Protein AF-A0AAF5DGH9-F1 (afdb_monomer_lite)

Organism: Strongyloides stercoralis (NCBI:txid6248)

Structure (mmCIF, N/CA/C/O backbone):
data_AF-A0AAF5DGH9-F1
#
_entry.id   AF-A0AAF5DGH9-F1
#
loop_
_atom_site.group_PDB
_atom_site.id
_atom_site.type_symbol
_atom_site.label_atom_id
_atom_site.label_alt_id
_atom_site.label_comp_id
_atom_site.label_asym_id
_atom_site.label_entity_id
_atom_site.label_seq_id
_atom_site.pdbx_PDB_ins_code
_atom_site.Cartn_x
_atom_site.Cartn_y
_atom_site.Cartn_z
_atom_site.occupancy
_atom_site.B_iso_or_equiv
_atom_site.auth_seq_id
_atom_site.auth_comp_id
_atom_site.auth_asym_id
_atom_site.auth_atom_id
_atom_site.pdbx_PDB_model_num
ATOM 1 N N . MET A 1 1 ? -15.414 76.890 -19.530 1.00 30.14 1 MET A N 1
ATOM 2 C CA . MET A 1 1 ? -13.975 76.866 -19.869 1.00 30.14 1 MET A CA 1
ATOM 3 C C . MET A 1 1 ? -13.830 76.290 -21.271 1.00 30.14 1 MET A C 1
ATOM 5 O O . MET A 1 1 ? -14.517 75.303 -21.536 1.00 30.14 1 MET A O 1
ATOM 9 N N . PRO A 1 2 ? -13.033 76.915 -22.156 1.00 33.50 2 PRO A N 1
ATOM 10 C CA . PRO A 1 2 ? -12.783 76.417 -23.512 1.00 33.50 2 PRO A CA 1
ATOM 11 C C . PRO A 1 2 ? -12.140 75.032 -23.417 1.00 33.50 2 PRO A C 1
ATOM 13 O O . PRO A 1 2 ? -11.356 74.834 -22.495 1.00 33.50 2 PRO A O 1
ATOM 16 N N . GLU A 1 3 ? -12.550 74.104 -24.288 1.00 39.59 3 GLU A N 1
ATOM 17 C CA . GLU A 1 3 ? -12.130 72.692 -24.444 1.00 39.59 3 GLU A CA 1
ATOM 18 C C . GLU A 1 3 ? -11.028 72.169 -23.504 1.00 39.59 3 GLU A C 1
ATOM 20 O O . GLU A 1 3 ? -9.957 71.747 -23.922 1.00 39.59 3 GLU A O 1
ATOM 25 N N . GLN A 1 4 ? -11.293 72.160 -22.198 1.00 50.16 4 GLN A N 1
ATOM 26 C CA . GLN A 1 4 ? -10.400 71.508 -21.252 1.00 50.16 4 GLN A CA 1
ATOM 27 C C . GLN A 1 4 ? -10.554 69.998 -21.389 1.00 50.16 4 GLN A C 1
ATOM 29 O O . GLN A 1 4 ? -11.686 69.491 -21.403 1.00 50.16 4 GLN A O 1
ATOM 34 N N . ASP A 1 5 ? -9.405 69.324 -21.446 1.00 72.31 5 ASP A N 1
ATOM 35 C CA . ASP A 1 5 ? -9.254 67.875 -21.375 1.00 72.31 5 ASP A CA 1
ATOM 36 C C . ASP A 1 5 ? -10.141 67.307 -20.252 1.00 72.31 5 ASP A C 1
ATOM 38 O O . ASP A 1 5 ? -10.252 67.889 -19.164 1.00 72.31 5 ASP A O 1
ATOM 42 N N . ILE A 1 6 ? -10.825 66.194 -20.522 1.00 73.94 6 ILE A N 1
ATOM 43 C CA . ILE A 1 6 ? -11.818 65.604 -19.613 1.00 73.94 6 ILE A CA 1
ATOM 44 C C . ILE A 1 6 ? -11.203 65.306 -18.238 1.00 73.94 6 ILE A C 1
ATOM 46 O O . ILE A 1 6 ? -11.860 65.478 -17.211 1.00 73.94 6 ILE A O 1
ATOM 50 N N . VAL A 1 7 ? -9.908 64.974 -18.231 1.00 73.06 7 VAL A N 1
ATOM 51 C CA . VAL A 1 7 ? -9.069 64.768 -17.047 1.00 73.06 7 VAL A CA 1
ATOM 52 C C . VAL A 1 7 ? -9.059 66.007 -16.147 1.00 73.06 7 VAL A C 1
ATOM 54 O O . VAL A 1 7 ? -9.303 65.903 -14.946 1.00 73.06 7 VAL A O 1
ATOM 57 N N . VAL A 1 8 ? -8.844 67.194 -16.724 1.00 74.62 8 VAL A N 1
ATOM 58 C CA . VAL A 1 8 ? -8.780 68.466 -15.984 1.00 74.62 8 VAL A CA 1
ATOM 59 C C . VAL A 1 8 ? -10.156 68.847 -15.438 1.00 74.62 8 VAL A C 1
ATOM 61 O O . VAL A 1 8 ? -10.255 69.354 -14.321 1.00 74.62 8 VAL A O 1
ATOM 64 N N . LYS A 1 9 ? -11.236 68.562 -16.177 1.00 74.06 9 LYS A N 1
ATOM 65 C CA . LYS A 1 9 ? -12.609 68.793 -15.694 1.00 74.06 9 LYS A CA 1
ATOM 66 C C . LYS A 1 9 ? -12.942 67.919 -14.490 1.00 74.06 9 LYS A C 1
ATOM 68 O O . LYS A 1 9 ? -13.436 68.443 -13.494 1.00 74.06 9 LYS A O 1
ATOM 73 N N . ILE A 1 10 ? -12.646 66.621 -14.565 1.00 73.50 10 ILE A N 1
ATOM 74 C CA . ILE A 1 10 ? -12.865 65.684 -13.454 1.00 73.50 10 ILE A CA 1
ATOM 75 C C . ILE A 1 10 ? -12.035 66.111 -12.244 1.00 73.50 10 ILE A C 1
ATOM 77 O O . ILE A 1 10 ? -12.574 66.235 -11.147 1.00 73.50 10 ILE A O 1
ATOM 81 N N . PHE A 1 11 ? -10.756 66.427 -12.451 1.00 72.44 11 PHE A N 1
ATOM 82 C CA . PHE A 1 11 ? -9.885 66.913 -11.387 1.00 72.44 11 PHE A CA 1
ATOM 83 C C . PHE A 1 11 ? -10.415 68.205 -10.736 1.00 72.44 11 PHE A C 1
ATOM 85 O O . PHE A 1 11 ? -10.438 68.316 -9.512 1.00 72.44 11 PHE A O 1
ATOM 92 N N . ASN A 1 12 ? -10.923 69.160 -11.522 1.00 72.81 12 ASN A N 1
ATOM 93 C CA . ASN A 1 12 ? -11.514 70.390 -10.988 1.00 72.81 12 ASN A CA 1
ATOM 94 C C . ASN A 1 12 ? -12.800 70.133 -10.189 1.00 72.81 12 ASN A C 1
ATOM 96 O O . ASN A 1 12 ? -12.991 70.756 -9.147 1.00 72.81 12 ASN A O 1
ATOM 100 N N . ILE A 1 13 ? -13.657 69.203 -10.623 1.00 71.12 13 ILE A N 1
ATOM 101 C CA . ILE A 1 13 ? -14.856 68.798 -9.864 1.00 71.12 13 ILE A CA 1
ATOM 102 C C . ILE A 1 13 ? -14.453 68.194 -8.522 1.00 71.12 13 ILE A C 1
ATOM 104 O O . ILE A 1 13 ? -15.011 68.563 -7.490 1.00 71.12 13 ILE A O 1
ATOM 108 N N . ILE A 1 14 ? -13.446 67.323 -8.533 1.00 68.25 14 ILE A N 1
ATOM 109 C CA . ILE A 1 14 ? -12.873 66.715 -7.330 1.00 68.25 14 ILE A CA 1
ATOM 110 C C . ILE A 1 14 ? -12.330 67.797 -6.398 1.00 68.25 14 ILE A C 1
ATOM 112 O O . ILE A 1 14 ? -12.677 67.823 -5.221 1.00 68.25 14 ILE A O 1
ATOM 116 N N . LYS A 1 15 ? -11.564 68.757 -6.922 1.00 67.50 15 LYS A N 1
ATOM 117 C CA . LYS A 1 15 ? -11.049 69.890 -6.144 1.00 67.50 15 LYS A CA 1
ATOM 118 C C . LYS A 1 15 ? -12.177 70.750 -5.557 1.00 67.50 15 LYS A C 1
ATOM 120 O O . LYS A 1 15 ? -12.091 71.176 -4.408 1.00 67.50 15 LYS A O 1
ATOM 125 N N . CYS A 1 16 ? -13.260 70.986 -6.300 1.00 67.06 16 CYS A N 1
ATOM 126 C CA . CYS A 1 16 ? -14.435 71.704 -5.797 1.00 67.06 16 CYS A CA 1
ATOM 127 C C . CYS A 1 16 ? -15.170 70.933 -4.694 1.00 67.06 16 CYS A C 1
ATOM 129 O O . CYS A 1 16 ? -15.585 71.539 -3.703 1.00 67.06 16 CYS A O 1
ATOM 131 N N . ALA A 1 17 ? -15.300 69.617 -4.838 1.00 66.75 17 ALA A N 1
ATOM 132 C CA . ALA A 1 17 ? -15.882 68.755 -3.820 1.00 66.75 17 ALA A CA 1
ATOM 133 C C . ALA A 1 17 ? -15.009 68.699 -2.553 1.00 66.75 17 ALA A C 1
ATOM 135 O O . ALA A 1 17 ? -15.545 68.784 -1.451 1.00 66.75 17 ALA A O 1
ATOM 136 N N . ALA A 1 18 ? -13.676 68.707 -2.692 1.00 62.97 18 ALA A N 1
ATOM 137 C CA . ALA A 1 18 ? -12.729 68.734 -1.566 1.00 62.97 18 ALA A CA 1
ATOM 138 C C . ALA A 1 18 ? -12.882 70.012 -0.729 1.00 62.97 18 ALA A C 1
ATOM 140 O O . ALA A 1 18 ? -12.717 70.014 0.488 1.00 62.97 18 ALA A O 1
ATOM 141 N N . LEU A 1 19 ? -13.237 71.121 -1.383 1.00 66.75 19 LEU A N 1
ATOM 142 C CA . LEU A 1 19 ? -13.528 72.398 -0.731 1.00 66.75 19 LEU A CA 1
ATOM 143 C C . LEU A 1 19 ? -14.909 72.432 -0.048 1.00 66.75 19 LEU A C 1
ATOM 145 O O . LEU A 1 19 ? -15.301 73.487 0.445 1.00 66.75 19 LEU A O 1
ATOM 149 N N . GLY A 1 20 ? -15.652 71.318 -0.025 1.00 61.44 20 GLY A N 1
ATOM 150 C CA . GLY A 1 20 ? -16.976 71.210 0.595 1.00 61.44 20 GLY A CA 1
ATOM 151 C C . GLY A 1 20 ? -18.097 71.889 -0.195 1.00 61.44 20 GLY A C 1
ATOM 152 O O . GLY A 1 20 ? -19.194 72.060 0.327 1.00 61.44 20 GLY A O 1
ATOM 153 N N . LYS A 1 21 ? -17.846 72.295 -1.449 1.00 61.84 21 LYS A N 1
ATOM 154 C CA . LYS A 1 21 ? -18.850 72.977 -2.287 1.00 61.84 21 LYS A CA 1
ATOM 155 C C . LYS A 1 21 ? -19.848 72.027 -2.953 1.00 61.84 21 LYS A C 1
ATOM 157 O O . LYS A 1 21 ? -20.803 72.498 -3.557 1.00 61.84 21 LYS A O 1
ATOM 162 N N . VAL A 1 22 ? -19.619 70.718 -2.874 1.00 58.09 22 VAL A N 1
ATOM 163 C CA . VAL A 1 22 ? -20.453 69.682 -3.496 1.00 58.09 22 VAL A CA 1
ATOM 164 C C . VAL A 1 22 ? -20.787 68.645 -2.430 1.00 58.09 22 VAL A C 1
ATOM 166 O O . VAL A 1 22 ? -19.878 68.115 -1.793 1.00 58.09 22 VAL A O 1
ATOM 169 N N . LYS A 1 23 ? -22.075 68.355 -2.212 1.00 63.62 23 LYS A N 1
ATOM 170 C CA . LYS A 1 23 ? -22.495 67.289 -1.288 1.00 63.62 23 LYS A CA 1
ATOM 171 C C . LYS A 1 23 ? -22.088 65.923 -1.860 1.00 63.62 23 LYS A C 1
ATOM 173 O O . LYS A 1 23 ? -22.235 65.703 -3.060 1.00 63.62 23 LYS A O 1
ATOM 178 N N . ASN A 1 24 ? -21.640 64.983 -1.016 1.00 56.97 24 ASN A N 1
ATOM 179 C CA . ASN A 1 24 ? -21.246 63.626 -1.451 1.00 56.97 24 ASN A CA 1
ATOM 180 C C . ASN A 1 24 ? -22.337 62.929 -2.291 1.00 56.97 24 ASN A C 1
ATOM 182 O O . ASN A 1 24 ? -22.019 62.242 -3.258 1.00 56.97 24 ASN A O 1
ATOM 186 N N . SER A 1 25 ? -23.617 63.152 -1.971 1.00 63.41 25 SER A N 1
ATOM 187 C CA . SER A 1 25 ? -24.758 62.609 -2.722 1.00 63.41 25 SER A CA 1
ATOM 188 C C . SER A 1 25 ? -24.855 63.132 -4.162 1.00 63.41 25 SER A C 1
ATOM 190 O O . SER A 1 25 ? -25.306 62.418 -5.051 1.00 63.41 25 SER A O 1
ATOM 192 N N . GLU A 1 26 ? -24.413 64.364 -4.415 1.00 65.75 26 GLU A N 1
ATOM 193 C CA . GLU A 1 26 ? -24.458 65.005 -5.736 1.00 65.75 26 GLU A CA 1
ATOM 194 C C . GLU A 1 26 ? -23.205 64.699 -6.568 1.00 65.75 26 GLU A C 1
ATOM 196 O O . GLU A 1 26 ? -23.246 64.739 -7.799 1.00 65.75 26 GLU A O 1
ATOM 201 N N . PHE A 1 27 ? -22.095 64.354 -5.910 1.00 63.53 27 PHE A N 1
ATOM 202 C CA . PHE A 1 27 ? -20.789 64.143 -6.535 1.00 63.53 27 PHE A CA 1
ATOM 203 C C . PHE A 1 27 ? -20.820 63.085 -7.649 1.00 63.53 27 PHE A C 1
ATOM 205 O O . PHE A 1 27 ? -20.358 63.345 -8.764 1.00 63.53 27 PHE A O 1
ATOM 212 N N . SER A 1 28 ? -21.436 61.929 -7.378 1.00 63.72 28 SER A N 1
ATOM 213 C CA . SER A 1 28 ? -21.626 60.847 -8.357 1.00 63.72 28 SER A CA 1
ATOM 214 C C . SER A 1 28 ? -22.379 61.332 -9.602 1.00 63.72 28 SER A C 1
ATOM 216 O O . SER A 1 28 ? -21.925 61.129 -10.732 1.00 63.72 28 SER A O 1
ATOM 218 N N . SER A 1 29 ? -23.487 62.056 -9.407 1.00 66.00 29 SER A N 1
ATOM 219 C CA . SER A 1 29 ? -24.298 62.581 -10.509 1.00 66.00 29 SER A CA 1
ATOM 220 C C . SER A 1 29 ? -23.553 63.639 -11.323 1.00 66.00 29 SER A C 1
ATOM 222 O O . SER A 1 29 ? -23.668 63.657 -12.548 1.00 66.00 29 SER A O 1
ATOM 224 N N . ILE A 1 30 ? -22.777 64.513 -10.675 1.00 68.50 30 ILE A N 1
ATOM 225 C CA . ILE A 1 30 ? -22.002 65.565 -11.348 1.00 68.50 30 ILE A CA 1
ATOM 226 C C . ILE A 1 30 ? -20.892 64.952 -12.203 1.00 68.50 30 ILE A C 1
ATOM 228 O O . ILE A 1 30 ? -20.718 65.363 -13.354 1.00 68.50 30 ILE A O 1
ATOM 232 N N . ILE A 1 31 ? -20.173 63.948 -11.689 1.00 67.75 31 ILE A N 1
ATOM 233 C CA . ILE A 1 31 ? -19.169 63.222 -12.477 1.00 67.75 31 ILE A CA 1
ATOM 234 C C . ILE A 1 31 ? -19.832 62.523 -13.665 1.00 67.75 31 ILE A C 1
ATOM 236 O O . ILE A 1 31 ? -19.381 62.708 -14.796 1.00 67.75 31 ILE A O 1
ATOM 240 N N . ARG A 1 32 ? -20.937 61.800 -13.443 1.00 66.81 32 ARG A N 1
ATOM 241 C CA . ARG A 1 32 ? -21.658 61.079 -14.504 1.00 66.81 32 ARG A CA 1
ATOM 242 C C . ARG A 1 32 ? -22.148 62.034 -15.607 1.00 66.81 32 ARG A C 1
ATOM 244 O O . ARG A 1 32 ? -21.942 61.760 -16.790 1.00 66.81 32 ARG A O 1
ATOM 251 N N . ASN A 1 33 ? -22.664 63.208 -15.231 1.00 69.88 33 ASN A N 1
ATOM 252 C CA . ASN A 1 33 ? -23.073 64.262 -16.168 1.00 69.88 33 ASN A CA 1
ATOM 253 C C . ASN A 1 33 ? -21.891 64.884 -16.926 1.00 69.88 33 ASN A C 1
ATOM 255 O O . ASN A 1 33 ? -21.987 65.136 -18.126 1.00 69.88 33 ASN A O 1
ATOM 259 N N . THR A 1 34 ? -20.763 65.117 -16.251 1.00 68.06 34 THR A N 1
ATOM 260 C CA . THR A 1 34 ? -19.562 65.711 -16.868 1.00 68.06 34 THR A CA 1
ATOM 261 C C . THR A 1 34 ? -18.929 64.769 -17.882 1.00 68.06 34 THR A C 1
ATOM 263 O O . THR A 1 34 ? -18.447 65.205 -18.929 1.00 68.06 34 THR A O 1
ATOM 266 N N . ILE A 1 35 ? -18.970 63.474 -17.582 1.00 66.50 35 ILE A N 1
ATOM 267 C CA . ILE A 1 35 ? -18.485 62.415 -18.451 1.00 66.50 35 ILE A CA 1
ATOM 268 C C . ILE A 1 35 ? -19.395 62.236 -19.686 1.00 66.50 35 ILE A C 1
ATOM 270 O O . ILE A 1 35 ? -18.928 61.731 -20.705 1.00 66.50 35 ILE A O 1
ATOM 274 N N . LYS A 1 36 ? -20.662 62.691 -19.652 1.00 66.88 36 LYS A N 1
ATOM 275 C CA . LYS A 1 36 ? -21.657 62.514 -20.734 1.00 66.88 36 LYS A CA 1
ATOM 276 C C . LYS A 1 36 ? -21.708 61.067 -21.256 1.00 66.88 36 LYS A C 1
ATOM 278 O O . LYS A 1 36 ? -21.741 60.842 -22.462 1.00 66.88 36 LYS A O 1
ATOM 283 N N . ASN A 1 37 ? -21.657 60.088 -20.352 1.00 60.09 37 ASN A N 1
ATOM 284 C CA . ASN A 1 37 ? -21.580 58.652 -20.661 1.00 60.09 37 ASN A CA 1
ATOM 285 C C . ASN A 1 37 ? -20.323 58.188 -21.439 1.00 60.09 37 ASN A C 1
ATOM 287 O O . ASN A 1 37 ? -20.270 57.035 -21.861 1.00 60.09 37 ASN A O 1
ATOM 291 N N . LYS A 1 38 ? -19.285 59.021 -21.612 1.00 63.62 38 LYS A N 1
ATOM 292 C CA . LYS A 1 38 ? -17.994 58.583 -22.169 1.00 63.62 38 LYS A CA 1
ATOM 293 C C . LYS A 1 38 ? -17.293 57.628 -21.195 1.00 63.62 38 LYS A C 1
ATOM 295 O O . LYS A 1 38 ? -16.931 58.014 -20.093 1.00 63.62 38 LYS A O 1
ATOM 300 N N . ILE A 1 39 ? -17.005 56.397 -21.594 1.00 63.03 39 ILE A N 1
ATOM 301 C CA . ILE A 1 39 ? -16.136 55.532 -20.784 1.00 63.03 39 ILE A CA 1
ATOM 302 C C . ILE A 1 39 ? -14.723 56.135 -20.808 1.00 63.03 39 ILE A C 1
ATOM 304 O O . ILE A 1 39 ? -14.136 56.302 -21.879 1.00 63.03 39 ILE A O 1
ATOM 308 N N . LEU A 1 40 ? -14.196 56.521 -19.641 1.00 62.94 40 LEU A N 1
ATOM 309 C CA . LEU A 1 40 ? -12.836 57.056 -19.535 1.00 62.94 40 LEU A CA 1
ATOM 310 C C . LEU A 1 40 ? -11.834 55.979 -19.947 1.00 62.94 40 LEU A C 1
ATOM 312 O O . LEU A 1 40 ? -11.901 54.838 -19.489 1.00 62.94 40 LEU A O 1
ATOM 316 N N . THR A 1 41 ? -10.877 56.348 -20.790 1.00 67.81 41 THR A N 1
ATOM 317 C CA . THR A 1 41 ? -9.794 55.440 -21.171 1.00 67.81 41 THR A CA 1
ATOM 318 C C . THR A 1 41 ? -8.878 55.166 -19.975 1.00 67.81 41 THR A C 1
ATOM 320 O O . THR A 1 41 ? -8.712 56.015 -19.093 1.00 67.81 41 THR A O 1
ATOM 323 N N . LYS A 1 42 ? -8.210 53.999 -19.961 1.00 64.19 42 LYS A N 1
ATOM 324 C CA . LYS A 1 42 ? -7.249 53.620 -18.902 1.00 64.19 42 LYS A CA 1
ATOM 325 C C . LYS A 1 42 ? -6.207 54.725 -18.664 1.00 64.19 42 LYS A C 1
ATOM 327 O O . LYS A 1 42 ? -5.884 55.029 -17.523 1.00 64.19 42 LYS A O 1
ATOM 332 N N . LYS A 1 43 ? -5.740 55.376 -19.741 1.00 68.81 43 LYS A N 1
ATOM 333 C CA . LYS A 1 43 ? -4.766 56.482 -19.708 1.00 68.81 43 LYS A CA 1
ATOM 334 C C . LYS A 1 43 ? -5.328 57.753 -19.060 1.00 68.81 43 LYS A C 1
ATOM 336 O O . LYS A 1 43 ? -4.648 58.326 -18.214 1.00 68.81 43 LYS A O 1
ATOM 341 N N . GLU A 1 44 ? -6.542 58.169 -19.425 1.00 70.75 44 GLU A N 1
ATOM 342 C CA . GLU A 1 44 ? -7.210 59.334 -18.819 1.00 70.75 44 GLU A CA 1
ATOM 343 C C . GLU A 1 44 ? -7.430 59.105 -17.316 1.00 70.75 44 GLU A C 1
ATOM 345 O O . GLU A 1 44 ? -7.112 59.976 -16.510 1.00 70.75 44 GLU A O 1
ATOM 350 N N . MET A 1 45 ? -7.888 57.914 -16.910 1.00 69.00 45 MET A N 1
ATOM 351 C CA . MET A 1 45 ? -8.039 57.590 -15.486 1.00 69.00 45 MET A CA 1
ATOM 352 C C . MET A 1 45 ? -6.699 57.582 -14.741 1.00 69.00 45 MET A C 1
ATOM 354 O O . MET A 1 45 ? -6.620 58.096 -13.626 1.00 69.00 45 MET A O 1
ATOM 358 N N . HIS A 1 46 ? -5.634 57.055 -15.357 1.00 69.12 46 HIS A N 1
ATOM 359 C CA . HIS A 1 46 ? -4.278 57.089 -14.794 1.00 69.12 46 HIS A CA 1
ATOM 360 C C . HIS A 1 46 ? -3.816 58.523 -14.529 1.00 69.12 46 HIS A C 1
ATOM 362 O O . HIS A 1 46 ? -3.217 58.804 -13.493 1.00 69.12 46 HIS A O 1
ATOM 368 N N . GLN A 1 47 ? -4.111 59.434 -15.459 1.00 72.25 47 GLN A N 1
ATOM 369 C CA . GLN A 1 47 ? -3.798 60.855 -15.323 1.00 72.25 47 GLN A CA 1
ATOM 370 C C . GLN A 1 47 ? -4.639 61.518 -14.228 1.00 72.25 47 GLN A C 1
ATOM 372 O O . GLN A 1 47 ? -4.085 62.282 -13.442 1.00 72.25 47 GLN A O 1
ATOM 377 N N . VAL A 1 48 ? -5.935 61.199 -14.119 1.00 72.00 48 VAL A N 1
ATOM 378 C CA . VAL A 1 48 ? -6.789 61.694 -13.024 1.00 72.00 48 VAL A CA 1
ATOM 379 C C . VAL A 1 48 ? -6.251 61.228 -11.669 1.00 72.00 48 VAL A C 1
ATOM 381 O O . VAL A 1 48 ? -6.039 62.060 -10.788 1.00 72.00 48 VAL A O 1
ATOM 384 N N . CYS A 1 49 ? -5.961 59.931 -11.511 1.00 72.62 49 CYS A N 1
ATOM 385 C CA . CYS A 1 49 ? -5.383 59.383 -10.279 1.00 72.62 49 CYS A CA 1
ATOM 386 C C . CYS A 1 49 ? -4.038 60.046 -9.957 1.00 72.62 49 CYS A C 1
ATOM 388 O O . CYS A 1 49 ? -3.819 60.483 -8.830 1.00 72.62 49 CYS A O 1
ATOM 390 N N . GLY A 1 50 ? -3.160 60.176 -10.957 1.00 71.69 50 GLY A N 1
ATOM 391 C CA . GLY A 1 50 ? -1.857 60.819 -10.807 1.00 71.69 50 GLY A CA 1
ATOM 392 C C . GLY A 1 50 ? -1.956 62.284 -10.377 1.00 71.69 50 GLY A C 1
ATOM 393 O O . GLY A 1 50 ? -1.207 62.705 -9.501 1.00 71.69 50 GLY A O 1
ATOM 394 N N . LEU A 1 51 ? -2.903 63.053 -10.930 1.00 71.94 51 LEU A N 1
ATOM 395 C CA . LEU A 1 51 ? -3.149 64.441 -10.522 1.00 71.94 51 LEU A CA 1
ATOM 396 C C . LEU A 1 51 ? -3.676 64.533 -9.086 1.00 71.94 51 LEU A C 1
ATOM 398 O O . LEU A 1 51 ? -3.220 65.389 -8.336 1.00 71.94 51 LEU A O 1
ATOM 402 N N . ILE A 1 52 ? -4.590 63.645 -8.680 1.00 71.00 52 ILE A N 1
ATOM 403 C CA . ILE A 1 52 ? -5.127 63.620 -7.309 1.00 71.00 52 ILE A CA 1
ATOM 404 C C . ILE A 1 52 ? -4.030 63.283 -6.308 1.00 71.00 52 ILE A C 1
ATOM 406 O O . ILE A 1 52 ? -3.884 63.993 -5.318 1.00 71.00 52 ILE A O 1
ATOM 410 N N . ILE A 1 53 ? -3.241 62.238 -6.577 1.00 72.00 53 ILE A N 1
ATOM 411 C CA . ILE A 1 53 ? -2.120 61.847 -5.717 1.00 72.00 53 ILE A CA 1
ATOM 412 C C . ILE A 1 53 ? -1.111 62.995 -5.649 1.00 72.00 53 ILE A C 1
ATOM 414 O O . ILE A 1 53 ? -0.722 63.397 -4.558 1.00 72.00 53 ILE A O 1
ATOM 418 N N . LYS A 1 54 ? -0.733 63.588 -6.788 1.00 73.50 54 LYS A N 1
ATOM 419 C CA . LYS A 1 54 ? 0.200 64.719 -6.808 1.00 73.50 54 LYS A CA 1
ATOM 420 C C . LYS A 1 54 ? -0.320 65.902 -5.989 1.00 73.50 54 LYS A C 1
ATOM 422 O O . LYS A 1 54 ? 0.424 66.433 -5.176 1.00 73.50 54 LYS A O 1
ATOM 427 N N . SER A 1 55 ? -1.590 66.276 -6.133 1.00 70.31 55 SER A N 1
ATOM 428 C CA . SER A 1 55 ? -2.173 67.377 -5.359 1.00 70.31 55 SER A CA 1
ATOM 429 C C . SER A 1 55 ? -2.362 67.058 -3.877 1.00 70.31 55 SER A C 1
ATOM 431 O O . SER A 1 55 ? -2.196 67.956 -3.058 1.00 70.31 55 SER A O 1
ATOM 433 N N . LEU A 1 56 ? -2.623 65.795 -3.516 1.00 71.81 56 LEU A N 1
ATOM 434 C CA . LEU A 1 56 ? -2.583 65.335 -2.123 1.00 71.81 56 LEU A CA 1
ATOM 435 C C . LEU A 1 56 ? -1.207 65.635 -1.508 1.00 71.81 56 LEU A C 1
ATOM 437 O O . LEU A 1 56 ? -1.129 66.080 -0.368 1.00 71.81 56 LEU A O 1
ATOM 441 N N . PHE A 1 57 ? -0.128 65.425 -2.269 1.00 72.25 57 PHE A N 1
ATOM 442 C CA . PHE A 1 57 ? 1.244 65.697 -1.839 1.00 72.25 57 PHE A CA 1
ATOM 443 C C . PHE A 1 57 ? 1.702 67.150 -2.010 1.00 72.25 57 PHE A C 1
ATOM 445 O O . PHE A 1 57 ? 2.659 67.540 -1.359 1.00 72.25 57 PHE A O 1
ATOM 452 N N . GLU A 1 58 ? 1.042 67.973 -2.822 1.00 71.00 58 GLU A N 1
ATOM 453 C CA . GLU A 1 58 ? 1.337 69.413 -2.899 1.00 71.00 58 GLU A CA 1
ATOM 454 C C . GLU A 1 58 ? 0.750 70.195 -1.708 1.00 71.00 58 GLU A C 1
ATOM 456 O O . GLU A 1 58 ? 1.241 71.279 -1.389 1.00 71.00 58 GLU A O 1
ATOM 461 N N . GLU A 1 59 ? -0.270 69.671 -1.016 1.00 64.69 59 GLU A N 1
ATOM 462 C CA . GLU A 1 59 ? -0.815 70.326 0.178 1.00 64.69 59 GLU A CA 1
ATOM 463 C C . GLU A 1 59 ? 0.093 70.159 1.407 1.00 64.69 59 GLU A C 1
ATOM 465 O O . GLU A 1 59 ? 0.441 69.054 1.825 1.00 64.69 59 GLU A O 1
ATOM 470 N N . GLU A 1 60 ? 0.442 71.288 2.034 1.00 58.94 60 GLU A N 1
ATOM 471 C CA . GLU A 1 60 ? 1.318 71.328 3.215 1.00 58.94 60 GLU A CA 1
ATOM 472 C C . GLU A 1 60 ? 0.664 70.795 4.497 1.00 58.94 60 GLU A C 1
ATOM 474 O O . GLU A 1 60 ? 1.367 70.417 5.432 1.00 58.94 60 GLU A O 1
ATOM 479 N N . LYS A 1 61 ? -0.674 70.783 4.576 1.00 60.09 61 LYS A N 1
ATOM 480 C CA . LYS A 1 61 ? -1.414 70.334 5.763 1.00 60.09 61 LYS A CA 1
ATOM 481 C C . LYS A 1 61 ? -2.205 69.074 5.455 1.00 60.09 61 LYS A C 1
ATOM 483 O O . LYS A 1 61 ? -2.983 69.050 4.508 1.00 60.09 61 LYS A O 1
ATOM 488 N N . TYR A 1 62 ? -2.062 68.078 6.330 1.00 54.06 62 TYR A N 1
ATOM 489 C CA . TYR A 1 62 ? -2.880 66.868 6.357 1.00 54.06 62 TYR A CA 1
ATOM 490 C C . TYR A 1 62 ? -4.369 67.240 6.327 1.00 54.06 62 TYR A C 1
ATOM 492 O O . TYR A 1 62 ? -4.902 67.777 7.301 1.00 54.06 62 TYR A O 1
ATOM 500 N N . SER A 1 63 ? -5.034 67.015 5.194 1.00 55.97 63 SER A N 1
ATOM 501 C CA . SER A 1 63 ? -6.430 67.394 5.008 1.00 55.97 63 SER A CA 1
ATOM 502 C C . SER A 1 63 ? -7.258 66.155 4.656 1.00 55.97 63 SER A C 1
ATOM 504 O O . SER A 1 63 ? -7.177 65.589 3.568 1.00 55.97 63 SER A O 1
ATOM 506 N N . LEU A 1 64 ? -8.106 65.736 5.607 1.00 59.69 64 LEU A N 1
ATOM 507 C CA . LEU A 1 64 ? -9.140 64.699 5.430 1.00 59.69 64 LEU A CA 1
ATOM 508 C C . LEU A 1 64 ? -10.106 65.011 4.268 1.00 59.69 64 LEU A C 1
ATOM 510 O O . LEU A 1 64 ? -10.884 64.151 3.864 1.00 59.69 64 LEU A O 1
ATOM 514 N N . LYS A 1 65 ? -10.035 66.223 3.696 1.00 61.62 65 LYS A N 1
ATOM 515 C CA . LYS A 1 65 ? -10.855 66.699 2.577 1.00 61.62 65 LYS A CA 1
ATOM 516 C C . LYS A 1 65 ? -10.787 65.787 1.352 1.00 61.62 65 LYS A C 1
ATOM 518 O O . LYS A 1 65 ? -11.787 65.656 0.654 1.00 61.62 65 LYS A O 1
ATOM 523 N N . TYR A 1 66 ? -9.644 65.146 1.096 1.00 60.09 66 TYR A N 1
ATOM 524 C CA . TYR A 1 66 ? -9.479 64.255 -0.058 1.00 60.09 66 TYR A CA 1
ATOM 525 C C . TYR A 1 66 ? -9.863 62.800 0.209 1.00 60.09 66 TYR A C 1
ATOM 527 O O . TYR A 1 66 ? -9.962 62.038 -0.749 1.00 60.09 66 TYR A O 1
ATOM 535 N N . PHE A 1 67 ? -10.106 62.398 1.464 1.00 60.12 67 PHE A N 1
ATOM 536 C CA . PHE A 1 67 ? -10.388 60.998 1.798 1.00 60.12 67 PHE A CA 1
ATOM 537 C C . PHE A 1 67 ? -11.651 60.494 1.093 1.00 60.12 67 PHE A C 1
ATOM 539 O O . PHE A 1 67 ? -11.575 59.553 0.306 1.00 60.12 67 PHE A O 1
ATOM 546 N N . ASN A 1 68 ? -12.770 61.208 1.262 1.00 60.31 68 ASN A N 1
ATOM 547 C CA . ASN A 1 68 ? -14.043 60.880 0.609 1.00 60.31 68 ASN A CA 1
ATOM 548 C C . ASN A 1 68 ? -13.933 60.887 -0.923 1.00 60.31 68 ASN A C 1
ATOM 550 O O . ASN A 1 68 ? -14.692 60.203 -1.605 1.00 60.31 68 ASN A O 1
ATOM 554 N N . LEU A 1 69 ? -13.000 61.667 -1.477 1.00 58.94 69 LEU A N 1
ATOM 555 C CA . LEU A 1 69 ? -12.793 61.781 -2.917 1.00 58.94 69 LEU A CA 1
ATOM 556 C C . LEU A 1 69 ? -11.959 60.643 -3.480 1.00 58.94 69 LEU A C 1
ATOM 558 O O . LEU A 1 69 ? -12.317 60.130 -4.531 1.00 58.94 69 LEU A O 1
ATOM 562 N N . LEU A 1 70 ? -10.889 60.236 -2.794 1.00 59.16 70 LEU A N 1
ATOM 563 C CA . LEU A 1 70 ? -10.130 59.029 -3.121 1.00 59.16 70 LEU A CA 1
ATOM 564 C C . LEU A 1 70 ? -11.008 57.786 -2.970 1.00 59.16 70 LEU A C 1
ATOM 566 O O . LEU A 1 70 ? -10.992 56.939 -3.853 1.00 59.16 70 LEU A O 1
ATOM 570 N N . GLU A 1 71 ? -11.828 57.712 -1.921 1.00 60.19 71 GLU A N 1
ATOM 571 C CA . GLU A 1 71 ? -12.811 56.641 -1.734 1.00 60.19 71 GLU A CA 1
ATOM 572 C C . GLU A 1 71 ? -13.869 56.644 -2.846 1.00 60.19 71 GLU A C 1
ATOM 574 O O . GLU A 1 71 ? -14.127 55.610 -3.456 1.00 60.19 71 GLU A O 1
ATOM 579 N N . SER A 1 72 ? -14.418 57.810 -3.205 1.00 58.59 72 SER A N 1
ATOM 580 C CA . SER A 1 72 ? -15.357 57.928 -4.331 1.00 58.59 72 SER A CA 1
ATOM 581 C C . SER A 1 72 ? -14.706 57.599 -5.677 1.00 58.59 72 SER A C 1
ATOM 583 O O . SER A 1 72 ? -15.357 57.018 -6.543 1.00 58.59 72 SER A O 1
ATOM 585 N N . LEU A 1 73 ? -13.428 57.945 -5.864 1.00 57.56 73 LEU A N 1
ATOM 586 C CA . LEU A 1 73 ? -12.657 57.586 -7.052 1.00 57.56 73 LEU A CA 1
ATOM 587 C C . LEU A 1 73 ? -12.398 56.080 -7.094 1.00 57.56 73 LEU A C 1
ATOM 589 O O . LEU A 1 73 ? -12.532 55.489 -8.154 1.00 57.56 73 LEU A O 1
ATOM 593 N N . ILE A 1 74 ? -12.094 55.451 -5.955 1.00 53.69 74 ILE A N 1
ATOM 594 C CA . ILE A 1 74 ? -11.981 53.995 -5.838 1.00 53.69 74 ILE A CA 1
ATOM 595 C C . ILE A 1 74 ? -13.320 53.353 -6.154 1.00 53.69 74 ILE A C 1
ATOM 597 O O . ILE A 1 74 ? -13.328 52.460 -6.979 1.00 53.69 74 ILE A O 1
ATOM 601 N N . ASN A 1 75 ? -14.440 53.848 -5.628 1.00 54.75 75 ASN A N 1
ATOM 602 C CA . ASN A 1 75 ? -15.776 53.349 -5.969 1.00 54.75 75 ASN A CA 1
ATOM 603 C C . ASN A 1 75 ? -16.091 53.497 -7.470 1.00 54.75 75 ASN A C 1
ATOM 605 O O . ASN A 1 75 ? -16.731 52.627 -8.053 1.00 54.75 75 ASN A O 1
ATOM 609 N N . LEU A 1 76 ? -15.577 54.543 -8.127 1.00 52.50 76 LEU A N 1
ATOM 610 C CA . LEU A 1 76 ? -15.571 54.673 -9.592 1.00 52.50 76 LEU A CA 1
ATOM 611 C C . LEU A 1 76 ? -14.622 53.663 -10.272 1.00 52.50 76 LEU A C 1
ATOM 613 O O . LEU A 1 76 ? -14.936 53.143 -11.341 1.00 52.50 76 LEU A O 1
ATOM 617 N N . CYS A 1 77 ? -13.474 53.373 -9.659 1.00 52.38 77 CYS A N 1
ATOM 618 C CA . CYS A 1 77 ? -12.448 52.440 -10.124 1.00 52.38 77 CYS A CA 1
ATOM 619 C C . CYS A 1 77 ? -12.688 50.975 -9.724 1.00 52.38 77 CYS A C 1
ATOM 621 O O . CYS A 1 77 ? -11.939 50.127 -10.212 1.00 52.38 77 CYS A O 1
ATOM 623 N N . VAL A 1 78 ? -13.706 50.646 -8.912 1.00 49.44 78 VAL A N 1
ATOM 624 C CA . VAL A 1 78 ? -14.045 49.269 -8.486 1.00 49.44 78 VAL A CA 1
ATOM 625 C C . VAL A 1 78 ? -14.304 48.370 -9.705 1.00 49.44 78 VAL A C 1
ATOM 627 O O . VAL A 1 78 ? -14.150 47.160 -9.620 1.00 49.44 78 VAL A O 1
ATOM 630 N N . ILE A 1 79 ? -14.549 48.950 -10.884 1.00 44.81 79 ILE A N 1
ATOM 631 C CA . ILE A 1 79 ? -14.691 48.215 -12.147 1.00 44.81 79 ILE A CA 1
ATOM 632 C C . ILE A 1 79 ? -13.337 47.873 -12.820 1.00 44.81 79 ILE A C 1
ATOM 634 O O . ILE A 1 79 ? -13.304 47.028 -13.706 1.00 44.81 79 ILE A O 1
ATOM 638 N N . SER A 1 80 ? -12.198 48.479 -12.446 1.00 51.06 80 SER A N 1
ATOM 639 C CA . SER A 1 80 ? -10.948 48.329 -13.229 1.00 51.06 80 SER A CA 1
ATOM 640 C C . SER A 1 80 ? -9.627 48.113 -12.483 1.00 51.06 80 SER A C 1
ATOM 642 O O . SER A 1 80 ? -8.642 47.893 -13.179 1.00 51.06 80 SER A O 1
ATOM 644 N N . GLY A 1 81 ? -9.573 48.138 -11.141 1.00 54.88 81 GLY A N 1
ATOM 645 C CA . GLY A 1 81 ? -8.494 47.584 -10.283 1.00 54.88 81 GLY A CA 1
ATOM 646 C C . GLY A 1 81 ? -7.023 48.004 -10.531 1.00 54.88 81 GLY A C 1
ATOM 647 O O . GLY A 1 81 ? -6.370 48.541 -9.642 1.00 54.88 81 GLY A O 1
ATOM 648 N N . ASP A 1 82 ? -6.469 47.750 -11.717 1.00 56.91 82 ASP A N 1
ATOM 649 C CA . ASP A 1 82 ? -5.080 47.980 -12.158 1.00 56.91 82 ASP A CA 1
ATOM 650 C C . ASP A 1 82 ? -4.644 49.454 -12.163 1.00 56.91 82 ASP A C 1
ATOM 652 O O . ASP A 1 82 ? -3.458 49.771 -12.061 1.00 56.91 82 ASP A O 1
ATOM 656 N N . ILE A 1 83 ? -5.587 50.380 -12.351 1.00 56.94 83 ILE A N 1
ATOM 657 C CA . ILE A 1 83 ? -5.268 51.779 -12.684 1.00 56.94 83 ILE A CA 1
ATOM 658 C C . ILE A 1 83 ? -4.641 52.512 -11.491 1.00 56.94 83 ILE A C 1
ATOM 660 O O . ILE A 1 83 ? -3.691 53.278 -11.661 1.00 56.94 83 ILE A O 1
ATOM 664 N N . VAL A 1 84 ? -5.133 52.249 -10.277 1.00 60.16 84 VAL A N 1
ATOM 665 C CA . VAL A 1 84 ? -4.701 52.958 -9.062 1.00 60.16 84 VAL A CA 1
ATOM 666 C C . VAL A 1 84 ? -3.283 52.549 -8.661 1.00 60.16 84 VAL A C 1
ATOM 668 O O . VAL A 1 84 ? -2.444 53.419 -8.436 1.00 60.16 84 VAL A O 1
ATOM 671 N N . ILE A 1 85 ? -2.979 51.244 -8.653 1.00 61.50 85 ILE A N 1
ATOM 672 C CA . ILE A 1 85 ? -1.646 50.721 -8.300 1.00 61.50 85 ILE A CA 1
ATOM 673 C C . ILE A 1 85 ? -0.595 51.281 -9.259 1.00 61.50 85 ILE A C 1
ATOM 675 O O . ILE A 1 85 ? 0.400 51.866 -8.830 1.00 61.50 85 ILE A O 1
ATOM 679 N N . GLY A 1 86 ? -0.846 51.195 -10.569 1.00 64.56 86 GLY A N 1
ATOM 680 C CA . GLY A 1 86 ? 0.090 51.725 -11.554 1.00 64.56 86 GLY A CA 1
ATOM 681 C C . GLY A 1 86 ? 0.270 53.245 -11.467 1.00 64.56 86 GLY A C 1
ATOM 682 O O . GLY A 1 86 ? 1.275 53.760 -11.957 1.00 64.56 86 GLY A O 1
ATOM 683 N N . ALA A 1 87 ? -0.695 54.000 -10.927 1.00 63.72 87 ALA A N 1
ATOM 684 C CA . ALA A 1 87 ? -0.564 55.447 -10.737 1.00 63.72 87 ALA A CA 1
ATOM 685 C C . ALA A 1 87 ? 0.313 55.762 -9.519 1.00 63.72 87 ALA A C 1
ATOM 687 O O . ALA A 1 87 ? 1.224 56.578 -9.643 1.00 63.72 87 ALA A O 1
ATOM 688 N N . ILE A 1 88 ? 0.102 55.048 -8.405 1.00 65.31 88 ILE A N 1
ATOM 689 C CA . ILE A 1 88 ? 0.916 55.142 -7.181 1.00 65.31 88 ILE A CA 1
ATOM 690 C C . ILE A 1 88 ? 2.384 54.811 -7.476 1.00 65.31 88 ILE A C 1
ATOM 692 O O . ILE A 1 88 ? 3.278 55.554 -7.078 1.00 65.31 88 ILE A O 1
ATOM 696 N N . LEU A 1 89 ? 2.639 53.736 -8.228 1.00 63.69 89 LEU A N 1
ATOM 697 C CA . LEU A 1 89 ? 4.000 53.315 -8.578 1.00 63.69 89 LEU A CA 1
ATOM 698 C C . LEU A 1 89 ? 4.699 54.288 -9.544 1.00 63.69 89 LEU A C 1
ATOM 700 O O . LEU A 1 89 ? 5.920 54.410 -9.524 1.00 63.69 89 LEU A O 1
ATOM 704 N N . LYS A 1 90 ? 3.943 54.996 -10.399 1.00 64.75 90 LYS A N 1
ATOM 705 C CA . LYS A 1 90 ? 4.503 55.995 -11.330 1.00 64.75 90 LYS A CA 1
ATOM 706 C C . LYS A 1 90 ? 4.788 57.340 -10.678 1.00 64.75 90 LYS A C 1
ATOM 708 O O . LYS A 1 90 ? 5.628 58.084 -11.188 1.00 64.75 90 LYS A O 1
ATOM 713 N N . THR A 1 91 ? 4.106 57.679 -9.588 1.00 62.25 91 THR A N 1
ATOM 714 C CA . THR A 1 91 ? 4.465 58.845 -8.780 1.00 62.25 91 THR A CA 1
ATOM 715 C C . THR A 1 91 ? 5.778 58.565 -8.055 1.00 62.25 91 THR A C 1
ATOM 717 O O . THR A 1 91 ? 5.792 58.065 -6.938 1.00 62.25 91 THR A O 1
ATOM 720 N N . LYS A 1 92 ? 6.907 58.864 -8.710 1.00 56.41 92 LYS A N 1
ATOM 721 C CA . LYS A 1 92 ? 8.228 58.822 -8.078 1.00 56.41 92 LYS A CA 1
ATOM 722 C C . LYS A 1 92 ? 8.287 59.862 -6.959 1.00 56.41 92 LYS A C 1
ATOM 724 O O . LYS A 1 92 ? 8.262 61.064 -7.220 1.00 56.41 92 LYS A O 1
ATOM 729 N N . PHE A 1 93 ? 8.392 59.402 -5.719 1.00 61.31 93 PHE A N 1
ATOM 730 C CA . PHE A 1 93 ? 8.589 60.256 -4.550 1.00 61.31 93 PHE A CA 1
ATOM 731 C C . PHE A 1 93 ? 10.089 60.509 -4.349 1.00 61.31 93 PHE A C 1
ATOM 733 O O . PHE A 1 93 ? 10.691 59.989 -3.418 1.00 61.31 93 PHE A O 1
ATOM 740 N N . GLU A 1 94 ? 10.718 61.271 -5.251 1.00 54.06 94 GLU A N 1
ATOM 741 C CA . GLU A 1 94 ? 12.182 61.472 -5.238 1.00 54.06 94 GLU A CA 1
ATOM 742 C C . GLU A 1 94 ? 12.700 62.151 -3.956 1.00 54.06 94 GLU A C 1
ATOM 744 O O . GLU A 1 94 ? 13.871 62.000 -3.613 1.00 54.06 94 GLU A O 1
ATOM 749 N N . LYS A 1 95 ? 11.841 62.866 -3.215 1.00 57.41 95 LYS A N 1
ATOM 750 C CA . LYS A 1 95 ? 12.146 63.419 -1.888 1.00 57.41 95 LYS A CA 1
ATOM 751 C C . LYS A 1 95 ? 10.923 63.323 -0.979 1.00 57.41 95 LYS A C 1
ATOM 753 O O . LYS A 1 95 ? 10.016 64.147 -1.056 1.00 57.41 95 LYS A O 1
ATOM 758 N N . LEU A 1 96 ? 10.895 62.317 -0.109 1.00 63.72 96 LEU A N 1
ATOM 759 C CA . LEU A 1 96 ? 9.975 62.289 1.026 1.00 63.72 96 LEU A CA 1
ATOM 760 C C . LEU A 1 96 ? 10.361 63.420 1.990 1.00 63.72 96 LEU A C 1
ATOM 762 O O . LEU A 1 96 ? 11.403 63.361 2.638 1.00 63.72 96 LEU A O 1
ATOM 766 N N . GLU A 1 97 ? 9.550 64.473 2.064 1.00 68.75 97 GLU A N 1
ATOM 767 C CA . GLU A 1 97 ? 9.674 65.499 3.103 1.00 68.75 97 GLU A CA 1
ATOM 768 C C . GLU A 1 97 ? 8.800 65.118 4.308 1.00 68.75 97 GLU A C 1
ATOM 770 O O . GLU A 1 97 ? 7.647 64.714 4.138 1.00 68.75 97 GLU A O 1
ATOM 775 N N . ASN A 1 98 ? 9.308 65.298 5.536 1.00 68.69 98 ASN A N 1
ATOM 776 C CA . ASN A 1 98 ? 8.613 64.913 6.779 1.00 68.69 98 ASN A CA 1
ATOM 777 C C . ASN A 1 98 ? 7.184 65.476 6.897 1.00 68.69 98 ASN A C 1
ATOM 779 O O . ASN A 1 98 ? 6.314 64.834 7.485 1.00 68.69 98 ASN A O 1
ATOM 783 N N . LYS A 1 99 ? 6.907 66.640 6.295 1.00 69.12 99 LYS A N 1
ATOM 784 C CA . LYS A 1 99 ? 5.570 67.258 6.291 1.00 69.12 99 LYS A CA 1
ATOM 785 C C . LYS A 1 99 ? 4.498 66.415 5.579 1.00 69.12 99 LYS A C 1
ATOM 787 O O . LYS A 1 99 ? 3.318 66.563 5.877 1.00 69.12 99 LYS A O 1
ATOM 792 N N . HIS A 1 100 ? 4.889 65.497 4.691 1.00 72.81 100 HIS A N 1
ATOM 793 C CA . HIS A 1 100 ? 3.968 64.667 3.907 1.00 72.81 100 HIS A CA 1
ATOM 794 C C . HIS A 1 100 ? 3.694 63.282 4.504 1.00 72.81 100 HIS A C 1
ATOM 796 O O . HIS A 1 100 ? 2.895 62.532 3.943 1.00 72.81 100 HIS A O 1
ATOM 802 N N . ILE A 1 101 ? 4.305 62.935 5.643 1.00 73.88 101 ILE A N 1
ATOM 803 C CA . ILE A 1 101 ? 4.140 61.625 6.299 1.00 73.88 101 ILE A CA 1
ATOM 804 C C . ILE A 1 101 ? 2.655 61.279 6.513 1.00 73.88 101 ILE A C 1
ATOM 806 O O . ILE A 1 101 ? 2.234 60.154 6.244 1.00 73.88 101 ILE A O 1
ATOM 810 N N . GLY A 1 102 ? 1.836 62.257 6.922 1.00 70.62 102 GLY A N 1
ATOM 811 C CA . GLY A 1 102 ? 0.390 62.079 7.093 1.00 70.62 102 GLY A CA 1
ATOM 812 C C . GLY A 1 102 ? -0.304 61.534 5.837 1.00 70.62 102 GLY A C 1
ATOM 813 O O . GLY A 1 102 ? -1.146 60.642 5.922 1.00 70.62 102 GLY A O 1
ATOM 814 N N . ASN A 1 103 ? 0.098 62.008 4.658 1.00 73.50 103 ASN A N 1
ATOM 815 C CA . ASN A 1 103 ? -0.516 61.629 3.385 1.00 73.50 103 ASN A CA 1
ATOM 816 C C . ASN A 1 103 ? -0.178 60.181 2.989 1.00 73.50 103 ASN A C 1
ATOM 818 O O . ASN A 1 103 ? -1.014 59.498 2.395 1.00 73.50 103 ASN A O 1
ATOM 822 N N . PHE A 1 104 ? 0.995 59.671 3.383 1.00 76.94 104 PHE A N 1
ATOM 823 C CA . PHE A 1 104 ? 1.361 58.267 3.171 1.00 76.94 104 PHE A CA 1
ATOM 824 C C . PHE A 1 104 ? 0.505 57.301 3.994 1.00 76.94 104 PHE A C 1
ATOM 826 O O . PHE A 1 104 ? 0.109 56.261 3.474 1.00 76.94 104 PHE A O 1
ATOM 833 N N . PHE A 1 105 ? 0.145 57.646 5.237 1.00 74.12 105 PHE A N 1
ATOM 834 C CA . PHE A 1 105 ? -0.784 56.825 6.030 1.00 74.12 105 PHE A CA 1
ATOM 835 C C . PHE A 1 105 ? -2.138 56.647 5.335 1.00 74.12 105 PHE A C 1
ATOM 837 O O . PHE A 1 105 ? -2.735 55.572 5.405 1.00 74.12 105 PHE A O 1
ATOM 844 N N . LEU A 1 106 ? -2.601 57.683 4.628 1.00 67.69 106 LEU A N 1
ATOM 845 C CA . LEU A 1 106 ? -3.811 57.616 3.813 1.00 67.69 106 LEU A CA 1
ATOM 846 C C . LEU A 1 106 ? -3.631 56.619 2.656 1.00 67.69 106 LEU A C 1
ATOM 848 O O . LEU A 1 106 ? -4.458 55.731 2.473 1.00 67.69 106 LEU A O 1
ATOM 852 N N . LEU A 1 107 ? -2.517 56.731 1.924 1.00 74.12 107 LEU A N 1
ATOM 853 C CA . LEU A 1 107 ? -2.160 55.841 0.815 1.00 74.12 107 LEU A CA 1
ATOM 854 C C . LEU A 1 107 ? -2.043 54.375 1.233 1.00 74.12 107 LEU A C 1
ATOM 856 O O . LEU A 1 107 ? -2.558 53.512 0.526 1.00 74.12 107 LEU A O 1
ATOM 860 N N . PHE A 1 108 ? -1.442 54.081 2.387 1.00 75.69 108 PHE A N 1
ATOM 861 C CA . PHE A 1 108 ? -1.337 52.705 2.880 1.00 75.69 108 PHE A CA 1
ATOM 862 C C . PHE A 1 108 ? -2.699 52.068 3.124 1.00 75.69 108 PHE A C 1
ATOM 864 O O . PHE A 1 108 ? -2.914 50.932 2.713 1.00 75.69 108 PHE A O 1
ATOM 871 N N . ARG A 1 109 ? -3.648 52.816 3.703 1.00 67.88 109 ARG A N 1
ATOM 872 C CA . ARG A 1 109 ? -5.011 52.317 3.930 1.00 67.88 109 ARG A CA 1
ATOM 873 C C . ARG A 1 109 ? -5.705 51.933 2.618 1.00 67.88 109 ARG A C 1
ATOM 875 O O . ARG A 1 109 ? -6.479 50.980 2.595 1.00 67.88 109 ARG A O 1
ATOM 882 N N . PHE A 1 110 ? -5.398 52.636 1.527 1.00 68.69 110 PHE A N 1
ATOM 883 C CA . PHE A 1 110 ? -5.903 52.305 0.194 1.00 68.69 110 PHE A CA 1
ATOM 884 C C . PHE A 1 110 ? -5.197 51.101 -0.436 1.00 68.69 110 PHE A C 1
ATOM 886 O O . PHE A 1 110 ? -5.866 50.260 -1.033 1.00 68.69 110 PHE A O 1
ATOM 893 N N . VAL A 1 111 ? -3.874 50.978 -0.284 1.00 72.56 111 VAL A N 1
ATOM 894 C CA . VAL A 1 111 ? -3.126 49.799 -0.755 1.00 72.56 111 VAL A CA 1
ATOM 895 C C . VAL A 1 111 ? -3.615 48.534 -0.049 1.00 72.56 111 VAL A C 1
ATOM 897 O O . VAL A 1 111 ? -3.886 47.541 -0.719 1.00 72.56 111 VAL A O 1
ATOM 900 N N . ASP A 1 112 ? -3.839 48.587 1.265 1.00 67.44 112 ASP A N 1
ATOM 901 C CA . ASP A 1 112 ? -4.383 47.461 2.035 1.00 67.44 112 ASP A CA 1
ATOM 902 C C . ASP A 1 112 ? -5.782 47.043 1.543 1.00 67.44 112 ASP A C 1
ATOM 904 O O . ASP A 1 112 ? -6.079 45.852 1.399 1.00 67.44 112 ASP A O 1
ATOM 908 N N . PHE A 1 113 ? -6.649 48.017 1.242 1.00 64.00 113 PHE A N 1
ATOM 909 C CA . PHE A 1 113 ? -7.977 47.751 0.682 1.00 64.00 113 PHE A CA 1
ATOM 910 C C . PHE A 1 113 ? -7.896 47.086 -0.702 1.00 64.00 113 PHE A C 1
ATOM 912 O O . PHE A 1 113 ? -8.624 46.135 -0.978 1.00 64.00 113 PHE A O 1
ATOM 919 N N . LEU A 1 114 ? -6.975 47.531 -1.561 1.00 63.22 114 LEU A N 1
ATOM 920 C CA . LEU A 1 114 ? -6.784 46.949 -2.893 1.00 63.22 114 LEU A CA 1
ATOM 921 C C . LEU A 1 114 ? -6.217 45.527 -2.822 1.00 63.22 114 LEU A C 1
ATOM 923 O O . LEU A 1 114 ? -6.760 44.626 -3.458 1.00 63.22 114 LEU A O 1
ATOM 927 N N . VAL A 1 115 ? -5.173 45.308 -2.020 1.00 66.25 115 VAL A N 1
ATOM 928 C CA . VAL A 1 115 ? -4.539 43.989 -1.853 1.00 66.25 115 VAL A CA 1
ATOM 929 C C . VAL A 1 115 ? -5.520 42.967 -1.272 1.00 66.25 115 VAL A C 1
ATOM 931 O O . VAL A 1 115 ? -5.500 41.808 -1.671 1.00 66.25 115 VAL A O 1
ATOM 934 N N . SER A 1 116 ? -6.405 43.379 -0.359 1.00 62.88 116 SER A N 1
ATOM 935 C CA . SER A 1 116 ? -7.385 42.468 0.253 1.00 62.88 116 SER A CA 1
ATOM 936 C C . SER A 1 116 ? -8.566 42.104 -0.655 1.00 62.88 116 SER A C 1
ATOM 938 O O . SER A 1 116 ? -9.198 41.071 -0.434 1.00 62.88 116 SER A O 1
ATOM 940 N N . LYS A 1 117 ? -8.880 42.918 -1.672 1.00 61.91 117 LYS A N 1
ATOM 941 C CA . LYS A 1 117 ? -10.038 42.702 -2.562 1.00 61.91 117 LYS A CA 1
ATOM 942 C C . LYS A 1 117 ? -9.675 42.198 -3.961 1.00 61.91 117 LYS A C 1
ATOM 944 O O . LYS A 1 117 ? -10.553 41.666 -4.640 1.00 61.91 117 LYS A O 1
ATOM 949 N N . LYS A 1 118 ? -8.427 42.352 -4.417 1.00 63.28 118 LYS A N 1
ATOM 950 C CA . LYS A 1 118 ? -8.045 42.021 -5.797 1.00 63.28 118 LYS A CA 1
ATOM 951 C C . LYS A 1 118 ? -7.884 40.508 -5.992 1.00 63.28 118 LYS A C 1
ATOM 953 O O . LYS A 1 118 ? -7.069 39.863 -5.342 1.00 63.28 118 LYS A O 1
ATOM 958 N N . LYS A 1 119 ? -8.661 39.958 -6.926 1.00 66.12 119 LYS A N 1
ATOM 959 C CA . LYS A 1 119 ? -8.560 38.582 -7.431 1.00 66.12 119 LYS A CA 1
ATOM 960 C C . LYS A 1 119 ? -8.170 38.617 -8.916 1.00 66.12 119 LYS A C 1
ATOM 962 O O . LYS A 1 119 ? -8.427 39.626 -9.577 1.00 66.12 119 LYS A O 1
ATOM 967 N N . PRO A 1 120 ? -7.538 37.562 -9.450 1.00 63.16 120 PRO A N 1
ATOM 968 C CA . PRO A 1 120 ? -7.184 37.495 -10.859 1.00 63.16 120 PRO A CA 1
ATOM 969 C C . PRO A 1 120 ? -8.463 37.477 -11.703 1.00 63.16 120 PRO A C 1
ATOM 971 O O . PRO A 1 120 ? -9.463 36.877 -11.313 1.00 63.16 120 PRO A O 1
ATOM 974 N N . VAL A 1 121 ? -8.427 38.156 -12.852 1.00 58.81 121 VAL A N 1
ATOM 975 C CA . VAL A 1 121 ? -9.588 38.306 -13.751 1.00 58.81 121 VAL A CA 1
ATOM 976 C C . VAL A 1 121 ? -10.036 36.953 -14.316 1.00 58.81 121 VAL A C 1
ATOM 978 O O . VAL A 1 121 ? -11.216 36.748 -14.583 1.00 58.81 121 VAL A O 1
ATOM 981 N N . SER A 1 122 ? -9.100 36.014 -14.465 1.00 60.72 122 SER A N 1
ATOM 982 C CA . SER A 1 122 ? -9.371 34.623 -14.815 1.00 60.72 122 SER A CA 1
ATOM 983 C C . SER A 1 122 ? -8.352 33.687 -14.158 1.00 60.72 122 SER A C 1
ATOM 985 O O . SER A 1 122 ? -7.299 34.124 -13.693 1.00 60.72 122 SER A O 1
ATOM 987 N N . SER A 1 123 ? -8.638 32.383 -14.142 1.00 54.53 123 SER A N 1
ATOM 988 C CA . SER A 1 123 ? -7.703 31.344 -13.681 1.00 54.53 123 SER A CA 1
ATOM 989 C C . SER A 1 123 ? -6.545 31.079 -14.655 1.00 54.53 123 SER A C 1
ATOM 991 O O . SER A 1 123 ? -5.692 30.237 -14.378 1.00 54.53 123 SER A O 1
ATOM 993 N N . LYS A 1 124 ? -6.479 31.779 -15.799 1.00 62.81 124 LYS A N 1
ATOM 994 C CA . LYS A 1 124 ? -5.389 31.615 -16.768 1.00 62.81 124 LYS A CA 1
ATOM 995 C C . LYS A 1 124 ? -4.079 32.139 -16.180 1.00 62.81 124 LYS A C 1
ATOM 997 O O . LYS A 1 124 ? -4.022 33.256 -15.667 1.00 62.81 124 LYS A O 1
ATOM 1002 N N . GLY A 1 125 ? -3.001 31.372 -16.360 1.00 65.25 125 GLY A N 1
ATOM 1003 C CA . GLY A 1 125 ? -1.684 31.649 -15.771 1.00 65.25 125 GLY A CA 1
ATOM 1004 C C . GLY A 1 125 ? -1.133 33.066 -16.005 1.00 65.25 125 GLY A C 1
ATOM 1005 O O . GLY A 1 125 ? -0.426 33.594 -15.147 1.00 65.25 125 GLY A O 1
ATOM 1006 N N . ASN A 1 126 ? -1.479 33.712 -17.124 1.00 72.69 126 ASN A N 1
ATOM 1007 C CA . ASN A 1 126 ? -1.055 35.085 -17.423 1.00 72.69 126 ASN A CA 1
ATOM 1008 C C . ASN A 1 126 ? -1.714 36.139 -16.519 1.00 72.69 126 ASN A C 1
ATOM 1010 O O . ASN A 1 126 ? -1.059 37.113 -16.154 1.00 72.69 126 ASN A O 1
ATOM 1014 N N . ASP A 1 127 ? -2.980 35.965 -16.138 1.00 67.88 127 ASP A N 1
ATOM 1015 C CA . ASP A 1 127 ? -3.682 36.942 -15.296 1.00 67.88 127 ASP A CA 1
ATOM 1016 C C . ASP A 1 127 ? -3.231 36.831 -13.836 1.00 67.88 127 ASP A C 1
ATOM 1018 O O . ASP A 1 127 ? -3.028 37.845 -13.167 1.00 67.88 127 ASP A O 1
ATOM 1022 N N . THR A 1 128 ? -2.977 35.607 -13.362 1.00 67.81 128 THR A N 1
ATOM 1023 C CA . THR A 1 128 ? -2.344 35.372 -12.056 1.00 67.81 128 THR A CA 1
ATOM 1024 C C . THR A 1 128 ? -0.927 35.941 -11.994 1.00 67.81 128 THR A C 1
ATOM 1026 O O . THR A 1 128 ? -0.554 36.518 -10.977 1.00 67.81 128 THR A O 1
ATOM 1029 N N . MET A 1 129 ? -0.153 35.835 -13.082 1.00 73.94 129 MET A N 1
ATOM 1030 C CA . MET A 1 129 ? 1.204 36.395 -13.152 1.00 73.94 129 MET A CA 1
ATOM 1031 C C . MET A 1 129 ? 1.198 37.924 -13.115 1.00 73.94 129 MET A C 1
ATOM 1033 O O . MET A 1 129 ? 1.958 38.504 -12.348 1.00 73.94 129 MET A O 1
ATOM 1037 N N . LYS A 1 130 ? 0.284 38.587 -13.838 1.00 72.88 130 LYS A N 1
ATOM 1038 C CA . LYS A 1 130 ? 0.133 40.052 -13.763 1.00 72.88 130 LYS A CA 1
ATOM 1039 C C . LYS A 1 130 ? -0.182 40.535 -12.349 1.00 72.88 130 LYS A C 1
ATOM 1041 O O . LYS A 1 130 ? 0.422 41.493 -11.880 1.00 72.88 130 LYS A O 1
ATOM 1046 N N . LEU A 1 131 ? -1.107 39.865 -11.657 1.00 74.19 131 LEU A N 1
ATOM 1047 C CA . LEU A 1 131 ? -1.428 40.204 -10.269 1.00 74.19 131 LEU A CA 1
ATOM 1048 C C . LEU A 1 131 ? -0.209 40.024 -9.352 1.00 74.19 131 LEU A C 1
ATOM 1050 O O . LEU A 1 131 ? 0.039 40.837 -8.463 1.00 74.19 131 LEU A O 1
ATOM 1054 N N . ALA A 1 132 ? 0.571 38.973 -9.584 1.00 79.44 132 ALA A N 1
ATOM 1055 C CA . ALA A 1 132 ? 1.772 38.700 -8.815 1.00 79.44 132 ALA A CA 1
ATOM 1056 C C . ALA A 1 132 ? 2.890 39.736 -9.056 1.00 79.44 132 ALA A C 1
ATOM 1058 O O . ALA A 1 132 ? 3.530 40.168 -8.097 1.00 79.44 132 ALA A O 1
ATOM 1059 N N . GLU A 1 133 ? 3.085 40.204 -10.293 1.00 79.56 133 GLU A N 1
ATOM 1060 C CA . GLU A 1 133 ? 4.006 41.306 -10.626 1.00 79.56 133 GLU A CA 1
ATOM 1061 C C . GLU A 1 133 ? 3.602 42.631 -9.953 1.00 79.56 133 GLU A C 1
ATOM 1063 O O . GLU A 1 133 ? 4.450 43.401 -9.488 1.00 79.56 133 GLU A O 1
ATOM 1068 N N . GLU A 1 134 ? 2.301 42.902 -9.846 1.00 75.69 134 GLU A N 1
ATOM 1069 C CA . GLU A 1 134 ? 1.794 44.076 -9.132 1.00 75.69 134 GLU A CA 1
ATOM 1070 C C . GLU A 1 134 ? 2.038 43.987 -7.622 1.00 75.69 134 GLU A C 1
ATOM 1072 O O . GLU A 1 134 ? 2.488 44.962 -7.015 1.00 75.69 134 GLU A O 1
ATOM 1077 N N . ILE A 1 135 ? 1.791 42.821 -7.015 1.00 82.44 135 ILE A N 1
ATOM 1078 C CA . ILE A 1 135 ? 2.098 42.573 -5.597 1.00 82.44 135 ILE A CA 1
ATOM 1079 C C . ILE A 1 135 ? 3.602 42.719 -5.352 1.00 82.44 135 ILE A C 1
ATOM 1081 O O . ILE A 1 135 ? 3.997 43.339 -4.364 1.00 82.44 135 ILE A O 1
ATOM 1085 N N . LEU A 1 136 ? 4.445 42.230 -6.267 1.00 84.88 136 LEU A N 1
ATOM 1086 C CA . LEU A 1 136 ? 5.897 42.412 -6.207 1.00 84.88 136 LEU A CA 1
ATOM 1087 C C . LEU A 1 136 ? 6.296 43.892 -6.285 1.00 84.88 136 LEU A C 1
ATOM 1089 O O . LEU A 1 136 ? 7.192 44.333 -5.566 1.00 84.88 136 LEU A O 1
ATOM 1093 N N . SER A 1 137 ? 5.610 44.680 -7.110 1.00 82.62 137 SER A N 1
ATOM 1094 C CA . SER A 1 137 ? 5.858 46.120 -7.222 1.00 82.62 137 SER A CA 1
ATOM 1095 C C . SER A 1 137 ? 5.461 46.876 -5.950 1.00 82.62 137 SER A C 1
ATOM 1097 O O . SER A 1 137 ? 6.196 47.755 -5.498 1.00 82.62 137 SER A O 1
ATOM 1099 N N . ILE A 1 138 ? 4.334 46.504 -5.332 1.00 82.44 138 ILE A N 1
ATOM 1100 C CA . ILE A 1 138 ? 3.904 47.032 -4.027 1.00 82.44 138 ILE A CA 1
ATOM 1101 C C . ILE A 1 138 ? 4.916 46.652 -2.940 1.00 82.44 138 ILE A C 1
ATOM 1103 O O . ILE A 1 138 ? 5.319 47.506 -2.152 1.00 82.44 138 ILE A O 1
ATOM 1107 N N . PHE A 1 139 ? 5.366 45.394 -2.920 1.00 87.25 139 PHE A N 1
ATOM 1108 C CA . PHE A 1 139 ? 6.425 44.927 -2.028 1.00 87.25 139 PHE A CA 1
ATOM 1109 C C . PHE A 1 139 ? 7.694 45.775 -2.187 1.00 87.25 139 PHE A C 1
ATOM 1111 O O . PHE A 1 139 ? 8.202 46.304 -1.200 1.00 87.25 139 PHE A O 1
ATOM 1118 N N . ASN A 1 140 ? 8.166 45.977 -3.420 1.00 86.56 140 ASN A N 1
ATOM 1119 C CA . ASN A 1 140 ? 9.350 46.788 -3.693 1.00 86.56 140 ASN A CA 1
ATOM 1120 C C . ASN A 1 140 ? 9.192 48.226 -3.173 1.00 86.56 140 ASN A C 1
ATOM 1122 O O . ASN A 1 140 ? 10.104 48.760 -2.544 1.00 86.56 140 ASN A O 1
ATOM 1126 N N . TRP A 1 141 ? 8.018 48.824 -3.377 1.00 83.56 141 TRP A N 1
ATOM 1127 C CA . TRP A 1 141 ? 7.706 50.166 -2.889 1.00 83.56 141 TRP A CA 1
ATOM 1128 C C . TRP A 1 141 ? 7.729 50.260 -1.356 1.00 83.56 141 TRP A C 1
ATOM 1130 O O . TRP A 1 141 ? 8.305 51.200 -0.809 1.00 83.56 141 TRP A O 1
ATOM 1140 N N . TYR A 1 142 ? 7.180 49.269 -0.646 1.00 87.44 142 TYR A N 1
ATOM 1141 C CA . TYR A 1 142 ? 7.281 49.205 0.816 1.00 87.44 142 TYR A CA 1
ATOM 1142 C C . TYR A 1 142 ? 8.739 49.146 1.285 1.00 87.44 142 TYR A C 1
ATOM 1144 O O . TYR A 1 142 ? 9.101 49.858 2.221 1.00 87.44 142 TYR A O 1
ATOM 1152 N N . VAL A 1 143 ? 9.587 48.344 0.632 1.00 86.62 143 VAL A N 1
ATOM 1153 C CA . VAL A 1 143 ? 11.012 48.250 0.990 1.00 86.62 143 VAL A CA 1
ATOM 1154 C C . VAL A 1 143 ? 11.731 49.580 0.757 1.00 86.62 143 VAL A C 1
ATOM 1156 O O . VAL A 1 143 ? 12.477 50.024 1.627 1.00 86.62 143 VAL A O 1
ATOM 1159 N N . GLU A 1 144 ? 11.463 50.266 -0.356 1.00 82.81 144 GLU A N 1
ATOM 1160 C CA . GLU A 1 144 ? 12.018 51.601 -0.621 1.00 82.81 144 GLU A CA 1
ATOM 1161 C C . GLU A 1 144 ? 11.611 52.617 0.459 1.00 82.81 144 GLU A C 1
ATOM 1163 O O . GLU A 1 144 ? 12.464 53.346 0.967 1.00 82.81 144 GLU A O 1
ATOM 1168 N N . LEU A 1 145 ? 10.349 52.615 0.897 1.00 82.00 145 LEU A N 1
ATOM 1169 C CA . LEU A 1 145 ? 9.885 53.498 1.975 1.00 82.00 145 LEU A CA 1
ATOM 1170 C C . LEU A 1 145 ? 10.541 53.199 3.328 1.00 82.00 145 LEU A C 1
ATOM 1172 O O . LEU A 1 145 ? 10.802 54.127 4.092 1.00 82.00 145 LEU A O 1
ATOM 1176 N N . ILE A 1 146 ? 10.843 51.933 3.624 1.00 82.00 146 ILE A N 1
ATOM 1177 C CA . ILE A 1 146 ? 11.527 51.540 4.866 1.00 82.00 146 ILE A CA 1
ATOM 1178 C C . ILE A 1 146 ? 12.964 52.078 4.909 1.00 82.00 146 ILE A C 1
ATOM 1180 O O . ILE A 1 146 ? 13.466 52.419 5.980 1.00 82.00 146 ILE A O 1
ATOM 1184 N N . THR A 1 147 ? 13.630 52.200 3.756 1.00 76.44 147 THR A N 1
ATOM 1185 C CA . THR A 1 147 ? 15.003 52.735 3.696 1.00 76.44 147 THR A CA 1
ATOM 1186 C C . THR A 1 147 ? 15.095 54.237 3.983 1.00 76.44 147 THR A C 1
ATOM 1188 O O . THR A 1 147 ? 16.185 54.753 4.234 1.00 76.44 147 THR A O 1
ATOM 1191 N N . TRP A 1 148 ? 13.966 54.949 4.014 1.00 72.81 148 TRP A N 1
ATOM 1192 C CA . TRP A 1 148 ? 13.931 56.368 4.335 1.00 72.81 148 TRP A CA 1
ATOM 1193 C C . TRP A 1 148 ? 13.996 56.604 5.858 1.00 72.81 148 TRP A C 1
ATOM 1195 O O . TRP A 1 148 ? 13.045 56.351 6.594 1.00 72.81 148 TRP A O 1
ATOM 1205 N N . ASN A 1 149 ? 15.125 57.138 6.339 1.00 66.31 149 ASN A N 1
ATOM 1206 C CA . ASN A 1 149 ? 15.413 57.384 7.766 1.00 66.31 149 ASN A CA 1
ATOM 1207 C C . ASN A 1 149 ? 14.704 58.627 8.369 1.00 66.31 149 ASN A C 1
ATOM 1209 O O . ASN A 1 149 ? 15.173 59.177 9.362 1.00 66.31 149 ASN A O 1
ATOM 1213 N N . GLY A 1 150 ? 13.617 59.129 7.771 1.00 67.44 150 GLY A N 1
ATOM 1214 C CA . GLY A 1 150 ? 13.029 60.427 8.146 1.00 67.44 150 GLY A CA 1
ATOM 1215 C C . GLY A 1 150 ? 12.222 60.442 9.453 1.00 67.44 150 GLY A C 1
ATOM 1216 O O . GLY A 1 150 ? 12.151 61.476 10.120 1.00 67.44 150 GLY A O 1
ATOM 1217 N N . SER A 1 151 ? 11.604 59.317 9.833 1.00 77.31 151 SER A N 1
ATOM 1218 C CA . SER A 1 151 ? 10.781 59.199 11.045 1.00 77.31 151 SER A CA 1
ATOM 1219 C C . SER A 1 151 ? 10.610 57.738 11.460 1.00 77.31 151 SER A C 1
ATOM 1221 O O . SER A 1 151 ? 10.006 56.954 10.734 1.00 77.31 151 SER A O 1
ATOM 1223 N N . GLU A 1 152 ? 11.068 57.386 12.660 1.00 79.56 152 GLU A N 1
ATOM 1224 C CA . GLU A 1 152 ? 11.007 56.013 13.178 1.00 79.56 152 GLU A CA 1
ATOM 1225 C C . GLU A 1 152 ? 9.569 55.477 13.293 1.00 79.56 152 GLU A C 1
ATOM 1227 O O . GLU A 1 152 ? 9.286 54.350 12.889 1.00 79.56 152 GLU A O 1
ATOM 1232 N N . ASN A 1 153 ? 8.626 56.306 13.756 1.00 79.81 153 ASN A N 1
ATOM 1233 C CA . ASN A 1 153 ? 7.209 55.933 13.841 1.00 79.81 153 ASN A CA 1
ATOM 1234 C C . ASN A 1 153 ? 6.615 55.602 12.467 1.00 79.81 153 ASN A C 1
ATOM 1236 O O . ASN A 1 153 ? 5.822 54.668 12.343 1.00 79.81 153 ASN A O 1
ATOM 1240 N N . PHE A 1 154 ? 7.002 56.362 11.438 1.00 81.81 154 PHE A N 1
ATOM 1241 C CA . PHE A 1 154 ? 6.592 56.088 10.067 1.00 81.81 154 PHE A CA 1
ATOM 1242 C C . PHE A 1 154 ? 7.190 54.766 9.591 1.00 81.81 154 PHE A C 1
ATOM 1244 O O . PHE A 1 154 ? 6.437 53.874 9.204 1.00 81.81 154 PHE A O 1
ATOM 1251 N N . THR A 1 155 ? 8.510 54.597 9.703 1.00 82.69 155 THR A N 1
ATOM 1252 C CA . THR A 1 155 ? 9.215 53.380 9.281 1.00 82.69 155 THR A CA 1
ATOM 1253 C C . THR A 1 155 ? 8.637 52.134 9.959 1.00 82.69 155 THR A C 1
ATOM 1255 O O . THR A 1 155 ? 8.297 51.174 9.272 1.00 82.69 155 THR A O 1
ATOM 1258 N N . ASN A 1 156 ? 8.398 52.169 11.273 1.00 83.12 156 ASN A N 1
ATOM 1259 C CA . ASN A 1 156 ? 7.792 51.059 12.018 1.00 83.12 156 ASN A CA 1
ATOM 1260 C C . ASN A 1 156 ? 6.374 50.715 11.534 1.00 83.12 156 ASN A C 1
ATOM 1262 O O . ASN A 1 156 ? 5.986 49.544 11.519 1.00 83.12 156 ASN A O 1
ATOM 1266 N N . TYR A 1 157 ? 5.594 51.708 11.101 1.00 82.81 157 TYR A N 1
ATOM 1267 C CA . TYR A 1 157 ? 4.291 51.458 10.490 1.00 82.81 157 TYR A CA 1
ATOM 1268 C C . TYR A 1 157 ? 4.418 50.776 9.123 1.00 82.81 157 TYR A C 1
ATOM 1270 O O . TYR A 1 157 ? 3.706 49.806 8.855 1.00 82.81 157 TYR A O 1
ATOM 1278 N N . VAL A 1 158 ? 5.345 51.243 8.278 1.00 86.56 158 VAL A N 1
ATOM 1279 C CA . VAL A 1 158 ? 5.619 50.644 6.961 1.00 86.56 158 VAL A CA 1
ATOM 1280 C C . VAL A 1 158 ? 6.064 49.186 7.113 1.00 86.56 158 VAL A C 1
ATOM 1282 O O . VAL A 1 158 ? 5.546 48.311 6.424 1.00 86.56 158 VAL A O 1
ATOM 1285 N N . VAL A 1 159 ? 6.944 48.904 8.078 1.00 86.62 159 VAL A N 1
ATOM 1286 C CA . VAL A 1 159 ? 7.427 47.554 8.416 1.00 86.62 159 VAL A CA 1
ATOM 1287 C C . VAL A 1 159 ? 6.274 46.631 8.809 1.00 86.62 159 VAL A C 1
ATOM 1289 O O . VAL A 1 159 ? 6.162 45.528 8.275 1.00 86.62 159 VAL A O 1
ATOM 1292 N N . LYS A 1 160 ? 5.367 47.079 9.692 1.00 85.56 160 LYS A N 1
ATOM 1293 C CA . LYS A 1 160 ? 4.183 46.289 10.076 1.00 85.56 160 LYS A CA 1
ATOM 1294 C C . LYS A 1 160 ? 3.311 45.947 8.866 1.00 85.56 160 LYS A C 1
ATOM 1296 O O . LYS A 1 160 ? 2.845 44.816 8.758 1.00 85.56 160 LYS A O 1
ATOM 1301 N N . ARG A 1 161 ? 3.113 46.891 7.941 1.00 85.25 161 ARG A N 1
ATOM 1302 C CA . ARG A 1 161 ? 2.315 46.678 6.720 1.00 85.25 161 ARG A CA 1
ATOM 1303 C C . ARG A 1 161 ? 2.990 45.744 5.726 1.00 85.25 161 ARG A C 1
ATOM 1305 O O . ARG A 1 161 ? 2.332 44.836 5.229 1.00 85.25 161 ARG A O 1
ATOM 1312 N N . LEU A 1 162 ? 4.294 45.897 5.510 1.00 87.25 162 LEU A N 1
ATOM 1313 C CA . LEU A 1 162 ? 5.082 44.961 4.709 1.00 87.25 162 LEU A CA 1
ATOM 1314 C C . LEU A 1 162 ? 4.964 43.537 5.263 1.00 87.25 162 LEU A C 1
ATOM 1316 O O . LEU A 1 162 ? 4.765 42.584 4.513 1.00 87.25 162 LEU A O 1
ATOM 1320 N N . PHE A 1 163 ? 5.033 43.391 6.584 1.00 83.00 163 PHE A N 1
ATOM 1321 C CA . PHE A 1 163 ? 4.914 42.086 7.214 1.00 83.00 163 PHE A CA 1
ATOM 1322 C C . PHE A 1 163 ? 3.507 41.493 7.075 1.00 83.00 163 PHE A C 1
ATOM 1324 O O . PHE A 1 163 ? 3.387 40.296 6.854 1.00 83.00 163 PHE A O 1
ATOM 1331 N N . ILE A 1 164 ? 2.447 42.308 7.131 1.00 80.75 164 I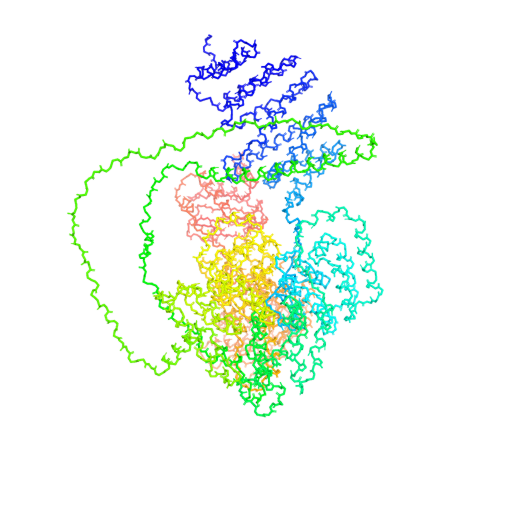LE A N 1
ATOM 1332 C CA . ILE A 1 164 ? 1.070 41.870 6.832 1.00 80.75 164 ILE A CA 1
ATOM 1333 C C . ILE A 1 164 ? 0.937 41.437 5.363 1.00 80.75 164 ILE A C 1
ATOM 1335 O O . ILE A 1 164 ? 0.332 40.400 5.089 1.00 80.75 164 ILE A O 1
ATOM 1339 N N . LEU A 1 165 ? 1.529 42.188 4.426 1.00 83.81 165 LEU A N 1
ATOM 1340 C CA . LEU A 1 165 ? 1.537 41.854 2.998 1.00 83.81 165 LEU A CA 1
ATOM 1341 C C . LEU A 1 165 ? 2.186 40.488 2.752 1.00 83.81 165 LEU A C 1
ATOM 1343 O O . LEU A 1 165 ? 1.616 39.680 2.022 1.00 83.81 165 LEU A O 1
ATOM 1347 N N . LEU A 1 166 ? 3.345 40.244 3.374 1.00 84.19 166 LEU A N 1
ATOM 1348 C CA . LEU A 1 166 ? 4.086 38.986 3.274 1.00 84.19 166 LEU A CA 1
ATOM 1349 C C . LEU A 1 166 ? 3.384 37.850 4.022 1.00 84.19 166 LEU A C 1
ATOM 1351 O O . LEU A 1 166 ? 3.285 36.754 3.495 1.00 84.19 166 LEU A O 1
ATOM 1355 N N . LYS A 1 167 ? 2.829 38.088 5.213 1.00 76.62 167 LYS A N 1
ATOM 1356 C CA . LYS A 1 167 ? 2.091 37.053 5.956 1.00 76.62 167 LYS A CA 1
ATOM 1357 C C . LYS A 1 167 ? 0.787 36.639 5.280 1.00 76.62 167 LYS A C 1
ATOM 1359 O O . LYS A 1 167 ? 0.252 35.576 5.593 1.00 76.62 167 LYS A O 1
ATOM 1364 N N . ASN A 1 168 ? 0.264 37.444 4.356 1.00 73.31 168 ASN A N 1
ATOM 1365 C CA . ASN A 1 168 ? -0.853 37.023 3.528 1.00 73.31 168 ASN A CA 1
ATOM 1366 C C . ASN A 1 168 ? -0.399 35.898 2.582 1.00 73.31 168 ASN A C 1
ATOM 1368 O O . ASN A 1 168 ? 0.311 36.122 1.600 1.00 73.31 168 ASN A O 1
ATOM 1372 N N . ARG A 1 169 ? -0.854 34.674 2.875 1.00 65.75 169 ARG A N 1
ATOM 1373 C CA . ARG A 1 169 ? -0.493 33.452 2.144 1.00 65.75 169 ARG A CA 1
ATOM 1374 C C . ARG A 1 169 ? -0.701 33.574 0.637 1.00 65.75 169 ARG A C 1
ATOM 1376 O O . ARG A 1 169 ? 0.143 33.106 -0.121 1.00 65.75 169 ARG A O 1
ATOM 1383 N N . TYR A 1 170 ? -1.803 34.190 0.208 1.00 69.88 170 TYR A N 1
ATOM 1384 C CA . TYR A 1 170 ? -2.106 34.350 -1.212 1.00 69.88 170 TYR A CA 1
ATOM 1385 C C . TYR A 1 170 ? -1.002 35.146 -1.922 1.00 69.88 170 TYR A C 1
ATOM 1387 O O . TYR A 1 170 ? -0.497 34.727 -2.961 1.00 69.88 170 TYR A O 1
ATOM 1395 N N . ASN A 1 171 ? -0.541 36.228 -1.293 1.00 75.50 171 ASN A N 1
ATOM 1396 C CA . ASN A 1 171 ? 0.549 37.049 -1.809 1.00 75.50 171 ASN A CA 1
ATOM 1397 C C . ASN A 1 171 ? 1.885 36.295 -1.794 1.00 75.50 171 ASN A C 1
ATOM 1399 O O . ASN A 1 171 ? 2.623 36.372 -2.770 1.00 75.50 171 ASN A O 1
ATOM 1403 N N . CYS A 1 172 ? 2.184 35.534 -0.734 1.00 76.00 172 CYS A N 1
ATOM 1404 C CA . CYS A 1 172 ? 3.388 34.693 -0.670 1.00 76.00 172 CYS A CA 1
ATOM 1405 C C . CYS A 1 172 ? 3.458 33.682 -1.818 1.00 76.00 172 CYS A C 1
ATOM 1407 O O . CYS A 1 172 ? 4.494 33.568 -2.467 1.00 76.00 172 CYS A O 1
ATOM 1409 N N . VAL A 1 173 ? 2.355 32.976 -2.093 1.00 71.88 173 VAL A N 1
ATOM 1410 C CA . VAL A 1 173 ? 2.272 32.010 -3.202 1.00 71.88 173 VAL A CA 1
ATOM 1411 C C . VAL A 1 173 ? 2.496 32.707 -4.541 1.00 71.88 173 VAL A C 1
ATOM 1413 O O . VAL A 1 173 ? 3.257 32.212 -5.369 1.00 71.88 173 VAL A O 1
ATOM 1416 N N . LEU A 1 174 ? 1.879 33.873 -4.749 1.00 76.44 174 LEU A N 1
ATOM 1417 C CA . LEU A 1 174 ? 2.061 34.654 -5.971 1.00 76.44 174 LEU A CA 1
ATOM 1418 C C . LEU A 1 174 ? 3.512 35.131 -6.145 1.00 76.44 174 LEU A C 1
ATOM 1420 O O . LEU A 1 174 ? 4.079 34.974 -7.227 1.00 76.44 174 LEU A O 1
ATOM 1424 N N . LEU A 1 175 ? 4.139 35.646 -5.084 1.00 81.50 175 LEU A N 1
ATOM 1425 C CA . LEU A 1 175 ? 5.545 36.062 -5.099 1.00 81.50 175 LEU A CA 1
ATOM 1426 C C . LEU A 1 175 ? 6.491 34.874 -5.334 1.00 81.50 175 LEU A C 1
ATOM 1428 O O . LEU A 1 175 ? 7.442 35.004 -6.106 1.00 81.50 175 LEU A O 1
ATOM 1432 N N . HIS A 1 176 ? 6.209 33.709 -4.742 1.00 81.44 176 HIS A N 1
ATOM 1433 C CA . HIS A 1 176 ? 6.982 32.492 -4.987 1.00 81.44 176 HIS A CA 1
ATOM 1434 C C . HIS A 1 176 ? 6.863 32.043 -6.446 1.00 81.44 176 HIS A C 1
ATOM 1436 O O . HIS A 1 176 ? 7.881 31.839 -7.112 1.00 81.44 176 HIS A O 1
ATOM 1442 N N . ALA A 1 177 ? 5.636 31.962 -6.972 1.00 75.12 177 ALA A N 1
ATOM 1443 C CA . ALA A 1 177 ? 5.371 31.570 -8.353 1.00 75.12 177 ALA A CA 1
ATOM 1444 C C . ALA A 1 177 ? 6.087 32.490 -9.355 1.00 75.12 177 ALA A C 1
ATOM 1446 O O . ALA A 1 177 ? 6.699 32.008 -10.310 1.00 75.12 177 ALA A O 1
ATOM 1447 N N . VAL A 1 178 ? 6.068 33.805 -9.114 1.00 79.50 178 VAL A N 1
ATOM 1448 C CA . VAL A 1 178 ? 6.799 34.781 -9.934 1.00 79.50 178 VAL A CA 1
ATOM 1449 C C . VAL A 1 178 ? 8.310 34.622 -9.801 1.00 79.50 178 VAL A C 1
ATOM 1451 O O . VAL A 1 178 ? 9.005 34.701 -10.811 1.00 79.50 178 VAL A O 1
ATOM 1454 N N . SER A 1 179 ? 8.835 34.330 -8.607 1.00 81.56 179 SER A N 1
ATOM 1455 C CA . SER A 1 179 ? 10.275 34.091 -8.436 1.00 81.56 179 SER A CA 1
ATOM 1456 C C . SER A 1 179 ? 10.762 32.834 -9.170 1.00 81.56 179 SER A C 1
ATOM 1458 O O . SER A 1 179 ? 11.887 32.815 -9.665 1.00 81.56 179 SER A O 1
ATOM 1460 N N . LYS A 1 180 ? 9.911 31.807 -9.317 1.00 77.19 180 LYS A N 1
ATOM 1461 C CA . LYS A 1 180 ? 10.213 30.631 -10.149 1.00 77.19 180 LYS A CA 1
ATOM 1462 C C . LYS A 1 180 ? 10.142 30.919 -11.650 1.00 77.19 180 LYS A C 1
ATOM 1464 O O . LYS A 1 180 ? 10.952 30.375 -12.392 1.00 77.19 180 LYS A O 1
ATOM 1469 N N . LYS A 1 181 ? 9.193 31.746 -12.109 1.00 74.69 181 LYS A N 1
ATOM 1470 C CA . LYS A 1 181 ? 9.020 32.029 -13.549 1.00 74.69 181 LYS A CA 1
ATOM 1471 C C . LYS A 1 181 ? 9.925 33.132 -14.098 1.00 74.69 181 LYS A C 1
ATOM 1473 O O . LYS A 1 181 ? 10.243 33.094 -15.281 1.00 74.69 181 LYS A O 1
ATOM 1478 N N . SER A 1 182 ? 10.321 34.109 -13.282 1.00 77.88 182 SER A N 1
ATOM 1479 C CA . SER A 1 182 ? 11.141 35.248 -13.706 1.00 77.88 182 SER A CA 1
ATOM 1480 C C . SER A 1 182 ? 12.385 35.386 -12.834 1.00 77.88 182 SER A C 1
ATOM 1482 O O . SER A 1 182 ? 12.315 35.705 -11.642 1.00 77.88 182 SER A O 1
ATOM 1484 N N . SER A 1 183 ? 13.550 35.195 -13.456 1.00 79.81 183 SER A N 1
ATOM 1485 C CA . SER A 1 183 ? 14.850 35.355 -12.798 1.00 79.81 183 SER A CA 1
ATOM 1486 C C . SER A 1 183 ? 15.093 36.795 -12.333 1.00 79.81 183 SER A C 1
ATOM 1488 O O . SER A 1 183 ? 15.725 37.002 -11.297 1.00 79.81 183 SER A O 1
ATOM 1490 N N . GLU A 1 184 ? 14.550 37.793 -13.036 1.00 80.81 184 GLU A N 1
ATOM 1491 C CA . GLU A 1 184 ? 14.604 39.199 -12.623 1.00 80.81 184 GLU A CA 1
ATOM 1492 C C . GLU A 1 184 ? 13.818 39.436 -11.332 1.00 80.81 184 GLU A C 1
ATOM 1494 O O . GLU A 1 184 ? 14.314 40.086 -10.410 1.00 80.81 184 GLU A O 1
ATOM 1499 N N . CYS A 1 185 ? 12.621 38.856 -11.218 1.00 82.75 185 CYS A N 1
ATOM 1500 C CA . CYS A 1 185 ? 11.807 38.978 -10.014 1.00 82.75 185 CYS A CA 1
ATOM 1501 C C . CYS A 1 185 ? 12.443 38.269 -8.813 1.00 82.75 185 CYS A C 1
ATOM 1503 O O . CYS A 1 185 ? 12.411 38.799 -7.701 1.00 82.75 185 CYS A O 1
ATOM 1505 N N . LYS A 1 186 ? 13.065 37.104 -9.037 1.00 85.50 186 LYS A N 1
ATOM 1506 C CA . LYS A 1 186 ? 13.853 36.407 -8.013 1.00 85.50 186 LYS A CA 1
ATOM 1507 C C . LYS A 1 186 ? 15.006 37.275 -7.509 1.00 85.50 186 LYS A C 1
ATOM 1509 O O . LYS A 1 186 ? 15.106 37.502 -6.306 1.00 85.50 186 LYS A O 1
ATOM 1514 N N . LYS A 1 187 ? 15.808 37.836 -8.422 1.00 87.50 187 LYS A N 1
ATOM 1515 C CA . LYS A 1 187 ? 16.905 38.758 -8.080 1.00 87.50 187 LYS A CA 1
ATOM 1516 C C . LYS A 1 187 ? 16.403 39.984 -7.319 1.00 87.50 187 LYS A C 1
ATOM 1518 O O . LYS A 1 187 ? 17.058 40.425 -6.377 1.00 87.50 187 LYS A O 1
ATOM 1523 N N . LEU A 1 188 ? 15.236 40.524 -7.680 1.00 87.31 188 LEU A N 1
ATOM 1524 C CA . LEU A 1 188 ? 14.630 41.641 -6.956 1.00 87.31 188 LEU A CA 1
ATOM 1525 C C . LEU A 1 188 ? 14.298 41.252 -5.508 1.00 87.31 188 LEU A C 1
ATOM 1527 O O . LEU A 1 188 ? 14.713 41.960 -4.593 1.00 87.31 188 LEU A O 1
ATOM 1531 N N . LEU A 1 189 ? 13.621 40.122 -5.284 1.00 88.00 189 LEU A N 1
ATOM 1532 C CA . LEU A 1 189 ? 13.305 39.626 -3.938 1.00 88.00 189 LEU A CA 1
ATOM 1533 C C . LEU A 1 189 ? 14.568 39.363 -3.106 1.00 88.00 189 LEU A C 1
ATOM 1535 O O . LEU A 1 189 ? 14.633 39.789 -1.955 1.00 88.00 189 LEU A O 1
ATOM 1539 N N . GLU A 1 190 ? 15.585 38.732 -3.696 1.00 89.75 190 GLU A N 1
ATOM 1540 C CA . GLU A 1 190 ? 16.879 38.481 -3.047 1.00 89.75 190 GLU A CA 1
ATOM 1541 C C . GLU A 1 190 ? 17.590 39.789 -2.682 1.00 89.75 190 GLU A C 1
ATOM 1543 O O . GLU A 1 190 ? 18.014 39.967 -1.539 1.00 89.75 190 GLU A O 1
ATOM 1548 N N . SER A 1 191 ? 17.652 40.743 -3.617 1.00 90.06 191 SER A N 1
ATOM 1549 C CA . SER A 1 191 ? 18.276 42.050 -3.383 1.00 90.06 191 SER A CA 1
ATOM 1550 C C . SER A 1 191 ? 17.574 42.836 -2.274 1.00 90.06 191 SER A C 1
ATOM 1552 O O . SER A 1 191 ? 18.230 43.460 -1.443 1.00 90.06 191 SER A O 1
ATOM 1554 N N . ARG A 1 192 ? 16.238 42.780 -2.201 1.00 88.94 192 ARG A N 1
ATOM 1555 C CA . ARG A 1 192 ? 15.471 43.451 -1.146 1.00 88.94 192 ARG A CA 1
ATOM 1556 C C . ARG A 1 192 ? 15.562 42.732 0.194 1.00 88.94 192 ARG A C 1
ATOM 1558 O O . ARG A 1 192 ? 15.598 43.408 1.218 1.00 88.94 192 ARG A O 1
ATOM 1565 N N . ALA A 1 193 ? 15.658 41.403 0.204 1.00 88.56 193 ALA A N 1
ATOM 1566 C CA . ALA A 1 193 ? 15.942 40.648 1.421 1.00 88.56 193 ALA A CA 1
ATOM 1567 C C . ALA A 1 193 ? 17.319 41.021 1.996 1.00 88.56 193 ALA A C 1
ATOM 1569 O O . ALA A 1 193 ? 17.424 41.244 3.199 1.00 88.56 193 ALA A O 1
ATOM 1570 N N . LEU A 1 194 ? 18.343 41.171 1.147 1.00 88.62 194 LEU A N 1
ATOM 1571 C CA . LEU A 1 194 ? 19.671 41.654 1.555 1.00 88.62 194 LEU A CA 1
ATOM 1572 C C . LEU A 1 194 ? 19.607 43.071 2.148 1.00 88.62 194 LEU A C 1
ATOM 1574 O O . LEU A 1 194 ? 20.134 43.307 3.226 1.00 88.62 194 LEU A O 1
ATOM 1578 N N . VAL A 1 195 ? 18.893 44.006 1.508 1.00 85.94 195 VAL A N 1
ATOM 1579 C CA . VAL A 1 195 ? 18.728 45.384 2.027 1.00 85.94 195 VAL A CA 1
ATOM 1580 C C . VAL A 1 195 ? 18.056 45.419 3.409 1.00 85.94 195 VAL A C 1
ATOM 1582 O O . VAL A 1 195 ? 18.322 46.318 4.207 1.00 85.94 195 VAL A O 1
ATOM 1585 N N . LEU A 1 196 ? 17.170 44.465 3.699 1.00 87.44 196 LEU A N 1
ATOM 1586 C CA . LEU A 1 196 ? 16.463 44.374 4.977 1.00 87.44 196 LEU A CA 1
ATOM 1587 C C . LEU A 1 196 ? 17.220 43.575 6.045 1.00 87.44 196 LEU A C 1
ATOM 1589 O O . LEU A 1 196 ? 16.791 43.596 7.195 1.00 87.44 196 LEU A O 1
ATOM 1593 N N . GLU A 1 197 ? 18.303 42.880 5.698 1.00 87.88 197 GLU A N 1
ATOM 1594 C CA . GLU A 1 197 ? 19.001 41.945 6.589 1.00 87.88 197 GLU A CA 1
ATOM 1595 C C . GLU A 1 197 ? 19.544 42.638 7.843 1.00 87.88 197 GLU A C 1
ATOM 1597 O O . GLU A 1 197 ? 19.297 42.170 8.953 1.00 87.88 197 GLU A O 1
ATOM 1602 N N . ASP A 1 198 ? 20.158 43.812 7.678 1.00 82.88 198 ASP A N 1
ATOM 1603 C CA . ASP A 1 198 ? 20.792 44.535 8.784 1.00 82.88 198 ASP A CA 1
ATOM 1604 C C . ASP A 1 198 ? 19.782 45.132 9.777 1.00 82.88 198 ASP A C 1
ATOM 1606 O O . ASP A 1 198 ? 19.999 45.118 10.988 1.00 82.88 198 ASP A O 1
ATOM 1610 N N . LYS A 1 199 ? 18.672 45.696 9.278 1.00 81.44 199 LYS A N 1
ATOM 1611 C CA . LYS A 1 199 ? 17.688 46.413 10.116 1.00 81.44 199 LYS A CA 1
ATOM 1612 C C . LYS A 1 199 ? 16.491 45.564 10.533 1.00 81.44 199 LYS A C 1
ATOM 1614 O O . LYS A 1 199 ? 15.918 45.800 11.594 1.00 81.44 199 LYS A O 1
ATOM 1619 N N . TYR A 1 200 ? 16.078 44.618 9.696 1.00 87.25 200 TYR A N 1
ATOM 1620 C CA . TYR A 1 200 ? 14.864 43.818 9.870 1.00 87.25 200 TYR A CA 1
ATOM 1621 C C . TYR A 1 200 ? 15.121 42.348 9.498 1.00 87.25 200 TYR A C 1
ATOM 1623 O O . TYR A 1 200 ? 14.456 41.812 8.600 1.00 87.25 200 TYR A O 1
ATOM 1631 N N . PRO A 1 201 ? 16.039 41.663 10.209 1.00 86.00 201 PRO A N 1
ATOM 1632 C CA . PRO A 1 201 ? 16.466 40.304 9.874 1.00 86.00 201 PRO A CA 1
ATOM 1633 C C . PRO A 1 201 ? 15.289 39.327 9.819 1.00 86.00 201 PRO A C 1
ATOM 1635 O O . PRO A 1 201 ? 15.210 38.517 8.909 1.00 86.00 201 PRO A O 1
ATOM 1638 N N . VAL A 1 202 ? 14.297 39.475 10.706 1.00 85.38 202 VAL A N 1
ATOM 1639 C CA . VAL A 1 202 ? 13.082 38.638 10.722 1.00 85.38 202 VAL A CA 1
ATOM 1640 C C . VAL A 1 202 ? 12.340 38.666 9.382 1.00 85.38 202 VAL A C 1
ATOM 1642 O O . VAL A 1 202 ? 11.863 37.633 8.917 1.00 85.38 202 VAL A O 1
ATOM 1645 N N . ILE A 1 203 ? 12.245 39.835 8.739 1.00 85.81 203 ILE A N 1
ATOM 1646 C CA . ILE A 1 203 ? 11.569 39.973 7.443 1.00 85.81 203 ILE A CA 1
ATOM 1647 C C . ILE A 1 203 ? 12.437 39.385 6.330 1.00 85.81 203 ILE A C 1
ATOM 1649 O O . ILE A 1 203 ? 11.914 38.684 5.466 1.00 85.81 203 ILE A O 1
ATOM 1653 N N . SER A 1 204 ? 13.749 39.628 6.369 1.00 88.25 204 SER A N 1
ATOM 1654 C CA . SER A 1 204 ? 14.702 39.052 5.412 1.00 88.25 204 SER A CA 1
ATOM 1655 C C . SER A 1 204 ? 14.664 37.520 5.427 1.00 88.25 204 SER A C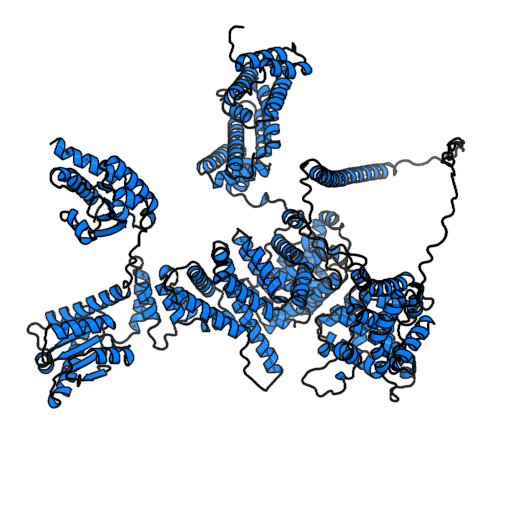 1
ATOM 1657 O O . SER A 1 204 ? 14.448 36.893 4.385 1.00 88.25 204 SER A O 1
ATOM 1659 N N . THR A 1 205 ? 14.749 36.917 6.616 1.00 85.31 205 THR A N 1
ATOM 1660 C CA . THR A 1 205 ? 14.624 35.469 6.811 1.00 85.31 205 THR A CA 1
ATOM 1661 C C . THR A 1 205 ? 13.267 34.973 6.327 1.00 85.31 205 THR A C 1
ATOM 1663 O O . THR A 1 205 ? 13.207 33.995 5.588 1.00 85.31 205 THR A O 1
ATOM 1666 N N . TYR A 1 206 ? 12.178 35.686 6.640 1.00 84.25 206 TYR A N 1
ATOM 1667 C CA . TYR A 1 206 ? 10.846 35.303 6.172 1.00 84.25 206 TYR A CA 1
ATOM 1668 C C . TYR A 1 206 ? 10.755 35.262 4.640 1.00 84.25 206 TYR A C 1
ATOM 1670 O O . TYR A 1 206 ? 10.212 34.302 4.099 1.00 84.25 206 TYR A O 1
ATOM 1678 N N . ILE A 1 207 ? 11.314 36.251 3.932 1.00 85.25 207 ILE A N 1
ATOM 1679 C CA . ILE A 1 207 ? 11.351 36.273 2.461 1.00 85.25 207 ILE A CA 1
ATOM 1680 C C . ILE A 1 207 ? 12.168 35.091 1.928 1.00 85.25 207 ILE A C 1
ATOM 1682 O O . ILE A 1 207 ? 11.692 34.362 1.058 1.00 85.25 207 ILE A O 1
ATOM 1686 N N . ARG A 1 208 ? 13.377 34.865 2.454 1.00 83.88 208 ARG A N 1
ATOM 1687 C CA . ARG A 1 208 ? 14.247 33.767 2.001 1.00 83.88 208 ARG A CA 1
ATOM 1688 C C . ARG A 1 208 ? 13.591 32.406 2.209 1.00 83.88 208 ARG A C 1
ATOM 1690 O O . ARG A 1 208 ? 13.546 31.596 1.289 1.00 83.88 208 ARG A O 1
ATOM 1697 N N . GLU A 1 209 ? 13.026 32.174 3.384 1.00 78.94 209 GLU A N 1
ATOM 1698 C CA . GLU A 1 209 ? 12.496 30.864 3.746 1.00 78.94 209 GLU A CA 1
ATOM 1699 C C . GLU A 1 209 ? 11.088 30.603 3.210 1.00 78.94 209 GLU A C 1
ATOM 1701 O O . GLU A 1 209 ? 10.820 29.500 2.745 1.00 78.94 209 GLU A O 1
ATOM 1706 N N . ASN A 1 210 ? 10.195 31.596 3.228 1.00 77.12 210 ASN A N 1
ATOM 1707 C CA . ASN A 1 210 ? 8.774 31.392 2.919 1.00 77.12 210 ASN A CA 1
ATOM 1708 C C . ASN A 1 210 ? 8.374 31.884 1.524 1.00 77.12 210 ASN A C 1
ATOM 1710 O O . ASN A 1 210 ? 7.385 31.398 0.987 1.00 77.12 210 ASN A O 1
ATOM 1714 N N . VAL A 1 211 ? 9.123 32.815 0.921 1.00 78.00 211 VAL A N 1
ATOM 1715 C CA . VAL A 1 211 ? 8.832 33.320 -0.434 1.00 78.00 211 VAL A CA 1
ATOM 1716 C C . VAL A 1 211 ? 9.774 32.709 -1.468 1.00 78.00 211 VAL A C 1
ATOM 1718 O O . VAL A 1 211 ? 9.309 32.232 -2.495 1.00 78.00 211 VAL A O 1
ATOM 1721 N N . LEU A 1 212 ? 11.087 32.697 -1.223 1.00 78.94 212 LEU A N 1
ATOM 1722 C CA . LEU A 1 212 ? 12.070 32.201 -2.196 1.00 78.94 212 LEU A CA 1
ATOM 1723 C C . LEU A 1 212 ? 12.183 30.671 -2.178 1.00 78.94 212 LEU A C 1
ATOM 1725 O O . LEU A 1 212 ? 12.081 30.044 -3.229 1.00 78.94 212 LEU A O 1
ATOM 1729 N N . ILE A 1 213 ? 12.355 30.073 -0.995 1.00 71.12 213 ILE A N 1
ATOM 1730 C CA . ILE A 1 213 ? 12.421 28.610 -0.830 1.00 71.12 213 ILE A CA 1
ATOM 1731 C C . ILE A 1 213 ? 11.013 27.999 -0.773 1.00 71.12 213 ILE A C 1
ATOM 1733 O O . ILE A 1 213 ? 10.819 26.879 -1.232 1.00 71.12 213 ILE A O 1
ATOM 1737 N N . PHE A 1 214 ? 10.036 28.748 -0.248 1.00 57.81 214 PHE A N 1
ATOM 1738 C CA . PHE A 1 214 ? 8.689 28.261 0.076 1.00 57.81 214 PHE A CA 1
ATOM 1739 C C . PHE A 1 214 ? 8.744 27.007 0.960 1.00 57.81 214 PHE A C 1
ATOM 1741 O O . PHE A 1 214 ? 8.167 25.967 0.648 1.00 57.81 214 PHE A O 1
ATOM 1748 N N . LYS A 1 215 ? 9.467 27.101 2.089 1.00 48.19 215 LYS A N 1
ATOM 1749 C CA . LYS A 1 215 ? 9.410 26.086 3.146 1.00 48.19 215 LYS A CA 1
ATOM 1750 C C . LYS A 1 215 ? 7.943 25.902 3.549 1.00 48.19 215 LYS A C 1
ATOM 1752 O O . LYS A 1 215 ? 7.236 26.870 3.821 1.00 48.19 215 LYS A O 1
ATOM 1757 N N . SER A 1 216 ? 7.515 24.647 3.592 1.00 44.25 216 SER A N 1
ATOM 1758 C CA . SER A 1 216 ? 6.154 24.111 3.774 1.00 44.25 216 SER A CA 1
ATOM 1759 C C . SER A 1 216 ? 5.317 24.650 4.952 1.00 44.25 216 SER A C 1
ATOM 1761 O O . SER A 1 216 ? 4.154 24.279 5.085 1.00 44.25 216 SER A O 1
ATOM 1763 N N . ILE A 1 217 ? 5.850 25.558 5.775 1.00 37.94 217 ILE A N 1
ATOM 1764 C CA . ILE A 1 217 ? 5.209 26.150 6.962 1.00 37.94 217 ILE A CA 1
ATOM 1765 C C . ILE A 1 217 ? 3.928 26.935 6.601 1.00 37.94 217 ILE A C 1
ATOM 1767 O O . ILE A 1 217 ? 3.048 27.107 7.441 1.00 37.94 217 ILE A O 1
ATOM 1771 N N . LEU A 1 218 ? 3.783 27.398 5.352 1.00 34.47 218 LEU A N 1
ATOM 1772 C CA . LEU A 1 218 ? 2.588 28.115 4.881 1.00 34.47 218 LEU A CA 1
ATOM 1773 C C . LEU A 1 218 ? 1.450 27.218 4.384 1.00 34.47 218 LEU A C 1
ATOM 1775 O O . LEU A 1 218 ? 0.362 27.728 4.086 1.00 34.47 218 LEU A O 1
ATOM 1779 N N . GLU A 1 219 ? 1.644 25.905 4.282 1.00 34.19 219 GLU A N 1
ATOM 1780 C CA . GLU A 1 219 ? 0.491 25.030 4.157 1.00 34.19 219 GLU A CA 1
ATOM 1781 C C . GLU A 1 219 ? -0.318 25.126 5.444 1.00 34.19 219 GLU A C 1
ATOM 1783 O O . GLU A 1 219 ? 0.224 24.988 6.536 1.00 34.19 219 GLU A O 1
ATOM 1788 N N . ARG A 1 220 ? -1.622 25.423 5.318 1.00 28.64 220 ARG A N 1
ATOM 1789 C CA . ARG A 1 220 ? -2.556 25.284 6.442 1.00 28.64 220 ARG A CA 1
ATOM 1790 C C . ARG A 1 220 ? -2.206 23.937 7.080 1.00 28.64 220 ARG A C 1
ATOM 1792 O O . ARG A 1 220 ? -2.228 22.960 6.326 1.00 28.64 220 ARG A O 1
ATOM 1799 N N . PRO A 1 221 ? -1.922 23.852 8.393 1.00 30.08 221 PRO A N 1
ATOM 1800 C CA . PRO A 1 221 ? -2.125 22.587 9.060 1.00 30.08 221 PRO A CA 1
ATOM 1801 C C . PRO A 1 221 ? -3.604 22.328 8.811 1.00 30.08 221 PRO A C 1
ATOM 1803 O O . PRO A 1 221 ? -4.475 23.026 9.338 1.00 30.08 221 PRO A O 1
ATOM 1806 N N . TYR A 1 222 ? -3.897 21.466 7.837 1.00 34.09 222 TYR A N 1
ATOM 1807 C CA . TYR A 1 222 ? -5.236 20.953 7.638 1.00 34.09 222 TYR A CA 1
ATOM 1808 C C . TYR A 1 222 ? -5.676 20.559 9.039 1.00 34.09 222 TYR A C 1
ATOM 1810 O O . TYR A 1 222 ? -4.895 19.948 9.750 1.00 34.09 222 TYR A O 1
ATOM 1818 N N . LEU A 1 223 ? -6.835 21.030 9.497 1.00 33.72 223 LEU A N 1
ATOM 1819 C CA . LEU A 1 223 ? -7.239 20.946 10.909 1.00 33.72 223 LEU A CA 1
ATOM 1820 C C . LEU A 1 223 ? -7.316 19.503 11.468 1.00 33.72 223 LEU A C 1
ATOM 1822 O O . LEU A 1 223 ? -7.713 19.313 12.606 1.00 33.72 223 LEU A O 1
ATOM 1826 N N . THR A 1 224 ? -6.918 18.494 10.700 1.00 33.50 224 THR A N 1
ATOM 1827 C CA . THR A 1 224 ? -6.306 17.260 11.201 1.00 33.50 224 THR A CA 1
ATOM 1828 C C . THR A 1 224 ? -4.787 17.377 10.999 1.00 33.50 224 THR A C 1
ATOM 1830 O O . THR A 1 224 ? -4.250 16.991 9.962 1.00 33.50 224 THR A O 1
ATOM 1833 N N . GLY A 1 225 ? -4.135 18.081 11.933 1.00 31.69 225 GLY A N 1
ATOM 1834 C CA . GLY A 1 225 ? -2.832 18.741 11.788 1.00 31.69 225 GLY A CA 1
ATOM 1835 C C . GLY A 1 225 ? -1.622 17.828 11.726 1.00 31.69 225 GLY A C 1
ATOM 1836 O O . GLY A 1 225 ? -0.697 18.001 12.517 1.00 31.69 225 GLY A O 1
ATOM 1837 N N . LEU A 1 226 ? -1.602 16.878 10.798 1.00 36.72 226 LEU A N 1
ATOM 1838 C CA . LEU A 1 226 ? -0.485 15.974 10.690 1.00 36.72 226 LEU A CA 1
ATOM 1839 C C . LEU A 1 226 ? -0.165 15.586 9.234 1.00 36.72 226 LEU A C 1
ATOM 1841 O O . LEU A 1 226 ? -0.635 14.584 8.703 1.00 36.72 226 LEU A O 1
ATOM 1845 N N . LYS A 1 227 ? 0.679 16.396 8.581 1.00 36.84 227 LYS A N 1
ATOM 1846 C CA . LYS A 1 227 ? 1.467 15.929 7.434 1.00 36.84 227 LYS A CA 1
ATOM 1847 C C . LYS A 1 227 ? 2.451 14.904 7.963 1.00 36.84 227 LYS A C 1
ATOM 1849 O O . LYS A 1 227 ? 3.412 15.267 8.635 1.00 36.84 227 LYS A O 1
ATOM 1854 N N . HIS A 1 228 ? 2.188 13.643 7.715 1.00 45.75 228 HIS A N 1
ATOM 1855 C CA . HIS A 1 228 ? 3.045 12.581 8.186 1.00 45.75 228 HIS A CA 1
ATOM 1856 C C . HIS A 1 228 ? 3.764 11.939 7.012 1.00 45.75 228 HIS A C 1
ATOM 1858 O O . HIS A 1 228 ? 3.167 11.727 5.954 1.00 45.75 228 HIS A O 1
ATOM 1864 N N . ASP A 1 229 ? 5.035 11.610 7.241 1.00 47.75 229 ASP A N 1
ATOM 1865 C CA . ASP A 1 229 ? 5.873 10.757 6.394 1.00 47.75 229 ASP A CA 1
ATOM 1866 C C . ASP A 1 229 ? 5.353 9.307 6.438 1.00 47.75 229 ASP A C 1
ATOM 1868 O O . ASP A 1 229 ? 6.029 8.395 6.928 1.00 47.75 229 ASP A O 1
ATOM 1872 N N . PHE A 1 230 ? 4.086 9.131 6.066 1.00 53.41 230 PHE A N 1
ATOM 1873 C CA . PHE A 1 230 ? 3.382 7.868 6.142 1.00 53.41 230 PHE A CA 1
ATOM 1874 C C . PHE A 1 230 ? 3.701 6.990 4.960 1.00 53.41 230 PHE A C 1
ATOM 1876 O O . PHE A 1 230 ? 3.795 7.425 3.815 1.00 53.41 230 PHE A O 1
ATOM 1883 N N . GLU A 1 231 ? 3.842 5.721 5.286 1.00 65.44 231 GLU A N 1
ATOM 1884 C CA . GLU A 1 231 ? 4.438 4.728 4.434 1.00 65.44 231 GLU A CA 1
ATOM 1885 C C . GLU A 1 231 ? 3.559 3.476 4.395 1.00 65.44 231 GLU A C 1
ATOM 1887 O O . GLU A 1 231 ? 2.647 3.274 5.201 1.00 65.44 231 GLU A O 1
ATOM 1892 N N . ALA A 1 232 ? 3.821 2.626 3.410 1.00 78.50 232 ALA A N 1
ATOM 1893 C CA . ALA A 1 232 ? 3.026 1.442 3.110 1.00 78.50 232 ALA A CA 1
ATOM 1894 C C . ALA A 1 232 ? 2.839 0.478 4.301 1.00 78.50 232 ALA A C 1
ATOM 1896 O O . ALA A 1 232 ? 1.794 -0.164 4.437 1.00 78.50 232 ALA A O 1
ATOM 1897 N N . VAL A 1 233 ? 3.835 0.379 5.189 1.00 88.31 233 VAL A N 1
ATOM 1898 C CA . VAL A 1 233 ? 3.838 -0.585 6.301 1.00 88.31 233 VAL A CA 1
ATOM 1899 C C . VAL A 1 233 ? 2.763 -0.234 7.329 1.00 88.31 233 VAL A C 1
ATOM 1901 O O . VAL A 1 233 ? 2.018 -1.117 7.757 1.00 88.31 233 VAL A O 1
ATOM 1904 N N . SER A 1 234 ? 2.611 1.046 7.667 1.00 89.12 234 SER A N 1
ATOM 1905 C CA . SER A 1 234 ? 1.551 1.526 8.559 1.00 89.12 234 SER A CA 1
ATOM 1906 C C . SER A 1 234 ? 0.153 1.167 8.037 1.00 89.12 234 SER A C 1
ATOM 1908 O O . SER A 1 234 ? -0.700 0.723 8.804 1.00 89.12 234 SER A O 1
ATOM 1910 N N . SER A 1 235 ? -0.058 1.266 6.721 1.00 89.62 235 SER A N 1
ATOM 1911 C CA . SER A 1 235 ? -1.319 0.902 6.065 1.00 89.62 235 SER A CA 1
ATOM 1912 C C . SER A 1 235 ? -1.537 -0.615 6.017 1.00 89.62 235 SER A C 1
ATOM 1914 O O . SER A 1 235 ? -2.666 -1.083 6.166 1.00 89.62 235 SER A O 1
ATOM 1916 N N . MET A 1 236 ? -0.470 -1.410 5.883 1.00 91.19 236 MET A N 1
ATOM 1917 C CA . MET A 1 236 ? -0.553 -2.871 6.000 1.00 91.19 236 MET A CA 1
ATOM 1918 C C . MET A 1 236 ? -0.962 -3.322 7.402 1.00 91.19 236 MET A C 1
ATOM 1920 O O . MET A 1 236 ? -1.735 -4.273 7.523 1.00 91.19 236 MET A O 1
ATOM 1924 N N . ILE A 1 237 ? -0.511 -2.633 8.457 1.00 91.88 237 ILE A N 1
ATOM 1925 C CA . ILE A 1 237 ? -0.986 -2.902 9.823 1.00 91.88 237 ILE A CA 1
ATOM 1926 C C . ILE A 1 237 ? -2.503 -2.736 9.906 1.00 91.88 237 ILE A C 1
ATOM 1928 O O . ILE A 1 237 ? -3.169 -3.597 10.479 1.00 91.88 237 ILE A O 1
ATOM 1932 N N . THR A 1 238 ? -3.067 -1.704 9.274 1.00 88.44 238 THR A N 1
ATOM 1933 C CA . THR A 1 238 ? -4.523 -1.539 9.209 1.00 88.44 238 THR A CA 1
ATOM 1934 C C . THR A 1 238 ? -5.198 -2.710 8.505 1.00 88.44 238 THR A C 1
ATOM 1936 O O . THR A 1 238 ? -6.192 -3.227 9.009 1.00 88.44 238 THR A O 1
ATOM 1939 N N . ILE A 1 239 ? -4.657 -3.179 7.379 1.00 88.69 239 ILE A N 1
ATOM 1940 C CA . ILE A 1 239 ? -5.216 -4.318 6.629 1.00 88.69 239 ILE A CA 1
ATOM 1941 C C . ILE A 1 239 ? -5.240 -5.583 7.491 1.00 88.69 239 ILE A C 1
ATOM 1943 O O . ILE A 1 239 ? -6.287 -6.220 7.613 1.00 88.69 239 ILE A O 1
ATOM 1947 N N . TYR A 1 240 ? -4.138 -5.923 8.159 1.00 88.44 240 TYR A N 1
ATOM 1948 C CA . TYR A 1 240 ? -4.088 -7.111 9.019 1.00 88.44 240 TYR A CA 1
ATOM 1949 C C . TYR A 1 240 ? -4.910 -6.970 10.303 1.00 88.44 240 TYR A C 1
ATOM 1951 O O . TYR A 1 240 ? -5.432 -7.964 10.807 1.00 88.44 240 TYR A O 1
ATOM 1959 N N . ALA A 1 241 ? -5.085 -5.751 10.811 1.00 84.75 241 ALA A N 1
ATOM 1960 C CA . ALA A 1 241 ? -5.932 -5.505 11.970 1.00 84.75 241 ALA A CA 1
ATOM 1961 C C . ALA A 1 241 ? -7.438 -5.515 11.632 1.00 84.75 241 ALA A C 1
ATOM 1963 O O . ALA A 1 241 ? -8.253 -5.731 12.529 1.00 84.75 241 ALA A O 1
ATOM 1964 N N . THR A 1 242 ? -7.822 -5.313 10.361 1.00 79.25 242 THR A N 1
ATOM 1965 C CA . THR A 1 242 ? -9.230 -5.096 9.964 1.00 79.25 242 THR A CA 1
ATOM 1966 C C . THR A 1 242 ? -9.814 -6.122 8.995 1.00 79.25 242 THR A C 1
ATOM 1968 O O . THR A 1 242 ? -10.964 -6.498 9.205 1.00 79.25 242 THR A O 1
ATOM 1971 N N . THR A 1 243 ? -9.087 -6.599 7.980 1.00 76.31 243 THR A N 1
ATOM 1972 C CA . THR A 1 243 ? -9.620 -7.505 6.932 1.00 76.31 243 THR A CA 1
ATOM 1973 C C . THR A 1 243 ? -8.873 -8.819 6.795 1.00 76.31 243 THR A C 1
ATOM 1975 O O . THR A 1 243 ? -9.483 -9.821 6.468 1.00 76.31 243 THR A O 1
ATOM 1978 N N . ARG A 1 244 ? -7.566 -8.873 7.062 1.00 77.88 244 ARG A N 1
ATOM 1979 C CA . ARG A 1 244 ? -6.798 -10.134 7.013 1.00 77.88 244 ARG A CA 1
ATOM 1980 C C . ARG A 1 244 ? -6.406 -10.620 8.389 1.00 77.88 244 ARG A C 1
ATOM 1982 O O . ARG A 1 244 ? -5.243 -10.901 8.674 1.00 77.88 244 ARG A O 1
ATOM 1989 N N . ARG A 1 245 ? -7.408 -10.718 9.256 1.00 73.94 245 ARG A N 1
ATOM 1990 C CA . ARG A 1 245 ? -7.208 -10.957 10.688 1.00 73.94 245 ARG A CA 1
ATOM 1991 C C . ARG A 1 245 ? -6.736 -12.381 10.998 1.00 73.94 245 ARG A C 1
ATOM 1993 O O . ARG A 1 245 ? -6.238 -12.610 12.098 1.00 73.94 245 ARG A O 1
ATOM 2000 N N . LEU A 1 246 ? -6.942 -13.326 10.075 1.00 71.88 246 LEU A N 1
ATOM 2001 C CA . LEU A 1 246 ? -6.592 -14.743 10.237 1.00 71.88 246 LEU A CA 1
ATOM 2002 C C . LEU A 1 246 ? -5.127 -15.066 9.976 1.00 71.88 246 LEU A C 1
ATOM 2004 O O . LEU A 1 246 ? -4.670 -16.131 10.384 1.00 71.88 246 LEU A O 1
ATOM 2008 N N . GLU A 1 247 ? -4.382 -14.175 9.323 1.00 79.50 247 GLU A N 1
ATOM 2009 C CA . GLU A 1 247 ? -3.003 -14.499 8.977 1.00 79.50 247 GLU A CA 1
ATOM 2010 C C . GLU A 1 247 ? -2.137 -14.682 10.221 1.00 79.50 247 GLU A C 1
ATOM 2012 O O . GLU A 1 247 ? -2.284 -13.978 11.230 1.00 79.50 247 GLU A O 1
ATOM 2017 N N . SER A 1 248 ? -1.244 -15.670 10.164 1.00 82.75 248 SER A N 1
ATOM 2018 C CA . SER A 1 248 ? -0.370 -15.998 11.287 1.00 82.75 248 SER A CA 1
ATOM 2019 C C . SER A 1 248 ? 0.543 -14.809 11.603 1.00 82.75 248 SER A C 1
ATOM 2021 O O . SER A 1 248 ? 0.895 -14.017 10.725 1.00 82.75 248 SER A O 1
ATOM 2023 N N . ALA A 1 249 ? 0.949 -14.651 12.866 1.00 87.81 249 ALA A N 1
ATOM 2024 C CA . ALA A 1 249 ? 1.864 -13.557 13.224 1.00 87.81 249 ALA A CA 1
ATOM 2025 C C . ALA A 1 249 ? 3.192 -13.629 12.441 1.00 87.81 249 ALA A C 1
ATOM 2027 O O . ALA A 1 249 ? 3.771 -12.594 12.106 1.00 87.81 249 ALA A O 1
ATOM 2028 N N . LYS A 1 250 ? 3.625 -14.850 12.107 1.00 87.94 250 LYS A N 1
ATOM 2029 C CA . LYS A 1 250 ? 4.810 -15.117 11.296 1.00 87.94 250 LYS A CA 1
ATOM 2030 C C . LYS A 1 250 ? 4.612 -14.689 9.839 1.00 87.94 250 LYS A C 1
ATOM 2032 O O . LYS A 1 250 ? 5.458 -13.979 9.307 1.00 87.94 250 LYS A O 1
ATOM 2037 N N . ASP A 1 251 ? 3.486 -15.043 9.225 1.00 86.44 251 ASP A N 1
ATOM 2038 C CA . ASP A 1 251 ? 3.177 -14.696 7.830 1.00 86.44 251 ASP A CA 1
ATOM 2039 C C . ASP A 1 251 ? 3.067 -13.171 7.662 1.00 86.44 251 ASP A C 1
ATOM 2041 O O . ASP A 1 251 ? 3.555 -12.601 6.685 1.00 86.44 251 ASP A O 1
ATOM 2045 N N . ILE A 1 252 ? 2.479 -12.489 8.653 1.00 90.94 252 ILE A N 1
ATOM 2046 C CA . ILE A 1 252 ? 2.415 -11.022 8.690 1.00 90.94 252 ILE A CA 1
ATOM 2047 C C . ILE A 1 252 ? 3.823 -10.424 8.809 1.00 90.94 252 ILE A C 1
ATOM 2049 O O . ILE A 1 252 ? 4.145 -9.473 8.097 1.00 90.94 252 ILE A O 1
ATOM 2053 N N . ALA A 1 253 ? 4.675 -10.978 9.679 1.00 92.44 253 ALA A N 1
ATOM 2054 C CA . ALA A 1 253 ? 6.061 -10.535 9.830 1.00 92.44 253 ALA A CA 1
ATOM 2055 C C . ALA A 1 253 ? 6.861 -10.698 8.526 1.00 92.44 253 ALA A C 1
ATOM 2057 O O . ALA A 1 253 ? 7.574 -9.776 8.130 1.00 92.44 253 ALA A O 1
ATOM 2058 N N . GLU A 1 254 ? 6.703 -11.824 7.827 1.00 90.19 254 GLU A N 1
ATOM 2059 C CA . GLU A 1 254 ? 7.321 -12.070 6.520 1.00 90.19 254 GLU A CA 1
ATOM 2060 C C . GLU A 1 254 ? 6.842 -11.066 5.467 1.00 90.19 254 GLU A C 1
ATOM 2062 O O . GLU A 1 254 ? 7.664 -10.483 4.759 1.00 90.19 254 GLU A O 1
ATOM 2067 N N . ALA A 1 255 ? 5.533 -10.801 5.401 1.00 90.94 255 ALA A N 1
ATOM 2068 C CA . ALA A 1 255 ? 4.964 -9.826 4.474 1.00 90.94 255 ALA A CA 1
ATOM 2069 C C . ALA A 1 255 ? 5.472 -8.398 4.741 1.00 90.94 255 ALA A C 1
ATOM 2071 O O . ALA A 1 255 ? 5.837 -7.684 3.805 1.00 90.94 255 ALA A O 1
ATOM 2072 N N . ILE A 1 256 ? 5.526 -7.984 6.013 1.00 92.81 256 ILE A N 1
ATOM 2073 C CA . ILE A 1 256 ? 6.051 -6.671 6.417 1.00 92.81 256 ILE A CA 1
ATOM 2074 C C . ILE A 1 256 ? 7.543 -6.567 6.098 1.00 92.81 256 ILE A C 1
ATOM 2076 O O . ILE A 1 256 ? 7.995 -5.540 5.590 1.00 92.81 256 ILE A O 1
ATOM 2080 N N . TYR A 1 257 ? 8.320 -7.613 6.369 1.00 91.75 257 TYR A N 1
ATOM 2081 C CA . TYR A 1 257 ? 9.744 -7.609 6.064 1.00 91.75 257 TYR A CA 1
ATOM 2082 C C . TYR A 1 257 ? 9.998 -7.528 4.553 1.00 91.75 257 TYR A C 1
ATOM 2084 O O . TYR A 1 257 ? 10.802 -6.706 4.109 1.00 91.75 257 TYR A O 1
ATOM 2092 N N . MET A 1 258 ? 9.261 -8.314 3.762 1.00 88.69 258 MET A N 1
ATOM 2093 C CA . MET A 1 258 ? 9.340 -8.306 2.301 1.00 88.69 258 MET A CA 1
ATOM 2094 C C . MET A 1 258 ? 9.016 -6.922 1.730 1.00 88.69 258 MET A C 1
ATOM 2096 O O . MET A 1 258 ? 9.820 -6.371 0.972 1.00 88.69 258 MET A O 1
ATOM 2100 N N . ILE A 1 259 ? 7.896 -6.306 2.137 1.00 89.12 259 ILE A N 1
ATOM 2101 C CA . ILE A 1 259 ? 7.533 -4.983 1.613 1.00 89.12 259 ILE A CA 1
ATOM 2102 C C . ILE A 1 259 ? 8.545 -3.920 2.046 1.00 89.12 259 ILE A C 1
ATOM 2104 O O . ILE A 1 259 ? 8.921 -3.069 1.246 1.00 89.12 259 ILE A O 1
ATOM 2108 N N . SER A 1 260 ? 9.034 -3.994 3.287 1.00 89.38 260 SER A N 1
ATOM 2109 C CA . SER A 1 260 ? 10.000 -3.033 3.824 1.00 89.38 260 SER A CA 1
ATOM 2110 C C . SER A 1 260 ? 11.308 -3.108 3.053 1.00 89.38 260 SER A C 1
ATOM 2112 O O . SER A 1 260 ? 11.896 -2.078 2.735 1.00 89.38 260 SER A O 1
ATOM 2114 N N . LYS A 1 261 ? 11.731 -4.319 2.675 1.00 85.94 261 LYS A N 1
ATOM 2115 C CA . LYS A 1 261 ? 12.892 -4.521 1.812 1.00 85.94 261 LYS A CA 1
ATOM 2116 C C . LYS A 1 261 ? 12.656 -3.937 0.419 1.00 85.94 261 LYS A C 1
ATOM 2118 O O . LYS A 1 261 ? 13.504 -3.182 -0.042 1.00 85.94 261 LYS A O 1
ATOM 2123 N N . ASN A 1 262 ? 11.503 -4.198 -0.204 1.00 83.25 262 ASN A N 1
ATOM 2124 C CA . ASN A 1 262 ? 11.133 -3.651 -1.522 1.00 83.25 262 ASN A CA 1
ATOM 2125 C C . ASN A 1 262 ? 11.016 -2.116 -1.542 1.00 83.25 262 ASN A C 1
ATOM 2127 O O . ASN A 1 262 ? 11.243 -1.483 -2.576 1.00 83.25 262 ASN A O 1
ATOM 2131 N N . LEU A 1 263 ? 10.672 -1.515 -0.403 1.00 83.25 263 LEU A N 1
ATOM 2132 C CA . LEU A 1 263 ? 10.601 -0.068 -0.201 1.00 83.25 263 LEU A CA 1
ATOM 2133 C C . LEU A 1 263 ? 11.906 0.536 0.340 1.00 83.25 263 LEU A C 1
ATOM 2135 O O . LEU A 1 263 ? 11.956 1.739 0.566 1.00 83.25 263 LEU A O 1
ATOM 2139 N N . GLN A 1 264 ? 12.956 -0.275 0.524 1.00 82.12 264 GLN A N 1
ATOM 2140 C CA . GLN A 1 264 ? 14.262 0.138 1.054 1.00 82.12 264 GLN A CA 1
ATOM 2141 C C . GLN A 1 264 ? 14.198 0.780 2.453 1.00 82.12 264 GLN A C 1
ATOM 2143 O O . GLN A 1 264 ? 14.996 1.654 2.793 1.00 82.12 264 GLN A O 1
ATOM 2148 N N . PHE A 1 265 ? 13.266 0.342 3.300 1.00 84.25 265 PHE A N 1
ATOM 2149 C CA . PHE A 1 265 ? 13.179 0.833 4.673 1.00 84.25 265 PHE A CA 1
ATOM 2150 C C . PHE A 1 265 ? 14.330 0.308 5.517 1.00 84.25 265 PHE A C 1
ATOM 2152 O O . PHE A 1 265 ? 14.703 -0.866 5.468 1.00 84.25 265 PHE A O 1
ATOM 2159 N N . THR A 1 266 ? 14.853 1.182 6.374 1.00 86.00 266 THR A N 1
ATOM 2160 C CA . THR A 1 266 ? 15.717 0.745 7.466 1.00 86.00 266 THR A CA 1
ATOM 2161 C C . THR A 1 266 ? 14.902 -0.062 8.477 1.00 86.00 266 THR A C 1
ATOM 2163 O O . THR A 1 266 ? 13.695 0.144 8.635 1.00 86.00 266 THR A O 1
ATOM 2166 N N . LYS A 1 267 ? 15.568 -0.953 9.221 1.00 87.75 267 LYS A N 1
ATOM 2167 C CA . LYS A 1 267 ? 14.946 -1.744 10.298 1.00 87.75 267 LYS A CA 1
ATOM 2168 C C . LYS A 1 267 ? 14.159 -0.868 11.283 1.00 87.75 267 LYS A C 1
ATOM 2170 O O . LYS A 1 267 ? 13.020 -1.169 11.630 1.00 87.75 267 LYS A O 1
ATOM 2175 N N . THR A 1 268 ? 14.758 0.255 11.681 1.00 85.69 268 THR A N 1
ATOM 2176 C CA . THR A 1 268 ? 14.155 1.249 12.574 1.00 85.69 268 THR A CA 1
ATOM 2177 C C . THR A 1 268 ? 12.968 1.959 11.928 1.00 85.69 268 THR A C 1
ATOM 2179 O O . THR A 1 268 ? 11.972 2.178 12.614 1.00 85.69 268 THR A O 1
ATOM 2182 N N . LYS A 1 269 ? 13.014 2.287 10.627 1.00 86.31 269 LYS A N 1
ATOM 2183 C CA . LYS A 1 269 ? 11.869 2.897 9.929 1.00 86.31 269 LYS A CA 1
ATOM 2184 C C . LYS A 1 269 ? 10.692 1.932 9.830 1.00 86.31 269 LYS A C 1
ATOM 2186 O O . LYS A 1 269 ? 9.592 2.325 10.198 1.00 86.31 269 LYS A O 1
ATOM 2191 N N . MET A 1 270 ? 10.940 0.678 9.446 1.00 90.94 270 MET A N 1
ATOM 2192 C CA . MET A 1 270 ? 9.930 -0.386 9.419 1.00 90.94 270 MET A CA 1
ATOM 2193 C C . MET A 1 270 ? 9.236 -0.522 10.777 1.00 90.94 270 MET A C 1
ATOM 2195 O O . MET A 1 270 ? 8.016 -0.413 10.855 1.00 90.94 270 MET A O 1
ATOM 2199 N N . LEU A 1 271 ? 10.004 -0.707 11.857 1.00 92.12 271 LEU A N 1
ATOM 2200 C CA . LEU A 1 271 ? 9.430 -0.897 13.190 1.00 92.12 271 LEU A CA 1
ATOM 2201 C C . LEU A 1 271 ? 8.660 0.345 13.665 1.00 92.12 271 LEU A C 1
ATOM 2203 O O . LEU A 1 271 ? 7.568 0.232 14.214 1.00 92.12 271 LEU A O 1
ATOM 2207 N N . TYR A 1 272 ? 9.199 1.539 13.428 1.00 90.06 272 TYR A N 1
ATOM 2208 C CA . TYR A 1 272 ? 8.526 2.790 13.766 1.00 90.06 272 TYR A CA 1
ATOM 2209 C C . TYR A 1 272 ? 7.201 2.970 13.011 1.00 90.06 272 TYR A C 1
ATOM 2211 O O . TYR A 1 272 ? 6.208 3.373 13.617 1.00 90.06 272 TYR A O 1
ATOM 2219 N N . ASP A 1 273 ? 7.162 2.634 11.720 1.00 88.31 273 ASP A N 1
ATOM 2220 C CA . ASP A 1 273 ? 5.953 2.735 10.896 1.00 88.31 273 ASP A CA 1
ATOM 2221 C C . ASP A 1 273 ? 4.890 1.699 11.305 1.00 88.31 273 ASP A C 1
ATOM 2223 O O . ASP A 1 273 ? 3.696 2.000 11.333 1.00 88.31 273 ASP A O 1
ATOM 2227 N N . MET A 1 274 ? 5.321 0.511 11.748 1.00 93.38 274 MET A N 1
ATOM 2228 C CA . MET A 1 274 ? 4.441 -0.497 12.348 1.00 93.38 274 MET A CA 1
ATOM 2229 C C . MET A 1 274 ? 3.731 0.022 13.611 1.00 93.38 274 MET A C 1
ATOM 2231 O O . MET A 1 274 ? 2.507 -0.069 13.716 1.00 93.38 274 MET A O 1
ATOM 2235 N N . PHE A 1 275 ? 4.481 0.588 14.566 1.00 91.88 275 PHE A N 1
ATOM 2236 C CA . PHE A 1 275 ? 3.896 1.175 15.781 1.00 91.88 275 PHE A CA 1
ATOM 2237 C C . PHE A 1 275 ? 2.975 2.352 15.454 1.00 91.88 275 PHE A C 1
ATOM 2239 O O . PHE A 1 275 ? 1.892 2.465 16.030 1.00 91.88 275 PHE A O 1
ATOM 2246 N N . LYS A 1 276 ? 3.366 3.201 14.497 1.00 86.69 276 LYS A N 1
ATOM 2247 C CA . LYS A 1 276 ? 2.507 4.284 14.012 1.00 86.69 276 LYS A CA 1
ATOM 2248 C C . LYS A 1 276 ? 1.191 3.757 13.464 1.00 86.69 276 LYS A C 1
ATOM 2250 O O . LYS A 1 276 ? 0.148 4.255 13.878 1.00 86.69 276 LYS A O 1
ATOM 2255 N N . GLY A 1 277 ? 1.221 2.729 12.616 1.00 87.75 277 GLY A N 1
ATOM 2256 C CA . GLY A 1 277 ? 0.013 2.097 12.078 1.00 87.75 277 GLY A CA 1
ATOM 2257 C C . GLY A 1 277 ? -0.991 1.715 13.169 1.00 87.75 277 GLY A C 1
ATOM 2258 O O . GLY A 1 277 ? -2.183 1.973 13.024 1.00 87.75 277 GLY A O 1
ATOM 2259 N N . ILE A 1 278 ? -0.527 1.195 14.309 1.00 89.19 278 ILE A N 1
ATOM 2260 C CA . ILE A 1 278 ? -1.399 0.916 15.463 1.00 89.19 278 ILE A CA 1
ATOM 2261 C C . ILE A 1 278 ? -1.996 2.195 16.039 1.00 89.19 278 ILE A C 1
ATOM 2263 O O . ILE A 1 278 ? -3.211 2.288 16.205 1.00 89.19 278 ILE A O 1
ATOM 2267 N N . LEU A 1 279 ? -1.154 3.181 16.346 1.00 86.81 279 LEU A N 1
ATOM 2268 C CA . LEU A 1 279 ? -1.595 4.408 17.000 1.00 86.81 279 LEU A CA 1
ATOM 2269 C C . LEU A 1 279 ? -2.624 5.176 16.150 1.00 86.81 279 LEU A C 1
ATOM 2271 O O . LEU A 1 279 ? -3.642 5.609 16.684 1.00 86.81 279 LEU A O 1
ATOM 2275 N N . TYR A 1 280 ? -2.435 5.292 14.830 1.00 78.75 280 TYR A N 1
ATOM 2276 C CA . TYR A 1 280 ? -3.399 6.001 13.965 1.00 78.75 280 TYR A CA 1
ATOM 2277 C C . TYR A 1 280 ? -4.738 5.308 13.834 1.00 78.75 280 TYR A C 1
ATOM 2279 O O . TYR A 1 280 ? -5.762 5.987 13.712 1.00 78.75 280 TYR A O 1
ATOM 2287 N N . ASN A 1 281 ? -4.729 3.978 13.875 1.00 81.69 281 ASN A N 1
ATOM 2288 C CA . ASN A 1 281 ? -5.959 3.214 13.882 1.00 81.69 281 ASN A CA 1
ATOM 2289 C C . ASN A 1 281 ? -6.803 3.545 15.116 1.00 81.69 281 ASN A C 1
ATOM 2291 O O . ASN A 1 281 ? -8.008 3.727 14.987 1.00 81.69 281 ASN A O 1
ATOM 2295 N N . PHE A 1 282 ? -6.183 3.744 16.283 1.00 78.38 282 PHE A N 1
ATOM 2296 C CA . PHE A 1 282 ? -6.896 4.230 17.466 1.00 78.38 282 PHE A CA 1
ATOM 2297 C C . PHE A 1 282 ? -7.343 5.686 17.361 1.00 78.38 282 PHE A C 1
ATOM 2299 O O . PHE A 1 282 ? -8.476 5.993 17.724 1.00 78.38 282 PHE A O 1
ATOM 2306 N N . VAL A 1 283 ? -6.482 6.578 16.857 1.00 73.38 283 VAL A N 1
ATOM 2307 C CA . VAL A 1 283 ? -6.797 8.013 16.718 1.00 73.38 283 VAL A CA 1
ATOM 2308 C C . VAL A 1 283 ? -8.061 8.237 15.884 1.00 73.38 283 VAL A C 1
ATOM 2310 O O . VAL A 1 283 ? -8.839 9.140 16.185 1.00 73.38 283 VAL A O 1
ATOM 2313 N N . ASN A 1 284 ? -8.277 7.414 14.855 1.00 68.81 284 ASN A N 1
ATOM 2314 C CA . ASN A 1 284 ? -9.379 7.577 13.905 1.00 68.81 284 ASN A CA 1
ATOM 2315 C C . ASN A 1 284 ? -10.500 6.550 14.069 1.00 68.81 284 ASN A C 1
ATOM 2317 O O . ASN A 1 284 ? -11.423 6.528 13.257 1.00 68.81 284 ASN A O 1
ATOM 2321 N N . ASN A 1 285 ? -10.445 5.718 15.108 1.00 67.00 285 ASN A N 1
ATOM 2322 C CA . ASN A 1 285 ? -11.460 4.708 15.333 1.00 67.00 285 ASN A CA 1
ATOM 2323 C C . ASN A 1 285 ? -12.834 5.352 15.600 1.00 67.00 285 ASN A C 1
ATOM 2325 O O . ASN A 1 285 ? -13.021 6.068 16.588 1.00 67.00 285 ASN A O 1
ATOM 2329 N N . LYS A 1 286 ? -13.814 5.064 14.737 1.00 64.62 286 LYS A N 1
ATOM 2330 C CA . LYS A 1 286 ? -15.166 5.632 14.833 1.00 64.62 286 LYS A CA 1
ATOM 2331 C C . LYS A 1 286 ? -16.139 4.757 15.610 1.00 64.62 286 LYS A C 1
ATOM 2333 O O . LYS A 1 286 ? -17.160 5.274 16.065 1.00 64.62 286 LYS A O 1
ATOM 2338 N N . THR A 1 287 ? -15.862 3.461 15.751 1.00 62.78 287 THR A N 1
ATOM 2339 C CA . THR A 1 287 ? -16.812 2.506 16.330 1.00 62.78 287 THR A CA 1
ATOM 2340 C C . THR A 1 287 ? -16.212 1.735 17.505 1.00 62.78 287 THR A C 1
ATOM 2342 O O . THR A 1 287 ? -15.026 1.416 17.545 1.00 62.78 287 THR A O 1
ATOM 2345 N N . ALA A 1 288 ? -17.043 1.402 18.496 1.00 61.09 288 ALA A N 1
ATOM 2346 C CA . ALA A 1 288 ? -16.604 0.596 19.640 1.00 61.09 288 ALA A CA 1
ATOM 2347 C C . ALA A 1 288 ? -16.083 -0.790 19.206 1.00 61.09 288 ALA A C 1
ATOM 2349 O O . ALA A 1 288 ? -15.091 -1.285 19.736 1.00 61.09 288 ALA A O 1
ATOM 2350 N N . HIS A 1 289 ? -16.711 -1.387 18.186 1.00 63.31 289 HIS A N 1
ATOM 2351 C CA . HIS A 1 289 ? -16.323 -2.693 17.657 1.00 63.31 289 HIS A CA 1
ATOM 2352 C C . HIS A 1 289 ? -14.930 -2.680 17.009 1.00 63.31 289 HIS A C 1
ATOM 2354 O O . HIS A 1 289 ? -14.084 -3.497 17.374 1.00 63.31 289 HIS A O 1
ATOM 2360 N N . GLU A 1 290 ? -14.665 -1.734 16.100 1.00 65.88 290 GLU A N 1
ATOM 2361 C CA . GLU A 1 290 ? -13.333 -1.557 15.502 1.00 65.88 290 GLU A CA 1
ATOM 2362 C C . GLU A 1 290 ? -12.285 -1.241 16.577 1.00 65.88 290 GLU A C 1
ATOM 2364 O O . GLU A 1 290 ? -11.169 -1.746 16.516 1.00 65.88 290 GLU A O 1
ATOM 2369 N N . GLY A 1 291 ? -12.658 -0.506 17.627 1.00 71.19 291 GLY A N 1
ATOM 2370 C CA . GLY A 1 291 ? -11.779 -0.238 18.768 1.00 71.19 291 GLY A CA 1
ATOM 2371 C C . GLY A 1 291 ? -11.332 -1.493 19.497 1.00 71.19 291 GLY A C 1
ATOM 2372 O O . GLY A 1 291 ? -10.138 -1.676 19.728 1.00 71.19 291 GLY A O 1
ATOM 2373 N N . ASN A 1 292 ? -12.273 -2.380 19.822 1.00 70.69 292 ASN A N 1
ATOM 2374 C CA . ASN A 1 292 ? -11.980 -3.651 20.491 1.00 70.69 292 ASN A CA 1
ATOM 2375 C C . ASN A 1 292 ? -11.089 -4.557 19.625 1.00 70.69 292 ASN A C 1
ATOM 2377 O O . ASN A 1 292 ? -10.174 -5.212 20.134 1.00 70.69 292 ASN A O 1
ATOM 2381 N N . LEU A 1 293 ? -11.342 -4.566 18.314 1.00 72.56 293 LEU A N 1
ATOM 2382 C CA . LEU A 1 293 ? -10.539 -5.252 17.301 1.00 72.56 293 LEU A CA 1
ATOM 2383 C C . LEU A 1 293 ? -9.092 -4.760 17.292 1.00 72.56 293 LEU A C 1
ATOM 2385 O O . LEU A 1 293 ? -8.163 -5.548 17.481 1.00 72.56 293 LEU A O 1
ATOM 2389 N N . LEU A 1 294 ? -8.914 -3.453 17.112 1.00 79.31 294 LEU A N 1
ATOM 2390 C CA . LEU A 1 294 ? -7.612 -2.798 17.047 1.00 79.31 294 LEU A CA 1
ATOM 2391 C C . LEU A 1 294 ? -6.834 -2.967 18.352 1.00 79.31 294 LEU A C 1
ATOM 2393 O O . LEU A 1 294 ? -5.635 -3.239 18.322 1.00 79.31 294 LEU A O 1
ATOM 2397 N N . PHE A 1 295 ? -7.517 -2.889 19.493 1.00 79.94 295 PHE A N 1
ATOM 2398 C CA . PHE A 1 295 ? -6.913 -3.111 20.801 1.00 79.94 295 PHE A CA 1
ATOM 2399 C C . PHE A 1 295 ? -6.439 -4.540 21.007 1.00 79.94 295 PHE A C 1
ATOM 2401 O O . PHE A 1 295 ? -5.290 -4.759 21.393 1.00 79.94 295 PHE A O 1
ATOM 2408 N N . SER A 1 296 ? -7.266 -5.519 20.660 1.00 76.69 296 SER A N 1
ATOM 2409 C CA . SER A 1 296 ? -6.865 -6.921 20.764 1.00 76.69 296 SER A CA 1
ATOM 2410 C C . SER A 1 296 ? -5.723 -7.247 19.793 1.00 76.69 296 SER A C 1
ATOM 2412 O O . SER A 1 296 ? -4.794 -7.966 20.161 1.00 76.69 296 SER A O 1
ATOM 2414 N N . PHE A 1 297 ? -5.721 -6.666 18.586 1.00 85.94 297 PHE A N 1
ATOM 2415 C CA . PHE A 1 297 ? -4.602 -6.788 17.648 1.00 85.94 297 PHE A CA 1
ATOM 2416 C C . PHE A 1 297 ? -3.316 -6.202 18.244 1.00 85.94 297 PHE A C 1
ATOM 2418 O O . PHE A 1 297 ? -2.288 -6.881 18.273 1.00 85.94 297 PHE A O 1
ATOM 2425 N N . ALA A 1 298 ? -3.383 -4.970 18.756 1.00 87.94 298 ALA A N 1
ATOM 2426 C CA . ALA A 1 298 ? -2.242 -4.234 19.293 1.00 87.94 298 ALA A CA 1
ATOM 2427 C C . ALA A 1 298 ? -1.612 -4.900 20.521 1.00 87.94 298 ALA A C 1
ATOM 2429 O O . ALA A 1 298 ? -0.395 -4.851 20.682 1.00 87.94 298 ALA A O 1
ATOM 2430 N N . ILE A 1 299 ? -2.421 -5.526 21.376 1.00 84.88 299 ILE A N 1
ATOM 2431 C CA . ILE A 1 299 ? -1.940 -6.123 22.623 1.00 84.88 299 ILE A CA 1
ATOM 2432 C C . ILE A 1 299 ? -1.588 -7.610 22.474 1.00 84.88 299 ILE A C 1
ATOM 2434 O O . ILE A 1 299 ? -0.655 -8.082 23.115 1.00 84.88 299 ILE A O 1
ATOM 2438 N N . VAL A 1 300 ? -2.285 -8.362 21.616 1.00 80.94 300 VAL A N 1
ATOM 2439 C CA . VAL A 1 300 ? -2.101 -9.822 21.515 1.00 80.94 300 VAL A CA 1
ATOM 2440 C C . VAL A 1 300 ? -1.303 -10.223 20.279 1.00 80.94 300 VAL A C 1
ATOM 2442 O O . VAL A 1 300 ? -0.334 -10.977 20.383 1.00 80.94 300 VAL A O 1
ATOM 2445 N N . LYS A 1 301 ? -1.706 -9.764 19.088 1.00 86.75 301 LYS A N 1
ATOM 2446 C CA . LYS A 1 301 ? -1.093 -10.203 17.821 1.00 86.75 301 LYS A CA 1
ATOM 2447 C C . LYS A 1 301 ? 0.201 -9.453 17.538 1.00 86.75 301 LYS A C 1
ATOM 2449 O O . LYS A 1 301 ? 1.189 -10.059 17.134 1.00 86.75 301 LYS A O 1
ATOM 2454 N N . PHE A 1 302 ? 0.215 -8.148 17.773 1.00 93.31 302 PHE A N 1
ATOM 2455 C CA . PHE A 1 302 ? 1.339 -7.291 17.430 1.00 93.31 302 PHE A CA 1
ATOM 2456 C C . PHE A 1 302 ? 2.647 -7.638 18.158 1.00 93.31 302 PHE A C 1
ATOM 2458 O O . PHE A 1 302 ? 3.668 -7.757 17.474 1.00 93.31 302 PHE A O 1
ATOM 2465 N N . PRO A 1 303 ? 2.661 -7.927 19.477 1.00 92.69 303 PRO A N 1
ATOM 2466 C CA . PRO A 1 303 ? 3.875 -8.415 20.130 1.00 92.69 303 PRO A CA 1
ATOM 2467 C C . PRO A 1 303 ? 4.381 -9.725 19.518 1.00 92.69 303 PRO A C 1
ATOM 2469 O O . PRO A 1 303 ? 5.586 -9.900 19.361 1.00 92.69 303 PRO A O 1
ATOM 2472 N N . LYS A 1 304 ? 3.487 -10.629 19.091 1.00 91.50 304 LYS A N 1
ATOM 2473 C CA . LYS A 1 304 ? 3.883 -11.864 18.393 1.00 91.50 304 LYS A CA 1
ATOM 2474 C C . LYS A 1 304 ? 4.513 -11.581 17.025 1.00 91.50 304 LYS A C 1
ATOM 2476 O O . LYS A 1 304 ? 5.483 -12.242 16.678 1.00 91.50 304 LYS A O 1
ATOM 2481 N N . ILE A 1 305 ? 4.021 -10.587 16.280 1.00 94.06 305 ILE A N 1
ATOM 2482 C CA . ILE A 1 305 ? 4.616 -10.172 14.994 1.00 94.06 305 ILE A CA 1
ATOM 2483 C C . ILE A 1 305 ? 6.048 -9.664 15.221 1.00 94.06 305 ILE A C 1
ATOM 2485 O O . ILE A 1 305 ? 6.976 -10.097 14.539 1.00 94.06 305 ILE A O 1
ATOM 2489 N N . ILE A 1 306 ? 6.255 -8.803 16.225 1.00 95.25 306 ILE A N 1
ATOM 2490 C CA . ILE A 1 306 ? 7.598 -8.323 16.596 1.00 95.25 306 ILE A CA 1
ATOM 2491 C C . ILE A 1 306 ? 8.482 -9.491 17.048 1.00 95.25 306 ILE A C 1
ATOM 2493 O O . ILE A 1 306 ? 9.648 -9.575 16.661 1.00 95.25 306 ILE A O 1
ATOM 2497 N N . LYS A 1 307 ? 7.926 -10.429 17.822 1.00 93.81 307 LYS A N 1
ATOM 2498 C CA . LYS A 1 307 ? 8.621 -11.645 18.249 1.00 93.81 307 LYS A CA 1
ATOM 2499 C C . LYS A 1 307 ? 9.103 -12.465 17.051 1.00 93.81 307 LYS A C 1
ATOM 2501 O O . LYS A 1 307 ? 10.260 -12.874 17.043 1.00 93.81 307 LYS A O 1
ATOM 2506 N N . SER A 1 308 ? 8.273 -12.650 16.027 1.00 92.75 308 SER A N 1
ATOM 2507 C CA . SER A 1 308 ? 8.673 -13.342 14.798 1.00 92.75 308 SER A CA 1
ATOM 2508 C C . SER A 1 308 ? 9.745 -12.580 14.016 1.00 92.75 308 SER A C 1
ATOM 2510 O O . SER A 1 308 ? 10.702 -13.194 13.547 1.00 92.75 308 SER A O 1
ATOM 2512 N N . LEU A 1 309 ? 9.679 -11.246 13.947 1.00 94.12 309 LEU A N 1
ATOM 2513 C CA . LEU A 1 309 ? 10.746 -10.434 13.340 1.00 94.12 309 LEU A CA 1
ATOM 2514 C C . LEU A 1 309 ? 12.095 -10.571 14.075 1.00 94.12 309 LEU A C 1
ATOM 2516 O O . LEU A 1 309 ? 13.148 -10.502 13.438 1.00 94.12 309 LEU A O 1
ATOM 2520 N N . LEU A 1 310 ? 12.072 -10.777 15.395 1.00 92.56 310 LEU A N 1
ATOM 2521 C CA . LEU A 1 310 ? 13.269 -10.881 16.235 1.00 92.56 310 LEU A CA 1
ATOM 2522 C C . LEU A 1 310 ? 13.842 -12.309 16.310 1.00 92.56 310 LEU A C 1
ATOM 2524 O O . LEU A 1 310 ? 15.051 -12.492 16.203 1.00 92.56 310 LEU A O 1
ATOM 2528 N N . TYR A 1 311 ? 13.001 -13.330 16.487 1.00 91.62 311 TYR A N 1
ATOM 2529 C CA . TYR A 1 311 ? 13.456 -14.706 16.729 1.00 91.62 311 TYR A CA 1
ATOM 2530 C C . TYR A 1 311 ? 13.388 -15.606 15.493 1.00 91.62 311 TYR A C 1
ATOM 2532 O O . TYR A 1 311 ? 14.333 -16.367 15.260 1.00 91.62 311 TYR A O 1
ATOM 2540 N N . ASP A 1 312 ? 12.308 -15.512 14.710 1.00 88.38 312 ASP A N 1
ATOM 2541 C CA . ASP A 1 312 ? 12.085 -16.390 13.554 1.00 88.38 312 ASP A CA 1
ATOM 2542 C C . ASP A 1 312 ? 12.863 -15.879 12.337 1.00 88.38 312 ASP A C 1
ATOM 2544 O O . ASP A 1 312 ? 13.666 -16.609 11.758 1.00 88.38 312 ASP A O 1
ATOM 2548 N N . LEU A 1 313 ? 12.677 -14.602 11.989 1.00 87.50 313 LEU A N 1
ATOM 2549 C CA . LEU A 1 313 ? 13.331 -13.954 10.847 1.00 87.50 313 LEU A CA 1
ATOM 2550 C C . LEU A 1 313 ? 14.685 -13.329 11.208 1.00 87.50 313 LEU A C 1
ATOM 2552 O O . LEU A 1 313 ? 15.506 -13.104 10.322 1.00 87.50 313 LEU A O 1
ATOM 2556 N N . ARG A 1 314 ? 14.932 -13.064 12.501 1.00 89.00 314 ARG A N 1
ATOM 2557 C CA . ARG A 1 314 ? 16.186 -12.488 13.033 1.00 89.00 314 ARG A CA 1
ATOM 2558 C C . ARG A 1 314 ? 16.618 -11.196 12.334 1.00 89.00 314 ARG A C 1
ATOM 2560 O O . ARG A 1 314 ? 17.804 -10.955 12.113 1.00 89.00 314 ARG A O 1
ATOM 2567 N N . VAL A 1 315 ? 15.642 -10.365 11.980 1.00 88.50 315 VAL A N 1
ATOM 2568 C CA . VAL A 1 315 ? 15.860 -9.078 11.307 1.00 88.50 315 VAL A CA 1
ATOM 2569 C C . VAL A 1 315 ? 16.061 -7.960 12.324 1.00 88.50 315 VAL A C 1
ATOM 2571 O O . VAL A 1 315 ? 16.811 -7.030 12.039 1.00 88.50 315 VAL A O 1
ATOM 2574 N N . LEU A 1 316 ? 15.412 -8.041 13.488 1.00 91.50 316 LEU A N 1
ATOM 2575 C CA . LEU A 1 316 ? 15.445 -7.011 14.528 1.00 91.50 316 LEU A CA 1
ATOM 2576 C C . LEU A 1 316 ? 16.264 -7.422 15.749 1.00 91.50 316 LEU A C 1
ATOM 2578 O O . LEU A 1 316 ? 16.311 -8.592 16.135 1.00 91.50 316 LEU A O 1
ATOM 2582 N N . ASP A 1 317 ? 16.806 -6.407 16.408 1.00 89.62 317 ASP A N 1
ATOM 2583 C CA . ASP A 1 317 ? 17.547 -6.494 17.652 1.00 89.62 317 ASP A CA 1
ATOM 2584 C C . ASP A 1 317 ? 16.669 -5.975 18.809 1.00 89.62 317 ASP A C 1
ATOM 2586 O O . ASP A 1 317 ? 15.855 -5.068 18.622 1.00 89.62 317 ASP A O 1
ATOM 2590 N N . LYS A 1 318 ? 16.875 -6.439 20.053 1.00 89.62 318 LYS A N 1
ATOM 2591 C CA . LYS A 1 318 ? 16.167 -5.848 21.214 1.00 89.62 318 LYS A CA 1
ATOM 2592 C C . LYS A 1 318 ? 16.458 -4.347 21.371 1.00 89.62 318 LYS A C 1
ATOM 2594 O O . LYS A 1 318 ? 15.581 -3.581 21.760 1.00 89.62 318 LYS A O 1
ATOM 2599 N N . MET A 1 319 ? 17.673 -3.919 21.016 1.00 88.19 319 MET A N 1
ATOM 2600 C CA . MET A 1 319 ? 18.081 -2.509 21.048 1.00 88.19 319 MET A CA 1
ATOM 2601 C C . MET A 1 319 ? 17.320 -1.643 20.039 1.00 88.19 319 MET A C 1
ATOM 2603 O O . MET A 1 319 ? 17.033 -0.481 20.339 1.00 88.19 319 MET A O 1
ATOM 2607 N N . ASP A 1 320 ? 16.948 -2.194 18.878 1.00 90.88 320 ASP A N 1
ATOM 2608 C CA . ASP A 1 320 ? 16.130 -1.476 17.896 1.00 90.88 320 ASP A CA 1
ATOM 2609 C C . ASP A 1 320 ? 14.762 -1.139 18.493 1.00 90.88 320 ASP A C 1
ATOM 2611 O O . ASP A 1 320 ? 14.286 -0.010 18.372 1.00 90.88 320 ASP A O 1
ATOM 2615 N N . ILE A 1 321 ? 14.162 -2.103 19.202 1.00 92.31 321 ILE A N 1
ATOM 2616 C CA . ILE A 1 321 ? 12.863 -1.939 19.862 1.00 92.31 321 ILE A CA 1
ATOM 2617 C C . ILE A 1 321 ? 12.942 -0.826 20.906 1.00 92.31 321 ILE A C 1
ATOM 2619 O O . ILE A 1 321 ? 12.148 0.110 20.852 1.00 92.31 321 ILE A O 1
ATOM 2623 N N . VAL A 1 322 ? 13.927 -0.871 21.808 1.00 89.69 322 VAL A N 1
ATOM 2624 C CA . VAL A 1 322 ? 14.101 0.150 22.858 1.00 89.69 322 VAL A CA 1
ATOM 2625 C C . VAL A 1 322 ? 14.321 1.542 22.256 1.00 89.69 322 VAL A C 1
ATOM 2627 O O . VAL A 1 322 ? 13.702 2.511 22.697 1.00 89.69 322 VAL A O 1
ATOM 2630 N N . THR A 1 323 ? 15.132 1.648 21.200 1.00 88.62 323 THR A N 1
ATOM 2631 C CA . THR A 1 323 ? 15.386 2.923 20.505 1.00 88.62 323 THR A CA 1
ATOM 2632 C C . THR A 1 323 ? 14.103 3.504 19.905 1.00 88.62 323 THR A C 1
ATOM 2634 O O . THR A 1 323 ? 13.838 4.702 20.028 1.00 88.62 323 THR A O 1
ATOM 2637 N N . ILE A 1 324 ? 13.277 2.661 19.276 1.00 90.00 324 ILE A N 1
ATOM 2638 C CA . ILE A 1 324 ? 11.998 3.086 18.697 1.00 90.00 324 ILE A CA 1
ATOM 2639 C C . ILE A 1 324 ? 10.981 3.455 19.771 1.00 90.00 324 ILE A C 1
ATOM 2641 O O . ILE A 1 324 ? 10.301 4.467 19.610 1.00 90.00 324 ILE A O 1
ATOM 2645 N N . LEU A 1 325 ? 10.909 2.710 20.873 1.00 90.81 325 LEU A N 1
ATOM 2646 C CA . LEU A 1 325 ? 10.063 3.074 22.009 1.00 90.81 325 LEU A CA 1
ATOM 2647 C C . LEU A 1 325 ? 10.455 4.450 22.557 1.00 90.81 325 LEU A C 1
ATOM 2649 O O . LEU A 1 325 ? 9.581 5.296 22.715 1.00 90.81 325 LEU A O 1
ATOM 2653 N N . GLY A 1 326 ? 11.753 4.724 22.729 1.00 86.00 326 GLY A N 1
ATOM 2654 C CA . GLY A 1 326 ? 12.242 6.045 23.135 1.00 86.00 326 GLY A CA 1
ATOM 2655 C C . GLY A 1 326 ? 11.809 7.165 22.183 1.00 86.00 326 GLY A C 1
ATOM 2656 O O . GLY A 1 326 ? 11.387 8.226 22.633 1.00 86.00 326 GLY A O 1
ATOM 2657 N N . LYS A 1 327 ? 11.832 6.920 20.865 1.00 85.81 327 LYS A N 1
ATOM 2658 C CA . LYS A 1 327 ? 11.327 7.874 19.864 1.00 85.81 327 LYS A CA 1
ATOM 2659 C C . LYS A 1 327 ? 9.806 8.053 19.945 1.00 85.81 327 LYS A C 1
ATOM 2661 O O . LYS A 1 327 ? 9.327 9.177 19.842 1.00 85.81 327 LYS A O 1
ATOM 2666 N N . LEU A 1 328 ? 9.048 6.973 20.119 1.00 86.94 328 LEU A N 1
ATOM 2667 C CA . LEU A 1 328 ? 7.584 7.005 20.163 1.00 86.94 328 LEU A CA 1
ATOM 2668 C C . LEU A 1 328 ? 7.048 7.716 21.402 1.00 86.94 328 LEU A C 1
ATOM 2670 O O . LEU A 1 328 ? 6.076 8.451 21.268 1.00 86.94 328 LEU A O 1
ATOM 2674 N N . VAL A 1 329 ? 7.691 7.562 22.568 1.00 84.44 329 VAL A N 1
ATOM 2675 C CA . VAL A 1 329 ? 7.276 8.273 23.794 1.00 84.44 329 VAL A CA 1
ATOM 2676 C C . VAL A 1 329 ? 7.210 9.784 23.559 1.00 84.44 329 VAL A C 1
ATOM 2678 O O . VAL A 1 329 ? 6.277 10.418 24.036 1.00 84.44 329 VAL A O 1
ATOM 2681 N N . THR A 1 330 ? 8.116 10.334 22.740 1.00 78.75 330 THR A N 1
ATOM 2682 C CA . THR A 1 330 ? 8.144 11.773 22.417 1.00 78.75 330 THR A CA 1
ATOM 2683 C C . THR A 1 330 ? 6.987 12.246 21.525 1.00 78.75 330 THR A C 1
ATOM 2685 O O . THR A 1 330 ? 6.748 13.452 21.407 1.00 78.75 330 THR A O 1
ATOM 2688 N N . GLU A 1 331 ? 6.221 11.335 20.910 1.00 80.06 331 GLU A N 1
ATOM 2689 C CA . GLU A 1 331 ? 5.034 11.652 20.101 1.00 80.06 331 GLU A CA 1
ATOM 2690 C C . GLU A 1 331 ? 3.780 11.884 20.966 1.00 80.06 331 GLU A C 1
ATOM 2692 O O . GLU A 1 331 ? 2.703 11.336 20.709 1.00 80.06 331 GLU A O 1
ATOM 2697 N N . SER A 1 332 ? 3.907 12.741 21.984 1.00 75.44 332 SER A N 1
ATOM 2698 C CA . SER A 1 332 ? 2.908 12.934 23.044 1.00 75.44 332 SER A CA 1
ATOM 2699 C C . SER A 1 332 ? 1.491 13.191 22.524 1.00 75.44 332 SER A C 1
ATOM 2701 O O . SER A 1 332 ? 0.533 12.649 23.060 1.00 75.44 332 SER A O 1
ATOM 2703 N N . LYS A 1 333 ? 1.337 13.966 21.440 1.00 74.56 333 LYS A N 1
ATOM 2704 C CA . LYS A 1 333 ? 0.020 14.309 20.873 1.00 74.56 333 LYS A CA 1
ATOM 2705 C C . LYS A 1 333 ? -0.782 13.082 20.449 1.00 74.56 333 LYS A C 1
ATOM 2707 O O . LYS A 1 333 ? -1.973 13.009 20.722 1.00 74.56 333 LYS A O 1
ATOM 2712 N N . ILE A 1 334 ? -0.138 12.126 19.785 1.00 77.81 334 ILE A N 1
ATOM 2713 C CA . ILE A 1 334 ? -0.815 10.936 19.261 1.00 77.81 334 ILE A CA 1
ATOM 2714 C C . ILE A 1 334 ? -1.162 10.002 20.413 1.00 77.81 334 ILE A C 1
ATOM 2716 O O . ILE A 1 334 ? -2.308 9.576 20.523 1.00 77.81 334 ILE A O 1
ATOM 2720 N N . ILE A 1 335 ? -0.202 9.743 21.305 1.00 81.56 335 ILE A N 1
ATOM 2721 C CA . ILE A 1 335 ? -0.412 8.874 22.468 1.00 81.56 335 ILE A CA 1
ATOM 2722 C C . ILE A 1 335 ? -1.526 9.431 23.366 1.00 81.56 335 ILE A C 1
ATOM 2724 O O . ILE A 1 335 ? -2.394 8.670 23.780 1.00 81.56 335 ILE A O 1
ATOM 2728 N N . ASN A 1 336 ? -1.573 10.751 23.583 1.00 76.31 336 ASN A N 1
ATOM 2729 C CA . ASN A 1 336 ? -2.641 11.403 24.348 1.00 76.31 336 ASN A CA 1
ATOM 2730 C C . ASN A 1 336 ? -4.026 11.159 23.728 1.00 76.31 336 ASN A C 1
ATOM 2732 O O . ASN A 1 336 ? -4.972 10.833 24.442 1.00 76.31 336 ASN A O 1
ATOM 2736 N N . ILE A 1 337 ? -4.156 11.277 22.400 1.00 74.19 337 ILE A N 1
ATOM 2737 C CA . ILE A 1 337 ? -5.428 11.004 21.713 1.00 74.19 337 ILE A CA 1
ATOM 2738 C C . ILE A 1 337 ? -5.812 9.526 21.864 1.00 74.19 337 ILE A C 1
ATOM 2740 O O . ILE A 1 337 ? -6.973 9.224 22.129 1.00 74.19 337 ILE A O 1
ATOM 2744 N N . VAL A 1 338 ? -4.851 8.606 21.734 1.00 77.44 338 VAL A N 1
ATOM 2745 C CA . VAL A 1 338 ? -5.095 7.163 21.889 1.00 77.44 338 VAL A CA 1
ATOM 2746 C C . VAL A 1 338 ? -5.539 6.817 23.311 1.00 77.44 338 VAL A C 1
ATOM 2748 O O . VAL A 1 338 ? -6.526 6.107 23.486 1.00 77.44 338 VAL A O 1
ATOM 2751 N N . GLU A 1 339 ? -4.857 7.333 24.331 1.00 77.88 339 GLU A N 1
ATOM 2752 C CA . GLU A 1 339 ? -5.219 7.110 25.736 1.00 77.88 339 GLU A CA 1
ATOM 2753 C C . GLU A 1 339 ? -6.589 7.718 26.071 1.00 77.88 339 GLU A C 1
ATOM 2755 O O . GLU A 1 339 ? -7.395 7.069 26.740 1.00 77.88 339 GLU A O 1
ATOM 2760 N N . SER A 1 340 ? -6.904 8.900 25.526 1.00 70.94 340 SER A N 1
ATOM 2761 C CA . SER A 1 340 ? -8.234 9.519 25.628 1.00 70.94 340 SER A CA 1
ATOM 2762 C C . SER A 1 340 ? -9.325 8.640 24.999 1.00 70.94 340 SER A C 1
ATOM 2764 O O . SER A 1 340 ? -10.347 8.370 25.631 1.00 70.94 340 SER A O 1
ATOM 2766 N N . GLN A 1 341 ? -9.083 8.095 23.801 1.00 69.69 341 GLN A N 1
ATOM 2767 C CA . GLN A 1 341 ? -9.995 7.158 23.126 1.00 69.69 341 GLN A CA 1
ATOM 2768 C C . GLN A 1 341 ? -10.203 5.854 23.912 1.00 69.69 341 GLN A C 1
ATOM 2770 O O . GLN A 1 341 ? -11.303 5.289 23.903 1.00 69.69 341 GLN A O 1
ATOM 2775 N N . CYS A 1 342 ? -9.156 5.387 24.596 1.00 68.50 342 CYS A N 1
ATOM 2776 C CA . CYS A 1 342 ? -9.159 4.152 25.374 1.00 68.50 342 CYS A CA 1
ATOM 2777 C C . CYS A 1 342 ? -9.772 4.297 26.781 1.00 68.50 342 CYS A C 1
ATOM 2779 O O . CYS A 1 342 ? -10.288 3.317 27.306 1.00 68.50 342 CYS A O 1
ATOM 2781 N N . LYS A 1 343 ? -9.720 5.488 27.400 1.00 67.69 343 LYS A N 1
ATOM 2782 C CA . LYS A 1 343 ? -9.956 5.747 28.846 1.00 67.69 343 LYS A CA 1
ATOM 2783 C C . LYS A 1 343 ? -8.992 5.052 29.814 1.00 67.69 343 LYS A C 1
ATOM 2785 O O . LYS A 1 343 ? -9.238 5.021 31.019 1.00 67.69 343 LYS A O 1
ATOM 2790 N N . PHE A 1 344 ? -7.910 4.475 29.317 1.00 69.50 344 PHE A N 1
ATOM 2791 C CA . PHE A 1 344 ? -6.881 3.834 30.129 1.00 69.50 344 PHE A CA 1
ATOM 2792 C C . PHE A 1 344 ? -5.503 4.134 29.543 1.00 69.50 344 PHE A C 1
ATOM 2794 O O . PHE A 1 344 ? -5.386 4.551 28.389 1.00 69.50 344 PHE A O 1
ATOM 2801 N N . CYS A 1 345 ? -4.456 3.903 30.338 1.00 77.06 345 CYS A N 1
ATOM 2802 C CA . CYS A 1 345 ? -3.068 4.112 29.932 1.00 77.06 345 CYS A CA 1
ATOM 2803 C C . CYS A 1 345 ? -2.640 3.042 28.910 1.00 77.06 345 CYS A C 1
ATOM 2805 O O . CYS A 1 345 ? -1.984 2.055 29.244 1.00 77.06 345 CYS A O 1
ATOM 2807 N N . PHE A 1 346 ? -3.059 3.213 27.651 1.00 83.44 346 PHE A N 1
ATOM 2808 C CA . PHE A 1 346 ? -2.750 2.304 26.544 1.00 83.44 346 PHE A CA 1
ATOM 2809 C C . PHE A 1 346 ? -1.245 2.054 26.428 1.00 83.44 346 PHE A C 1
ATOM 2811 O O . PHE A 1 346 ? -0.828 0.910 26.243 1.00 83.44 346 PHE A O 1
ATOM 2818 N N . TRP A 1 347 ? -0.437 3.109 26.588 1.00 87.38 347 TRP A N 1
ATOM 2819 C CA . TRP A 1 347 ? 1.017 3.010 26.537 1.00 87.38 347 TRP A CA 1
ATOM 2820 C C . TRP A 1 347 ? 1.547 2.001 27.559 1.00 87.38 347 TRP A C 1
ATOM 2822 O O . TRP A 1 347 ? 2.260 1.069 27.201 1.00 87.38 347 TRP A O 1
ATOM 2832 N N . GLU A 1 348 ? 1.140 2.124 28.821 1.00 84.19 348 GLU A N 1
ATOM 2833 C CA . GLU A 1 348 ? 1.570 1.221 29.889 1.00 84.19 348 GLU A CA 1
ATOM 2834 C C . GLU A 1 348 ? 1.174 -0.238 29.623 1.00 84.19 348 GLU A C 1
ATOM 2836 O O . GLU A 1 348 ? 1.992 -1.143 29.813 1.00 84.19 348 GLU A O 1
ATOM 2841 N N . ILE A 1 349 ? -0.050 -0.475 29.143 1.00 82.38 349 ILE A N 1
ATOM 2842 C CA . ILE A 1 349 ? -0.529 -1.824 28.803 1.00 82.38 349 ILE A CA 1
ATOM 2843 C C . ILE A 1 349 ? 0.324 -2.423 27.679 1.00 82.38 349 ILE A C 1
ATOM 2845 O O . ILE A 1 349 ? 0.791 -3.557 27.800 1.00 82.38 349 ILE A O 1
ATOM 2849 N N . LEU A 1 350 ? 0.578 -1.654 26.616 1.00 88.75 350 LEU A N 1
ATOM 2850 C CA . LEU A 1 350 ? 1.393 -2.094 25.487 1.00 88.75 350 LEU A CA 1
ATOM 2851 C C . LEU A 1 350 ? 2.814 -2.464 25.932 1.00 88.75 350 LEU A C 1
ATOM 2853 O O . LEU A 1 350 ? 3.291 -3.548 25.601 1.00 88.75 350 LEU A O 1
ATOM 2857 N N . ILE A 1 351 ? 3.481 -1.613 26.721 1.00 90.38 351 ILE A N 1
ATOM 2858 C CA . ILE A 1 351 ? 4.851 -1.878 27.193 1.00 90.38 351 ILE A CA 1
ATOM 2859 C C . ILE A 1 351 ? 4.902 -3.133 28.079 1.00 90.38 351 ILE A C 1
ATOM 2861 O O . ILE A 1 351 ? 5.793 -3.971 27.912 1.00 90.38 351 ILE A O 1
ATOM 2865 N N . ARG A 1 352 ? 3.933 -3.320 28.984 1.00 86.00 352 ARG A N 1
ATOM 2866 C CA . ARG A 1 352 ? 3.854 -4.531 29.821 1.00 86.00 352 ARG A CA 1
ATOM 2867 C C . ARG A 1 352 ? 3.713 -5.800 28.985 1.00 86.00 352 ARG A C 1
ATOM 2869 O O . ARG A 1 352 ? 4.330 -6.817 29.303 1.00 86.00 352 ARG A O 1
ATOM 2876 N N . GLU A 1 353 ? 2.955 -5.742 27.899 1.00 85.50 353 GLU A N 1
ATOM 2877 C CA . GLU A 1 353 ? 2.734 -6.890 27.017 1.00 85.50 353 GLU A CA 1
ATOM 2878 C C . GLU A 1 353 ? 3.933 -7.170 26.099 1.00 85.50 353 GLU A C 1
ATOM 2880 O O . GLU A 1 353 ? 4.259 -8.337 25.859 1.00 85.50 353 GLU A O 1
ATOM 2885 N N . LEU A 1 354 ? 4.694 -6.143 25.702 1.00 91.44 354 LEU A N 1
ATOM 2886 C CA . LEU A 1 354 ? 6.011 -6.332 25.077 1.00 91.44 354 LEU A CA 1
ATOM 2887 C C . LEU A 1 354 ? 6.993 -7.034 26.032 1.00 91.44 354 LEU A C 1
ATOM 2889 O O . LEU A 1 354 ? 7.704 -7.953 25.617 1.00 91.44 354 LEU A O 1
ATOM 2893 N N . ARG A 1 355 ? 7.003 -6.661 27.321 1.00 89.94 355 ARG A N 1
ATOM 2894 C CA . ARG A 1 355 ? 7.813 -7.332 28.356 1.00 89.94 355 ARG A CA 1
ATOM 2895 C C . ARG A 1 355 ? 7.372 -8.775 28.565 1.00 89.94 355 ARG A C 1
ATOM 2897 O O . ARG A 1 355 ? 8.215 -9.657 28.663 1.00 89.94 355 ARG A O 1
ATOM 2904 N N . ARG A 1 356 ? 6.064 -9.038 28.604 1.00 84.94 356 ARG A N 1
ATOM 2905 C CA . ARG A 1 356 ? 5.506 -10.393 28.754 1.00 84.94 356 ARG A CA 1
ATOM 2906 C C . ARG A 1 356 ? 5.942 -11.343 27.633 1.00 84.94 356 ARG A C 1
ATOM 2908 O O . ARG A 1 356 ? 6.066 -12.540 27.869 1.00 84.94 356 ARG A O 1
ATOM 2915 N N . HIS A 1 357 ? 6.183 -10.818 26.435 1.00 87.12 357 HIS A N 1
ATOM 2916 C CA . HIS A 1 357 ? 6.687 -11.578 25.288 1.00 87.12 357 HIS A CA 1
ATOM 2917 C C . HIS A 1 357 ? 8.227 -11.616 25.199 1.00 87.12 357 HIS A C 1
ATOM 2919 O O . HIS A 1 357 ? 8.758 -12.031 24.167 1.00 87.12 357 HIS A O 1
ATOM 2925 N N . ASP A 1 358 ? 8.933 -11.205 26.259 1.00 88.62 358 ASP A N 1
ATOM 2926 C CA . ASP A 1 358 ? 10.397 -11.125 26.361 1.00 88.62 358 ASP A CA 1
ATOM 2927 C C . ASP A 1 358 ? 11.062 -10.215 25.309 1.00 88.62 358 ASP A C 1
ATOM 2929 O O . ASP A 1 358 ? 12.235 -10.402 24.971 1.00 88.62 358 ASP A O 1
ATOM 2933 N N . LEU A 1 359 ? 10.345 -9.210 24.790 1.00 91.81 359 LEU A N 1
ATOM 2934 C CA . LEU A 1 359 ? 10.852 -8.302 23.748 1.00 91.81 359 LEU A CA 1
ATOM 2935 C C . LEU A 1 359 ? 11.705 -7.160 24.312 1.00 91.81 359 LEU A C 1
ATOM 2937 O O . LEU A 1 359 ? 12.630 -6.701 23.645 1.00 91.81 359 LEU A O 1
ATOM 2941 N N . ILE A 1 360 ? 11.422 -6.739 25.545 1.00 92.31 360 ILE A N 1
ATOM 2942 C CA . ILE A 1 360 ? 12.144 -5.695 26.287 1.00 92.31 360 ILE A CA 1
ATOM 2943 C C . ILE A 1 360 ? 12.460 -6.179 27.705 1.00 92.31 360 ILE A C 1
ATOM 2945 O O . ILE A 1 360 ? 11.780 -7.072 28.219 1.00 92.31 360 ILE A O 1
ATOM 2949 N N . ASN A 1 361 ? 13.486 -5.607 28.340 1.00 90.38 361 ASN A N 1
ATOM 2950 C CA . ASN A 1 361 ? 13.827 -5.949 29.720 1.00 90.38 361 ASN A CA 1
ATOM 2951 C C . ASN A 1 361 ? 12.984 -5.142 30.718 1.00 90.38 361 ASN A C 1
ATOM 2953 O O . ASN A 1 361 ? 12.327 -4.160 30.378 1.00 90.38 361 ASN A O 1
ATOM 2957 N N . GLU A 1 362 ? 13.029 -5.546 31.988 1.00 89.38 362 GLU A N 1
ATOM 2958 C CA . GLU A 1 362 ? 12.284 -4.877 33.059 1.00 89.38 362 GLU A CA 1
ATOM 2959 C C . GLU A 1 362 ? 12.772 -3.443 33.326 1.00 89.38 362 GLU A C 1
ATOM 2961 O O . GLU A 1 362 ? 11.958 -2.571 33.618 1.00 89.38 362 GLU A O 1
ATOM 2966 N N . SER A 1 363 ? 14.074 -3.176 33.153 1.00 89.75 363 SER A N 1
ATOM 2967 C CA . SER A 1 363 ? 14.628 -1.815 33.186 1.00 89.75 363 SER A CA 1
ATOM 2968 C C . SER A 1 363 ? 14.000 -0.933 32.110 1.00 89.75 363 SER A C 1
ATOM 2970 O O . SER A 1 363 ? 13.463 0.123 32.420 1.00 89.75 363 SER A O 1
ATOM 2972 N N . ASP A 1 364 ? 13.982 -1.421 30.869 1.00 89.00 364 ASP A N 1
ATOM 2973 C CA . ASP A 1 364 ? 13.518 -0.666 29.703 1.00 89.00 364 ASP A CA 1
ATOM 2974 C C . ASP A 1 364 ? 12.012 -0.374 29.799 1.00 89.00 364 ASP A C 1
ATOM 2976 O O . ASP A 1 364 ? 11.549 0.702 29.419 1.00 89.00 364 ASP A O 1
ATOM 2980 N N . MET A 1 365 ? 11.242 -1.321 30.352 1.00 89.00 365 MET A N 1
ATOM 2981 C CA . MET A 1 365 ? 9.822 -1.140 30.663 1.00 89.00 365 MET A CA 1
ATOM 2982 C C . MET A 1 365 ? 9.613 -0.006 31.673 1.00 89.00 365 MET A C 1
ATOM 2984 O O . MET A 1 365 ? 8.796 0.886 31.434 1.00 89.00 365 MET A O 1
ATOM 2988 N N . ASN A 1 366 ? 10.333 -0.039 32.796 1.00 90.12 366 ASN A N 1
ATOM 2989 C CA . ASN A 1 366 ? 10.202 0.972 33.845 1.00 90.12 366 ASN A CA 1
ATOM 2990 C C . ASN A 1 366 ? 10.629 2.356 33.338 1.00 90.12 366 ASN A C 1
ATOM 2992 O O . ASN A 1 366 ? 9.946 3.345 33.609 1.00 90.12 366 ASN A O 1
ATOM 2996 N N . ASP A 1 367 ? 11.694 2.418 32.539 1.00 87.12 367 ASP A N 1
ATOM 2997 C CA . ASP A 1 367 ? 12.163 3.649 31.910 1.00 87.12 367 ASP A CA 1
ATOM 2998 C C . ASP A 1 367 ? 11.096 4.213 30.962 1.00 87.12 367 ASP A C 1
ATOM 3000 O O . ASP A 1 367 ? 10.678 5.358 31.128 1.00 87.12 367 ASP A O 1
ATOM 3004 N N . ALA A 1 368 ? 10.554 3.407 30.043 1.00 86.12 368 ALA A N 1
ATOM 3005 C CA . ALA A 1 368 ? 9.521 3.851 29.102 1.00 86.12 368 ALA A CA 1
ATOM 3006 C C . ALA A 1 368 ? 8.240 4.356 29.795 1.00 86.12 368 ALA A C 1
ATOM 3008 O O . ALA A 1 368 ? 7.644 5.342 29.350 1.00 86.12 368 ALA A O 1
ATOM 3009 N N . ILE A 1 369 ? 7.816 3.708 30.887 1.00 86.81 369 ILE A N 1
ATOM 3010 C CA . ILE A 1 369 ? 6.646 4.125 31.680 1.00 86.81 369 ILE A CA 1
ATOM 3011 C C . ILE A 1 369 ? 6.947 5.414 32.459 1.00 86.81 369 ILE A C 1
ATOM 3013 O O . ILE A 1 369 ? 6.113 6.324 32.504 1.00 86.81 369 ILE A O 1
ATOM 3017 N N . SER A 1 370 ? 8.141 5.528 33.045 1.00 85.38 370 SER A N 1
ATOM 3018 C CA . SER A 1 370 ? 8.538 6.715 33.810 1.00 85.38 370 SER A CA 1
ATOM 3019 C C . SER A 1 370 ? 8.668 7.959 32.926 1.00 85.38 370 SER A C 1
ATOM 3021 O O . SER A 1 370 ? 8.150 9.018 33.287 1.00 85.38 370 SER A O 1
ATOM 3023 N N . ILE A 1 371 ? 9.258 7.824 31.730 1.00 84.81 371 ILE A N 1
ATOM 3024 C CA . ILE A 1 371 ? 9.376 8.914 30.755 1.00 84.81 371 ILE A CA 1
ATOM 3025 C C . ILE A 1 371 ? 7.976 9.361 30.328 1.00 84.81 371 ILE A C 1
ATOM 3027 O O . ILE A 1 371 ? 7.674 10.552 30.401 1.00 84.81 371 ILE A O 1
ATOM 3031 N N . ARG A 1 372 ? 7.081 8.421 29.989 1.00 83.19 372 ARG A N 1
ATOM 3032 C CA . ARG A 1 372 ? 5.690 8.738 29.629 1.00 83.19 372 ARG A CA 1
ATOM 3033 C C . ARG A 1 372 ? 4.959 9.495 30.741 1.00 83.19 372 ARG A C 1
ATOM 3035 O O . ARG A 1 372 ? 4.296 10.490 30.452 1.00 83.19 372 ARG A O 1
ATOM 3042 N N . SER A 1 373 ? 5.110 9.050 31.989 1.00 81.25 373 SER A N 1
ATOM 3043 C CA . SER A 1 373 ? 4.503 9.692 33.165 1.00 81.25 373 SER A CA 1
ATOM 3044 C C . SER A 1 373 ? 5.034 11.115 33.366 1.00 81.25 373 SER A C 1
ATOM 3046 O O . SER A 1 373 ? 4.274 12.033 33.662 1.00 81.25 373 SER A O 1
ATOM 3048 N N . SER A 1 374 ? 6.337 11.325 33.150 1.00 80.00 374 SER A N 1
ATOM 3049 C CA . SER A 1 374 ? 6.943 12.658 33.223 1.00 80.00 374 SER A CA 1
ATOM 3050 C C . SER A 1 374 ? 6.460 13.589 32.106 1.00 80.00 374 SER A C 1
ATOM 3052 O O . SER A 1 374 ? 6.197 14.763 32.359 1.00 80.00 374 SER A O 1
ATOM 3054 N N . GLU A 1 375 ? 6.281 13.075 30.884 1.00 74.75 375 GLU A N 1
ATOM 3055 C CA . GLU A 1 375 ? 5.744 13.858 29.769 1.00 74.75 375 GLU A CA 1
ATOM 3056 C C . GLU A 1 375 ? 4.286 14.255 29.986 1.00 74.75 375 GLU A C 1
ATOM 3058 O O . GLU A 1 375 ? 3.913 15.376 29.644 1.00 74.75 375 GLU A O 1
ATOM 3063 N N . TYR A 1 376 ? 3.481 13.358 30.562 1.00 70.75 376 TYR A N 1
ATOM 3064 C CA . TYR A 1 376 ? 2.089 13.633 30.909 1.00 70.75 376 TYR A CA 1
ATOM 3065 C C . TYR A 1 376 ? 1.992 14.814 31.885 1.00 70.75 376 TYR A C 1
ATOM 3067 O O . TYR A 1 376 ? 1.315 15.796 31.594 1.00 70.75 376 TYR A O 1
ATOM 3075 N N . ASN A 1 377 ? 2.763 14.774 32.978 1.00 69.62 377 ASN A N 1
ATOM 3076 C CA . ASN A 1 377 ? 2.774 15.834 33.993 1.00 69.62 377 ASN A CA 1
ATOM 3077 C C . ASN A 1 377 ? 3.265 17.190 33.453 1.00 69.62 377 ASN A C 1
ATOM 3079 O O . ASN A 1 377 ? 2.870 18.236 33.954 1.00 69.62 377 ASN A O 1
ATOM 3083 N N . ASN A 1 378 ? 4.135 17.192 32.438 1.00 68.06 378 ASN A N 1
ATOM 3084 C CA . ASN A 1 378 ? 4.679 18.424 31.859 1.00 68.06 378 ASN A CA 1
ATOM 3085 C C . ASN A 1 378 ? 3.737 19.107 30.849 1.00 68.06 378 ASN A C 1
ATOM 3087 O O . ASN A 1 378 ? 3.995 20.251 30.477 1.00 68.06 378 ASN A O 1
ATOM 3091 N N . LYS A 1 379 ? 2.702 18.414 30.351 1.00 62.19 379 LYS A N 1
ATOM 3092 C CA . LYS A 1 379 ? 1.831 18.877 29.251 1.00 62.19 379 LYS A CA 1
ATOM 3093 C C . LYS A 1 379 ? 0.336 18.741 29.572 1.00 62.19 379 LYS A C 1
ATOM 3095 O O . LYS A 1 379 ? -0.472 18.586 28.659 1.00 62.19 379 LYS A O 1
ATOM 3100 N N . GLU A 1 380 ? -0.031 18.795 30.850 1.00 55.44 380 GLU A N 1
ATOM 3101 C CA . GLU A 1 380 ? -1.416 18.621 31.312 1.00 55.44 380 GLU A CA 1
ATOM 3102 C C . GLU A 1 380 ? -2.385 19.632 30.656 1.00 55.44 380 GLU A C 1
ATOM 3104 O O . GLU A 1 380 ? -3.488 19.260 30.267 1.00 55.44 380 GLU A O 1
ATOM 3109 N N . ASP A 1 381 ? -1.932 20.862 30.382 1.00 53.59 381 ASP A N 1
ATOM 3110 C CA . ASP A 1 381 ? -2.734 21.903 29.716 1.00 53.59 381 ASP A CA 1
ATOM 3111 C C . ASP A 1 381 ? -3.103 21.568 28.251 1.00 53.59 381 ASP A C 1
ATOM 3113 O O . ASP A 1 381 ? -4.179 21.937 27.783 1.00 53.59 381 ASP A O 1
ATOM 3117 N N . GLU A 1 382 ? -2.256 20.833 27.508 1.00 53.62 382 GLU A N 1
ATOM 3118 C CA . GLU A 1 382 ? -2.585 20.378 26.138 1.00 53.62 382 GLU A CA 1
ATOM 3119 C C . GLU A 1 382 ? -3.654 19.263 26.147 1.00 53.62 382 GLU A C 1
ATOM 3121 O O . GLU A 1 382 ? -4.222 18.927 25.104 1.00 53.62 382 GLU A O 1
ATOM 3126 N N . PHE A 1 383 ? -3.929 18.671 27.314 1.00 50.19 383 PHE A N 1
ATOM 3127 C CA . PHE A 1 383 ? -4.854 17.553 27.486 1.00 50.19 383 PHE A CA 1
ATOM 3128 C C . PHE A 1 383 ? -6.324 17.999 27.455 1.00 50.19 383 PHE A C 1
ATOM 3130 O O . PHE A 1 383 ? -7.166 17.274 26.915 1.00 50.19 383 PHE A O 1
ATOM 3137 N N . GLU A 1 384 ? -6.640 19.205 27.951 1.00 46.00 384 GLU A N 1
ATOM 3138 C CA . GLU A 1 384 ? -8.017 19.726 27.940 1.00 46.00 384 GLU A CA 1
ATOM 3139 C C . GLU A 1 384 ? -8.567 19.927 26.519 1.00 46.00 384 GLU A C 1
ATOM 3141 O O . GLU A 1 384 ? -9.759 19.719 26.284 1.00 46.00 384 GLU A O 1
ATOM 3146 N N . GLU A 1 385 ? -7.712 20.209 25.530 1.00 45.28 385 GLU A N 1
ATOM 3147 C CA . GLU A 1 385 ? -8.131 20.304 24.124 1.00 45.28 385 GLU A CA 1
ATOM 3148 C C . GLU A 1 385 ? -8.404 18.936 23.465 1.00 45.28 385 GLU A C 1
ATOM 3150 O O . GLU A 1 385 ? -9.138 18.868 22.479 1.00 45.28 385 GLU A O 1
ATOM 3155 N N . ALA A 1 386 ? -7.872 17.825 23.989 1.00 42.06 386 ALA A N 1
ATOM 3156 C CA . ALA A 1 386 ? -8.106 16.481 23.440 1.00 42.06 386 ALA A CA 1
ATOM 3157 C C . ALA A 1 386 ? -9.392 15.815 23.978 1.00 42.06 386 ALA A C 1
ATOM 3159 O O . ALA A 1 386 ? -9.881 14.841 23.396 1.00 42.06 386 ALA A O 1
ATOM 3160 N N . LEU A 1 387 ? -9.971 16.351 25.061 1.00 34.78 387 LEU A N 1
ATOM 3161 C CA . LEU A 1 387 ? -11.148 15.810 25.760 1.00 34.78 387 LEU A CA 1
ATOM 3162 C C . LEU A 1 387 ? -12.481 15.957 24.995 1.00 34.78 387 LEU A C 1
ATOM 3164 O O . LEU A 1 387 ? -13.516 15.481 25.461 1.00 34.78 387 LEU A O 1
ATOM 3168 N N . TYR A 1 388 ? -12.483 16.547 23.796 1.00 41.94 388 TYR A N 1
ATOM 3169 C CA . TYR A 1 388 ? -13.687 16.646 22.956 1.00 41.94 388 TYR A CA 1
ATOM 3170 C C . TYR A 1 388 ? -14.090 15.329 22.262 1.00 41.94 388 TYR A C 1
ATOM 3172 O O . TYR A 1 388 ? -15.139 15.274 21.614 1.00 41.94 388 TYR A O 1
ATOM 3180 N N . LEU A 1 389 ? -13.298 14.259 22.380 1.00 42.72 389 LEU A N 1
ATOM 3181 C CA . LEU A 1 389 ? -13.591 12.961 21.770 1.00 42.72 389 LEU A CA 1
ATOM 3182 C C . LEU A 1 389 ? -14.368 12.064 22.741 1.00 42.72 389 LEU A C 1
ATOM 3184 O O . LEU A 1 389 ? -13.931 11.817 23.862 1.00 42.72 389 LEU A O 1
ATOM 3188 N N . LYS A 1 390 ? -15.530 11.551 22.309 1.00 45.00 390 LYS A N 1
ATOM 3189 C CA . LYS A 1 390 ? -16.248 10.517 23.065 1.00 45.00 390 LYS A CA 1
ATOM 3190 C C . LYS A 1 390 ? -15.424 9.221 23.028 1.00 45.00 390 LYS A C 1
ATOM 3192 O O . LYS A 1 390 ? -15.201 8.711 21.934 1.00 45.00 390 LYS A O 1
ATOM 3197 N N . PRO A 1 391 ? -15.010 8.675 24.177 1.00 49.44 391 PRO A N 1
ATOM 3198 C CA . PRO A 1 391 ? -14.254 7.430 24.224 1.00 49.44 391 PRO A CA 1
ATOM 3199 C C . PRO A 1 391 ? -15.095 6.228 23.777 1.00 49.44 391 PRO A C 1
ATOM 3201 O O . PRO A 1 391 ? -16.234 6.059 24.225 1.00 49.44 391 PRO A O 1
ATOM 3204 N N . ASN A 1 392 ? -14.502 5.384 22.931 1.00 52.28 392 ASN A N 1
ATOM 3205 C CA . ASN A 1 392 ? -15.159 4.240 22.288 1.00 52.28 392 ASN A CA 1
ATOM 3206 C C . ASN A 1 392 ? -14.855 2.885 22.954 1.00 52.28 392 ASN A C 1
ATOM 3208 O O . ASN A 1 392 ? -15.526 1.901 22.650 1.00 52.28 392 ASN A O 1
ATOM 3212 N N . LEU A 1 393 ? -13.870 2.817 23.855 1.00 52.97 393 LEU A N 1
ATOM 3213 C CA . LEU A 1 393 ? -13.431 1.586 24.524 1.00 52.97 393 LEU A CA 1
ATOM 3214 C C . LEU A 1 393 ? -13.809 1.606 26.011 1.00 52.97 393 LEU A C 1
ATOM 3216 O O . LEU A 1 393 ? -13.589 2.592 26.713 1.00 52.97 393 LEU A O 1
ATOM 3220 N N . ASN A 1 394 ? -14.422 0.519 26.487 1.00 54.16 394 ASN A N 1
ATOM 3221 C CA . ASN A 1 394 ? -14.875 0.377 27.875 1.00 54.16 394 ASN A CA 1
ATOM 3222 C C . ASN A 1 394 ? -14.843 -1.106 28.314 1.00 54.16 394 ASN A C 1
ATOM 3224 O O . ASN A 1 394 ? -15.835 -1.626 28.816 1.00 54.16 394 ASN A O 1
ATOM 3228 N N . PHE A 1 395 ? -13.729 -1.806 28.065 1.00 56.19 395 PHE A N 1
ATOM 3229 C CA . PHE A 1 395 ? -13.565 -3.235 28.369 1.00 56.19 395 PHE A CA 1
ATOM 3230 C C . PHE A 1 395 ? -12.232 -3.519 29.080 1.00 56.19 395 PHE A C 1
ATOM 3232 O O . PHE A 1 395 ? -11.194 -2.995 28.675 1.00 56.19 395 PHE A O 1
ATOM 3239 N N . SER A 1 396 ? -12.255 -4.364 30.116 1.00 55.81 396 SER A N 1
ATOM 3240 C CA . SER A 1 396 ? -11.060 -4.835 30.828 1.00 55.81 396 SER A CA 1
ATOM 3241 C C . SER A 1 396 ? -10.493 -6.091 30.155 1.00 55.81 396 SER A C 1
ATOM 3243 O O . SER A 1 396 ? -11.083 -7.170 30.212 1.00 55.81 396 SER A O 1
ATOM 3245 N N . LEU A 1 397 ? -9.322 -5.966 29.519 1.00 57.22 397 LEU A N 1
ATOM 3246 C CA . LEU A 1 397 ? -8.634 -7.082 28.848 1.00 57.22 397 LEU A CA 1
ATOM 3247 C C . LEU A 1 397 ? -8.371 -8.264 29.793 1.00 57.22 397 LEU A C 1
ATOM 3249 O O . LEU A 1 397 ? -8.463 -9.423 29.392 1.00 57.22 397 LEU A O 1
ATOM 3253 N N . GLU A 1 398 ? -8.014 -7.963 31.041 1.00 57.12 398 GLU A N 1
ATOM 3254 C CA . GLU A 1 398 ? -7.652 -8.962 32.044 1.00 57.12 398 GLU A CA 1
ATOM 3255 C C . GLU A 1 398 ? -8.865 -9.811 32.439 1.00 57.12 398 GLU A C 1
ATOM 3257 O O . GLU A 1 398 ? -8.764 -11.035 32.525 1.00 57.12 398 GLU A O 1
ATOM 3262 N N . GLU A 1 399 ? -10.039 -9.188 32.564 1.00 59.31 399 GLU A N 1
ATOM 3263 C CA . GLU A 1 399 ? -11.307 -9.895 32.764 1.00 59.31 399 GLU A CA 1
ATOM 3264 C C . GLU A 1 399 ? -11.626 -10.797 31.568 1.00 59.31 399 GLU A C 1
ATOM 3266 O O . GLU A 1 399 ? -11.973 -11.961 31.762 1.00 59.31 399 GLU A O 1
ATOM 3271 N N . GLY A 1 400 ? -11.415 -10.315 30.338 1.00 58.12 400 GLY A N 1
ATOM 3272 C CA . GLY A 1 400 ? -11.585 -11.115 29.123 1.00 58.12 400 GLY A CA 1
ATOM 3273 C C . GLY A 1 400 ? -10.670 -12.338 29.051 1.00 58.12 400 GLY A C 1
ATOM 3274 O O . GLY A 1 400 ? -11.115 -13.448 28.751 1.00 58.12 400 GLY A O 1
ATOM 3275 N N . LEU A 1 401 ? -9.386 -12.156 29.362 1.00 57.75 401 LEU A N 1
ATOM 3276 C CA . LEU A 1 401 ? -8.397 -13.235 29.396 1.00 57.75 401 LEU A CA 1
ATOM 3277 C C . LEU A 1 401 ? -8.718 -14.272 30.481 1.00 57.75 401 LEU A C 1
ATOM 3279 O O . LEU A 1 401 ? -8.648 -15.472 30.213 1.00 57.75 401 LEU A O 1
ATOM 3283 N N . ASN A 1 402 ? -9.103 -13.825 31.677 1.00 60.81 402 ASN A N 1
ATOM 3284 C CA . ASN A 1 402 ? -9.446 -14.702 32.798 1.00 60.81 402 ASN A CA 1
ATOM 3285 C C . ASN A 1 402 ? -10.760 -15.459 32.556 1.00 60.81 402 ASN A C 1
ATOM 3287 O O . ASN A 1 402 ? -10.852 -16.661 32.836 1.00 60.81 402 ASN A O 1
ATOM 3291 N N . ALA A 1 403 ? -11.764 -14.781 31.995 1.00 60.47 403 ALA A N 1
ATOM 3292 C CA . ALA A 1 403 ? -13.013 -15.403 31.574 1.00 60.47 403 ALA A CA 1
ATOM 3293 C C . ALA A 1 403 ? -12.750 -16.489 30.522 1.00 60.47 403 ALA A C 1
ATOM 3295 O O . ALA A 1 403 ? -13.312 -17.580 30.618 1.00 60.47 403 ALA A O 1
ATOM 3296 N N . TRP A 1 404 ? -11.834 -16.245 29.577 1.00 58.22 404 TRP A N 1
ATOM 3297 C CA . TRP A 1 404 ? -11.430 -17.241 28.585 1.00 58.22 404 TRP A CA 1
ATOM 3298 C C . TRP A 1 404 ? -10.706 -18.442 29.183 1.00 58.22 404 TRP A C 1
ATOM 3300 O O . TRP A 1 404 ? -11.078 -19.578 28.892 1.00 58.22 404 TRP A O 1
ATOM 3310 N N . GLU A 1 405 ? -9.694 -18.222 30.029 1.00 62.94 405 GLU A N 1
ATOM 3311 C CA . GLU A 1 405 ? -8.998 -19.334 30.682 1.00 62.94 405 GLU A CA 1
ATOM 3312 C C . GLU A 1 405 ? -9.973 -20.220 31.454 1.00 62.94 405 GLU A C 1
ATOM 3314 O O . GLU A 1 405 ? -9.824 -21.440 31.466 1.00 62.94 405 GLU A O 1
ATOM 3319 N N . SER A 1 406 ? -10.994 -19.610 32.052 1.00 65.19 406 SER A N 1
ATOM 3320 C CA . SER A 1 406 ? -12.073 -20.329 32.718 1.00 65.19 406 SER A CA 1
ATOM 3321 C C . SER A 1 406 ? -12.924 -21.128 31.726 1.00 65.19 406 SER A C 1
ATOM 3323 O O . SER A 1 406 ? -13.289 -22.257 32.034 1.00 65.19 406 SER A O 1
ATOM 3325 N N . LEU A 1 407 ? -13.195 -20.585 30.534 1.00 62.12 407 LEU A N 1
ATOM 3326 C CA . LEU A 1 407 ? -14.024 -21.200 29.491 1.00 62.12 407 LEU A CA 1
ATOM 3327 C C . LEU A 1 407 ? -13.328 -22.376 28.778 1.00 62.12 407 LEU A C 1
ATOM 3329 O O . LEU A 1 407 ? -13.970 -23.406 28.589 1.00 62.12 407 LEU A O 1
ATOM 3333 N N . ILE A 1 408 ? -12.026 -22.285 28.451 1.00 61.66 408 ILE A N 1
ATOM 3334 C CA . ILE A 1 408 ? -11.245 -23.435 27.931 1.00 61.66 408 ILE A CA 1
ATOM 3335 C C . ILE A 1 408 ? -11.190 -24.556 28.970 1.00 61.66 408 ILE A C 1
ATOM 3337 O O . ILE A 1 408 ? -11.305 -25.729 28.622 1.00 61.66 408 ILE A O 1
ATOM 3341 N N . LYS A 1 409 ? -10.958 -24.209 30.244 1.00 66.25 409 LYS A N 1
ATOM 3342 C CA . LYS A 1 409 ? -10.753 -25.189 31.324 1.00 66.25 409 LYS A CA 1
ATOM 3343 C C . LYS A 1 409 ? -12.042 -25.922 31.724 1.00 66.25 409 LYS A C 1
ATOM 3345 O O . LYS A 1 409 ? -11.978 -26.801 32.584 1.00 66.25 409 LYS A O 1
ATOM 3350 N N . LEU A 1 410 ? -13.197 -25.588 31.138 1.00 64.44 410 LEU A N 1
ATOM 3351 C CA . LEU A 1 410 ? -14.456 -26.277 31.417 1.00 64.44 410 LEU A CA 1
ATOM 3352 C C . LEU A 1 410 ? -14.365 -27.753 30.983 1.00 64.44 410 LEU A C 1
ATOM 3354 O O . LEU A 1 410 ? -14.094 -28.034 29.815 1.00 64.44 410 LEU A O 1
ATOM 3358 N N . PRO A 1 411 ? -14.606 -28.714 31.895 1.00 64.19 411 PRO A N 1
ATOM 3359 C CA . PRO A 1 411 ? -14.561 -30.131 31.559 1.00 64.19 411 PRO A CA 1
ATOM 3360 C C . PRO A 1 411 ? -15.695 -30.493 30.590 1.00 64.19 411 PRO A C 1
ATOM 3362 O O . PRO A 1 411 ? -16.875 -30.336 30.910 1.00 64.19 411 PRO A O 1
ATOM 3365 N N . PHE A 1 412 ? -15.321 -31.010 29.415 1.00 63.78 412 PHE A N 1
ATOM 3366 C CA . PHE A 1 412 ? -16.248 -31.397 28.341 1.00 63.78 412 PHE A CA 1
ATOM 3367 C C . PHE A 1 412 ? -17.222 -32.502 28.724 1.00 63.78 412 PHE A C 1
ATOM 3369 O O . PHE A 1 412 ? -18.333 -32.557 28.201 1.00 63.78 412 PHE A O 1
ATOM 3376 N N . ASP A 1 413 ? -16.823 -33.340 29.673 1.00 67.19 413 ASP A N 1
ATOM 3377 C CA . ASP A 1 413 ? -17.623 -34.465 30.142 1.00 67.19 413 ASP A CA 1
ATOM 3378 C C . ASP A 1 413 ? -18.871 -34.008 30.917 1.00 67.19 413 ASP A C 1
ATOM 3380 O O . ASP A 1 413 ? -19.748 -34.818 31.207 1.00 67.19 413 ASP A O 1
ATOM 3384 N N . ASN A 1 414 ? -18.975 -32.714 31.255 1.00 75.31 414 ASN A N 1
ATOM 3385 C CA . ASN A 1 414 ? -20.090 -32.160 32.010 1.00 75.31 414 ASN A CA 1
ATOM 3386 C C . ASN A 1 414 ? -20.726 -30.944 31.312 1.00 75.31 414 ASN A C 1
ATOM 3388 O O . ASN A 1 414 ? -20.462 -29.781 31.650 1.00 75.31 414 ASN A O 1
ATOM 3392 N N . LEU A 1 415 ? -21.643 -31.227 30.381 1.00 80.75 415 LEU A N 1
ATOM 3393 C CA . LEU A 1 415 ? -22.405 -30.219 29.635 1.00 80.75 415 LEU A CA 1
ATOM 3394 C C . LEU A 1 415 ? -23.177 -29.245 30.541 1.00 80.75 415 LEU A C 1
ATOM 3396 O O . LEU A 1 415 ? -23.373 -28.096 30.149 1.00 80.75 415 LEU A O 1
ATOM 3400 N N . SER A 1 416 ? -23.560 -29.633 31.766 1.00 79.12 416 SER A N 1
ATOM 3401 C CA . SER A 1 416 ? -24.239 -28.717 32.696 1.00 79.12 416 SER A CA 1
ATOM 3402 C C . SER A 1 416 ? -23.317 -27.593 33.180 1.00 79.12 416 SER A C 1
ATOM 3404 O O . SER A 1 416 ? -23.758 -26.457 33.375 1.00 79.12 416 SER A O 1
ATOM 3406 N N . THR A 1 417 ? -22.026 -27.886 33.360 1.00 76.62 417 THR A N 1
ATOM 3407 C CA . THR A 1 417 ? -21.030 -26.874 33.754 1.00 76.62 417 THR A CA 1
ATOM 3408 C C . THR A 1 417 ? -20.782 -25.916 32.599 1.00 76.62 417 THR A C 1
ATOM 3410 O O . THR A 1 417 ? -20.814 -24.699 32.789 1.00 76.62 417 THR A O 1
ATOM 3413 N N . VAL A 1 418 ? -20.634 -26.466 31.388 1.00 77.38 418 VAL A N 1
ATOM 3414 C CA . VAL A 1 418 ? -20.491 -25.682 30.154 1.00 77.38 418 VAL A CA 1
ATOM 3415 C C . VAL A 1 418 ? -21.682 -24.744 29.985 1.00 77.38 418 VAL A C 1
ATOM 3417 O O . VAL A 1 418 ? -21.511 -23.537 29.836 1.00 77.38 418 VAL A O 1
ATOM 3420 N N . PHE A 1 419 ? -22.896 -25.273 30.113 1.00 81.12 419 PHE A N 1
ATOM 3421 C CA . PHE A 1 419 ? -24.129 -24.503 30.027 1.00 81.12 419 PHE A CA 1
ATOM 3422 C C . PHE A 1 419 ? -24.202 -23.348 31.032 1.00 81.12 419 PHE A C 1
ATOM 3424 O O . PHE A 1 419 ? -24.619 -22.245 30.680 1.00 81.12 419 PHE A O 1
ATOM 3431 N N . THR A 1 420 ? -23.763 -23.574 32.272 1.00 77.50 420 THR A N 1
ATOM 3432 C CA . THR A 1 420 ? -23.734 -22.532 33.310 1.00 77.50 420 THR A CA 1
ATOM 3433 C C . THR A 1 420 ? -22.779 -21.397 32.927 1.00 77.50 420 THR A C 1
ATOM 3435 O O . THR A 1 420 ? -23.138 -20.226 33.063 1.00 77.50 420 THR A O 1
ATOM 3438 N N . GLY A 1 421 ? -21.606 -21.734 32.378 1.00 73.94 421 GLY A N 1
ATOM 3439 C CA . GLY A 1 421 ? -20.654 -20.758 31.843 1.00 73.94 421 GLY A CA 1
ATOM 3440 C C . GLY A 1 421 ? -21.224 -19.961 30.667 1.00 73.94 421 GLY A C 1
ATOM 3441 O O . GLY A 1 421 ? -21.177 -18.734 30.671 1.00 73.94 421 GLY A O 1
ATOM 3442 N N . LEU A 1 422 ? -21.855 -20.630 29.697 1.00 79.56 422 LEU A N 1
ATOM 3443 C CA . LEU A 1 422 ? -22.452 -19.957 28.535 1.00 79.56 422 LEU A CA 1
ATOM 3444 C C . LEU A 1 422 ? -23.640 -19.055 28.916 1.00 79.56 422 LEU A C 1
ATOM 3446 O O . LEU A 1 422 ? -23.811 -17.977 28.346 1.00 79.56 422 LEU A O 1
ATOM 3450 N N . LYS A 1 423 ? -24.438 -19.440 29.920 1.00 78.81 423 LYS A N 1
ATOM 3451 C CA . LYS A 1 423 ? -25.492 -18.575 30.478 1.00 78.81 423 LYS A CA 1
ATOM 3452 C C . LYS A 1 423 ? -24.929 -17.298 31.092 1.00 78.81 423 LYS A C 1
ATOM 3454 O O . LYS A 1 423 ? -25.569 -16.254 31.000 1.00 78.81 423 LYS A O 1
ATOM 3459 N N . HIS A 1 424 ? -23.762 -17.372 31.727 1.00 73.94 424 HIS A N 1
ATOM 3460 C CA . HIS A 1 424 ? -23.104 -16.191 32.274 1.00 73.94 424 HIS A CA 1
ATOM 3461 C C . HIS A 1 424 ? -22.641 -15.241 31.163 1.00 73.94 424 HIS A C 1
ATOM 3463 O O . HIS A 1 424 ? -22.891 -14.045 31.266 1.00 73.94 424 HIS A O 1
ATOM 3469 N N . VAL A 1 425 ? -22.102 -15.777 30.062 1.00 73.06 425 VAL A N 1
ATOM 3470 C CA . VAL A 1 425 ? -21.717 -14.990 28.876 1.00 73.06 425 VAL A CA 1
ATOM 3471 C C . VAL A 1 425 ? -22.901 -14.204 28.304 1.00 73.06 425 VAL A C 1
ATOM 3473 O O . VAL A 1 425 ? -22.778 -13.015 28.035 1.00 73.06 425 VAL A O 1
ATOM 3476 N N . ILE A 1 426 ? -24.071 -14.834 28.159 1.00 75.06 426 ILE A N 1
ATOM 3477 C CA . ILE A 1 426 ? -25.268 -14.138 27.656 1.00 75.06 426 ILE A CA 1
ATOM 3478 C C . ILE A 1 426 ? -25.737 -13.042 28.627 1.00 75.06 426 ILE A C 1
ATOM 3480 O O . ILE A 1 426 ? -26.171 -11.984 28.178 1.00 75.06 426 ILE A O 1
ATOM 3484 N N . LYS A 1 427 ? -25.626 -13.275 29.943 1.00 72.56 427 LYS A N 1
ATOM 3485 C CA . LYS A 1 427 ? -26.018 -12.317 30.993 1.00 72.56 427 LYS A CA 1
ATOM 3486 C C . LYS A 1 427 ? -25.125 -11.082 31.067 1.00 72.56 427 LYS A C 1
ATOM 3488 O O . LYS A 1 427 ? -25.635 -9.989 31.279 1.00 72.56 427 LYS A O 1
ATOM 3493 N N . GLU A 1 428 ? -23.815 -11.264 30.932 1.00 68.25 428 GLU A N 1
ATOM 3494 C CA . GLU A 1 428 ? -22.825 -10.174 30.936 1.00 68.25 428 GLU A CA 1
ATOM 3495 C C . GLU A 1 428 ? -22.986 -9.244 29.718 1.00 68.25 428 GLU A C 1
ATOM 3497 O O . GLU A 1 428 ? -22.529 -8.103 29.734 1.00 68.25 428 GLU A O 1
ATOM 3502 N N . GLY A 1 429 ? -23.687 -9.703 28.677 1.00 62.47 429 GLY A N 1
ATOM 3503 C CA . GLY A 1 429 ? -23.961 -8.933 27.472 1.00 62.47 429 GLY A CA 1
ATOM 3504 C C . GLY A 1 429 ? -22.937 -9.158 26.358 1.00 62.47 429 GLY A C 1
ATOM 3505 O O . GLY A 1 429 ? -21.977 -9.914 26.477 1.00 62.47 429 GLY A O 1
ATOM 3506 N N . GLY A 1 430 ? -23.196 -8.530 25.207 1.00 65.00 430 GLY A N 1
ATOM 3507 C CA . GLY A 1 430 ? -22.433 -8.782 23.978 1.00 65.00 430 GLY A CA 1
ATOM 3508 C C . GLY A 1 430 ? -21.022 -8.189 23.965 1.00 65.00 430 GLY A C 1
ATOM 3509 O O . GLY A 1 430 ? -20.144 -8.790 23.361 1.00 65.00 430 GLY A O 1
ATOM 3510 N N . ASP A 1 431 ? -20.792 -7.050 24.623 1.00 63.31 431 ASP A N 1
ATOM 3511 C CA . ASP A 1 431 ? -19.533 -6.302 24.487 1.00 63.31 431 ASP A CA 1
ATOM 3512 C C . ASP A 1 431 ? -18.360 -6.979 25.212 1.00 63.31 431 ASP A C 1
ATOM 3514 O O . ASP A 1 431 ? -17.244 -7.013 24.691 1.00 63.31 431 ASP A O 1
ATOM 3518 N N . SER A 1 432 ? -18.610 -7.568 26.388 1.00 61.91 432 SER A N 1
ATOM 3519 C CA . SER A 1 432 ? -17.596 -8.329 27.127 1.00 61.91 432 SER A CA 1
ATOM 3520 C C . SER A 1 432 ? -17.212 -9.607 26.384 1.00 61.91 432 SER A C 1
ATOM 3522 O O . SER A 1 432 ? -16.029 -9.927 26.244 1.00 61.91 432 SER A O 1
ATOM 3524 N N . PHE A 1 433 ? -18.208 -10.297 25.825 1.00 67.94 433 PHE A N 1
ATOM 3525 C CA . PHE A 1 433 ? -17.979 -11.435 24.948 1.00 67.94 433 PHE A CA 1
ATOM 3526 C C . PHE A 1 433 ? -17.219 -11.036 23.683 1.00 67.94 433 PHE A C 1
ATOM 3528 O O . PHE A 1 433 ? -16.322 -11.765 23.278 1.00 67.94 433 PHE A O 1
ATOM 3535 N N . ASP A 1 434 ? -17.504 -9.873 23.094 1.00 68.75 434 ASP A N 1
ATOM 3536 C CA . ASP A 1 434 ? -16.774 -9.375 21.927 1.00 68.75 434 ASP A CA 1
ATOM 3537 C C . ASP A 1 434 ? -15.289 -9.177 22.255 1.00 68.75 434 ASP A C 1
ATOM 3539 O O . ASP A 1 434 ? -14.439 -9.653 21.507 1.00 68.75 434 ASP A O 1
ATOM 3543 N N . GLY A 1 435 ? -14.952 -8.594 23.410 1.00 64.00 435 GLY A N 1
ATOM 3544 C CA . GLY A 1 435 ? -13.562 -8.499 23.873 1.00 64.00 435 GLY A CA 1
ATOM 3545 C C . GLY A 1 435 ? -12.875 -9.865 24.044 1.00 64.00 435 GLY A C 1
ATOM 3546 O O . GLY A 1 435 ? -11.726 -10.048 23.623 1.00 64.00 435 GLY A O 1
ATOM 3547 N N . ILE A 1 436 ? -13.589 -10.855 24.595 1.00 66.31 436 ILE A N 1
ATOM 3548 C CA . ILE A 1 436 ? -13.114 -12.245 24.718 1.00 66.31 436 ILE A CA 1
ATOM 3549 C C . ILE A 1 436 ? -12.874 -12.854 23.333 1.00 66.31 436 ILE A C 1
ATOM 3551 O O . ILE A 1 436 ? -11.783 -13.355 23.062 1.00 66.31 436 ILE A O 1
ATOM 3555 N N . LEU A 1 437 ? -13.859 -12.771 22.438 1.00 69.44 437 LEU A N 1
ATOM 3556 C CA . LEU A 1 437 ? -13.775 -13.278 21.071 1.00 69.44 437 LEU A CA 1
ATOM 3557 C C . LEU A 1 437 ? -12.587 -12.683 20.324 1.00 69.44 437 LEU A C 1
ATOM 3559 O O . LEU A 1 437 ? -11.845 -13.417 19.671 1.00 69.44 437 LEU A O 1
ATOM 3563 N N . MET A 1 438 ? -12.372 -11.373 20.459 1.00 68.94 438 MET A N 1
ATOM 3564 C CA . MET A 1 438 ? -11.255 -10.709 19.804 1.00 68.94 438 MET A CA 1
ATOM 3565 C C . MET A 1 438 ? -9.903 -11.180 20.344 1.00 68.94 438 MET A C 1
ATOM 3567 O O . MET A 1 438 ? -8.964 -11.403 19.578 1.00 68.94 438 MET A O 1
ATOM 3571 N N . THR A 1 439 ? -9.813 -11.402 21.653 1.00 66.38 439 THR A N 1
ATOM 3572 C CA . THR A 1 439 ? -8.610 -11.937 22.298 1.00 66.38 439 THR A CA 1
ATOM 3573 C C . THR A 1 439 ? -8.309 -13.366 21.831 1.00 66.38 439 THR A C 1
ATOM 3575 O O . THR A 1 439 ? -7.165 -13.687 21.509 1.00 66.38 439 THR A O 1
ATOM 3578 N N . ILE A 1 440 ? -9.335 -14.218 21.750 1.00 69.12 440 ILE A N 1
ATOM 3579 C CA . ILE A 1 440 ? -9.240 -15.614 21.288 1.00 69.12 440 ILE A CA 1
ATOM 3580 C C . ILE A 1 440 ? -8.831 -15.676 19.817 1.00 69.12 440 ILE A C 1
ATOM 3582 O O . ILE A 1 440 ? -7.990 -16.491 19.431 1.00 69.12 440 ILE A O 1
ATOM 3586 N N . TRP A 1 441 ? -9.388 -14.783 19.003 1.00 67.56 441 TRP A N 1
ATOM 3587 C CA . TRP A 1 441 ? -9.059 -14.673 17.591 1.00 67.56 441 TRP A CA 1
ATOM 3588 C C . TRP A 1 441 ? -7.566 -14.426 17.371 1.00 67.56 441 TRP A C 1
ATOM 3590 O O . TRP A 1 441 ? -6.904 -15.180 16.661 1.00 67.56 441 TRP A O 1
ATOM 3600 N N . PHE A 1 442 ? -6.986 -13.436 18.051 1.00 67.88 442 PHE A N 1
ATOM 3601 C CA . PHE A 1 442 ? -5.555 -13.135 17.925 1.00 67.88 442 PHE A CA 1
ATOM 3602 C C . PHE A 1 442 ? -4.639 -14.114 18.676 1.00 67.88 442 PHE A C 1
ATOM 3604 O O . PHE A 1 442 ? -3.420 -14.143 18.453 1.00 67.88 442 PHE A O 1
ATOM 3611 N N . LYS A 1 443 ? -5.212 -14.966 19.532 1.00 69.31 443 LYS A N 1
ATOM 3612 C CA . LYS A 1 443 ? -4.536 -16.161 20.042 1.00 69.31 443 LYS A CA 1
ATOM 3613 C C . LYS A 1 443 ? -4.479 -17.312 19.036 1.00 69.31 443 LYS A C 1
ATOM 3615 O O . LYS A 1 443 ? -3.738 -18.243 19.313 1.00 69.31 443 LYS A O 1
ATOM 3620 N N . GLU A 1 444 ? -5.147 -17.202 17.883 1.00 68.81 444 GLU A N 1
ATOM 3621 C CA . GLU A 1 444 ? -5.278 -18.267 16.871 1.00 68.81 444 GLU A CA 1
ATOM 3622 C C . GLU A 1 444 ? -6.056 -19.489 17.409 1.00 68.81 444 GLU A C 1
ATOM 3624 O O . GLU A 1 444 ? -5.941 -20.598 16.901 1.00 68.81 444 GLU A O 1
ATOM 3629 N N . GLU A 1 445 ? -6.892 -19.285 18.436 1.00 71.62 445 GLU A N 1
ATOM 3630 C CA . GLU A 1 445 ? -7.661 -20.343 19.112 1.00 71.62 445 GLU A CA 1
ATOM 3631 C C . GLU A 1 445 ? -9.150 -20.351 18.711 1.00 71.62 445 GLU A C 1
ATOM 3633 O O . GLU A 1 445 ? -9.914 -21.202 19.172 1.00 71.62 445 GLU A O 1
ATOM 3638 N N . LEU A 1 446 ? -9.592 -19.430 17.841 1.00 74.12 446 LEU A N 1
ATOM 3639 C CA . LEU A 1 446 ? -11.013 -19.318 17.489 1.00 74.12 446 LEU A CA 1
ATOM 3640 C C . LEU A 1 446 ? -11.542 -20.540 16.725 1.00 74.12 446 LEU A C 1
ATOM 3642 O O . LEU A 1 446 ? -12.689 -20.936 16.928 1.00 74.12 446 LEU A O 1
ATOM 3646 N N . GLY A 1 447 ? -10.712 -21.176 15.893 1.00 73.31 447 GLY A N 1
ATOM 3647 C CA . GLY A 1 447 ? -11.080 -22.423 15.212 1.00 73.31 447 GLY A CA 1
ATOM 3648 C C . GLY A 1 447 ? -11.434 -23.534 16.195 1.00 73.31 447 GLY A C 1
ATOM 3649 O O . GLY A 1 447 ? -12.446 -24.214 16.047 1.00 73.31 447 GLY A O 1
ATOM 3650 N N . ASN A 1 448 ? -10.673 -23.641 17.285 1.00 73.19 448 ASN A N 1
ATOM 3651 C CA . ASN A 1 448 ? -10.972 -24.607 18.335 1.00 73.19 448 ASN A CA 1
ATOM 3652 C C . ASN A 1 448 ? -12.311 -24.288 19.000 1.00 73.19 448 ASN A C 1
ATOM 3654 O O . ASN A 1 448 ? -13.109 -25.197 19.191 1.00 73.19 448 ASN A O 1
ATOM 3658 N N . LEU A 1 449 ? -12.590 -23.013 19.299 1.00 76.06 449 LEU A N 1
ATOM 3659 C CA . LEU A 1 449 ? -13.845 -22.584 19.927 1.00 76.06 449 LEU A CA 1
ATOM 3660 C C . LEU A 1 449 ? -15.075 -22.787 19.027 1.00 76.06 449 LEU A C 1
ATOM 3662 O O . LEU A 1 449 ? -16.119 -23.244 19.490 1.00 76.06 449 LEU A O 1
ATOM 3666 N N . THR A 1 450 ? -14.970 -22.447 17.745 1.00 81.56 450 THR A N 1
ATOM 3667 C CA . THR A 1 450 ? -16.057 -22.618 16.766 1.00 81.56 450 THR A CA 1
ATOM 3668 C C . THR A 1 450 ? -16.360 -24.099 16.546 1.00 81.56 450 THR A C 1
ATOM 3670 O O . THR A 1 450 ? -17.524 -24.499 16.657 1.00 81.56 450 THR A O 1
ATOM 3673 N N . ARG A 1 451 ? -15.327 -24.940 16.391 1.00 77.62 451 ARG A N 1
ATOM 3674 C CA . ARG A 1 451 ? -15.456 -26.408 16.353 1.00 77.62 451 ARG A CA 1
ATOM 3675 C C . ARG A 1 451 ? -16.102 -26.945 17.628 1.00 77.62 451 ARG A C 1
ATOM 3677 O O . ARG A 1 451 ? -16.978 -27.807 17.571 1.00 77.62 451 ARG A O 1
ATOM 3684 N N . LEU A 1 452 ? -15.731 -26.393 18.781 1.00 78.38 452 LEU A N 1
ATOM 3685 C CA . LEU A 1 452 ? -16.280 -26.757 20.084 1.00 78.38 452 LEU A CA 1
ATOM 3686 C C . LEU A 1 452 ? -17.781 -26.506 20.180 1.00 78.38 452 LEU A C 1
ATOM 3688 O O . LEU A 1 452 ? -18.550 -27.405 20.524 1.00 78.38 452 LEU A O 1
ATOM 3692 N N . PHE A 1 453 ? -18.206 -25.285 19.861 1.00 85.00 453 PHE A N 1
ATOM 3693 C CA . PHE A 1 453 ? -19.613 -24.904 19.887 1.00 85.00 453 PHE A CA 1
ATOM 3694 C C . PHE A 1 453 ? -20.414 -25.662 18.833 1.00 85.00 453 PHE A C 1
ATOM 3696 O O . PHE A 1 453 ? -21.531 -26.088 19.125 1.00 85.00 453 PHE A O 1
ATOM 3703 N N . SER A 1 454 ? -19.830 -25.919 17.661 1.00 85.62 454 SER A N 1
ATOM 3704 C CA . SER A 1 454 ? -20.460 -26.729 16.617 1.00 85.62 454 SER A CA 1
ATOM 3705 C C . SER A 1 454 ? -20.657 -28.178 17.070 1.00 85.62 454 SER A C 1
ATOM 3707 O O . SER A 1 454 ? -21.736 -28.737 16.873 1.00 85.62 454 SER A O 1
ATOM 3709 N N . LYS A 1 455 ? -19.681 -28.760 17.779 1.00 82.50 455 LYS A N 1
ATOM 3710 C CA . LYS A 1 455 ? -19.778 -30.108 18.357 1.00 82.50 455 LYS A CA 1
ATOM 3711 C C . LYS A 1 455 ? -20.810 -30.194 19.483 1.00 82.50 455 LYS A C 1
ATOM 3713 O O . LYS A 1 455 ? -21.593 -31.140 19.514 1.00 82.50 455 LYS A O 1
ATOM 3718 N N . ILE A 1 456 ? -20.858 -29.217 20.394 1.00 83.44 456 ILE A N 1
ATOM 3719 C CA . ILE A 1 456 ? -21.895 -29.171 21.444 1.00 83.44 456 ILE A CA 1
ATOM 3720 C C . ILE A 1 456 ? -23.280 -29.040 20.803 1.00 83.44 456 ILE A C 1
ATOM 3722 O O . ILE A 1 456 ? -24.213 -29.746 21.190 1.00 83.44 456 ILE A O 1
ATOM 3726 N N . ASN A 1 457 ? -23.406 -28.178 19.792 1.00 87.19 457 ASN A N 1
ATOM 3727 C CA . ASN A 1 457 ? -24.646 -28.020 19.050 1.00 87.19 457 ASN A CA 1
ATOM 3728 C C . ASN A 1 457 ? -25.050 -29.337 18.363 1.00 87.19 457 ASN A C 1
ATOM 3730 O O . ASN A 1 457 ? -26.210 -29.729 18.457 1.00 87.19 457 ASN A O 1
ATOM 3734 N N . TYR A 1 458 ? -24.091 -30.067 17.777 1.00 85.25 458 TYR A N 1
ATOM 3735 C CA . TYR A 1 458 ? -24.282 -31.405 17.204 1.00 85.25 458 TYR A CA 1
ATOM 3736 C C . TYR A 1 458 ? -24.820 -32.429 18.192 1.00 85.25 458 TYR A C 1
ATOM 3738 O O . TYR A 1 458 ? -25.822 -33.085 17.908 1.00 85.25 458 TYR A O 1
ATOM 3746 N N . LEU A 1 459 ? -24.258 -32.495 19.396 1.00 81.81 459 LEU A N 1
ATOM 3747 C CA . LEU A 1 459 ? -24.764 -33.388 20.441 1.00 81.81 459 LEU A CA 1
ATOM 3748 C C . LEU A 1 459 ? -26.218 -33.086 20.839 1.00 81.81 459 LEU A C 1
ATOM 3750 O O . LEU A 1 459 ? -26.919 -33.983 21.305 1.00 81.81 459 LEU A O 1
ATOM 3754 N N . CYS A 1 460 ? -26.680 -31.850 20.633 1.00 84.19 460 CYS A N 1
ATOM 3755 C CA . CYS A 1 460 ? -28.041 -31.428 20.953 1.00 84.19 460 CYS A CA 1
ATOM 3756 C C . CYS A 1 460 ? -29.017 -31.516 19.760 1.00 84.19 460 CYS A C 1
ATOM 3758 O O . CYS A 1 460 ? -30.227 -31.409 19.976 1.00 84.19 460 CYS A O 1
ATOM 3760 N N . GLN A 1 461 ? -28.541 -31.726 18.524 1.00 85.50 461 GLN A N 1
ATOM 3761 C CA . GLN A 1 461 ? -29.357 -31.658 17.296 1.00 85.50 461 GLN A CA 1
ATOM 3762 C C . GLN A 1 461 ? -30.516 -32.660 17.272 1.00 85.50 461 GLN A C 1
ATOM 3764 O O . GLN A 1 461 ? -31.648 -32.287 16.960 1.00 85.50 461 GLN A O 1
ATOM 3769 N N . CYS A 1 462 ? -30.255 -33.904 17.672 1.00 79.31 462 CYS A N 1
ATOM 3770 C CA . CYS A 1 462 ? -31.248 -34.978 17.767 1.00 79.31 462 CYS A CA 1
ATOM 3771 C C . CYS A 1 462 ? -31.419 -35.436 19.222 1.00 79.31 462 CYS A C 1
ATOM 3773 O O . CYS A 1 462 ? -30.556 -35.173 20.063 1.00 79.31 462 CYS A O 1
ATOM 3775 N N . LYS A 1 463 ? -32.521 -36.135 19.541 1.00 70.94 463 LYS A N 1
ATOM 3776 C CA . LYS A 1 463 ? -32.626 -36.838 20.830 1.00 70.94 463 LYS A CA 1
ATOM 3777 C C . LYS A 1 463 ? -31.513 -37.882 20.879 1.00 70.94 463 LYS A C 1
ATOM 3779 O O . LYS A 1 463 ? -31.543 -38.852 20.128 1.00 70.94 463 LYS A O 1
ATOM 3784 N N . ASN A 1 464 ? -30.532 -37.648 21.741 1.00 69.25 464 ASN A N 1
ATOM 3785 C CA . ASN A 1 464 ? -29.448 -38.580 21.974 1.00 69.25 464 ASN A CA 1
ATOM 3786 C C . ASN A 1 464 ? -29.674 -39.278 23.317 1.00 69.25 464 ASN A C 1
ATOM 3788 O O . ASN A 1 464 ? -29.552 -38.664 24.381 1.00 69.25 464 ASN A O 1
ATOM 3792 N N . ASP A 1 465 ? -30.016 -40.565 23.268 1.00 70.38 465 ASP A N 1
ATOM 3793 C CA . ASP A 1 465 ? -30.284 -41.360 24.468 1.00 70.38 465 ASP A CA 1
ATOM 3794 C C . ASP A 1 465 ? -29.049 -41.511 25.367 1.00 70.38 465 ASP A C 1
ATOM 3796 O O . ASP A 1 465 ? -29.209 -41.797 26.554 1.00 70.38 465 ASP A O 1
ATOM 3800 N N . SER A 1 466 ? -27.844 -41.254 24.834 1.00 69.62 466 SER A N 1
ATOM 3801 C CA . SER A 1 466 ? -26.579 -41.316 25.572 1.00 69.62 466 SER A CA 1
ATOM 3802 C C . SER A 1 466 ? -26.330 -40.132 26.512 1.00 69.62 466 SER A C 1
ATOM 3804 O O . SER A 1 466 ? -25.376 -40.182 27.285 1.00 69.62 466 SER A O 1
ATOM 3806 N N . LEU A 1 467 ? -27.115 -39.053 26.425 1.00 70.50 467 LEU A N 1
ATOM 3807 C CA . LEU A 1 467 ? -26.996 -37.907 27.331 1.00 70.50 467 LEU A CA 1
ATOM 3808 C C . LEU A 1 467 ? -27.530 -38.276 28.723 1.00 70.50 467 LEU A C 1
ATOM 3810 O O . LEU A 1 467 ? -28.537 -38.976 28.847 1.00 70.50 467 LEU A O 1
ATOM 3814 N N . ASP A 1 468 ? -26.884 -37.785 29.778 1.00 75.94 468 ASP A N 1
ATOM 3815 C CA . ASP A 1 468 ? -27.400 -37.908 31.141 1.00 75.94 468 ASP A CA 1
ATOM 3816 C C . ASP A 1 468 ? -28.688 -37.082 31.324 1.00 75.94 468 ASP A C 1
ATOM 3818 O O . ASP A 1 468 ? -28.958 -36.139 30.577 1.00 75.94 468 ASP A O 1
ATOM 3822 N N . GLU A 1 469 ? -29.504 -37.434 32.322 1.00 75.81 469 GLU A N 1
ATOM 3823 C CA . GLU A 1 469 ? -30.809 -36.795 32.570 1.00 75.81 469 GLU A CA 1
ATOM 3824 C C . GLU A 1 469 ? -30.709 -35.269 32.741 1.00 75.81 469 GLU A C 1
ATOM 3826 O O . GLU A 1 469 ? -31.555 -34.533 32.232 1.00 75.81 469 GLU A O 1
ATOM 3831 N N . ASN A 1 470 ? -29.641 -34.768 33.376 1.00 79.06 470 ASN A N 1
ATOM 3832 C CA . ASN A 1 470 ? -29.445 -33.324 33.525 1.00 79.06 470 ASN A CA 1
ATOM 3833 C C . ASN A 1 470 ? -29.178 -32.655 32.171 1.00 79.06 470 ASN A C 1
ATOM 3835 O O . ASN A 1 470 ? -29.745 -31.598 31.893 1.00 79.06 470 ASN A O 1
ATOM 3839 N N . SER A 1 471 ? -28.360 -33.275 31.313 1.00 77.56 471 SER A N 1
ATOM 3840 C CA . SER A 1 471 ? -28.099 -32.780 29.956 1.00 77.56 471 SER A CA 1
ATOM 3841 C C . SER A 1 471 ? -29.337 -32.840 29.061 1.00 77.56 471 SER A C 1
ATOM 3843 O O . SER A 1 471 ? -29.547 -31.936 28.253 1.00 77.56 471 SER A O 1
ATOM 3845 N N . LYS A 1 472 ? -30.192 -33.861 29.222 1.00 75.62 472 LYS A N 1
ATOM 3846 C CA . LYS A 1 472 ? -31.481 -33.949 28.514 1.00 75.62 472 LYS A CA 1
ATOM 3847 C C . LYS A 1 472 ? -32.406 -32.791 28.887 1.00 75.62 472 LYS A C 1
ATOM 3849 O O . LYS A 1 472 ? -32.979 -32.182 27.987 1.00 75.62 472 LYS A O 1
ATOM 3854 N N . ALA A 1 473 ? -32.481 -32.440 30.172 1.00 80.81 473 ALA A N 1
ATOM 3855 C CA . ALA A 1 473 ? -33.304 -31.330 30.656 1.00 80.81 473 ALA A CA 1
ATOM 3856 C C . ALA A 1 473 ? -32.854 -29.959 30.118 1.00 80.81 473 ALA A C 1
ATOM 3858 O O . ALA A 1 473 ? -33.683 -29.085 29.883 1.00 80.81 473 ALA A O 1
ATOM 3859 N N . ILE A 1 474 ? -31.552 -29.760 29.887 1.00 83.81 474 ILE A N 1
ATOM 3860 C CA . ILE A 1 474 ? -31.009 -28.492 29.363 1.00 83.81 474 ILE A CA 1
ATOM 3861 C C . ILE A 1 474 ? -30.805 -28.488 27.842 1.00 83.81 474 ILE A C 1
ATOM 3863 O O . ILE A 1 474 ? -30.386 -27.466 27.302 1.00 83.81 474 ILE A O 1
ATOM 3867 N N . ARG A 1 475 ? -31.086 -29.595 27.137 1.00 85.81 475 ARG A N 1
ATOM 3868 C CA . ARG A 1 475 ? -30.765 -29.790 25.708 1.00 85.81 475 ARG A CA 1
ATOM 3869 C C . ARG A 1 475 ? -31.253 -28.642 24.826 1.00 85.81 475 ARG A C 1
ATOM 3871 O O . ARG A 1 475 ? -30.487 -28.140 24.009 1.00 85.81 475 ARG A O 1
ATOM 3878 N N . LEU A 1 476 ? -32.519 -28.246 24.979 1.00 83.06 476 LEU A N 1
ATOM 3879 C CA . LEU A 1 476 ? -33.137 -27.196 24.166 1.00 83.06 476 LEU A CA 1
ATOM 3880 C C . LEU A 1 476 ? -32.449 -25.842 24.383 1.00 83.06 476 LEU A C 1
ATOM 3882 O O . LEU A 1 476 ? -32.048 -25.184 23.426 1.00 83.06 476 LEU A O 1
ATOM 3886 N N . GLU A 1 477 ? -32.253 -25.450 25.643 1.00 83.69 477 GLU A N 1
ATOM 3887 C CA . GLU A 1 477 ? -31.591 -24.184 25.963 1.00 83.69 477 GLU A CA 1
ATOM 3888 C C . GLU A 1 477 ? -30.114 -24.193 25.549 1.00 83.69 477 GLU A C 1
ATOM 3890 O O . GLU A 1 477 ? -29.612 -23.193 25.040 1.00 83.69 477 GLU A O 1
ATOM 3895 N N . LEU A 1 478 ? -29.407 -25.312 25.729 1.00 85.31 478 LEU A N 1
ATOM 3896 C CA . LEU A 1 478 ? -28.010 -25.452 25.319 1.00 85.31 478 LEU A CA 1
ATOM 3897 C C . LEU A 1 478 ? -27.864 -25.367 23.793 1.00 85.31 478 LEU A C 1
ATOM 3899 O O . LEU A 1 478 ? -26.942 -24.715 23.294 1.00 85.31 478 LEU A O 1
ATOM 3903 N N . PHE A 1 479 ? -28.797 -25.967 23.051 1.00 87.12 479 PHE A N 1
ATOM 3904 C CA . PHE A 1 479 ? -28.873 -25.850 21.599 1.00 87.12 479 PHE A CA 1
ATOM 3905 C C . PHE A 1 479 ? -29.069 -24.394 21.156 1.00 87.12 479 PHE A C 1
ATOM 3907 O O . PHE A 1 479 ? -28.288 -23.893 20.347 1.00 87.12 479 PHE A O 1
ATOM 3914 N N . ASP A 1 480 ? -30.054 -23.692 21.724 1.00 85.31 480 ASP A N 1
ATOM 3915 C CA . ASP A 1 480 ? -30.336 -22.295 21.379 1.00 85.31 480 ASP A CA 1
ATOM 3916 C C . ASP A 1 480 ? -29.141 -21.381 21.671 1.00 85.31 480 ASP A C 1
ATOM 3918 O O . ASP A 1 480 ? -28.760 -20.563 20.834 1.00 85.31 480 ASP A O 1
ATOM 3922 N N . ILE A 1 481 ? -28.527 -21.531 22.848 1.00 86.94 481 ILE A N 1
ATOM 3923 C CA . ILE A 1 481 ? -27.379 -20.722 23.270 1.00 86.94 481 ILE A CA 1
ATOM 3924 C C . ILE A 1 481 ? -26.185 -20.950 22.341 1.00 86.94 481 ILE A C 1
ATOM 3926 O O . ILE A 1 481 ? -25.598 -19.986 21.852 1.00 86.94 481 ILE A O 1
ATOM 3930 N N . THR A 1 482 ? -25.837 -22.207 22.059 1.00 87.19 482 THR A N 1
ATOM 3931 C CA . THR A 1 482 ? -24.711 -22.514 21.163 1.00 87.19 482 THR A CA 1
ATOM 3932 C C . THR A 1 482 ? -24.961 -22.018 19.745 1.00 87.19 482 THR A C 1
ATOM 3934 O O . THR A 1 482 ? -24.049 -21.465 19.137 1.00 87.19 482 THR A O 1
ATOM 3937 N N . LEU A 1 483 ? -26.194 -22.118 19.240 1.00 88.12 483 LEU A N 1
ATOM 3938 C CA . LEU A 1 483 ? -26.551 -21.604 17.920 1.00 88.12 483 LEU A CA 1
ATOM 3939 C C . LEU A 1 483 ? -26.429 -20.073 17.847 1.00 88.12 483 LEU A C 1
ATOM 3941 O O . LEU A 1 483 ? -25.847 -19.546 16.899 1.00 88.12 483 LEU A O 1
ATOM 3945 N N . ILE A 1 484 ? -26.916 -19.353 18.865 1.00 88.06 484 ILE A N 1
ATOM 3946 C CA . ILE A 1 484 ? -26.776 -17.891 18.967 1.00 88.06 484 ILE A CA 1
ATOM 3947 C C . ILE A 1 484 ? -25.293 -17.487 18.985 1.00 88.06 484 ILE A C 1
ATOM 3949 O O . ILE A 1 484 ? -24.906 -16.549 18.285 1.00 88.06 484 ILE A O 1
ATOM 3953 N N . LEU A 1 485 ? -24.455 -18.202 19.742 1.00 86.06 485 LEU A N 1
ATOM 3954 C CA . LEU A 1 485 ? -23.015 -17.935 19.824 1.00 86.06 485 LEU A CA 1
ATOM 3955 C C . LEU A 1 485 ? -22.290 -18.229 18.504 1.00 86.06 485 LEU A C 1
ATOM 3957 O O . LEU A 1 485 ? -21.454 -17.430 18.086 1.00 86.06 485 LEU A O 1
ATOM 3961 N N . LEU A 1 486 ? -22.636 -19.320 17.814 1.00 87.19 486 LEU A N 1
ATOM 3962 C CA . LEU A 1 486 ? -22.096 -19.637 16.487 1.00 87.19 486 LEU A CA 1
ATOM 3963 C C . LEU A 1 486 ? -22.445 -18.546 15.469 1.00 87.19 486 LEU A C 1
ATOM 3965 O O . LEU A 1 486 ? -21.576 -18.108 14.720 1.00 87.19 486 LEU A O 1
ATOM 3969 N N . PHE A 1 487 ? -23.680 -18.034 15.474 1.00 87.19 487 PHE A N 1
ATOM 3970 C CA . PHE A 1 487 ? -24.041 -16.915 14.602 1.00 87.19 487 PHE A CA 1
ATOM 3971 C C . PHE A 1 487 ? -23.368 -15.600 14.997 1.00 87.19 487 PHE A C 1
ATOM 3973 O O . PHE A 1 487 ? -22.973 -14.839 14.115 1.00 87.19 487 PHE A O 1
ATOM 3980 N N . LYS A 1 488 ? -23.197 -15.325 16.296 1.00 84.81 488 LYS A N 1
ATOM 3981 C CA . LYS A 1 488 ? -22.421 -14.169 16.775 1.00 84.81 488 LYS A CA 1
ATOM 3982 C C . LYS A 1 488 ? -20.991 -14.222 16.229 1.00 84.81 488 LYS A C 1
ATOM 3984 O O . LYS A 1 488 ? -20.526 -13.230 15.680 1.00 84.81 488 LYS A O 1
ATOM 3989 N N . LEU A 1 489 ? -20.338 -15.381 16.327 1.00 81.44 489 LEU A N 1
ATOM 3990 C CA . LEU A 1 489 ? -19.007 -15.640 15.776 1.00 81.44 489 LEU A CA 1
ATOM 3991 C C . LEU A 1 489 ? -18.980 -15.459 14.250 1.00 81.44 489 LEU A C 1
ATOM 3993 O O . LEU A 1 489 ? -18.147 -14.723 13.737 1.00 81.44 489 LEU A O 1
ATOM 3997 N N . TYR A 1 490 ? -19.936 -16.052 13.535 1.00 82.62 490 TYR A N 1
ATOM 3998 C CA . TYR A 1 490 ? -20.018 -15.997 12.073 1.00 82.62 490 TYR A CA 1
ATOM 3999 C C . TYR A 1 490 ? -20.183 -14.572 11.544 1.00 82.62 490 TYR A C 1
ATOM 4001 O O . TYR A 1 490 ? -19.531 -14.176 10.584 1.00 82.62 490 TYR A O 1
ATOM 4009 N N . TYR A 1 491 ? -21.022 -13.768 12.198 1.00 77.56 491 TYR A N 1
ATOM 4010 C CA . TYR A 1 491 ? -21.230 -12.379 11.797 1.00 77.56 491 TYR A CA 1
ATOM 4011 C C . TYR A 1 491 ? -20.093 -11.434 12.186 1.00 77.56 491 TYR A C 1
ATOM 4013 O O . TYR A 1 491 ? -20.000 -10.354 11.603 1.00 77.56 491 TYR A O 1
ATOM 4021 N N . HIS A 1 492 ? -19.273 -11.797 13.171 1.00 72.75 492 HIS A N 1
ATOM 4022 C CA . HIS A 1 492 ? -18.107 -11.007 13.582 1.00 72.75 492 HIS A CA 1
ATOM 4023 C C . HIS A 1 492 ? -16.846 -11.333 12.786 1.00 72.75 492 HIS A C 1
ATOM 4025 O O . HIS A 1 492 ? -15.979 -10.471 12.619 1.00 72.75 492 HIS A O 1
ATOM 4031 N N . PHE A 1 493 ? -16.760 -12.560 12.279 1.00 73.06 493 PHE A N 1
ATOM 4032 C CA . PHE A 1 493 ? -15.583 -13.105 11.622 1.00 73.06 493 PHE A CA 1
ATOM 4033 C C . PHE A 1 493 ? -15.928 -13.665 10.236 1.00 73.06 493 PHE A C 1
ATOM 4035 O O . PHE A 1 493 ? -15.936 -14.881 10.047 1.00 73.06 493 PHE A O 1
ATOM 4042 N N . PRO A 1 494 ? -16.214 -12.787 9.257 1.00 65.62 494 PRO A N 1
ATOM 4043 C CA . PRO A 1 494 ? -16.615 -13.204 7.914 1.00 65.62 494 PRO A CA 1
ATOM 4044 C C . PRO A 1 494 ? -15.500 -13.924 7.141 1.00 65.62 494 PRO A C 1
ATOM 4046 O O . PRO A 1 494 ? -15.800 -14.651 6.201 1.00 65.62 494 PRO A O 1
ATOM 4049 N N . ASP A 1 495 ? -14.237 -13.736 7.539 1.00 64.31 495 ASP A N 1
ATOM 4050 C CA . ASP A 1 495 ? -13.072 -14.356 6.894 1.00 64.31 495 ASP A CA 1
ATOM 4051 C C . ASP A 1 495 ? -12.965 -15.860 7.182 1.00 64.31 495 ASP A C 1
ATOM 4053 O O . ASP A 1 495 ? -12.234 -16.565 6.490 1.00 64.31 495 ASP A O 1
ATOM 4057 N N . PHE A 1 496 ? -13.658 -16.352 8.215 1.00 67.62 496 PHE A N 1
ATOM 4058 C CA . PHE A 1 496 ? -13.637 -17.764 8.580 1.00 67.62 496 PHE A CA 1
ATOM 4059 C C . PHE A 1 496 ? -14.472 -18.556 7.575 1.00 67.62 496 PHE A C 1
ATOM 4061 O O . PHE A 1 496 ? -15.685 -18.340 7.459 1.00 67.62 496 PHE A O 1
ATOM 4068 N N . SER A 1 497 ? -13.841 -19.485 6.856 1.00 71.81 497 SER A N 1
ATOM 4069 C CA . SER A 1 497 ? -14.595 -20.394 5.991 1.00 71.81 497 SER A CA 1
ATOM 4070 C C . SER A 1 497 ? -15.531 -21.261 6.835 1.00 71.81 497 SER A C 1
ATOM 4072 O O . SER A 1 497 ? -15.271 -21.536 8.010 1.00 71.81 497 SER A O 1
ATOM 4074 N N . ILE A 1 498 ? -16.656 -21.686 6.256 1.00 74.75 498 ILE A N 1
ATOM 4075 C CA . ILE A 1 498 ? -17.630 -22.507 6.991 1.00 74.75 498 ILE A CA 1
ATOM 4076 C C . ILE A 1 498 ? -16.992 -23.854 7.362 1.00 74.75 498 ILE A C 1
ATOM 4078 O O . ILE A 1 498 ? -17.270 -24.395 8.430 1.00 74.75 498 ILE A O 1
ATOM 4082 N N . GLU A 1 499 ? -16.103 -24.361 6.512 1.00 73.50 499 GLU A N 1
ATOM 4083 C CA . GLU A 1 499 ? -15.309 -25.564 6.731 1.00 73.50 499 GLU A CA 1
ATOM 4084 C C . GLU A 1 499 ? -14.401 -25.421 7.959 1.00 73.50 499 GLU A C 1
ATOM 4086 O O . GLU A 1 499 ? -14.463 -26.253 8.866 1.00 73.50 499 GLU A O 1
ATOM 4091 N N . GLU A 1 500 ? -13.632 -24.331 8.055 1.00 72.31 500 GLU A N 1
ATOM 4092 C CA . GLU A 1 500 ? -12.805 -24.043 9.235 1.00 72.31 500 GLU A CA 1
ATOM 4093 C C . GLU A 1 500 ? -13.663 -23.891 10.495 1.00 72.31 500 GLU A C 1
ATOM 4095 O O . GLU A 1 500 ? -13.278 -24.368 11.562 1.00 72.31 500 GLU A O 1
ATOM 4100 N N . PHE A 1 501 ? -14.846 -23.273 10.377 1.00 72.81 501 PHE A N 1
ATOM 4101 C CA . PHE A 1 501 ? -15.782 -23.026 11.487 1.00 72.81 501 PHE A CA 1
ATOM 4102 C C . PHE A 1 501 ? -16.243 -24.312 12.175 1.00 72.81 501 PHE A C 1
ATOM 4104 O O . PHE A 1 501 ? -16.566 -24.334 13.365 1.00 72.81 501 PHE A O 1
ATOM 4111 N N . VAL A 1 502 ? -16.316 -25.382 11.393 1.00 76.31 502 VAL A N 1
ATOM 4112 C CA . VAL A 1 502 ? -16.845 -26.686 11.790 1.00 76.31 502 VAL A CA 1
ATOM 4113 C C . VAL A 1 502 ? -15.700 -27.659 12.090 1.00 76.31 502 VAL A C 1
ATOM 4115 O O . VAL A 1 502 ? -15.890 -28.581 12.881 1.00 76.31 502 VAL A O 1
ATOM 4118 N N . GLY A 1 503 ? -14.502 -27.400 11.557 1.00 68.25 503 GLY A N 1
ATOM 4119 C CA . GLY A 1 503 ? -13.309 -28.222 11.745 1.00 68.25 503 GLY A CA 1
ATOM 4120 C C . GLY A 1 503 ? -13.010 -29.182 10.598 1.00 68.25 503 GLY A C 1
ATOM 4121 O O . GLY A 1 503 ? -12.106 -29.997 10.761 1.00 68.25 503 GLY A O 1
ATOM 4122 N N . LEU A 1 504 ? -13.705 -29.047 9.460 1.00 64.75 504 LEU A N 1
ATOM 4123 C CA . LEU A 1 504 ? -13.525 -29.878 8.269 1.00 64.75 504 LEU A CA 1
ATOM 4124 C C . LEU A 1 504 ? -12.161 -29.586 7.633 1.00 64.75 504 LEU A C 1
ATOM 4126 O O . LEU A 1 504 ? -12.033 -28.793 6.696 1.00 64.75 504 LEU A O 1
ATOM 4130 N N . THR A 1 505 ? -11.112 -30.214 8.150 1.00 58.44 505 THR A N 1
ATOM 4131 C CA . THR A 1 505 ? -9.828 -30.282 7.462 1.00 58.44 505 THR A CA 1
ATOM 4132 C C . THR A 1 505 ? -9.948 -31.324 6.359 1.00 58.44 505 THR A C 1
ATOM 4134 O O . THR A 1 505 ? -10.463 -32.416 6.568 1.00 58.44 505 THR A O 1
ATOM 4137 N N . LYS A 1 506 ? -9.434 -31.023 5.161 1.00 53.78 506 LYS A N 1
ATOM 4138 C CA . LYS A 1 506 ? -9.413 -31.983 4.037 1.00 53.78 506 LYS A CA 1
ATOM 4139 C C . LYS A 1 506 ? -8.608 -33.266 4.328 1.00 53.78 506 LYS A C 1
ATOM 4141 O O . LYS A 1 506 ? -8.530 -34.125 3.459 1.00 53.78 506 LYS A O 1
ATOM 4146 N N . GLU A 1 507 ? -7.966 -33.355 5.491 1.00 48.19 507 GLU A N 1
ATOM 4147 C CA . GLU A 1 507 ? -6.969 -34.366 5.841 1.00 48.19 507 GLU A CA 1
ATOM 4148 C C . GLU A 1 507 ? -7.465 -35.411 6.848 1.00 48.19 507 GLU A C 1
ATOM 4150 O O . GLU A 1 507 ? -6.872 -36.484 6.923 1.00 48.19 507 GLU A O 1
ATOM 4155 N N . GLU A 1 508 ? -8.531 -35.147 7.611 1.00 44.28 508 GLU A N 1
ATOM 4156 C CA . GLU A 1 508 ? -9.048 -36.111 8.588 1.00 44.28 508 GLU A CA 1
ATOM 4157 C C . GLU A 1 508 ? -10.415 -36.645 8.145 1.00 44.28 508 GLU A C 1
ATOM 4159 O O . GLU A 1 508 ? -11.370 -35.880 8.036 1.00 44.28 508 GLU A O 1
ATOM 4164 N N . ASP A 1 509 ? -10.508 -37.968 7.939 1.00 42.16 509 ASP A N 1
ATOM 4165 C CA . ASP A 1 509 ? -11.733 -38.751 7.675 1.00 42.16 509 ASP A CA 1
ATOM 4166 C C . ASP A 1 509 ? -12.709 -38.728 8.879 1.00 42.16 509 ASP A C 1
ATOM 4168 O O . ASP A 1 509 ? -13.130 -39.758 9.414 1.00 42.16 509 ASP A O 1
ATOM 4172 N N . ASN A 1 510 ? -13.056 -37.544 9.377 1.00 52.34 510 ASN A N 1
ATOM 4173 C CA . ASN A 1 510 ? -14.062 -37.362 10.411 1.00 52.34 510 ASN A CA 1
ATOM 4174 C C . ASN A 1 510 ? -15.429 -37.134 9.744 1.00 52.34 510 ASN A C 1
ATOM 4176 O O . ASN A 1 510 ? -15.962 -36.025 9.770 1.00 52.34 510 ASN A O 1
ATOM 4180 N N . ASP A 1 511 ? -16.032 -38.213 9.228 1.00 55.91 511 ASP A N 1
ATOM 4181 C CA . ASP A 1 511 ? -17.350 -38.281 8.546 1.00 55.91 511 ASP A CA 1
ATOM 4182 C C . ASP A 1 511 ? -18.535 -37.617 9.298 1.00 55.91 511 ASP A C 1
ATOM 4184 O O . ASP A 1 511 ? -19.653 -37.517 8.790 1.00 55.91 511 ASP A O 1
ATOM 4188 N N . ASN A 1 512 ? -18.338 -37.161 10.536 1.00 67.19 512 ASN A N 1
ATOM 4189 C CA . ASN A 1 512 ? -19.393 -36.590 11.369 1.00 67.19 512 ASN A CA 1
ATOM 4190 C C . ASN A 1 512 ? -19.531 -35.063 11.257 1.00 67.19 512 ASN A C 1
ATOM 4192 O O . ASN A 1 512 ? -20.588 -34.541 11.605 1.00 67.19 512 ASN A O 1
ATOM 4196 N N . GLU A 1 513 ? -18.508 -34.335 10.807 1.00 72.19 513 GLU A N 1
ATOM 4197 C CA . GLU A 1 513 ? -18.506 -32.862 10.851 1.00 72.19 513 GLU A CA 1
ATOM 4198 C C . GLU A 1 513 ? -19.396 -32.226 9.774 1.00 72.19 513 GLU A C 1
ATOM 4200 O O . GLU A 1 513 ? -20.063 -31.225 10.039 1.00 72.19 513 GLU A O 1
ATOM 4205 N N . GLU A 1 514 ? -19.547 -32.866 8.612 1.00 75.75 514 GLU A N 1
ATOM 4206 C CA . GLU A 1 514 ? -20.525 -32.460 7.588 1.00 75.75 514 GLU A CA 1
ATOM 4207 C C . GLU A 1 514 ? -21.977 -32.558 8.091 1.00 75.75 514 GLU A C 1
ATOM 4209 O O . GLU A 1 514 ? -22.874 -31.869 7.596 1.00 75.75 514 GLU A O 1
ATOM 4214 N N . ASN A 1 515 ? -22.214 -33.384 9.118 1.00 79.06 515 ASN A N 1
ATOM 4215 C CA . ASN A 1 515 ? -23.519 -33.528 9.755 1.00 79.06 515 ASN A CA 1
ATOM 4216 C C . ASN A 1 515 ? -23.792 -32.445 10.806 1.00 79.06 515 ASN A C 1
ATOM 4218 O O . ASN A 1 515 ? -24.888 -32.403 11.366 1.00 79.06 515 ASN A O 1
ATOM 4222 N N . PHE A 1 516 ? -22.839 -31.553 11.092 1.00 85.62 516 PHE A N 1
ATOM 4223 C CA . PHE A 1 516 ? -23.083 -30.458 12.021 1.00 85.62 516 PHE A CA 1
ATOM 4224 C C . PHE A 1 516 ? -24.100 -29.495 11.399 1.00 85.62 516 PHE A C 1
ATOM 4226 O O . PHE A 1 516 ? -23.893 -28.954 10.317 1.00 85.62 516 PHE A O 1
ATOM 4233 N N . LEU A 1 517 ? -25.197 -29.221 12.106 1.00 84.62 517 LEU A N 1
ATOM 4234 C CA . LEU A 1 517 ? -26.244 -28.281 11.697 1.00 84.62 517 LEU A CA 1
ATOM 4235 C C . LEU A 1 517 ? -25.700 -26.954 11.173 1.00 84.62 517 LEU A C 1
ATOM 4237 O O . LEU A 1 517 ? -26.249 -26.434 10.211 1.00 84.62 517 LEU A O 1
ATOM 4241 N N . PHE A 1 518 ? -24.649 -26.398 11.780 1.00 84.62 518 PHE A N 1
ATOM 4242 C CA . PHE A 1 518 ? -24.081 -25.134 11.314 1.00 84.62 518 PHE A CA 1
ATOM 4243 C C . PHE A 1 518 ? -23.511 -25.244 9.889 1.00 84.62 518 PHE A C 1
ATOM 4245 O O . PHE A 1 518 ? -23.713 -24.337 9.079 1.00 84.62 518 PHE A O 1
ATOM 4252 N N . TYR A 1 519 ? -22.890 -26.381 9.554 1.00 83.75 519 TYR A N 1
ATOM 4253 C CA . TYR A 1 519 ? -22.468 -26.716 8.194 1.00 83.75 519 TYR A CA 1
ATOM 4254 C C . TYR A 1 519 ? -23.681 -26.913 7.277 1.00 83.75 519 TYR A C 1
ATOM 4256 O O . TYR A 1 519 ? -23.821 -26.228 6.263 1.00 83.75 519 TYR A O 1
ATOM 4264 N N . ILE A 1 520 ? -24.623 -27.774 7.682 1.00 83.06 520 ILE A N 1
ATOM 4265 C CA . ILE A 1 520 ? -25.842 -28.081 6.915 1.00 83.06 520 ILE A CA 1
ATOM 4266 C C . ILE A 1 520 ? -26.624 -26.801 6.588 1.00 83.06 520 ILE A C 1
ATOM 4268 O O . ILE A 1 520 ? -27.088 -26.621 5.465 1.00 83.06 520 ILE A O 1
ATOM 4272 N N . TRP A 1 521 ? -26.776 -25.901 7.556 1.00 85.25 521 TRP A N 1
ATOM 4273 C CA . TRP A 1 521 ? -27.509 -24.652 7.398 1.00 85.25 521 TRP A CA 1
ATOM 4274 C C . TRP A 1 521 ? -26.828 -23.690 6.436 1.00 85.25 521 TRP A C 1
ATOM 4276 O O . TRP A 1 521 ? -27.513 -23.081 5.619 1.00 85.25 521 TRP A O 1
ATOM 4286 N N . ASN A 1 522 ? -25.509 -23.524 6.523 1.00 82.69 522 ASN A N 1
ATOM 4287 C CA . ASN A 1 522 ? -24.808 -22.540 5.704 1.00 82.69 522 ASN A CA 1
ATOM 4288 C C . ASN A 1 522 ? -24.441 -23.046 4.302 1.00 82.69 522 ASN A C 1
ATOM 4290 O O . ASN A 1 522 ? -24.389 -22.223 3.392 1.00 82.69 522 ASN A O 1
ATOM 4294 N N . VAL A 1 523 ? -24.251 -24.357 4.120 1.00 80.50 523 VAL A N 1
ATOM 4295 C CA . VAL A 1 523 ? -23.827 -24.962 2.843 1.00 80.50 523 VAL A CA 1
ATOM 4296 C C . VAL A 1 523 ? -24.962 -25.727 2.156 1.00 80.50 523 VAL A C 1
ATOM 4298 O O . VAL A 1 523 ? -25.256 -25.479 0.989 1.00 80.50 523 VAL A O 1
ATOM 4301 N N . ASN A 1 524 ? -25.637 -26.637 2.867 1.00 78.75 524 ASN A N 1
ATOM 4302 C CA . ASN A 1 524 ? -26.567 -27.595 2.245 1.00 78.75 524 ASN A CA 1
ATOM 4303 C C . ASN A 1 524 ? -27.991 -27.045 2.061 1.00 78.75 524 ASN A C 1
ATOM 4305 O O . ASN A 1 524 ? -28.747 -27.537 1.220 1.00 78.75 524 ASN A O 1
ATOM 4309 N N . ILE A 1 525 ? -28.395 -26.054 2.859 1.00 78.81 525 ILE A N 1
ATOM 4310 C CA . ILE A 1 525 ? -29.739 -25.470 2.808 1.00 78.81 525 ILE A CA 1
ATOM 4311 C C . ILE A 1 525 ? -29.736 -24.246 1.890 1.00 78.81 525 ILE A C 1
ATOM 4313 O O . ILE A 1 525 ? -29.106 -23.230 2.172 1.00 78.81 525 ILE A O 1
ATOM 4317 N N . ASN A 1 526 ? -30.510 -24.315 0.803 1.00 75.56 526 ASN A N 1
ATOM 4318 C CA . ASN A 1 526 ? -30.738 -23.166 -0.066 1.00 75.56 526 ASN A CA 1
ATOM 4319 C C . ASN A 1 526 ? -31.657 -22.152 0.631 1.00 75.56 526 ASN A C 1
ATOM 4321 O O . ASN A 1 526 ? -32.853 -22.396 0.809 1.00 75.56 526 ASN A O 1
ATOM 4325 N N . LYS A 1 527 ? -31.087 -21.009 1.013 1.00 78.31 527 LYS A N 1
ATOM 4326 C CA . LYS A 1 527 ? -31.788 -19.938 1.731 1.00 78.31 527 LYS A CA 1
ATOM 4327 C C . LYS A 1 527 ? -32.552 -18.983 0.807 1.00 78.31 527 LYS A C 1
ATOM 4329 O O . LYS A 1 527 ? -33.287 -18.156 1.328 1.00 78.31 527 LYS A O 1
ATOM 4334 N N . ASN A 1 528 ? -32.415 -19.096 -0.521 1.00 73.06 528 ASN A N 1
ATOM 4335 C CA . ASN A 1 528 ? -32.965 -18.132 -1.480 1.00 73.06 528 ASN A CA 1
ATOM 4336 C C . ASN A 1 528 ? -34.496 -18.043 -1.409 1.00 73.06 528 ASN A C 1
ATOM 4338 O O . ASN A 1 528 ? -35.212 -18.945 -1.850 1.00 73.06 528 ASN A O 1
ATOM 4342 N N . VAL A 1 529 ? -34.998 -16.905 -0.927 1.00 72.88 529 VAL A N 1
ATOM 4343 C CA . VAL A 1 529 ? -36.433 -16.600 -0.880 1.00 72.88 529 VAL A CA 1
ATOM 4344 C C . VAL A 1 529 ? -36.805 -15.691 -2.054 1.00 72.88 529 VAL A C 1
ATOM 4346 O O . VAL A 1 529 ? -36.553 -14.485 -2.033 1.00 72.88 529 VAL A O 1
ATOM 4349 N N . ASN A 1 530 ? -37.425 -16.257 -3.094 1.00 72.44 530 ASN A N 1
ATOM 4350 C CA . ASN A 1 530 ? -37.867 -15.490 -4.263 1.00 72.44 530 ASN A CA 1
ATOM 4351 C C . ASN A 1 530 ? -39.239 -14.843 -4.008 1.00 72.44 530 ASN A C 1
ATOM 4353 O O . ASN A 1 530 ? -40.285 -15.397 -4.354 1.00 72.44 530 ASN A O 1
ATOM 4357 N N . ILE A 1 531 ? -39.231 -13.688 -3.344 1.00 71.19 531 ILE A N 1
ATOM 4358 C CA . ILE A 1 531 ? -40.440 -12.908 -3.058 1.00 71.19 531 ILE A CA 1
ATOM 4359 C C . ILE A 1 531 ? -40.910 -12.239 -4.364 1.00 71.19 531 ILE A C 1
ATOM 4361 O O . ILE A 1 531 ? -40.114 -11.533 -4.989 1.00 71.19 531 ILE A O 1
ATOM 4365 N N . PRO A 1 532 ? -42.173 -12.423 -4.796 1.00 62.78 532 PRO A N 1
ATOM 4366 C CA . PRO A 1 532 ? -42.703 -11.765 -5.987 1.00 62.78 532 PRO A CA 1
ATOM 4367 C C . PRO A 1 532 ? -42.543 -10.244 -5.892 1.00 62.78 532 PRO A C 1
ATOM 4369 O O . PRO A 1 532 ? -42.876 -9.655 -4.863 1.00 62.78 532 PRO A O 1
ATOM 4372 N N . LYS A 1 533 ? -42.048 -9.613 -6.964 1.00 62.41 533 LYS A N 1
ATOM 4373 C CA . LYS A 1 533 ? -41.979 -8.149 -7.051 1.00 62.41 533 LYS A CA 1
ATOM 4374 C C . LYS A 1 533 ? -43.389 -7.568 -6.933 1.00 62.41 533 LYS A C 1
ATOM 4376 O O . LYS A 1 533 ? -44.337 -8.114 -7.503 1.00 62.41 533 LYS A O 1
ATOM 4381 N N . ASP A 1 534 ? -43.513 -6.482 -6.176 1.00 57.19 534 ASP A N 1
ATOM 4382 C CA . ASP A 1 534 ? -44.751 -5.712 -6.107 1.00 57.19 534 ASP A CA 1
ATOM 4383 C C . ASP A 1 534 ? -45.135 -5.276 -7.537 1.00 57.19 534 ASP A C 1
ATOM 4385 O O . ASP A 1 534 ? -44.253 -4.977 -8.340 1.00 57.19 534 ASP A O 1
ATOM 4389 N N . CYS A 1 535 ? -46.425 -5.323 -7.901 1.00 47.72 535 CYS A N 1
ATOM 4390 C CA . CYS A 1 535 ? -46.864 -4.820 -9.207 1.00 47.72 535 CYS A CA 1
ATOM 4391 C C . CYS A 1 535 ? -46.465 -3.347 -9.287 1.00 47.72 535 CYS A C 1
ATOM 4393 O O . CYS A 1 535 ? -46.939 -2.572 -8.458 1.00 47.72 535 CYS A O 1
ATOM 4395 N N . ASP A 1 536 ? -45.580 -3.005 -10.227 1.00 40.34 536 ASP A N 1
ATOM 4396 C CA . ASP A 1 536 ? -45.034 -1.661 -10.381 1.00 40.34 536 ASP A CA 1
ATOM 4397 C C . ASP A 1 536 ? -46.186 -0.644 -10.432 1.00 40.34 536 ASP A C 1
ATOM 4399 O O . ASP A 1 536 ? -46.912 -0.542 -11.424 1.00 40.34 536 ASP A O 1
ATOM 4403 N N . GLU A 1 537 ? -46.379 0.113 -9.350 1.00 35.69 537 GLU A N 1
ATOM 4404 C CA . GLU A 1 537 ? -47.124 1.365 -9.402 1.00 35.69 537 GLU A CA 1
ATOM 4405 C C . GLU A 1 537 ? -46.277 2.308 -10.244 1.00 35.69 537 GLU A C 1
ATOM 4407 O O . GLU A 1 537 ? -45.400 2.964 -9.694 1.00 35.69 537 GLU A O 1
ATOM 4412 N N . ASN A 1 538 ? -46.491 2.275 -11.568 1.00 31.72 538 ASN A N 1
ATOM 4413 C CA . ASN A 1 538 ? -45.952 3.175 -12.588 1.00 31.72 538 ASN A CA 1
ATOM 4414 C C . ASN A 1 538 ? -44.763 3.989 -12.075 1.00 31.72 538 ASN A C 1
ATOM 4416 O O . ASN A 1 538 ? -44.870 5.201 -11.870 1.00 31.72 538 ASN A O 1
ATOM 4420 N N . VAL A 1 539 ? -43.632 3.315 -11.844 1.00 33.66 539 VAL A N 1
ATOM 4421 C CA . VAL A 1 539 ? -42.356 4.007 -11.747 1.00 33.66 539 VAL A CA 1
ATOM 4422 C C . VAL A 1 539 ? -42.180 4.532 -13.152 1.00 33.66 539 VAL A C 1
ATOM 4424 O O . VAL A 1 539 ? -41.829 3.778 -14.053 1.00 33.66 539 VAL A O 1
ATOM 4427 N N . SER A 1 540 ? -42.593 5.779 -13.362 1.00 31.83 540 SER A N 1
ATOM 4428 C CA . SER A 1 540 ? -42.347 6.527 -14.578 1.00 31.83 540 SER A CA 1
ATOM 4429 C C . SER A 1 540 ? -40.871 6.342 -14.874 1.00 31.83 540 SER A C 1
ATOM 4431 O O . SER A 1 540 ? -40.034 6.926 -14.181 1.00 31.83 540 SER A O 1
ATOM 4433 N N . GLU A 1 541 ? -40.572 5.444 -15.815 1.00 31.16 541 GLU A N 1
ATOM 4434 C CA . GLU A 1 541 ? -39.243 5.276 -16.364 1.00 31.16 541 GLU A CA 1
ATOM 4435 C C . GLU A 1 541 ? -38.839 6.678 -16.778 1.00 31.16 541 GLU A C 1
ATOM 4437 O O . GLU A 1 541 ? -39.465 7.295 -17.643 1.00 31.16 541 GLU A O 1
ATOM 4442 N N . LEU A 1 542 ? -37.889 7.232 -16.032 1.00 33.06 542 LEU A N 1
ATOM 4443 C CA . LEU A 1 542 ? -37.336 8.538 -16.297 1.00 33.06 542 LEU A CA 1
ATOM 4444 C C . LEU A 1 542 ? -36.646 8.397 -17.655 1.00 33.06 542 LEU A C 1
ATOM 4446 O O . LEU A 1 542 ? -35.523 7.901 -17.743 1.00 33.06 542 LEU A O 1
ATOM 4450 N N . ASP A 1 543 ? -37.377 8.711 -18.722 1.00 37.03 543 ASP A N 1
ATOM 4451 C CA . ASP A 1 543 ? -36.877 8.680 -20.085 1.00 37.03 543 ASP A CA 1
ATOM 4452 C C . ASP A 1 543 ? -35.788 9.744 -20.175 1.00 37.03 543 ASP A C 1
ATOM 4454 O O . ASP A 1 543 ? -36.060 10.941 -20.287 1.00 37.03 543 ASP A O 1
ATOM 4458 N N . TRP A 1 544 ? -34.538 9.295 -20.074 1.00 40.06 544 TRP A N 1
ATOM 4459 C CA . TRP A 1 544 ? -33.344 10.133 -20.137 1.00 40.06 544 TRP A CA 1
ATOM 4460 C C . TRP A 1 544 ? -33.297 10.996 -21.408 1.00 40.06 544 TRP A C 1
ATOM 4462 O O . TRP A 1 544 ? -32.596 12.006 -21.427 1.00 40.06 544 TRP A O 1
ATOM 4472 N N . ASN A 1 545 ? -34.071 10.651 -22.445 1.00 40.78 545 ASN A N 1
ATOM 4473 C CA . ASN A 1 545 ? -34.166 11.421 -23.684 1.00 40.78 545 ASN A CA 1
ATOM 4474 C C . ASN A 1 545 ? -35.230 12.530 -23.650 1.00 40.78 545 ASN A C 1
ATOM 4476 O O . ASN A 1 545 ? -35.183 13.432 -24.483 1.00 40.78 545 ASN A O 1
ATOM 4480 N N . ASN A 1 546 ? -36.166 12.491 -22.700 1.00 31.14 546 ASN A N 1
ATOM 4481 C CA . ASN A 1 546 ? -37.214 13.497 -22.508 1.00 31.14 546 ASN A CA 1
ATOM 4482 C C . ASN A 1 546 ? -36.984 14.336 -21.250 1.00 31.14 546 ASN A C 1
ATOM 4484 O O . ASN A 1 546 ? -37.931 14.868 -20.665 1.00 31.14 546 ASN A O 1
ATOM 4488 N N . ILE A 1 547 ? -35.717 14.544 -20.876 1.00 30.59 547 ILE A N 1
ATOM 4489 C CA . ILE A 1 547 ? -35.366 15.744 -20.123 1.00 30.59 547 ILE A CA 1
ATOM 4490 C C . ILE A 1 547 ? -35.796 16.898 -21.023 1.00 30.59 547 ILE A C 1
ATOM 4492 O O . ILE A 1 547 ? -35.100 17.255 -21.976 1.00 30.59 547 ILE A O 1
ATOM 4496 N N . GLN A 1 548 ? -36.985 17.450 -20.758 1.00 27.67 548 GLN A N 1
ATOM 4497 C CA . GLN A 1 548 ? -37.302 18.790 -21.195 1.00 27.67 548 GLN A CA 1
ATOM 4498 C C . GLN A 1 548 ? -36.183 19.622 -20.605 1.00 27.67 548 GLN A C 1
ATOM 4500 O O . GLN A 1 548 ? -36.166 19.926 -19.415 1.00 27.67 548 GLN A O 1
ATOM 4505 N N . VAL A 1 549 ? -35.206 19.926 -21.455 1.00 30.23 549 VAL A N 1
ATOM 4506 C CA . VAL A 1 549 ? -34.299 21.035 -21.276 1.00 30.23 549 VAL A CA 1
ATOM 4507 C C . VAL A 1 549 ? -35.226 22.239 -21.322 1.00 30.23 549 VAL A C 1
ATOM 4509 O O . VAL A 1 549 ? -35.385 22.903 -22.344 1.00 30.23 549 VAL A O 1
ATOM 4512 N N . THR A 1 550 ? -35.931 22.478 -20.216 1.00 28.78 550 THR A N 1
ATOM 4513 C CA . THR A 1 550 ? -36.306 23.813 -19.822 1.00 28.78 550 THR A CA 1
ATOM 4514 C C . THR A 1 550 ? -34.981 24.531 -19.837 1.00 28.78 550 THR A C 1
ATOM 4516 O O . THR A 1 550 ? -34.127 24.334 -18.975 1.00 28.78 550 THR A O 1
ATOM 4519 N N . VAL A 1 551 ? -34.769 25.248 -20.937 1.00 29.66 551 VAL A N 1
ATOM 4520 C CA . VAL A 1 551 ? -33.758 26.274 -21.083 1.00 29.66 551 VAL A CA 1
ATOM 4521 C C . VAL A 1 551 ? -34.123 27.293 -20.010 1.00 29.66 551 VAL A C 1
ATOM 4523 O O . VAL A 1 551 ? -34.848 28.253 -20.260 1.00 29.66 551 VAL A O 1
ATOM 4526 N N . ILE A 1 552 ? -33.744 26.993 -18.768 1.00 31.38 552 ILE A N 1
ATOM 4527 C CA . ILE A 1 552 ? -33.850 27.893 -17.635 1.00 31.38 552 ILE A CA 1
ATOM 4528 C C . ILE A 1 552 ? -32.750 28.905 -17.912 1.00 31.38 552 ILE A C 1
ATOM 4530 O O . ILE A 1 552 ? -31.581 28.704 -17.595 1.00 31.38 552 ILE A O 1
ATOM 4534 N N . ASN A 1 553 ? -33.139 29.954 -18.630 1.00 36.91 553 ASN A N 1
ATOM 4535 C CA . ASN A 1 553 ? -32.307 31.102 -18.955 1.00 36.91 553 ASN A CA 1
ATOM 4536 C C . ASN A 1 553 ? -32.001 31.980 -17.733 1.00 36.91 553 ASN A C 1
ATOM 4538 O O . ASN A 1 553 ? -31.384 33.025 -17.899 1.00 36.91 553 ASN A O 1
ATOM 4542 N N . ASP A 1 554 ? -32.346 31.549 -16.522 1.00 37.00 554 ASP A N 1
ATOM 4543 C CA . ASP A 1 554 ? -32.117 32.307 -15.299 1.00 37.00 554 ASP A CA 1
ATOM 4544 C C . ASP A 1 554 ? -31.137 31.548 -14.392 1.00 37.00 554 ASP A C 1
ATOM 4546 O O . ASP A 1 554 ? -31.474 30.995 -13.352 1.00 37.00 554 ASP A O 1
ATOM 4550 N N . LEU A 1 555 ? -29.876 31.506 -14.836 1.00 33.31 555 LEU A N 1
ATOM 4551 C CA . LEU A 1 555 ? -28.706 31.246 -13.992 1.00 33.31 555 LEU A CA 1
ATOM 4552 C C . LEU A 1 555 ? -28.459 32.490 -13.122 1.00 33.31 555 LEU A C 1
ATOM 4554 O O . LEU A 1 555 ? -27.595 33.311 -13.427 1.00 33.31 555 LEU A O 1
ATOM 4558 N N . SER A 1 556 ? -29.249 32.665 -12.068 1.00 41.59 556 SER A N 1
ATOM 4559 C CA . SER A 1 556 ? -29.004 33.657 -11.019 1.00 41.59 556 SER A CA 1
ATOM 4560 C C . SER A 1 556 ? -29.819 33.275 -9.786 1.00 41.59 556 SER A C 1
ATOM 4562 O O . SER A 1 556 ? -31.020 33.079 -9.899 1.00 41.59 556 SER A O 1
ATOM 4564 N N . ASP A 1 557 ? -29.145 33.188 -8.639 1.00 44.47 557 ASP A N 1
ATOM 4565 C CA . ASP A 1 557 ? -29.675 33.227 -7.260 1.00 44.47 557 ASP A CA 1
ATOM 4566 C C . ASP A 1 557 ? -29.718 31.902 -6.462 1.00 44.47 557 ASP A C 1
ATOM 4568 O O . ASP A 1 557 ? -29.418 31.943 -5.265 1.00 44.47 557 ASP A O 1
ATOM 4572 N N . ASP A 1 558 ? -29.935 30.722 -7.060 1.00 45.78 558 ASP A N 1
ATOM 4573 C CA . ASP A 1 558 ? -30.058 29.471 -6.265 1.00 45.78 558 ASP A CA 1
ATOM 4574 C C . ASP A 1 558 ? -28.721 28.957 -5.685 1.00 45.78 558 ASP A C 1
ATOM 4576 O O . ASP A 1 558 ? -28.641 28.535 -4.532 1.00 45.78 558 ASP A O 1
ATOM 4580 N N . ILE A 1 559 ? -27.618 29.064 -6.434 1.00 45.69 559 ILE A N 1
ATOM 4581 C CA . ILE A 1 559 ? -26.290 28.653 -5.930 1.00 45.69 559 ILE A CA 1
ATOM 4582 C C . ILE A 1 559 ? -25.783 29.635 -4.862 1.00 45.69 559 ILE A C 1
ATOM 4584 O O . ILE A 1 559 ? -25.070 29.251 -3.933 1.00 45.69 559 ILE A O 1
ATOM 4588 N N . GLU A 1 560 ? -26.139 30.915 -4.983 1.00 42.97 560 GLU A N 1
ATOM 4589 C CA . GLU A 1 560 ? -25.727 31.941 -4.026 1.00 42.97 560 GLU A CA 1
ATOM 4590 C C . GLU A 1 560 ? -26.520 31.830 -2.719 1.00 42.97 560 GLU A C 1
ATOM 4592 O O . GLU A 1 560 ? -25.946 32.018 -1.649 1.00 42.97 560 GLU A O 1
ATOM 4597 N N . THR A 1 561 ? -27.797 31.443 -2.773 1.00 52.53 561 THR A N 1
ATOM 4598 C CA . THR A 1 561 ? -28.587 31.150 -1.568 1.00 52.53 561 THR A CA 1
ATOM 4599 C C . THR A 1 561 ? -28.117 29.886 -0.851 1.00 52.53 561 THR A C 1
ATOM 4601 O O . THR A 1 561 ? -27.965 29.941 0.369 1.00 52.53 561 THR A O 1
ATOM 4604 N N . GLU A 1 562 ? -27.784 28.800 -1.560 1.00 43.84 562 GLU A N 1
ATOM 4605 C CA . GLU A 1 562 ? -27.178 27.610 -0.933 1.00 43.84 562 GLU A CA 1
ATOM 4606 C C . GLU A 1 562 ? -25.808 27.922 -0.309 1.00 43.84 562 GLU A C 1
ATOM 4608 O O . GLU A 1 562 ? -25.526 27.519 0.821 1.00 43.84 562 GLU A O 1
ATOM 4613 N N . LEU A 1 563 ? -24.954 28.689 -0.998 1.00 41.88 563 LEU A N 1
ATOM 4614 C CA . LEU A 1 563 ? -23.667 29.114 -0.439 1.00 41.88 563 LEU A CA 1
ATOM 4615 C C . LEU A 1 563 ? -23.854 30.021 0.779 1.00 41.88 563 LEU A C 1
ATOM 4617 O O . LEU A 1 563 ? -23.163 29.834 1.779 1.00 41.88 563 LEU A O 1
ATOM 4621 N N . ASN A 1 564 ? -24.788 30.971 0.723 1.00 57.31 564 ASN A N 1
ATOM 4622 C CA . ASN A 1 564 ? -25.072 31.861 1.844 1.00 57.31 564 ASN A CA 1
ATOM 4623 C C . ASN A 1 564 ? -25.655 31.106 3.040 1.00 57.31 564 ASN A C 1
ATOM 4625 O O . ASN A 1 564 ? -25.272 31.432 4.156 1.00 57.31 564 ASN A O 1
ATOM 4629 N N . GLN A 1 565 ? -26.480 30.072 2.835 1.00 57.41 565 GLN A N 1
ATOM 4630 C CA . GLN A 1 565 ? -26.935 29.195 3.920 1.00 57.41 565 GLN A CA 1
ATOM 4631 C C . GLN A 1 565 ? -25.764 28.462 4.586 1.00 57.41 565 GLN A C 1
ATOM 4633 O O . GLN A 1 565 ? -25.638 28.493 5.810 1.00 57.41 565 GLN A O 1
ATOM 4638 N N . ILE A 1 566 ? -24.846 27.894 3.795 1.00 41.97 566 ILE A N 1
ATOM 4639 C CA . ILE A 1 566 ? -23.648 27.212 4.316 1.00 41.97 566 ILE A CA 1
ATOM 4640 C C . ILE A 1 566 ? -22.719 28.192 5.055 1.00 41.97 566 ILE A C 1
ATOM 4642 O O . ILE A 1 566 ? -22.089 27.825 6.051 1.00 41.97 566 ILE A O 1
ATOM 4646 N N . PHE A 1 567 ? -22.601 29.437 4.578 1.00 42.94 567 PHE A N 1
ATOM 4647 C CA . PHE A 1 567 ? -21.807 30.465 5.254 1.00 42.94 567 PHE A CA 1
ATOM 4648 C C . PHE A 1 567 ? -22.485 30.974 6.530 1.00 42.94 567 PHE A C 1
ATOM 4650 O O . PHE A 1 567 ? -21.792 31.120 7.535 1.00 42.94 567 PHE A O 1
ATOM 4657 N N . SER A 1 568 ? -23.808 31.161 6.535 1.00 49.59 568 SER A N 1
ATOM 4658 C CA . SER A 1 568 ? -24.544 31.565 7.737 1.00 49.59 568 SER A CA 1
ATOM 4659 C C . SER A 1 568 ? -24.520 30.488 8.818 1.00 49.59 568 SER A C 1
ATOM 4661 O O . SER A 1 568 ? -24.302 30.815 9.978 1.00 49.59 568 SER A O 1
ATOM 4663 N N . GLU A 1 569 ? -24.634 29.204 8.453 1.00 46.06 569 GLU A N 1
ATOM 4664 C CA . GLU A 1 569 ? -24.531 28.105 9.424 1.00 46.06 569 GLU A CA 1
ATOM 4665 C C . GLU A 1 569 ? -23.144 28.055 10.085 1.00 46.06 569 GLU A C 1
ATOM 4667 O O . GLU A 1 569 ? -23.033 27.779 11.278 1.00 46.06 569 GLU A O 1
ATOM 4672 N N . LYS A 1 570 ? -22.076 28.399 9.349 1.00 45.16 570 LYS A N 1
ATOM 4673 C CA . LYS A 1 570 ? -20.722 28.483 9.919 1.00 45.16 570 LYS A CA 1
ATOM 4674 C C . LYS A 1 570 ? -20.481 29.722 10.778 1.00 45.16 570 LYS A C 1
ATOM 4676 O O . LYS A 1 570 ? -19.756 29.617 11.765 1.00 45.16 570 LYS A O 1
ATOM 4681 N N . GLU A 1 571 ? -21.044 30.876 10.423 1.00 39.72 571 GLU A N 1
ATOM 4682 C CA . GLU A 1 571 ? -20.933 32.083 11.259 1.00 39.72 571 GLU A CA 1
ATOM 4683 C C . GLU A 1 571 ? -21.761 31.967 12.549 1.00 39.72 571 GLU A C 1
ATOM 4685 O O . GLU A 1 571 ? -21.342 32.471 13.596 1.00 39.72 571 GLU A O 1
ATOM 4690 N N . ASP A 1 572 ? -22.893 31.258 12.517 1.00 46.97 572 ASP A N 1
ATOM 4691 C CA . ASP A 1 572 ? -23.696 31.003 13.713 1.00 46.97 572 ASP A CA 1
ATOM 4692 C C . ASP A 1 572 ? -22.995 30.051 14.692 1.00 46.97 572 ASP A C 1
ATOM 4694 O O . ASP A 1 572 ? -23.066 30.272 15.905 1.00 46.97 572 ASP A O 1
ATOM 4698 N N . ASP A 1 573 ? -22.247 29.057 14.206 1.00 43.09 573 ASP A N 1
ATOM 4699 C CA . ASP A 1 573 ? -21.463 28.167 15.070 1.00 43.09 573 ASP A CA 1
ATOM 4700 C C . ASP A 1 573 ? -20.300 28.896 15.771 1.00 43.09 573 ASP A C 1
ATOM 4702 O O . ASP A 1 573 ? -20.073 28.673 16.966 1.00 43.09 573 ASP A O 1
ATOM 4706 N N . GLU A 1 574 ? -19.615 29.832 15.098 1.00 39.66 574 GLU A N 1
ATOM 4707 C CA . GLU A 1 574 ? -18.572 30.657 15.735 1.00 39.66 574 GLU A CA 1
ATOM 4708 C C . GLU A 1 574 ? -19.166 31.653 16.752 1.00 39.66 574 GLU A C 1
ATOM 4710 O O . GLU A 1 574 ? -18.660 31.776 17.873 1.00 39.66 574 GLU A O 1
ATOM 4715 N N . ASN A 1 575 ? -20.289 32.310 16.436 1.00 41.88 575 ASN A N 1
ATOM 4716 C CA . ASN A 1 575 ? -20.926 33.268 17.351 1.00 41.88 575 ASN A CA 1
ATOM 4717 C C . ASN A 1 575 ? -21.558 32.603 18.583 1.00 41.88 575 ASN A C 1
ATOM 4719 O O . ASN A 1 575 ? -21.564 33.183 19.677 1.00 41.88 575 ASN A O 1
ATOM 4723 N N . LYS A 1 576 ? -22.066 31.373 18.449 1.00 41.28 576 LYS A N 1
ATOM 4724 C CA . LYS A 1 576 ? -22.585 30.591 19.581 1.00 41.28 576 LYS A CA 1
ATOM 4725 C C . LYS A 1 576 ? -21.460 30.149 20.519 1.00 41.28 576 LYS A C 1
ATOM 4727 O O . LYS A 1 576 ? -21.684 30.054 21.727 1.00 41.28 576 LYS A O 1
ATOM 4732 N N . TYR A 1 577 ? -20.256 29.945 19.984 1.00 38.09 577 TYR A N 1
ATOM 4733 C CA . TYR A 1 577 ? -19.061 29.640 20.768 1.00 38.09 577 TYR A CA 1
ATOM 4734 C C . TYR A 1 577 ? -18.560 30.853 21.557 1.00 38.09 577 TYR A C 1
ATOM 4736 O O . TYR A 1 577 ? -18.349 30.730 22.761 1.00 38.09 577 TYR A O 1
ATOM 4744 N N . ILE A 1 578 ? -18.477 32.035 20.929 1.00 38.50 578 ILE A N 1
ATOM 4745 C CA . ILE A 1 578 ? -18.055 33.275 21.611 1.00 38.50 578 ILE A CA 1
ATOM 4746 C C . ILE A 1 578 ? -19.017 33.633 22.757 1.00 38.50 578 ILE A C 1
ATOM 4748 O O . ILE A 1 578 ? -18.581 34.057 23.829 1.00 38.50 578 ILE A O 1
ATOM 4752 N N . ARG A 1 579 ? -20.329 33.412 22.575 1.00 37.16 579 ARG A N 1
ATOM 4753 C CA . ARG A 1 579 ? -21.314 33.606 23.654 1.00 37.16 579 ARG A CA 1
ATOM 4754 C C . ARG A 1 579 ? -21.118 32.632 24.816 1.00 37.16 579 ARG A C 1
ATOM 4756 O O . ARG A 1 579 ? -21.187 33.060 25.961 1.00 37.16 579 ARG A O 1
ATOM 4763 N N . LYS A 1 580 ? -20.824 31.355 24.548 1.00 40.75 580 LYS A N 1
ATOM 4764 C CA . LYS A 1 580 ? -20.584 30.366 25.613 1.00 40.75 580 LYS A CA 1
ATOM 4765 C C . LYS A 1 580 ? -19.286 30.608 26.382 1.00 40.75 580 LYS A C 1
ATOM 4767 O O . LYS A 1 580 ? -19.276 30.384 27.588 1.00 40.75 580 LYS A O 1
ATOM 4772 N N . SER A 1 581 ? -18.223 31.069 25.722 1.00 39.47 581 SER A N 1
ATOM 4773 C CA . SER A 1 581 ? -16.971 31.406 26.411 1.00 39.47 581 SER A CA 1
ATOM 4774 C C . SER A 1 581 ? -17.124 32.641 27.305 1.00 39.47 581 SER A C 1
ATOM 4776 O O . SER A 1 581 ? -16.656 32.616 28.439 1.00 39.47 581 SER A O 1
ATOM 4778 N N . LEU A 1 582 ? -17.856 33.671 26.857 1.00 39.53 582 LEU A N 1
ATOM 4779 C CA . LEU A 1 582 ? -18.155 34.848 27.689 1.00 39.53 582 LEU A CA 1
ATOM 4780 C C . LEU A 1 582 ? -19.051 34.495 28.889 1.00 39.53 582 LEU A C 1
ATOM 4782 O O . LEU A 1 582 ? -18.775 34.922 30.005 1.00 39.53 582 LEU A O 1
ATOM 4786 N N . GLU A 1 583 ? -20.063 33.641 28.702 1.00 42.81 583 GLU A N 1
ATOM 4787 C CA . GLU A 1 583 ? -20.923 33.185 29.807 1.00 42.81 583 GLU A CA 1
ATOM 4788 C C . GLU A 1 583 ? -20.182 32.318 30.844 1.00 42.81 583 GLU A C 1
ATOM 4790 O O . GLU A 1 583 ? -20.608 32.241 31.999 1.00 42.81 583 GLU A O 1
ATOM 4795 N N . GLN A 1 584 ? -19.091 31.645 30.462 1.00 41.84 584 GLN A N 1
ATOM 4796 C CA . GLN A 1 584 ? -18.266 30.867 31.393 1.00 41.84 584 GLN A CA 1
ATOM 4797 C C . GLN A 1 584 ? -17.243 31.729 32.145 1.00 41.84 584 GLN A C 1
ATOM 4799 O O . GLN A 1 584 ? -17.008 31.466 33.327 1.00 41.84 584 GLN A O 1
ATOM 4804 N N . GLU A 1 585 ? -16.686 32.769 31.518 1.00 36.59 585 GLU A N 1
ATOM 4805 C CA . GLU A 1 585 ? -15.842 33.746 32.221 1.00 36.59 585 GLU A CA 1
ATOM 4806 C C . GLU A 1 585 ? -16.655 34.561 33.237 1.00 36.59 585 GLU A C 1
ATOM 4808 O O . GLU A 1 585 ? -16.235 34.677 34.390 1.00 36.59 585 GLU A O 1
ATOM 4813 N N . ASP A 1 586 ? -17.865 35.007 32.882 1.00 42.78 586 ASP A N 1
ATOM 4814 C CA . ASP A 1 586 ? -18.740 35.725 33.819 1.00 42.78 586 ASP A CA 1
ATOM 4815 C C . ASP A 1 586 ? -19.146 34.846 35.016 1.00 42.78 586 ASP A C 1
ATOM 4817 O O . ASP A 1 586 ? -19.204 35.321 36.151 1.00 42.78 586 ASP A O 1
ATOM 4821 N N . LYS A 1 587 ? -19.345 33.535 34.816 1.00 41.41 587 LYS A N 1
ATOM 4822 C CA . LYS A 1 587 ? -19.649 32.609 35.922 1.00 41.41 587 LYS A CA 1
ATOM 4823 C C . LYS A 1 587 ? -18.466 32.365 36.858 1.00 41.41 587 LYS A C 1
ATOM 4825 O O . LYS A 1 587 ? -18.694 32.231 38.059 1.00 41.41 587 LYS A O 1
ATOM 4830 N N . LYS A 1 588 ? -17.224 32.356 36.358 1.00 39.00 588 LYS A N 1
ATOM 4831 C CA . LYS A 1 588 ? -16.033 32.284 37.228 1.00 39.00 588 LYS A CA 1
ATOM 4832 C C . LYS A 1 588 ? -15.831 33.578 38.023 1.00 39.00 588 LYS A C 1
ATOM 4834 O O . LYS A 1 588 ? -15.497 33.509 39.200 1.00 39.00 588 LYS A O 1
ATOM 4839 N N . ILE A 1 589 ? -16.128 34.742 37.439 1.00 43.44 589 ILE A N 1
ATOM 4840 C CA . ILE A 1 589 ? -16.038 36.031 38.151 1.00 43.44 589 ILE A CA 1
ATOM 4841 C C . ILE A 1 589 ? -17.121 36.162 39.238 1.00 43.44 589 ILE A C 1
ATOM 4843 O O . ILE A 1 589 ? -16.890 36.811 40.261 1.00 43.44 589 ILE A O 1
ATOM 4847 N N . ILE A 1 590 ? -18.289 35.537 39.056 1.00 43.91 590 ILE A N 1
ATOM 4848 C CA . ILE A 1 590 ? -19.353 35.531 40.072 1.00 43.91 590 ILE A CA 1
ATOM 4849 C C . ILE A 1 590 ? -19.025 34.555 41.214 1.00 43.91 590 ILE A C 1
ATOM 4851 O O . ILE A 1 590 ? -19.211 34.913 42.375 1.00 43.91 590 ILE A O 1
ATOM 4855 N N . GLN A 1 591 ? -18.451 33.378 40.930 1.00 35.25 591 GLN A N 1
ATOM 4856 C CA . GLN A 1 591 ? -18.060 32.436 41.990 1.00 35.25 591 GLN A CA 1
ATOM 4857 C C . GLN A 1 591 ? -16.926 32.958 42.885 1.00 35.25 591 GLN A C 1
ATOM 4859 O O . GLN A 1 591 ? -16.992 32.767 44.097 1.00 35.25 591 GLN A O 1
ATOM 4864 N N . ASP A 1 592 ? -15.954 33.694 42.339 1.00 35.72 592 ASP A N 1
ATOM 4865 C CA . ASP A 1 592 ? -14.862 34.258 43.150 1.00 35.72 592 ASP A CA 1
ATOM 4866 C C . ASP A 1 592 ? -15.285 35.468 44.009 1.00 35.72 592 ASP A C 1
ATOM 4868 O O . ASP A 1 592 ? -14.557 35.865 44.923 1.00 35.72 592 ASP A O 1
ATOM 4872 N N . ASN A 1 593 ? -16.465 36.053 43.764 1.00 39.28 593 ASN A N 1
ATOM 4873 C CA . ASN A 1 593 ? -16.957 37.200 44.536 1.00 39.28 593 ASN A CA 1
ATOM 4874 C C . ASN A 1 593 ? -18.040 36.858 45.572 1.00 39.28 593 ASN A C 1
ATOM 4876 O O . ASN A 1 593 ? -18.301 37.689 46.441 1.00 39.28 593 ASN A O 1
ATOM 4880 N N . GLU A 1 594 ? -18.625 35.657 45.560 1.00 32.47 594 GLU A N 1
ATOM 4881 C CA . GLU A 1 594 ? -19.687 35.284 46.514 1.00 32.47 594 GLU A CA 1
ATOM 4882 C C . GLU A 1 594 ? -19.211 34.494 47.749 1.00 32.47 594 GLU A C 1
ATOM 4884 O O . GLU A 1 594 ? -19.973 34.351 48.702 1.00 32.47 594 GLU A O 1
ATOM 4889 N N . GLU A 1 595 ? -17.929 34.122 47.860 1.00 29.28 595 GLU A N 1
ATOM 4890 C CA . GLU A 1 595 ? -17.359 33.652 49.145 1.00 29.28 595 GLU A CA 1
ATOM 4891 C C . GLU A 1 595 ? -17.059 34.792 50.146 1.00 29.28 595 GLU A C 1
ATOM 4893 O O . GLU A 1 595 ? -16.492 34.577 51.220 1.00 29.28 595 GLU A O 1
ATOM 4898 N N . LYS A 1 596 ? -17.471 36.029 49.840 1.00 27.61 596 LYS A N 1
ATOM 4899 C CA . LYS A 1 596 ? -17.366 37.177 50.749 1.00 27.61 596 LYS A CA 1
ATOM 4900 C C . LYS A 1 596 ? -18.639 38.018 50.758 1.00 27.61 596 LYS A C 1
ATOM 4902 O O . LYS A 1 596 ? -18.619 39.143 50.279 1.00 27.61 596 LYS A O 1
ATOM 4907 N N . MET A 1 597 ? -19.704 37.528 51.388 1.00 23.81 597 MET A N 1
ATOM 4908 C CA . MET A 1 597 ? -20.486 38.347 52.328 1.00 23.81 597 MET A CA 1
ATOM 4909 C C . MET A 1 597 ? -21.514 37.505 53.086 1.00 23.81 597 MET A C 1
ATOM 4911 O O . MET A 1 597 ? -22.445 36.937 52.527 1.00 23.81 597 MET A O 1
ATOM 4915 N N . GLU A 1 598 ? -21.300 37.459 54.396 1.00 23.45 598 GLU A N 1
ATOM 4916 C CA . GLU A 1 598 ? -22.165 36.895 55.420 1.00 23.45 598 GLU A CA 1
ATOM 4917 C C . GLU A 1 598 ? -23.528 37.602 55.510 1.00 23.45 598 GLU A C 1
ATOM 4919 O O . GLU A 1 598 ? -23.614 38.826 55.435 1.00 23.45 598 GLU A O 1
ATOM 4924 N N . CYS A 1 599 ? -24.545 36.790 55.815 1.00 20.69 599 CYS A N 1
ATOM 4925 C CA . CYS A 1 599 ? -25.661 37.071 56.721 1.00 20.69 599 CYS A CA 1
ATOM 4926 C C . CYS A 1 599 ? -26.454 38.373 56.526 1.00 20.69 599 CYS A C 1
ATOM 4928 O O . CYS A 1 599 ? -26.061 39.425 57.022 1.00 20.69 599 CYS A O 1
ATOM 4930 N N . THR A 1 600 ? -27.698 38.263 56.048 1.00 26.11 600 THR A N 1
ATOM 4931 C CA . THR A 1 600 ? -28.881 38.537 56.894 1.00 26.11 600 THR A CA 1
ATOM 4932 C C . THR A 1 600 ? -30.187 38.143 56.203 1.00 26.11 600 THR A C 1
ATOM 4934 O O . THR A 1 600 ? -30.425 38.445 55.039 1.00 26.11 600 THR A O 1
ATOM 4937 N N . GLU A 1 601 ? -31.013 37.444 56.977 1.00 22.50 601 GLU A N 1
ATOM 4938 C CA . GLU A 1 601 ? -32.415 37.105 56.745 1.00 22.50 601 GLU A CA 1
ATOM 4939 C C . GLU A 1 601 ? -33.260 38.352 56.434 1.00 22.50 601 GLU A C 1
ATOM 4941 O O . GLU A 1 601 ? -32.976 39.418 56.977 1.00 22.50 601 GLU A O 1
ATOM 4946 N N . ASN A 1 602 ? -34.305 38.204 55.607 1.00 26.27 602 ASN A N 1
ATOM 4947 C CA . ASN A 1 602 ? -35.647 38.757 55.853 1.00 26.27 602 ASN A CA 1
ATOM 4948 C C . ASN A 1 602 ? -36.646 38.295 54.776 1.00 26.27 602 ASN A C 1
ATOM 4950 O O . ASN A 1 602 ? -36.496 38.577 53.588 1.00 26.27 602 ASN A O 1
ATOM 4954 N N . GLU A 1 603 ? -37.686 37.607 55.243 1.00 22.38 603 GLU A N 1
ATOM 4955 C CA . GLU A 1 603 ? -38.951 37.339 54.559 1.00 22.38 603 GLU A CA 1
ATOM 4956 C C . GLU A 1 603 ? -39.690 38.658 54.280 1.00 22.38 603 GLU A C 1
ATOM 4958 O O . GLU A 1 603 ? -39.929 39.411 55.222 1.00 22.38 603 GLU A O 1
ATOM 4963 N N . ILE A 1 604 ? -40.102 38.926 53.032 1.00 25.52 604 ILE A N 1
ATOM 4964 C CA . ILE A 1 604 ? -41.216 39.842 52.723 1.00 25.52 604 ILE A CA 1
ATOM 4965 C C . ILE A 1 604 ? -42.043 39.270 51.562 1.00 25.52 604 ILE A C 1
ATOM 4967 O O . ILE A 1 604 ? -41.529 38.677 50.616 1.00 25.52 604 ILE A O 1
ATOM 4971 N N . GLU A 1 605 ? -43.345 39.442 51.740 1.00 23.31 605 GLU A N 1
ATOM 4972 C CA . GLU A 1 605 ? -44.512 38.813 51.146 1.00 23.31 605 GLU A CA 1
ATOM 4973 C C . GLU A 1 605 ? -44.749 39.036 49.642 1.00 23.31 605 GLU A C 1
ATOM 4975 O O . GLU A 1 605 ? -44.307 39.991 49.010 1.00 23.31 605 GLU A O 1
ATOM 4980 N N . SER A 1 606 ? -45.554 38.106 49.133 1.00 21.45 606 SER A N 1
ATOM 4981 C CA . SER A 1 606 ? -46.332 38.090 47.898 1.00 21.45 606 SER A CA 1
ATOM 4982 C C . SER A 1 606 ? -47.036 39.403 47.531 1.00 21.45 606 SER A C 1
ATOM 4984 O O . SER A 1 606 ? -47.836 39.907 48.316 1.00 21.45 606 SER A O 1
ATOM 4986 N N . GLU A 1 607 ? -46.895 39.826 46.271 1.00 24.44 607 GLU A N 1
ATOM 4987 C CA . GLU A 1 607 ? -47.902 40.628 45.567 1.00 24.44 607 GLU A CA 1
ATOM 4988 C C . GLU A 1 607 ? -48.200 40.038 44.180 1.00 24.44 607 GLU A C 1
ATOM 4990 O O . GLU A 1 607 ? -47.314 39.697 43.394 1.00 24.44 607 GLU A O 1
ATOM 4995 N N . ASP A 1 608 ? -49.500 39.900 43.933 1.00 23.77 608 ASP A N 1
ATOM 4996 C CA . ASP A 1 608 ? -50.167 39.357 42.759 1.00 23.77 608 ASP A CA 1
ATOM 4997 C C . ASP A 1 608 ? -49.807 40.059 41.438 1.00 23.77 608 ASP A C 1
ATOM 4999 O O . ASP A 1 608 ? -50.026 41.258 41.271 1.00 23.77 608 ASP A O 1
ATOM 5003 N N . PHE A 1 609 ? -49.442 39.272 40.422 1.00 24.47 609 PHE A N 1
ATOM 5004 C CA . PHE A 1 609 ? -49.630 39.640 39.014 1.00 24.47 609 PHE A CA 1
ATOM 5005 C C . PHE A 1 609 ? -50.408 38.540 38.284 1.00 24.47 609 PHE A C 1
ATOM 5007 O O . PHE A 1 609 ? -49.887 37.781 37.474 1.00 24.47 609 PHE A O 1
ATOM 5014 N N . ASN A 1 610 ? -51.705 38.482 38.579 1.00 22.75 610 ASN A N 1
ATOM 5015 C CA . ASN A 1 610 ? -52.713 37.866 37.726 1.00 22.75 610 ASN A CA 1
ATOM 5016 C C . ASN A 1 610 ? -53.478 38.989 37.021 1.00 22.75 610 ASN A C 1
ATOM 5018 O O . ASN A 1 610 ? -54.239 39.693 37.688 1.00 22.75 610 ASN A O 1
ATOM 5022 N N . LYS A 1 611 ? -53.306 39.136 35.697 1.00 23.78 611 LYS A N 1
ATOM 5023 C CA . LYS A 1 611 ? -54.399 39.420 34.745 1.00 23.78 611 LYS A CA 1
ATOM 5024 C C . LYS A 1 611 ? -53.924 39.634 33.303 1.00 23.78 611 LYS A C 1
ATOM 5026 O O . LYS A 1 611 ? -53.080 40.478 33.028 1.00 23.78 611 LYS A O 1
ATOM 5031 N N . ASN A 1 612 ? -54.664 38.966 32.417 1.00 24.83 612 ASN A N 1
ATOM 5032 C CA . ASN A 1 612 ? -54.996 39.353 31.044 1.00 24.83 612 ASN A CA 1
ATOM 5033 C C . ASN A 1 612 ? -53.991 38.993 29.944 1.00 24.83 612 ASN A C 1
ATOM 5035 O O . ASN A 1 612 ? -53.333 39.857 29.371 1.00 24.83 612 ASN A O 1
ATOM 5039 N N . ILE A 1 613 ? -54.020 37.725 29.536 1.00 25.97 613 ILE A N 1
ATOM 5040 C CA . ILE A 1 613 ? -53.891 37.383 28.117 1.00 25.97 613 ILE A CA 1
ATOM 5041 C C . ILE A 1 613 ? -55.246 36.796 27.717 1.00 25.97 613 ILE A C 1
ATOM 5043 O O . ILE A 1 613 ? -55.528 35.626 27.947 1.00 25.97 613 ILE A O 1
ATOM 5047 N N . GLU A 1 614 ? -56.130 37.680 27.250 1.00 24.80 614 GLU A N 1
ATOM 5048 C CA . GLU A 1 614 ? -57.430 37.322 26.687 1.00 24.80 614 GLU A CA 1
ATOM 5049 C C . GLU A 1 614 ? -57.234 36.660 25.322 1.00 24.80 614 GLU A C 1
ATOM 5051 O O . GLU A 1 614 ? -56.648 37.235 24.400 1.00 24.80 614 GLU A O 1
ATOM 5056 N N . GLU A 1 615 ? -57.775 35.452 25.228 1.00 23.75 615 GLU A N 1
ATOM 5057 C CA . GLU A 1 615 ? -58.099 34.716 24.016 1.00 23.75 615 GLU A CA 1
ATOM 5058 C C . GLU A 1 615 ? -58.909 35.604 23.059 1.00 23.75 615 GLU A C 1
ATOM 5060 O O . GLU A 1 615 ? -59.985 36.102 23.397 1.00 23.75 615 GLU A O 1
ATOM 5065 N N . LYS A 1 616 ? -58.400 35.797 21.840 1.00 23.30 616 LYS A N 1
ATOM 5066 C CA . LYS A 1 616 ? -59.174 36.352 20.731 1.00 23.30 616 LYS A CA 1
ATOM 5067 C C . LYS A 1 616 ? -59.098 35.437 19.519 1.00 23.30 616 LYS A C 1
ATOM 5069 O O . LYS A 1 616 ? -58.100 35.408 18.807 1.00 23.30 616 LYS A O 1
ATOM 5074 N N . ASN A 1 617 ? -60.258 34.831 19.280 1.00 25.31 617 ASN A N 1
ATOM 5075 C CA . ASN A 1 617 ? -60.886 34.636 17.978 1.00 25.31 617 ASN A CA 1
ATOM 5076 C C . ASN A 1 617 ? -60.428 33.427 17.151 1.00 25.31 617 ASN A C 1
ATOM 5078 O O . ASN A 1 617 ? -59.936 33.564 16.035 1.00 25.31 617 ASN A O 1
ATOM 5082 N N . GLU A 1 618 ? -60.771 32.239 17.650 1.00 22.22 618 GLU A N 1
ATOM 5083 C CA . GLU A 1 618 ? -61.259 31.139 16.810 1.00 22.22 618 GLU A CA 1
ATOM 5084 C C . GLU A 1 618 ? -62.700 31.440 16.343 1.00 22.22 618 GLU A C 1
ATOM 5086 O O . GLU A 1 618 ? -63.658 30.897 16.877 1.00 22.22 618 GLU A O 1
ATOM 5091 N N . GLU A 1 619 ? -62.884 32.319 15.357 1.00 25.23 619 GLU A N 1
ATOM 5092 C CA . GLU A 1 619 ? -64.147 32.417 14.597 1.00 25.23 619 GLU A CA 1
ATOM 5093 C C . GLU A 1 619 ? -63.874 32.852 13.147 1.00 25.23 619 GLU A C 1
ATOM 5095 O O . GLU A 1 619 ? -64.349 33.877 12.675 1.00 25.23 619 GLU A O 1
ATOM 5100 N N . GLU A 1 620 ? -63.127 32.036 12.405 1.00 25.20 620 GLU A N 1
ATOM 5101 C CA . GLU A 1 620 ? -63.239 31.968 10.938 1.00 25.20 620 GLU A CA 1
ATOM 5102 C C . GLU A 1 620 ? -63.435 30.504 10.517 1.00 25.20 620 GLU A C 1
ATOM 5104 O O . GLU A 1 620 ? -62.718 29.926 9.709 1.00 25.20 620 GLU A O 1
ATOM 5109 N N . ILE A 1 621 ? -64.448 29.875 11.118 1.00 23.81 621 ILE A N 1
ATOM 5110 C CA . ILE A 1 621 ? -65.044 28.624 10.650 1.00 23.81 621 ILE A CA 1
ATOM 5111 C C . ILE A 1 621 ? -66.529 28.916 10.432 1.00 23.81 621 ILE A C 1
ATOM 5113 O O . ILE A 1 621 ? -67.220 29.315 11.366 1.00 23.81 621 ILE A O 1
ATOM 5117 N N . LYS A 1 622 ? -67.006 28.636 9.209 1.00 24.19 622 LYS A N 1
ATOM 5118 C CA . LYS A 1 622 ? -68.381 28.753 8.668 1.00 24.19 622 LYS A CA 1
ATOM 5119 C C . LYS A 1 622 ? -68.622 30.002 7.819 1.00 24.19 622 LYS A C 1
ATOM 5121 O O . LYS A 1 622 ? -69.121 31.005 8.319 1.00 24.19 622 LYS A O 1
ATOM 5126 N N . LYS A 1 623 ? -68.408 29.860 6.505 1.00 24.95 623 LYS A N 1
ATOM 5127 C CA . LYS A 1 623 ? -69.377 30.199 5.437 1.00 24.95 623 LYS A CA 1
ATOM 5128 C C . LYS A 1 623 ? -68.718 30.078 4.061 1.00 24.95 623 LYS A C 1
ATOM 5130 O O . LYS A 1 623 ? -68.410 31.080 3.440 1.00 24.95 623 LYS A O 1
ATOM 5135 N N . GLU A 1 624 ? -68.589 28.857 3.555 1.00 24.83 624 GLU A N 1
ATOM 5136 C CA . GLU A 1 624 ? -68.622 28.629 2.105 1.00 24.83 624 GLU A CA 1
ATOM 5137 C C . GLU A 1 624 ? -69.586 27.473 1.829 1.00 24.83 624 GLU A C 1
ATOM 5139 O O . GLU A 1 624 ? -69.255 26.295 1.833 1.00 24.83 624 GLU A O 1
ATOM 5144 N N . ASN A 1 625 ? -70.850 27.894 1.816 1.00 24.61 625 ASN A N 1
ATOM 5145 C CA . ASN A 1 625 ? -72.009 27.416 1.073 1.00 24.61 625 ASN A CA 1
ATOM 5146 C C . ASN A 1 625 ? -71.998 25.971 0.558 1.00 24.61 625 ASN A C 1
ATOM 5148 O O . ASN A 1 625 ? -71.377 25.623 -0.441 1.00 24.61 625 ASN A O 1
ATOM 5152 N N . MET A 1 626 ? -72.856 25.191 1.217 1.00 21.33 626 MET A N 1
ATOM 5153 C CA . MET A 1 626 ? -73.664 24.154 0.592 1.00 21.33 626 MET A CA 1
ATOM 5154 C C . MET A 1 626 ? -74.300 24.690 -0.691 1.00 21.33 626 MET A C 1
ATOM 5156 O O . MET A 1 626 ? -75.027 25.672 -0.607 1.00 21.33 626 MET A O 1
ATOM 5160 N N . ASP A 1 627 ? -74.084 24.013 -1.813 1.00 24.39 627 ASP A N 1
ATOM 5161 C CA . ASP A 1 627 ? -75.041 23.979 -2.914 1.00 24.39 627 ASP A CA 1
ATOM 5162 C C . ASP A 1 627 ? -74.956 22.610 -3.612 1.00 24.39 627 ASP A C 1
ATOM 5164 O O . ASP A 1 627 ? -73.920 22.186 -4.123 1.00 24.39 627 ASP A O 1
ATOM 5168 N N . ASP A 1 628 ? -76.108 21.943 -3.588 1.00 24.12 628 ASP A N 1
ATOM 5169 C CA . ASP A 1 628 ? -76.603 20.944 -4.529 1.00 24.12 628 ASP A CA 1
ATOM 5170 C C . ASP A 1 628 ? -75.979 19.539 -4.572 1.00 24.12 628 ASP A C 1
ATOM 5172 O O . ASP A 1 628 ? -75.279 19.120 -5.496 1.00 24.12 628 ASP A O 1
ATOM 5176 N N . GLU A 1 629 ? -76.468 18.724 -3.632 1.00 23.25 629 GLU A N 1
ATOM 5177 C CA . GLU A 1 629 ? -76.748 17.303 -3.832 1.00 23.25 629 GLU A CA 1
ATOM 5178 C C . GLU A 1 629 ? -77.530 17.061 -5.145 1.00 23.25 629 GLU A C 1
ATOM 5180 O O . GLU A 1 629 ? -78.758 17.161 -5.209 1.00 23.25 629 GLU A O 1
ATOM 5185 N N . LYS A 1 630 ? -76.832 16.650 -6.207 1.00 25.48 630 LYS A N 1
ATOM 5186 C CA . LYS A 1 630 ? -77.429 15.928 -7.341 1.00 25.48 630 LYS A CA 1
ATOM 5187 C C . LYS A 1 630 ? -76.703 14.613 -7.582 1.00 25.48 630 LYS A C 1
ATOM 5189 O O . LYS A 1 630 ? -75.787 14.505 -8.385 1.00 25.48 630 LYS A O 1
ATOM 5194 N N . MET A 1 631 ? -77.195 13.608 -6.865 1.00 22.80 631 MET A N 1
ATOM 5195 C CA . MET A 1 631 ? -77.377 12.218 -7.290 1.00 22.80 631 MET A CA 1
ATOM 5196 C C . MET A 1 631 ? -76.974 11.911 -8.748 1.00 22.80 631 MET A C 1
ATOM 5198 O O . MET A 1 631 ? -77.784 12.052 -9.665 1.00 22.80 631 MET A O 1
ATOM 5202 N N . SER A 1 632 ? -75.781 11.354 -8.943 1.00 23.83 632 SER A N 1
ATOM 5203 C CA . SER A 1 632 ? -75.498 10.412 -10.030 1.00 23.83 632 SER A CA 1
ATOM 5204 C C . SER A 1 632 ? -75.003 9.106 -9.409 1.00 23.83 632 SER A C 1
ATOM 5206 O O . SER A 1 632 ? -73.852 8.934 -9.019 1.00 23.83 632 SER A O 1
ATOM 5208 N N . LYS A 1 633 ? -75.963 8.199 -9.231 1.00 22.38 633 LYS A N 1
ATOM 5209 C CA . LYS A 1 633 ? -75.739 6.809 -8.856 1.00 22.38 633 LYS A CA 1
ATOM 5210 C C . LYS A 1 633 ? -75.015 6.054 -9.975 1.00 22.38 633 LYS A C 1
ATOM 5212 O O . LYS A 1 633 ? -75.213 6.337 -11.152 1.00 22.38 633 LYS A O 1
ATOM 5217 N N . ASP A 1 634 ? -74.308 5.021 -9.529 1.00 24.64 634 ASP A N 1
ATOM 5218 C CA . ASP A 1 634 ? -73.960 3.797 -10.248 1.00 24.64 634 ASP A CA 1
ATOM 5219 C C . ASP A 1 634 ? -72.834 3.879 -11.284 1.00 24.64 634 ASP A C 1
ATOM 5221 O O . ASP A 1 634 ? -73.052 3.966 -12.484 1.00 24.64 634 ASP A O 1
ATOM 5225 N N . ASN A 1 635 ? -71.611 3.660 -10.798 1.00 24.53 635 ASN A N 1
ATOM 5226 C CA . ASN A 1 635 ? -70.670 2.764 -11.468 1.00 24.53 635 ASN A CA 1
ATOM 5227 C C . ASN A 1 635 ? -70.045 1.839 -10.415 1.00 24.53 635 ASN A C 1
ATOM 5229 O O . ASN A 1 635 ? -68.897 1.990 -10.004 1.00 24.53 635 ASN A O 1
ATOM 5233 N N . TYR A 1 636 ? -70.846 0.871 -9.959 1.00 24.28 636 TYR A N 1
ATOM 5234 C CA . TYR A 1 636 ? -70.335 -0.343 -9.329 1.00 24.28 636 TYR A CA 1
ATOM 5235 C C . TYR A 1 636 ? -69.471 -1.078 -10.359 1.00 24.28 636 TYR A C 1
ATOM 5237 O O . TYR A 1 636 ? -69.978 -1.840 -11.185 1.00 24.28 636 TYR A O 1
ATOM 5245 N N . ILE A 1 637 ? -68.160 -0.843 -10.318 1.00 26.92 637 ILE A N 1
ATOM 5246 C CA . ILE A 1 637 ? -67.191 -1.730 -10.955 1.00 26.92 637 ILE A CA 1
ATOM 5247 C C . ILE A 1 637 ? -67.237 -3.024 -10.147 1.00 26.92 637 ILE A C 1
ATOM 5249 O O . ILE A 1 637 ? -66.706 -3.118 -9.041 1.00 26.92 637 ILE A O 1
ATOM 5253 N N . LYS A 1 638 ? -67.991 -3.987 -10.682 1.00 24.36 638 LYS A N 1
ATOM 5254 C CA . LYS A 1 638 ? -68.101 -5.345 -10.168 1.00 24.36 638 LYS A CA 1
ATOM 5255 C C . LYS A 1 638 ? -66.706 -5.922 -9.972 1.00 24.36 638 LYS A C 1
ATOM 5257 O O . LYS A 1 638 ? -65.928 -6.054 -10.914 1.00 24.36 638 LYS A O 1
ATOM 5262 N N . THR A 1 639 ? -66.442 -6.305 -8.734 1.00 25.39 639 THR A N 1
ATOM 5263 C CA . THR A 1 639 ? -65.424 -7.261 -8.324 1.00 25.39 639 THR A CA 1
ATOM 5264 C C . THR A 1 639 ? -65.763 -8.636 -8.904 1.00 25.39 639 THR A C 1
ATOM 5266 O O . THR A 1 639 ? -66.190 -9.546 -8.197 1.00 25.39 639 THR A O 1
ATOM 5269 N N . ASP A 1 640 ? -65.599 -8.804 -10.215 1.00 24.67 640 ASP A N 1
ATOM 5270 C CA . ASP A 1 640 ? -65.662 -10.121 -10.838 1.00 24.67 640 ASP A CA 1
ATOM 5271 C C . ASP A 1 640 ? -64.349 -10.859 -10.558 1.00 24.67 640 ASP A C 1
ATOM 5273 O O . ASP A 1 640 ? -63.372 -10.780 -11.296 1.00 24.67 640 ASP A O 1
ATOM 5277 N N . ASN A 1 641 ? -64.351 -11.551 -9.417 1.00 26.58 641 ASN A N 1
ATOM 5278 C CA . ASN A 1 641 ? -63.813 -12.895 -9.233 1.00 26.58 641 ASN A CA 1
ATOM 5279 C C . ASN A 1 641 ? -62.602 -13.251 -10.111 1.00 26.58 641 ASN A C 1
ATOM 5281 O O . ASN A 1 641 ? -62.685 -14.118 -10.986 1.00 26.58 641 ASN A O 1
ATOM 5285 N N . LEU A 1 642 ? -61.439 -12.690 -9.779 1.00 25.97 642 LEU A N 1
ATOM 5286 C CA . LEU A 1 642 ? -60.171 -13.384 -9.991 1.00 25.97 642 LEU A CA 1
ATOM 5287 C C . LEU A 1 642 ? -60.163 -14.612 -9.070 1.00 25.97 642 LEU A C 1
ATOM 5289 O O . LEU A 1 642 ? -59.616 -14.601 -7.971 1.00 25.97 642 LEU A O 1
ATOM 5293 N N . LYS A 1 643 ? -60.835 -15.679 -9.518 1.00 24.94 643 LYS A N 1
ATOM 5294 C CA . LYS A 1 643 ? -60.632 -17.035 -9.015 1.00 24.94 643 LYS A CA 1
ATOM 5295 C C . LYS A 1 643 ? -59.179 -17.399 -9.306 1.00 24.94 643 LYS A C 1
ATOM 5297 O O . LYS A 1 643 ? -58.866 -17.909 -10.380 1.00 24.94 643 LYS A O 1
ATOM 5302 N N . CYS A 1 644 ? -58.294 -17.108 -8.357 1.00 25.61 644 CYS A N 1
ATOM 5303 C CA . CYS A 1 644 ? -57.013 -17.784 -8.265 1.00 25.61 644 CYS A CA 1
ATOM 5304 C C . CYS A 1 644 ? -57.319 -19.278 -8.182 1.00 25.61 644 CYS A C 1
ATOM 5306 O O . CYS A 1 644 ? -57.921 -19.750 -7.223 1.00 25.61 644 CYS A O 1
ATOM 5308 N N . ILE A 1 645 ? -56.987 -19.985 -9.256 1.00 29.06 645 ILE A N 1
ATOM 5309 C CA . ILE A 1 645 ? -57.057 -21.435 -9.359 1.00 29.06 645 ILE A CA 1
ATOM 5310 C C . ILE A 1 645 ? -56.203 -21.987 -8.214 1.00 29.06 645 ILE A C 1
ATOM 5312 O O . ILE A 1 645 ? -54.981 -21.839 -8.241 1.00 29.06 645 ILE A O 1
ATOM 5316 N N . GLU A 1 646 ? -56.858 -22.566 -7.205 1.00 33.72 646 GLU A N 1
ATOM 5317 C CA . GLU A 1 646 ? -56.243 -23.366 -6.146 1.00 33.72 646 GLU A CA 1
ATOM 5318 C C . GLU A 1 646 ? -55.457 -24.494 -6.823 1.00 33.72 646 GLU A C 1
ATOM 5320 O O . GLU A 1 646 ? -56.006 -25.509 -7.258 1.00 33.72 646 GLU A O 1
ATOM 5325 N N . LYS A 1 647 ? -54.157 -24.275 -7.023 1.00 37.94 647 LYS A N 1
ATOM 5326 C CA . LYS A 1 647 ? -53.246 -25.349 -7.396 1.00 37.94 647 LYS A CA 1
ATOM 5327 C C . LYS A 1 647 ? -53.131 -26.246 -6.175 1.00 37.94 647 LYS A C 1
ATOM 5329 O O . LYS A 1 647 ? -52.812 -25.748 -5.104 1.00 37.94 647 LYS A O 1
ATOM 5334 N N . VAL A 1 648 ? -53.417 -27.530 -6.386 1.00 37.44 648 VAL A N 1
ATOM 5335 C CA . VAL A 1 648 ? -53.227 -28.654 -5.460 1.00 37.44 648 VAL A CA 1
ATOM 5336 C C . VAL A 1 648 ? -52.059 -28.364 -4.512 1.00 37.44 648 VAL A C 1
ATOM 5338 O O . VAL A 1 648 ? -50.907 -28.388 -4.939 1.00 37.44 648 VAL A O 1
ATOM 5341 N N . GLU A 1 649 ? -52.374 -28.007 -3.266 1.00 43.25 649 GLU A N 1
ATOM 5342 C CA . GLU A 1 649 ? -51.377 -27.697 -2.241 1.00 43.25 649 GLU A CA 1
ATOM 5343 C C . GLU A 1 649 ? -50.582 -28.975 -1.959 1.00 43.25 649 GLU A C 1
ATOM 5345 O O . GLU A 1 649 ? -51.163 -30.022 -1.657 1.00 43.25 649 GLU A O 1
ATOM 5350 N N . ASN A 1 650 ? -49.256 -28.926 -2.100 1.00 64.00 650 ASN A N 1
ATOM 5351 C CA . ASN A 1 650 ? -48.417 -30.053 -1.707 1.00 64.00 650 ASN A CA 1
ATOM 5352 C C . ASN A 1 650 ? -48.594 -30.296 -0.196 1.00 64.00 650 ASN A C 1
ATOM 5354 O O . ASN A 1 650 ? -48.754 -29.343 0.566 1.00 64.00 650 ASN A O 1
ATOM 5358 N N . GLU A 1 651 ? -48.496 -31.548 0.272 1.00 70.12 651 GLU A N 1
ATOM 5359 C CA . GLU A 1 651 ? -48.553 -31.871 1.717 1.00 70.12 651 GLU A CA 1
ATOM 5360 C C . GLU A 1 651 ? -47.578 -31.018 2.550 1.00 70.12 651 GLU A C 1
ATOM 5362 O O . GLU A 1 651 ? -47.844 -30.674 3.704 1.00 70.12 651 GLU A O 1
ATOM 5367 N N . GLU A 1 652 ? -46.449 -30.643 1.948 1.00 73.62 652 GLU A N 1
ATOM 5368 C CA . GLU A 1 652 ? -45.445 -29.786 2.564 1.00 73.62 652 GLU A CA 1
ATOM 5369 C C . GLU A 1 652 ? -45.941 -28.345 2.777 1.00 73.62 652 GLU A C 1
ATOM 5371 O O . GLU A 1 652 ? -45.696 -27.781 3.842 1.00 73.62 652 GLU A O 1
ATOM 5376 N N . ASP A 1 653 ? -46.691 -27.773 1.829 1.00 74.69 653 ASP A N 1
ATOM 5377 C CA . ASP A 1 653 ? -47.243 -26.413 1.927 1.00 74.69 653 ASP A CA 1
ATOM 5378 C C . ASP A 1 653 ? -48.301 -26.330 3.034 1.00 74.69 653 ASP A C 1
ATOM 5380 O O . ASP A 1 653 ? -48.307 -25.385 3.825 1.00 74.69 653 ASP A O 1
ATOM 5384 N N . ILE A 1 654 ? -49.125 -27.375 3.175 1.00 77.94 654 ILE A N 1
ATOM 5385 C CA . ILE A 1 654 ? -50.096 -27.510 4.273 1.00 77.94 654 ILE A CA 1
ATOM 5386 C C . ILE A 1 654 ? -49.365 -27.561 5.621 1.00 77.94 654 ILE A C 1
ATOM 5388 O O . ILE A 1 654 ? -49.758 -26.886 6.580 1.00 77.94 654 ILE A O 1
ATOM 5392 N N . LYS A 1 655 ? -48.271 -28.332 5.704 1.00 81.38 655 LYS A N 1
ATOM 5393 C CA . LYS A 1 655 ? -47.439 -28.422 6.913 1.00 81.38 655 LYS A CA 1
ATOM 5394 C C . LYS A 1 655 ? -46.819 -27.066 7.262 1.00 81.38 655 LYS A C 1
ATOM 5396 O O . LYS A 1 655 ? -46.861 -26.671 8.425 1.00 81.38 655 LYS A O 1
ATOM 5401 N N . ILE A 1 656 ? -46.292 -26.342 6.276 1.00 82.69 656 ILE A N 1
ATOM 5402 C CA . ILE A 1 656 ? -45.707 -25.005 6.462 1.00 82.69 656 ILE A CA 1
ATOM 5403 C C . ILE A 1 656 ? -46.773 -24.009 6.912 1.00 82.69 656 ILE A C 1
ATOM 5405 O O . ILE A 1 656 ? -46.543 -23.267 7.864 1.00 82.69 656 ILE A O 1
ATOM 5409 N N . ARG A 1 657 ? -47.961 -24.024 6.297 1.00 83.12 657 ARG A N 1
ATOM 5410 C CA . ARG A 1 657 ? -49.058 -23.134 6.686 1.00 83.12 657 ARG A CA 1
ATOM 5411 C C . ARG A 1 657 ? -49.506 -23.379 8.119 1.00 83.12 657 ARG A C 1
ATOM 5413 O O . ARG A 1 657 ? -49.721 -22.424 8.859 1.00 83.12 657 ARG A O 1
ATOM 5420 N N . LYS A 1 658 ? -49.598 -24.646 8.529 1.00 82.75 658 LYS A N 1
ATOM 5421 C CA . LYS A 1 658 ? -49.904 -25.007 9.916 1.00 82.75 658 LYS A CA 1
ATOM 5422 C C . LYS A 1 658 ? -48.855 -24.452 10.881 1.00 82.75 658 LYS A C 1
ATOM 5424 O O . LYS A 1 658 ? -49.231 -23.820 11.858 1.00 82.75 658 LYS A O 1
ATOM 5429 N N . ILE A 1 659 ? -47.569 -24.619 10.564 1.00 81.94 659 ILE A N 1
ATOM 5430 C CA . ILE A 1 659 ? -46.459 -24.082 11.365 1.00 81.94 659 ILE A CA 1
ATOM 5431 C C . ILE A 1 659 ? -46.544 -22.554 11.477 1.00 81.94 659 ILE A C 1
ATOM 5433 O O . ILE A 1 659 ? -46.407 -22.020 12.569 1.00 81.94 659 ILE A O 1
ATOM 5437 N N . VAL A 1 660 ? -46.794 -21.845 10.373 1.00 81.38 660 VAL A N 1
ATOM 5438 C CA . VAL A 1 660 ? -46.926 -20.376 10.363 1.00 81.38 660 VAL A CA 1
ATOM 5439 C C . VAL A 1 660 ? -48.127 -19.911 11.191 1.00 81.38 660 VAL A C 1
ATOM 5441 O O . VAL A 1 660 ? -48.019 -18.943 11.938 1.00 81.38 660 VAL A O 1
ATOM 5444 N N . ASN A 1 661 ? -49.254 -20.617 11.119 1.00 82.50 661 ASN A N 1
ATOM 5445 C CA . ASN A 1 661 ? -50.416 -20.316 11.954 1.00 82.50 661 ASN A CA 1
ATOM 5446 C C . ASN A 1 661 ? -50.127 -20.576 13.443 1.00 82.50 661 ASN A C 1
ATOM 5448 O O . ASN A 1 661 ? -50.438 -19.729 14.272 1.00 82.50 661 ASN A O 1
ATOM 5452 N N . ASP A 1 662 ? -49.494 -21.706 13.778 1.00 81.12 662 ASP A N 1
ATOM 5453 C CA . ASP A 1 662 ? -49.080 -22.036 15.150 1.00 81.12 662 ASP A CA 1
ATOM 5454 C C . ASP A 1 662 ? -48.128 -20.965 15.716 1.00 81.12 662 ASP A C 1
ATOM 5456 O O . ASP A 1 662 ? -48.247 -20.548 16.866 1.00 81.12 662 ASP A O 1
ATOM 5460 N N . LEU A 1 663 ? -47.223 -20.470 14.877 1.00 79.00 663 LEU A N 1
ATOM 5461 C CA . LEU A 1 663 ? -46.312 -19.374 15.179 1.00 79.00 663 LEU A CA 1
ATOM 5462 C C . LEU A 1 663 ? -47.042 -18.050 15.478 1.00 79.00 663 LEU A C 1
ATOM 5464 O O . LEU A 1 663 ? -46.699 -17.359 16.437 1.00 79.00 663 LEU A O 1
ATOM 5468 N N . TYR A 1 664 ? -48.072 -17.701 14.700 1.00 80.31 664 TYR A N 1
ATOM 5469 C CA . TYR A 1 664 ? -48.930 -16.545 14.993 1.00 80.31 664 TYR A CA 1
ATOM 5470 C C . TYR A 1 664 ? -49.738 -16.710 16.293 1.00 80.31 664 TYR A C 1
ATOM 5472 O O . TYR A 1 664 ? -50.167 -15.712 16.869 1.00 80.31 664 TYR A O 1
ATOM 5480 N N . GLU A 1 665 ? -49.913 -17.938 16.783 1.00 76.44 665 GLU A N 1
ATOM 5481 C CA . GLU A 1 665 ? -50.551 -18.257 18.067 1.00 76.44 665 GLU A CA 1
ATOM 5482 C C . GLU A 1 665 ? -49.562 -18.293 19.260 1.00 76.44 665 GLU A C 1
ATOM 5484 O O . GLU A 1 665 ? -49.934 -18.770 20.331 1.00 76.44 665 GLU A O 1
ATOM 5489 N N . ASP A 1 666 ? -48.324 -17.790 19.109 1.00 72.56 666 ASP A N 1
ATOM 5490 C CA . ASP A 1 666 ? -47.252 -17.793 20.141 1.00 72.56 666 ASP A CA 1
ATOM 5491 C C . ASP A 1 666 ? -46.870 -19.222 20.595 1.00 72.56 666 ASP A C 1
ATOM 5493 O O . ASP A 1 666 ? -46.446 -19.447 21.731 1.00 72.56 666 ASP A O 1
ATOM 5497 N N . LYS A 1 667 ? -47.026 -20.226 19.712 1.00 75.25 667 LYS A N 1
ATOM 5498 C CA . LYS A 1 667 ? -46.537 -21.590 19.974 1.00 75.25 667 LYS A CA 1
ATOM 5499 C C . LYS A 1 667 ? -45.054 -21.720 19.611 1.00 75.25 667 LYS A C 1
ATOM 5501 O O . LYS A 1 667 ? -44.614 -21.175 18.595 1.00 75.25 667 LYS A O 1
ATOM 5506 N N . PRO A 1 668 ? -44.273 -22.494 20.389 1.00 70.62 668 PRO A N 1
ATOM 5507 C CA . PRO A 1 668 ? -42.855 -22.684 20.119 1.00 70.62 668 PRO A CA 1
ATOM 5508 C C . PRO A 1 668 ? -42.635 -23.433 18.795 1.00 70.62 668 PRO A C 1
ATOM 5510 O O . PRO A 1 668 ? -43.208 -24.497 18.566 1.00 70.62 668 PRO A O 1
ATOM 5513 N N . PHE A 1 669 ? -41.773 -22.882 17.937 1.00 74.19 669 PHE A N 1
ATOM 5514 C CA . PHE A 1 669 ? -41.399 -23.439 16.630 1.00 74.19 669 PHE A CA 1
ATOM 5515 C C . PHE A 1 669 ? -40.712 -24.806 16.737 1.00 74.19 669 PHE A C 1
ATOM 5517 O O . PHE A 1 669 ? -40.964 -25.702 15.932 1.00 74.19 669 PHE A O 1
ATOM 5524 N N . TRP A 1 670 ? -39.862 -24.969 17.748 1.00 81.44 670 TRP A N 1
ATOM 5525 C CA . TRP A 1 670 ? -39.275 -26.243 18.141 1.00 81.44 670 TRP A CA 1
ATOM 5526 C C . TRP A 1 670 ? -39.409 -26.427 19.654 1.00 81.44 670 TRP A C 1
ATOM 5528 O O . TRP A 1 670 ? -39.444 -25.463 20.416 1.00 81.44 670 TRP A O 1
ATOM 5538 N N . ASN A 1 671 ? -39.515 -27.677 20.089 1.00 78.88 671 ASN A N 1
ATOM 5539 C CA . ASN A 1 671 ? -39.700 -28.088 21.480 1.00 78.88 671 ASN A CA 1
ATOM 5540 C C . ASN A 1 671 ? -38.605 -29.081 21.909 1.00 78.88 671 ASN A C 1
ATOM 5542 O O . ASN A 1 671 ? -37.761 -29.477 21.107 1.00 78.88 671 ASN A O 1
ATOM 5546 N N . GLU A 1 672 ? -38.639 -29.530 23.165 1.00 73.44 672 GLU A N 1
ATOM 5547 C CA . GLU A 1 672 ? -37.683 -30.512 23.710 1.00 73.44 672 GLU A CA 1
ATOM 5548 C C . GLU A 1 672 ? -37.620 -31.823 22.903 1.00 73.44 672 GLU A C 1
ATOM 5550 O O . GLU A 1 672 ? -36.612 -32.535 22.926 1.00 73.44 672 GLU A O 1
ATOM 5555 N N . GLU A 1 673 ? -38.680 -32.143 22.156 1.00 76.88 673 GLU A N 1
ATOM 5556 C CA . GLU A 1 673 ? -38.774 -33.367 21.365 1.00 76.88 673 GLU A CA 1
ATOM 5557 C C . GLU A 1 673 ? -38.324 -33.232 19.913 1.00 76.88 673 GLU A C 1
ATOM 5559 O O . GLU A 1 673 ? -38.229 -34.231 19.201 1.00 76.88 673 GLU A O 1
ATOM 5564 N N . SER A 1 674 ? -38.034 -32.014 19.479 1.00 79.06 674 SER A N 1
ATOM 5565 C CA . SER A 1 674 ? -37.775 -31.698 18.086 1.00 79.06 674 SER A CA 1
ATOM 5566 C C . SER A 1 674 ? -36.446 -32.261 17.578 1.00 79.06 674 SER A C 1
ATOM 5568 O O . SER A 1 674 ? -35.434 -32.278 18.287 1.00 79.06 674 SER A O 1
ATOM 5570 N N . ASP A 1 675 ? -36.450 -32.682 16.313 1.00 83.06 675 ASP A N 1
ATOM 5571 C CA . ASP A 1 675 ? -35.245 -32.827 15.495 1.00 83.06 675 ASP A CA 1
ATOM 5572 C C . ASP A 1 675 ? -34.971 -31.471 14.837 1.00 83.06 675 ASP A C 1
ATOM 5574 O O . ASP A 1 675 ? -35.662 -31.055 13.897 1.00 83.06 675 ASP A O 1
ATOM 5578 N N . PHE A 1 676 ? -33.979 -30.757 15.366 1.00 83.44 676 PHE A N 1
ATOM 5579 C CA . PHE A 1 676 ? -33.687 -29.395 14.932 1.00 83.44 676 PHE A CA 1
ATOM 5580 C C . PHE A 1 676 ? -33.231 -29.347 13.467 1.00 83.44 676 PHE A C 1
ATOM 5582 O O . PHE A 1 676 ? -33.527 -28.379 12.766 1.00 83.44 676 PHE A O 1
ATOM 5589 N N . THR A 1 677 ? -32.608 -30.415 12.962 1.00 79.88 677 THR A N 1
ATOM 5590 C CA . THR A 1 677 ? -32.137 -30.508 11.575 1.00 79.88 677 THR A CA 1
ATOM 5591 C C . THR A 1 677 ? -33.301 -30.541 10.590 1.00 79.88 677 THR A C 1
ATOM 5593 O O . THR A 1 677 ? -33.256 -29.882 9.549 1.00 79.88 677 THR A O 1
ATOM 5596 N N . GLN A 1 678 ? -34.369 -31.279 10.900 1.00 80.94 678 GLN A N 1
ATOM 5597 C CA . GLN A 1 678 ? -35.553 -31.337 10.035 1.00 80.94 678 GLN A CA 1
ATOM 5598 C C . GLN A 1 678 ? -36.372 -30.050 10.072 1.00 80.94 678 GLN A C 1
ATOM 5600 O O . GLN A 1 678 ? -36.894 -29.626 9.041 1.00 80.94 678 GLN A O 1
ATOM 5605 N N . ILE A 1 679 ? -36.477 -29.420 11.240 1.00 81.25 679 ILE A N 1
ATOM 5606 C CA . ILE A 1 679 ? -37.279 -28.208 11.413 1.00 81.25 679 ILE A CA 1
ATOM 5607 C C . ILE A 1 679 ? -36.612 -27.004 10.735 1.00 81.25 679 ILE A C 1
ATOM 5609 O O . ILE A 1 679 ? -37.278 -26.245 10.029 1.00 81.25 679 ILE A O 1
ATOM 5613 N N . ILE A 1 680 ? -35.292 -26.855 10.871 1.00 82.00 680 ILE A N 1
ATOM 5614 C CA . ILE A 1 680 ? -34.548 -25.718 10.310 1.00 82.00 680 ILE A CA 1
ATOM 5615 C C . ILE A 1 680 ? -34.586 -25.692 8.773 1.00 82.00 680 ILE A C 1
ATOM 5617 O O . ILE A 1 680 ? -34.645 -24.615 8.178 1.00 82.00 680 ILE A O 1
ATOM 5621 N N . LYS A 1 681 ? -34.677 -26.856 8.113 1.00 82.50 681 LYS A N 1
ATOM 5622 C CA . LYS A 1 681 ? -34.866 -26.960 6.650 1.00 82.50 681 LYS A CA 1
ATOM 5623 C C . LYS A 1 681 ? -36.132 -26.260 6.141 1.00 82.50 681 LYS A C 1
ATOM 5625 O O . LYS A 1 681 ? -36.193 -25.900 4.968 1.00 82.50 681 LYS A O 1
ATOM 5630 N N . LEU A 1 682 ? -37.133 -26.050 6.999 1.00 85.50 682 LEU A N 1
ATOM 5631 C CA . LEU A 1 682 ? -38.397 -25.406 6.633 1.00 85.50 682 LEU A CA 1
ATOM 5632 C C . LEU A 1 682 ? -38.334 -23.870 6.705 1.00 85.50 682 LEU A C 1
ATOM 5634 O O . LEU A 1 682 ? -39.213 -23.206 6.154 1.00 85.50 682 LEU A O 1
ATOM 5638 N N . ILE A 1 683 ? -37.303 -23.287 7.333 1.00 87.31 683 ILE A N 1
ATOM 5639 C CA . ILE A 1 683 ? -37.215 -21.839 7.604 1.00 87.31 683 ILE A CA 1
ATOM 5640 C C . ILE A 1 683 ? -37.292 -20.971 6.337 1.00 87.31 683 ILE A C 1
ATOM 5642 O O . ILE A 1 683 ? -38.076 -20.020 6.353 1.00 87.31 683 ILE A O 1
ATOM 5646 N N . PRO A 1 684 ? -36.598 -21.269 5.219 1.00 86.44 684 PRO A N 1
ATOM 5647 C CA . PRO A 1 684 ? -36.716 -20.450 4.007 1.00 86.44 684 PRO A CA 1
ATOM 5648 C C . PRO A 1 684 ? -38.150 -20.392 3.455 1.00 86.44 684 PRO A C 1
ATOM 5650 O O . PRO A 1 684 ? -38.608 -19.349 2.986 1.00 86.44 684 PRO A O 1
ATOM 5653 N N . LYS A 1 685 ? -38.905 -21.494 3.570 1.00 85.06 685 LYS A N 1
ATOM 5654 C CA . LYS A 1 685 ? -40.313 -21.552 3.146 1.00 85.06 685 LYS A CA 1
ATOM 5655 C C . LYS A 1 685 ? -41.244 -20.827 4.127 1.00 85.06 685 LYS A C 1
ATOM 5657 O O . LYS A 1 685 ? -42.224 -20.208 3.712 1.00 85.06 685 LYS A O 1
ATOM 5662 N N . ILE A 1 686 ? -40.919 -20.844 5.419 1.00 85.06 686 ILE A N 1
ATOM 5663 C CA . ILE A 1 686 ? -41.607 -20.039 6.440 1.00 85.06 686 ILE A CA 1
ATOM 5664 C C . ILE A 1 686 ? -41.391 -18.550 6.161 1.00 85.06 686 ILE A C 1
ATOM 5666 O O . ILE A 1 686 ? -42.359 -17.796 6.130 1.00 85.06 686 ILE A O 1
ATOM 5670 N N . ALA A 1 687 ? -40.154 -18.137 5.868 1.00 85.56 687 ALA A N 1
ATOM 5671 C CA . ALA A 1 687 ? -39.822 -16.762 5.501 1.00 85.56 687 ALA A CA 1
ATOM 5672 C C . ALA A 1 687 ? -40.640 -16.288 4.287 1.00 85.56 687 ALA A C 1
ATOM 5674 O O . ALA A 1 687 ? -41.251 -15.222 4.337 1.00 85.56 687 ALA A O 1
ATOM 5675 N N . TYR A 1 688 ? -40.726 -17.116 3.238 1.00 86.12 688 TYR A N 1
ATOM 5676 C CA . TYR A 1 688 ? -41.584 -16.856 2.078 1.00 86.12 688 TYR A CA 1
ATOM 5677 C C . TYR A 1 688 ? -43.051 -16.639 2.475 1.00 86.12 688 TYR A C 1
ATOM 5679 O O . TYR A 1 688 ? -43.674 -15.662 2.060 1.00 86.12 688 TYR A O 1
ATOM 5687 N N . THR A 1 689 ? -43.592 -17.534 3.303 1.00 84.56 689 THR A N 1
ATOM 5688 C CA . THR A 1 689 ? -45.003 -17.503 3.714 1.00 84.56 689 THR A CA 1
ATOM 5689 C C . THR A 1 689 ? -45.318 -16.268 4.561 1.00 84.56 689 THR A C 1
ATOM 5691 O O . THR A 1 689 ? -46.340 -15.627 4.334 1.00 84.56 689 THR A O 1
ATOM 5694 N N . LEU A 1 690 ? -44.417 -15.873 5.469 1.00 83.75 690 LEU A N 1
ATOM 5695 C CA . LEU A 1 690 ? -44.550 -14.648 6.267 1.00 83.75 690 LEU A CA 1
ATOM 5696 C C . LEU A 1 690 ? -44.544 -13.389 5.390 1.00 83.75 690 LEU A C 1
ATOM 5698 O O . LEU A 1 690 ? -45.356 -12.485 5.594 1.00 83.75 690 LEU A O 1
ATOM 5702 N N . CYS A 1 691 ? -43.659 -13.333 4.390 1.00 84.31 691 CYS A N 1
ATOM 5703 C CA . CYS A 1 691 ? -43.654 -12.239 3.421 1.00 84.31 691 CYS A CA 1
ATOM 5704 C C . CYS A 1 691 ? -44.955 -12.199 2.608 1.00 84.31 691 CYS A C 1
ATOM 5706 O O . CYS A 1 691 ? -45.524 -11.124 2.433 1.00 84.31 691 CYS A O 1
ATOM 5708 N N . GLU A 1 692 ? -45.455 -13.346 2.141 1.00 82.50 692 GLU A N 1
ATOM 5709 C CA . GLU A 1 692 ? -46.736 -13.438 1.429 1.00 82.50 692 GLU A CA 1
ATOM 5710 C C . GLU A 1 692 ? -47.924 -12.995 2.295 1.00 82.50 692 GLU A C 1
ATOM 5712 O O . GLU A 1 692 ? -48.800 -12.282 1.802 1.00 82.50 692 GLU A O 1
ATOM 5717 N N . ASP A 1 693 ? -47.943 -13.364 3.576 1.00 83.12 693 ASP A N 1
ATOM 5718 C CA . ASP A 1 693 ? -49.003 -13.001 4.517 1.00 83.12 693 ASP A CA 1
ATOM 5719 C C . ASP A 1 693 ? -49.064 -11.493 4.770 1.00 83.12 693 ASP A C 1
ATOM 5721 O O . ASP A 1 693 ? -50.146 -10.897 4.712 1.00 83.12 693 ASP A O 1
ATOM 5725 N N . LEU A 1 694 ? -47.909 -10.852 4.975 1.00 78.88 694 LEU A N 1
ATOM 5726 C CA . LEU A 1 694 ? -47.836 -9.395 5.107 1.00 78.88 694 LEU A CA 1
ATOM 5727 C C . LEU A 1 694 ? -48.136 -8.684 3.782 1.00 78.88 694 LEU A C 1
ATOM 5729 O O . LEU A 1 694 ? -48.853 -7.682 3.784 1.00 78.88 694 LEU A O 1
ATOM 5733 N N . ARG A 1 695 ? -47.672 -9.219 2.643 1.00 75.25 695 ARG A N 1
ATOM 5734 C CA . ARG A 1 695 ? -47.970 -8.669 1.307 1.00 75.25 695 ARG A CA 1
ATOM 5735 C C . ARG A 1 695 ? -49.470 -8.675 1.023 1.00 75.25 695 ARG A C 1
ATOM 5737 O O . ARG A 1 695 ? -50.014 -7.684 0.540 1.00 75.25 695 ARG A O 1
ATOM 5744 N N . LYS A 1 696 ? -50.149 -9.774 1.362 1.00 78.62 696 LYS A N 1
ATOM 5745 C CA . LYS A 1 696 ? -51.610 -9.929 1.265 1.00 78.62 696 LYS A CA 1
ATOM 5746 C C . LYS A 1 696 ? -52.370 -9.197 2.376 1.00 78.62 696 LYS A C 1
ATOM 5748 O O . LYS A 1 696 ? -53.598 -9.209 2.354 1.00 78.62 696 LYS A O 1
ATOM 5753 N N . LYS A 1 697 ? -51.667 -8.556 3.320 1.00 74.31 697 LYS A N 1
ATOM 5754 C CA . LYS A 1 697 ? -52.229 -7.887 4.504 1.00 74.31 697 LYS A CA 1
ATOM 5755 C C . LYS A 1 697 ? -53.154 -8.801 5.322 1.00 74.31 697 LYS A C 1
ATOM 5757 O O . LYS A 1 697 ? -54.139 -8.331 5.883 1.00 74.31 697 LYS A O 1
ATOM 5762 N N . LEU A 1 698 ? -52.852 -10.101 5.376 1.00 72.06 698 LEU A N 1
ATOM 5763 C CA . LEU A 1 698 ? -53.614 -11.068 6.177 1.00 72.06 698 LEU A CA 1
ATOM 5764 C C . LEU A 1 698 ? -53.422 -10.832 7.681 1.00 72.06 698 LEU A C 1
ATOM 5766 O O . LEU A 1 698 ? -54.326 -11.102 8.465 1.00 72.06 69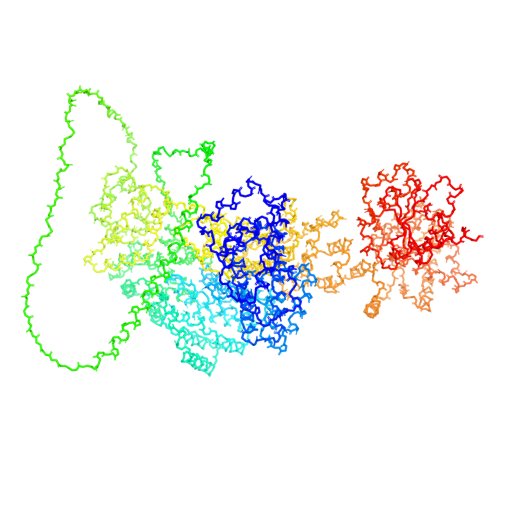8 LEU A O 1
ATOM 5770 N N . TYR A 1 699 ? -52.265 -10.287 8.062 1.00 67.75 699 TYR A N 1
ATOM 5771 C CA . TYR A 1 699 ? -51.905 -9.956 9.437 1.00 67.75 699 TYR A CA 1
ATOM 5772 C C . TYR A 1 699 ? -51.265 -8.565 9.510 1.00 67.75 699 TYR A C 1
ATOM 5774 O O . TYR A 1 699 ? -50.647 -8.093 8.553 1.00 67.75 699 TYR A O 1
ATOM 5782 N N . GLU A 1 700 ? -51.389 -7.905 10.662 1.00 67.38 700 GLU A N 1
ATOM 5783 C CA . GLU A 1 700 ? -50.656 -6.669 10.942 1.00 67.38 700 GLU A CA 1
ATOM 5784 C C . GLU A 1 700 ? -49.183 -6.950 11.272 1.00 67.38 700 GLU A C 1
ATOM 5786 O O . GLU A 1 700 ? -48.844 -8.007 11.803 1.00 67.38 700 GLU A O 1
ATOM 5791 N N . LYS A 1 701 ? -48.305 -5.952 11.075 1.00 63.28 701 LYS A N 1
ATOM 5792 C CA . LYS A 1 701 ? -46.880 -6.025 11.464 1.00 63.28 701 LYS A CA 1
ATOM 5793 C C . LYS A 1 701 ? -46.678 -6.439 12.930 1.00 63.28 701 LYS A C 1
ATOM 5795 O O . LYS A 1 701 ? -45.694 -7.090 13.261 1.00 63.28 701 LYS A O 1
ATOM 5800 N N . ASN A 1 702 ? -47.623 -6.094 13.809 1.00 64.56 702 ASN A N 1
ATOM 5801 C CA . ASN A 1 702 ? -47.582 -6.449 15.229 1.00 64.56 702 ASN A CA 1
ATOM 5802 C C . ASN A 1 702 ? -47.747 -7.957 15.497 1.00 64.56 702 ASN A C 1
ATOM 5804 O O . ASN A 1 702 ? -47.346 -8.405 16.566 1.00 64.56 702 ASN A O 1
ATOM 5808 N N . ALA A 1 703 ? -48.290 -8.745 14.561 1.00 61.44 703 ALA A N 1
ATOM 5809 C CA . ALA A 1 703 ? -48.502 -10.186 14.745 1.00 61.44 703 ALA A CA 1
ATOM 5810 C C . ALA A 1 703 ? -47.183 -10.977 14.865 1.00 61.44 703 ALA A C 1
ATOM 5812 O O . ALA A 1 703 ? -47.142 -12.045 15.459 1.00 61.44 703 ALA A O 1
ATOM 5813 N N . ILE A 1 704 ? -46.076 -10.418 14.370 1.00 68.94 704 ILE A N 1
ATOM 5814 C CA . ILE A 1 704 ? -44.720 -10.982 14.505 1.00 68.94 704 ILE A CA 1
ATOM 5815 C C . ILE A 1 704 ? -44.220 -10.896 15.962 1.00 68.94 704 ILE A C 1
ATOM 5817 O O . ILE A 1 704 ? -43.283 -11.588 16.350 1.00 68.94 704 ILE A O 1
ATOM 5821 N N . TRP A 1 705 ? -44.879 -10.118 16.828 1.00 65.44 705 TRP A N 1
ATOM 5822 C CA . TRP A 1 705 ? -44.582 -10.114 18.264 1.00 65.44 705 TRP A CA 1
ATOM 5823 C C . TRP A 1 705 ? -44.821 -11.481 18.932 1.00 65.44 705 TRP A C 1
ATOM 5825 O O . TRP A 1 705 ? -44.226 -11.760 19.972 1.00 65.44 705 TRP A O 1
ATOM 5835 N N . CYS A 1 706 ? -45.592 -12.370 18.296 1.00 66.31 706 CYS A N 1
ATOM 5836 C CA . CYS A 1 706 ? -45.770 -13.763 18.709 1.00 66.31 706 CYS A CA 1
ATOM 5837 C C . CYS A 1 706 ? -44.489 -14.616 18.598 1.00 66.31 706 CYS A C 1
ATOM 5839 O O . CYS A 1 706 ? -44.443 -15.715 19.127 1.00 66.31 706 CYS A O 1
ATOM 5841 N N . PHE A 1 707 ? -43.411 -14.126 17.973 1.00 69.81 707 PHE A N 1
ATOM 5842 C CA . PHE A 1 707 ? -42.119 -14.835 17.931 1.00 69.81 707 PHE A CA 1
ATOM 5843 C C . PHE A 1 707 ? -41.217 -14.570 19.143 1.00 69.81 707 PHE A C 1
ATOM 5845 O O . PHE A 1 707 ? -40.072 -15.026 19.176 1.00 69.81 707 PHE A O 1
ATOM 5852 N N . ARG A 1 708 ? -41.704 -13.824 20.144 1.00 69.81 708 ARG A N 1
ATOM 5853 C CA . ARG A 1 708 ? -40.942 -13.387 21.327 1.00 69.81 708 ARG A CA 1
ATOM 5854 C C . ARG A 1 708 ? -40.341 -14.516 22.164 1.00 69.81 708 ARG A C 1
ATOM 5856 O O . ARG A 1 708 ? -39.460 -14.259 22.972 1.00 69.81 708 ARG A O 1
ATOM 5863 N N . SER A 1 709 ? -40.795 -15.750 22.010 1.00 70.69 709 SER A N 1
ATOM 5864 C CA . SER A 1 709 ? -40.282 -16.896 22.759 1.00 70.69 709 SER A CA 1
ATOM 5865 C C . SER A 1 709 ? -39.000 -17.503 22.157 1.00 70.69 709 SER A C 1
ATOM 5867 O O . SER A 1 709 ? -38.381 -18.337 22.814 1.00 70.69 709 SER A O 1
ATOM 5869 N N . ILE A 1 710 ? -38.561 -17.088 20.951 1.00 76.00 710 ILE A N 1
ATOM 5870 C CA . ILE A 1 710 ? -37.570 -17.851 20.156 1.00 76.00 710 ILE A CA 1
ATOM 5871 C C . ILE A 1 710 ? -36.488 -16.963 19.488 1.00 76.00 710 ILE A C 1
ATOM 5873 O O . ILE A 1 710 ? -36.518 -16.727 18.276 1.00 76.00 710 ILE A O 1
ATOM 5877 N N . PRO A 1 711 ? -35.477 -16.485 20.239 1.00 82.44 711 PRO A N 1
ATOM 5878 C CA . PRO A 1 711 ? -34.436 -15.595 19.706 1.00 82.44 711 PRO A CA 1
ATOM 5879 C C . PRO A 1 711 ? -33.568 -16.222 18.597 1.00 82.44 711 PRO A C 1
ATOM 5881 O O . PRO A 1 711 ? -33.222 -15.563 17.620 1.00 82.44 711 PRO A O 1
ATOM 5884 N N . SER A 1 712 ? -33.226 -17.506 18.729 1.00 82.38 712 SER A N 1
ATOM 5885 C CA . SER A 1 712 ? -32.405 -18.283 17.785 1.00 82.38 712 SER A CA 1
ATOM 5886 C C . SER A 1 712 ? -33.079 -18.447 16.415 1.00 82.38 712 SER A C 1
ATOM 5888 O O . SER A 1 712 ? -32.421 -18.296 15.384 1.00 82.38 712 SER A O 1
ATOM 5890 N N . PHE A 1 713 ? -34.399 -18.668 16.385 1.00 83.62 713 PHE A N 1
ATOM 5891 C CA . PHE A 1 713 ? -35.191 -18.729 15.150 1.00 83.62 713 PHE A CA 1
ATOM 5892 C C . PHE A 1 713 ? -35.123 -17.421 14.353 1.00 83.62 713 PHE A C 1
ATOM 5894 O O . PHE A 1 713 ? -34.965 -17.462 13.132 1.00 83.62 713 PHE A O 1
ATOM 5901 N N . ILE A 1 714 ? -35.177 -16.263 15.026 1.00 84.62 714 ILE A N 1
ATOM 5902 C CA . ILE A 1 714 ? -35.091 -14.956 14.357 1.00 84.62 714 ILE A CA 1
ATOM 5903 C C . ILE A 1 714 ? -33.766 -14.779 13.615 1.00 84.62 714 ILE A C 1
ATOM 5905 O O . ILE A 1 714 ? -33.760 -14.165 12.550 1.00 84.62 714 ILE A O 1
ATOM 5909 N N . ILE A 1 715 ? -32.664 -15.348 14.110 1.00 85.69 715 ILE A N 1
ATOM 5910 C CA . ILE A 1 715 ? -31.374 -15.280 13.411 1.00 85.69 715 ILE A CA 1
ATOM 5911 C C . ILE A 1 715 ? -31.418 -16.053 12.089 1.00 85.69 715 ILE A C 1
ATOM 5913 O O . ILE A 1 715 ? -31.029 -15.524 11.045 1.00 85.69 715 ILE A O 1
ATOM 5917 N N . CYS A 1 716 ? -31.951 -17.274 12.100 1.00 85.25 716 CYS A N 1
ATOM 5918 C CA . CYS A 1 716 ? -32.109 -18.075 10.885 1.00 85.25 716 CYS A CA 1
ATOM 5919 C C . CYS A 1 716 ? -33.114 -17.444 9.901 1.00 85.25 716 CYS A C 1
ATOM 5921 O O . CYS A 1 716 ? -32.895 -17.443 8.684 1.00 85.25 716 CYS A O 1
ATOM 5923 N N . LEU A 1 717 ? -34.207 -16.876 10.423 1.00 85.38 717 LEU A N 1
ATOM 5924 C CA . LEU A 1 717 ? -35.195 -16.143 9.633 1.00 85.38 717 LEU A CA 1
ATOM 5925 C C . LEU A 1 717 ? -34.554 -14.923 8.962 1.00 85.38 717 LEU A C 1
ATOM 5927 O O . LEU A 1 717 ? -34.722 -14.728 7.759 1.00 85.38 717 LEU A O 1
ATOM 5931 N N . PHE A 1 718 ? -33.772 -14.146 9.716 1.00 87.00 718 PHE A N 1
ATOM 5932 C CA . PHE A 1 718 ? -33.030 -13.001 9.202 1.00 87.00 718 PHE A CA 1
ATOM 5933 C C . PHE A 1 718 ? -32.097 -13.402 8.057 1.00 87.00 718 PHE A C 1
ATOM 5935 O O . PHE A 1 718 ? -32.179 -12.788 7.000 1.00 87.00 718 PHE A O 1
ATOM 5942 N N . GLN A 1 719 ? -31.302 -14.471 8.197 1.00 84.88 719 GLN A N 1
ATOM 5943 C CA . GLN A 1 719 ? -30.433 -14.957 7.112 1.00 84.88 719 GLN A CA 1
ATOM 5944 C C . GLN A 1 719 ? -31.193 -15.346 5.843 1.00 84.88 719 GLN A C 1
ATOM 5946 O O . GLN A 1 719 ? -30.691 -15.157 4.737 1.00 84.88 719 GLN A O 1
ATOM 5951 N N . SER A 1 720 ? -32.406 -15.882 5.980 1.00 83.25 720 SER A N 1
ATOM 5952 C CA . SER A 1 720 ? -33.246 -16.198 4.820 1.00 83.25 720 SER A CA 1
ATOM 5953 C C . SER A 1 720 ? -33.721 -14.911 4.132 1.00 83.25 720 SER A C 1
ATOM 5955 O O . SER A 1 720 ? -33.597 -14.773 2.916 1.00 83.25 720 SER A O 1
ATOM 5957 N N . LEU A 1 721 ? -34.178 -13.922 4.910 1.00 83.50 721 LEU A N 1
ATOM 5958 C CA . LEU A 1 721 ? -34.579 -12.598 4.410 1.00 83.50 721 LEU A CA 1
ATOM 5959 C C . LEU A 1 721 ? -33.406 -11.814 3.802 1.00 83.50 721 LEU A C 1
ATOM 5961 O O . LEU A 1 721 ? -33.602 -11.029 2.879 1.00 83.50 721 LEU A O 1
ATOM 5965 N N . GLU A 1 722 ? -32.192 -12.055 4.288 1.00 79.38 722 GLU A N 1
ATOM 5966 C CA . GLU A 1 722 ? -30.943 -11.470 3.801 1.00 79.38 722 GLU A CA 1
ATOM 5967 C C . GLU A 1 722 ? -30.633 -11.866 2.346 1.00 79.38 722 GLU A C 1
ATOM 5969 O O . GLU A 1 722 ? -29.966 -11.119 1.631 1.00 79.38 722 GLU A O 1
ATOM 5974 N N . THR A 1 723 ? -31.119 -13.031 1.898 1.00 75.81 723 THR A N 1
ATOM 5975 C CA . THR A 1 723 ? -30.997 -13.496 0.501 1.00 75.81 723 THR A CA 1
ATOM 5976 C C . THR A 1 723 ? -32.146 -13.034 -0.397 1.00 75.81 723 THR A C 1
ATOM 5978 O O . THR A 1 723 ? -32.080 -13.180 -1.618 1.00 75.81 723 THR A O 1
ATOM 5981 N N . ALA A 1 724 ? -33.210 -12.481 0.189 1.00 73.50 724 ALA A N 1
ATOM 5982 C CA . ALA A 1 724 ? -34.404 -12.088 -0.539 1.00 73.50 724 ALA A CA 1
ATOM 5983 C C . ALA A 1 724 ? -34.229 -10.728 -1.233 1.00 73.50 724 ALA A C 1
ATOM 5985 O O . ALA A 1 724 ? -33.594 -9.808 -0.706 1.00 73.50 724 ALA A O 1
ATOM 5986 N N . CYS A 1 725 ? -34.862 -10.560 -2.398 1.00 70.00 725 CYS A N 1
ATOM 5987 C CA . CYS A 1 725 ? -34.899 -9.272 -3.091 1.00 70.00 725 CYS A CA 1
ATOM 5988 C C . CYS A 1 725 ? -35.512 -8.175 -2.202 1.00 70.00 725 CYS A C 1
ATOM 5990 O O . CYS A 1 725 ? -36.462 -8.426 -1.454 1.00 70.00 725 CYS A O 1
ATOM 5992 N N . ASN A 1 726 ? -34.992 -6.946 -2.311 1.00 72.81 726 ASN A N 1
ATOM 5993 C CA . ASN A 1 726 ? -35.503 -5.785 -1.580 1.00 72.81 726 ASN A CA 1
ATOM 5994 C C . ASN A 1 726 ? -36.923 -5.435 -2.060 1.00 72.81 726 ASN A C 1
ATOM 5996 O O . ASN A 1 726 ? -37.109 -4.726 -3.044 1.00 72.81 726 ASN A O 1
ATOM 6000 N N . THR A 1 727 ? -37.920 -5.993 -1.379 1.00 75.00 727 THR A N 1
ATOM 6001 C CA . THR A 1 727 ? -39.354 -5.818 -1.638 1.00 75.00 727 THR A CA 1
ATOM 6002 C C . THR A 1 727 ? -40.014 -5.197 -0.414 1.00 75.00 727 THR A C 1
ATOM 6004 O O . THR A 1 727 ? -39.494 -5.302 0.706 1.00 75.00 727 THR A O 1
ATOM 6007 N N . ARG A 1 728 ? -41.188 -4.578 -0.584 1.00 76.00 728 ARG A N 1
ATOM 6008 C CA . ARG A 1 728 ? -41.938 -4.027 0.552 1.00 76.00 728 ARG A CA 1
ATOM 6009 C C . ARG A 1 728 ? -42.262 -5.107 1.583 1.00 76.00 728 ARG A C 1
ATOM 6011 O O . ARG A 1 728 ? -42.044 -4.894 2.769 1.00 76.00 728 ARG A O 1
ATOM 6018 N N . ALA A 1 729 ? -42.680 -6.282 1.117 1.00 78.94 729 ALA A N 1
ATOM 6019 C CA . ALA A 1 729 ? -43.010 -7.427 1.960 1.00 78.94 729 ALA A CA 1
ATOM 6020 C C . ALA A 1 729 ? -41.830 -7.899 2.829 1.00 78.94 729 ALA A C 1
ATOM 6022 O O . ALA A 1 729 ? -42.004 -8.130 4.025 1.00 78.94 729 ALA A O 1
ATOM 6023 N N . ARG A 1 730 ? -40.616 -7.990 2.264 1.00 83.88 730 ARG A N 1
ATOM 6024 C CA . ARG A 1 730 ? -39.393 -8.289 3.033 1.00 83.88 730 ARG A CA 1
ATOM 6025 C C . ARG A 1 730 ? -39.170 -7.252 4.132 1.00 83.88 730 ARG A C 1
ATOM 6027 O O . ARG A 1 730 ? -38.924 -7.605 5.283 1.00 83.88 730 ARG A O 1
ATOM 6034 N N . ASN A 1 731 ? -39.253 -5.974 3.769 1.00 82.06 731 ASN A N 1
ATOM 6035 C CA . ASN A 1 731 ? -39.010 -4.869 4.694 1.00 82.06 731 ASN A CA 1
ATOM 6036 C C . ASN A 1 731 ? -40.068 -4.795 5.794 1.00 82.06 731 ASN A C 1
ATOM 6038 O O . ASN A 1 731 ? -39.730 -4.471 6.922 1.00 82.06 731 ASN A O 1
ATOM 6042 N N . ASP A 1 732 ? -41.314 -5.168 5.505 1.00 80.62 732 ASP A N 1
ATOM 6043 C CA . ASP A 1 732 ? -42.370 -5.244 6.510 1.00 80.62 732 ASP A CA 1
ATOM 6044 C C . ASP A 1 732 ? -42.091 -6.343 7.555 1.00 80.62 732 ASP A C 1
ATOM 6046 O O . ASP A 1 732 ? -42.354 -6.124 8.739 1.00 80.62 732 ASP A O 1
ATOM 6050 N N . VAL A 1 733 ? -41.501 -7.484 7.159 1.00 82.81 733 VAL A N 1
ATOM 6051 C CA . VAL A 1 733 ? -41.027 -8.511 8.111 1.00 82.81 733 VAL A CA 1
ATOM 6052 C C . VAL A 1 733 ? -39.843 -7.989 8.934 1.00 82.81 733 VAL A C 1
ATOM 6054 O O . VAL A 1 733 ? -39.818 -8.164 10.151 1.00 82.81 733 VAL A O 1
ATOM 6057 N N . LEU A 1 734 ? -38.875 -7.314 8.303 1.00 84.25 734 LEU A N 1
ATOM 6058 C CA . LEU A 1 734 ? -37.718 -6.732 9.000 1.00 84.25 734 LEU A CA 1
ATOM 6059 C C . LEU A 1 734 ? -38.127 -5.629 9.992 1.00 84.25 734 LEU A C 1
ATOM 6061 O O . LEU A 1 734 ? -37.642 -5.619 11.122 1.00 84.25 734 LEU A O 1
ATOM 6065 N N . ASP A 1 735 ? -39.053 -4.745 9.611 1.00 81.81 735 ASP A N 1
ATOM 6066 C CA . ASP A 1 735 ? -39.650 -3.726 10.487 1.00 81.81 735 ASP A CA 1
ATOM 6067 C C . ASP A 1 735 ? -40.290 -4.376 11.714 1.00 81.81 735 ASP A C 1
ATOM 6069 O O . ASP A 1 735 ? -40.198 -3.870 12.833 1.00 81.81 735 ASP A O 1
ATOM 6073 N N . ALA A 1 736 ? -40.954 -5.509 11.512 1.00 79.06 736 ALA A N 1
ATOM 6074 C CA . ALA A 1 736 ? -41.607 -6.223 12.586 1.00 79.06 736 ALA A CA 1
ATOM 6075 C C . ALA A 1 736 ? -40.597 -6.890 13.536 1.00 79.06 736 ALA A C 1
ATOM 6077 O O . ALA A 1 736 ? -40.768 -6.802 14.751 1.00 79.06 736 ALA A O 1
ATOM 6078 N N . ILE A 1 737 ? -39.496 -7.452 13.019 1.00 82.81 737 ILE A N 1
ATOM 6079 C CA . ILE A 1 737 ? -38.352 -7.905 13.835 1.00 82.81 737 ILE A CA 1
ATOM 6080 C C . ILE A 1 737 ? -37.770 -6.728 14.638 1.00 82.81 737 ILE A C 1
ATOM 6082 O O . ILE A 1 737 ? -37.541 -6.839 15.842 1.00 82.81 737 ILE A O 1
ATOM 6086 N N . GLN A 1 738 ? -37.600 -5.564 14.008 1.00 81.38 738 GLN A N 1
ATOM 6087 C CA . GLN A 1 738 ? -37.127 -4.351 14.681 1.00 81.38 738 GLN A CA 1
ATOM 6088 C C . GLN A 1 738 ? -38.087 -3.897 15.795 1.00 81.38 738 GLN A C 1
ATOM 6090 O O . GLN A 1 738 ? -37.664 -3.388 16.835 1.00 81.38 738 GLN A O 1
ATOM 6095 N N . LEU A 1 739 ? -39.390 -4.080 15.594 1.00 77.06 739 LEU A N 1
ATOM 6096 C CA . LEU A 1 739 ? -40.424 -3.750 16.567 1.00 77.06 739 LEU A CA 1
ATOM 6097 C C . LEU A 1 739 ? -40.397 -4.708 17.770 1.00 77.06 739 LEU A C 1
ATOM 6099 O O . LEU A 1 739 ? -40.596 -4.249 18.896 1.00 77.06 739 LEU A O 1
ATOM 6103 N N . VAL A 1 740 ? -40.066 -5.990 17.562 1.00 76.00 740 VAL A N 1
ATOM 6104 C CA . VAL A 1 740 ? -39.771 -6.946 18.649 1.00 76.00 740 VAL A CA 1
ATOM 6105 C C . VAL A 1 740 ? -38.570 -6.474 19.469 1.00 76.00 740 VAL A C 1
ATOM 6107 O O . VAL A 1 740 ? -38.669 -6.422 20.694 1.00 76.00 740 VAL A O 1
ATOM 6110 N N . PHE A 1 741 ? -37.487 -6.032 18.819 1.00 77.56 741 PHE A N 1
ATOM 6111 C CA . PHE A 1 741 ? -36.321 -5.483 19.522 1.00 77.56 741 PHE A CA 1
ATOM 6112 C C . PHE A 1 741 ? -36.651 -4.229 20.349 1.00 77.56 741 PHE A C 1
ATOM 6114 O O . PHE A 1 741 ? -36.177 -4.095 21.472 1.00 77.56 741 PHE A O 1
ATOM 6121 N N . LYS A 1 742 ? -37.490 -3.320 19.831 1.00 74.94 742 LYS A N 1
ATOM 6122 C CA . LYS A 1 742 ? -37.853 -2.063 20.519 1.00 74.94 742 LYS A CA 1
ATOM 6123 C C . LYS A 1 742 ? -38.849 -2.243 21.669 1.00 74.94 742 LYS A C 1
ATOM 6125 O O . LYS A 1 742 ? -38.781 -1.498 22.640 1.00 74.94 742 LYS A O 1
ATOM 6130 N N . LYS A 1 743 ? -39.803 -3.177 21.562 1.00 69.00 743 LYS A N 1
ATOM 6131 C CA . LYS A 1 743 ? -40.865 -3.387 22.569 1.00 69.00 743 LYS A CA 1
ATOM 6132 C C . LYS A 1 743 ? -40.447 -4.271 23.755 1.00 69.00 743 LYS A C 1
ATOM 6134 O O . LYS A 1 743 ? -41.300 -4.533 24.596 1.00 69.00 743 LYS A O 1
ATOM 6139 N N . GLY A 1 744 ? -39.203 -4.757 23.799 1.00 59.75 744 GLY A N 1
ATOM 6140 C CA . GLY A 1 744 ? -38.719 -5.892 24.603 1.00 59.75 744 GLY A CA 1
ATOM 6141 C C . GLY A 1 744 ? -38.775 -5.806 26.139 1.00 59.75 744 GLY A C 1
ATOM 6142 O O . GLY A 1 744 ? -37.805 -6.165 26.798 1.00 59.75 744 GLY A O 1
ATOM 6143 N N . ASN A 1 745 ? -39.898 -5.413 26.739 1.00 60.75 745 ASN A N 1
ATOM 6144 C CA . ASN A 1 745 ? -40.190 -5.707 28.140 1.00 60.75 745 ASN A CA 1
ATOM 6145 C C . ASN A 1 745 ? -40.592 -7.187 28.256 1.00 60.75 745 ASN A C 1
ATOM 6147 O O . ASN A 1 745 ? -41.774 -7.526 28.197 1.00 60.75 745 ASN A O 1
ATOM 6151 N N . PHE A 1 746 ? -39.606 -8.076 28.374 1.00 69.31 746 PHE A N 1
ATOM 6152 C CA . PHE A 1 746 ? -39.841 -9.490 28.670 1.00 69.31 746 PHE A CA 1
ATOM 6153 C C . PHE A 1 746 ? -39.921 -9.675 30.192 1.00 69.31 746 PHE A C 1
ATOM 6155 O O . PHE A 1 746 ? -39.024 -9.245 30.912 1.00 69.31 746 PHE A O 1
ATOM 6162 N N . GLU A 1 747 ? -40.993 -10.300 30.687 1.00 67.50 747 GLU A N 1
ATOM 6163 C CA . GLU A 1 747 ? -41.148 -10.604 32.121 1.00 67.50 747 GLU A CA 1
ATOM 6164 C C . GLU A 1 747 ? -40.080 -11.596 32.611 1.00 67.50 747 GLU A C 1
ATOM 6166 O O . GLU A 1 747 ? -39.590 -11.498 33.735 1.00 67.50 747 GLU A O 1
ATOM 6171 N N . ASP A 1 748 ? -39.690 -12.535 31.744 1.00 75.88 748 ASP A N 1
ATOM 6172 C CA . ASP A 1 748 ? -38.621 -13.489 32.012 1.00 75.88 748 ASP A CA 1
ATOM 6173 C C . ASP A 1 748 ? -37.252 -12.859 31.731 1.00 75.88 748 ASP A C 1
ATOM 6175 O O . ASP A 1 748 ? -36.872 -12.606 30.584 1.00 75.88 748 ASP A O 1
ATOM 6179 N N . LYS A 1 749 ? -36.483 -12.665 32.805 1.00 76.00 749 LYS A N 1
ATOM 6180 C CA . LYS A 1 749 ? -35.124 -12.123 32.755 1.00 76.00 749 LYS A CA 1
ATOM 6181 C C . LYS A 1 749 ? -34.193 -12.945 31.855 1.00 76.00 749 LYS A C 1
ATOM 6183 O O . LYS A 1 749 ? -33.383 -12.371 31.141 1.00 76.00 749 LYS A O 1
ATOM 6188 N N . THR A 1 750 ? -34.320 -14.273 31.828 1.00 74.00 750 THR A N 1
ATOM 6189 C CA . THR A 1 750 ? -33.451 -15.124 30.993 1.00 74.00 750 THR A CA 1
ATOM 6190 C C . THR A 1 750 ? -33.759 -14.994 29.504 1.00 74.00 750 THR A C 1
ATOM 6192 O O . THR A 1 750 ? -32.866 -15.079 28.658 1.00 74.00 750 THR A O 1
ATOM 6195 N N . LEU A 1 751 ? -35.030 -14.772 29.171 1.00 78.06 751 LEU A N 1
ATOM 6196 C CA . LEU A 1 751 ? -35.470 -14.489 27.813 1.00 78.06 751 LEU A CA 1
ATOM 6197 C C . LEU A 1 751 ? -35.021 -13.084 27.392 1.00 78.06 751 LEU A C 1
ATOM 6199 O O . LEU A 1 751 ? -34.502 -12.929 26.287 1.00 78.06 751 LEU A O 1
ATOM 6203 N N . TYR A 1 752 ? -35.146 -12.097 28.288 1.00 79.56 752 TYR A N 1
ATOM 6204 C CA . TYR A 1 752 ? -34.641 -10.736 28.089 1.00 79.56 752 TYR A CA 1
ATOM 6205 C C . TYR A 1 752 ? -33.152 -10.732 27.722 1.00 79.56 752 TYR A C 1
ATOM 6207 O O . TYR A 1 752 ? -32.782 -10.162 26.695 1.00 79.56 752 TYR A O 1
ATOM 6215 N N . ASP A 1 753 ? -32.316 -11.428 28.501 1.00 77.50 753 ASP A N 1
ATOM 6216 C CA . ASP A 1 753 ? -30.866 -11.482 28.277 1.00 77.50 753 ASP A CA 1
ATOM 6217 C C . ASP A 1 753 ? -30.535 -12.068 26.889 1.00 77.50 753 ASP A C 1
ATOM 6219 O O . ASP A 1 753 ? -29.720 -11.519 26.144 1.00 77.50 753 ASP A O 1
ATOM 6223 N N . ARG A 1 754 ? -31.234 -13.140 26.479 1.00 81.25 754 ARG A N 1
ATOM 6224 C CA . ARG A 1 754 ? -31.071 -13.736 25.140 1.00 81.25 754 ARG A CA 1
ATOM 6225 C C . ARG A 1 754 ? -31.483 -12.779 24.023 1.00 81.25 754 ARG A C 1
ATOM 6227 O O . ARG A 1 754 ? -30.761 -12.667 23.036 1.00 81.25 754 ARG A O 1
ATOM 6234 N N . TRP A 1 755 ? -32.605 -12.074 24.156 1.00 82.75 755 TRP A N 1
ATOM 6235 C CA . TRP A 1 755 ? -33.033 -11.093 23.151 1.00 82.75 755 TRP A CA 1
ATOM 6236 C C . TRP A 1 755 ? -32.100 -9.904 23.047 1.00 82.75 755 TRP A C 1
ATOM 6238 O O . TRP A 1 755 ? -31.802 -9.476 21.935 1.00 82.75 755 TRP A O 1
ATOM 6248 N N . HIS A 1 756 ? -31.618 -9.393 24.177 1.00 79.25 756 HIS A N 1
ATOM 6249 C CA . HIS A 1 756 ? -30.630 -8.324 24.197 1.00 79.25 756 HIS A CA 1
ATOM 6250 C C . HIS A 1 756 ? -29.342 -8.766 23.485 1.00 79.25 756 HIS A C 1
ATOM 6252 O O . HIS A 1 756 ? -28.782 -8.032 22.672 1.00 79.25 756 HIS A O 1
ATOM 6258 N N . PHE A 1 757 ? -28.918 -10.014 23.701 1.00 81.75 757 PHE A N 1
ATOM 6259 C CA . PHE A 1 757 ? -27.780 -10.593 22.994 1.00 81.75 757 PHE A CA 1
ATOM 6260 C C . PHE A 1 757 ? -28.029 -10.724 21.479 1.00 81.75 757 PHE A C 1
ATOM 6262 O O . PHE A 1 757 ? -27.168 -10.354 20.682 1.00 81.75 757 PHE A O 1
ATOM 6269 N N . VAL A 1 758 ? -29.217 -11.176 21.053 1.00 84.00 758 VAL A N 1
ATOM 6270 C CA . VAL A 1 758 ? -29.594 -11.236 19.625 1.00 84.00 758 VAL A CA 1
ATOM 6271 C C . VAL A 1 758 ? -29.706 -9.845 18.998 1.00 84.00 758 VAL A C 1
ATOM 6273 O O . VAL A 1 758 ? -29.270 -9.648 17.862 1.00 84.00 758 VAL A O 1
ATOM 6276 N N . PHE A 1 759 ? -30.217 -8.855 19.729 1.00 83.81 759 PHE A N 1
ATOM 6277 C CA . PHE A 1 759 ? -30.230 -7.461 19.293 1.00 83.81 759 PHE A CA 1
ATOM 6278 C C . PHE A 1 759 ? -28.808 -6.937 19.060 1.00 83.81 759 PHE A C 1
ATOM 6280 O O . PHE A 1 759 ? -28.557 -6.308 18.035 1.00 83.81 759 PHE A O 1
ATOM 6287 N N . ASN A 1 760 ? -27.848 -7.285 19.918 1.00 78.38 760 ASN A N 1
ATOM 6288 C CA . ASN A 1 760 ? -26.441 -6.938 19.702 1.00 78.38 760 ASN A CA 1
ATOM 6289 C C . ASN A 1 760 ? -25.831 -7.622 18.460 1.00 78.38 760 ASN A C 1
ATOM 6291 O O . ASN A 1 760 ? -24.842 -7.134 17.915 1.00 78.38 760 ASN A O 1
ATOM 6295 N N . ILE A 1 761 ? -26.395 -8.741 17.986 1.00 80.81 761 ILE A N 1
ATOM 6296 C CA . ILE A 1 761 ? -25.970 -9.408 16.741 1.00 80.81 761 ILE A CA 1
ATOM 6297 C C . ILE A 1 761 ? -26.591 -8.729 15.513 1.00 80.81 761 ILE A C 1
ATOM 6299 O O . ILE A 1 761 ? -25.886 -8.431 14.541 1.00 80.81 761 ILE A O 1
ATOM 6303 N N . LEU A 1 762 ? -27.913 -8.529 15.541 1.00 83.44 762 LEU A N 1
ATOM 6304 C CA . LEU A 1 762 ? -28.727 -8.223 14.360 1.00 83.44 762 LEU A CA 1
ATOM 6305 C C . LEU A 1 762 ? -29.264 -6.795 14.310 1.00 83.44 762 LEU A C 1
ATOM 6307 O O . LEU A 1 762 ? -29.574 -6.325 13.223 1.00 83.44 762 LEU A O 1
ATOM 6311 N N . GLY A 1 763 ? -29.382 -6.090 15.433 1.00 81.19 763 GLY A N 1
ATOM 6312 C CA . GLY A 1 763 ? -30.098 -4.815 15.536 1.00 81.19 763 GLY A CA 1
ATOM 6313 C C . GLY A 1 763 ? -29.627 -3.775 14.519 1.00 81.19 763 GLY A C 1
ATOM 6314 O O . GLY A 1 763 ? -30.434 -3.251 13.751 1.00 81.19 763 GLY A O 1
ATOM 6315 N N . ASN A 1 764 ? -28.314 -3.539 14.444 1.00 78.38 764 ASN A N 1
ATOM 6316 C CA . ASN A 1 764 ? -27.730 -2.617 13.462 1.00 78.38 764 ASN A CA 1
ATOM 6317 C C . ASN A 1 764 ? -27.910 -3.117 12.020 1.00 78.38 764 ASN A C 1
ATOM 6319 O O . ASN A 1 764 ? -28.303 -2.343 11.153 1.00 78.38 764 ASN A O 1
ATOM 6323 N N . LYS A 1 765 ? -27.730 -4.421 11.781 1.00 82.19 765 LYS A N 1
ATOM 6324 C CA . LYS A 1 765 ? -27.855 -5.041 10.450 1.00 82.19 765 LYS A CA 1
ATOM 6325 C C . LYS A 1 765 ? -29.286 -4.968 9.908 1.00 82.19 765 LYS A C 1
ATOM 6327 O O . LYS A 1 765 ? -29.493 -4.675 8.735 1.00 82.19 765 LYS A O 1
ATOM 6332 N N . VAL A 1 766 ? -30.280 -5.190 10.770 1.00 81.75 766 VAL A N 1
ATOM 6333 C CA . VAL A 1 766 ? -31.709 -5.048 10.455 1.00 81.75 766 VAL A CA 1
ATOM 6334 C C . VAL A 1 766 ? -32.030 -3.594 10.120 1.00 81.75 766 VAL A C 1
ATOM 6336 O O . VAL A 1 766 ? -32.682 -3.335 9.112 1.00 81.75 766 VAL A O 1
ATOM 6339 N N . ASN A 1 767 ? -31.530 -2.640 10.912 1.00 78.81 767 ASN A N 1
ATOM 6340 C CA . ASN A 1 767 ? -31.721 -1.214 10.638 1.00 78.81 767 ASN A CA 1
ATOM 6341 C C . ASN A 1 767 ? -31.130 -0.798 9.285 1.00 78.81 767 ASN A C 1
ATOM 6343 O O . ASN A 1 767 ? -31.748 -0.016 8.566 1.00 78.81 767 ASN A O 1
ATOM 6347 N N . GLU A 1 768 ? -29.947 -1.307 8.946 1.00 74.31 768 GLU A N 1
ATOM 6348 C CA . GLU A 1 768 ? -29.260 -1.001 7.691 1.00 74.31 768 GLU A CA 1
ATOM 6349 C C . GLU A 1 768 ? -29.981 -1.621 6.486 1.00 74.31 768 GLU A C 1
ATOM 6351 O O . GLU A 1 768 ? -30.298 -0.896 5.546 1.00 74.31 768 GLU A O 1
ATOM 6356 N N . LEU A 1 769 ? -30.412 -2.886 6.568 1.00 75.06 769 LEU A N 1
ATOM 6357 C CA . LEU A 1 769 ? -31.214 -3.527 5.511 1.00 75.06 769 LEU A CA 1
ATOM 6358 C C . LEU A 1 769 ? -32.559 -2.836 5.252 1.00 75.06 769 LEU A C 1
ATOM 6360 O O . LEU A 1 769 ? -33.043 -2.845 4.120 1.00 75.06 769 LEU A O 1
ATOM 6364 N N . ILE A 1 770 ? -33.182 -2.249 6.281 1.00 74.44 770 ILE A N 1
ATOM 6365 C CA . ILE A 1 770 ? -34.412 -1.450 6.129 1.00 74.44 770 ILE A CA 1
ATOM 6366 C C . ILE A 1 770 ? -34.105 -0.088 5.479 1.00 74.44 770 ILE A C 1
ATOM 6368 O O . ILE A 1 770 ? -34.936 0.442 4.733 1.00 74.44 770 ILE A O 1
ATOM 6372 N N . ARG A 1 771 ? -32.932 0.494 5.770 1.00 65.88 771 ARG A N 1
ATOM 6373 C CA . ARG A 1 771 ? -32.492 1.812 5.279 1.00 65.88 771 ARG A CA 1
ATOM 6374 C C . ARG A 1 771 ? -32.005 1.820 3.836 1.00 65.88 771 ARG A C 1
ATOM 6376 O O . ARG A 1 771 ? -32.034 2.905 3.259 1.00 65.88 771 ARG A O 1
ATOM 6383 N N . ASP A 1 772 ? -31.667 0.674 3.243 1.00 58.25 772 ASP A N 1
ATOM 6384 C CA . ASP A 1 772 ? -31.254 0.481 1.832 1.00 58.25 772 ASP A CA 1
ATOM 6385 C C . ASP A 1 772 ? -32.270 0.977 0.760 1.00 58.25 772 ASP A C 1
ATOM 6387 O O . ASP A 1 772 ? -32.226 0.590 -0.407 1.00 58.25 772 ASP A O 1
ATOM 6391 N N . LYS A 1 773 ? -33.219 1.849 1.118 1.00 48.25 773 LYS A N 1
ATOM 6392 C CA . LYS A 1 773 ? -34.192 2.493 0.229 1.00 48.25 773 LYS A CA 1
ATOM 6393 C C . LYS A 1 773 ? -33.584 3.517 -0.727 1.00 48.25 773 LYS A C 1
ATOM 6395 O O . LYS A 1 773 ? -34.211 3.807 -1.741 1.00 48.25 773 LYS A O 1
ATOM 6400 N N . CYS A 1 774 ? -32.418 4.081 -0.431 1.00 40.56 774 CYS A N 1
ATOM 6401 C CA . CYS A 1 774 ? -31.892 5.203 -1.200 1.00 40.56 774 CYS A CA 1
ATOM 6402 C C . CYS A 1 774 ? -30.456 4.926 -1.623 1.00 40.56 774 CYS A C 1
ATOM 6404 O O . CYS A 1 774 ? -29.543 5.002 -0.806 1.00 40.56 774 CYS A O 1
ATOM 6406 N N . TYR A 1 775 ? -30.256 4.675 -2.919 1.00 42.22 775 TYR A N 1
ATOM 6407 C CA . TYR A 1 775 ? -28.974 4.955 -3.555 1.00 42.22 775 TYR A CA 1
ATOM 6408 C C . TYR A 1 775 ? -28.527 6.346 -3.100 1.00 42.22 775 TYR A C 1
ATOM 6410 O O . TYR A 1 775 ? -29.257 7.314 -3.327 1.00 42.22 775 TYR A O 1
ATOM 6418 N N . LEU A 1 776 ? -27.361 6.457 -2.450 1.00 40.84 776 LEU A N 1
ATOM 6419 C CA . LEU A 1 776 ? -26.765 7.772 -2.254 1.00 40.84 776 LEU A CA 1
ATOM 6420 C C . LEU A 1 776 ? -26.623 8.397 -3.651 1.00 40.84 776 LEU A C 1
ATOM 6422 O O . LEU A 1 776 ? -25.956 7.797 -4.507 1.00 40.84 776 LEU A O 1
ATOM 6426 N N . PRO A 1 777 ? -27.260 9.553 -3.924 1.00 36.62 777 PRO A N 1
ATOM 6427 C CA . PRO A 1 777 ? -27.050 10.237 -5.187 1.00 36.62 777 PRO A CA 1
ATOM 6428 C C . PRO A 1 777 ? -25.546 10.491 -5.345 1.00 36.62 777 PRO A C 1
ATOM 6430 O O . PRO A 1 777 ? -24.874 10.709 -4.331 1.00 36.62 777 PRO A O 1
ATOM 6433 N N . PRO A 1 778 ? -24.997 10.425 -6.574 1.00 37.84 778 PRO A N 1
ATOM 6434 C CA . PRO A 1 778 ? -23.577 10.649 -6.831 1.00 37.84 778 PRO A CA 1
ATOM 6435 C C . PRO A 1 778 ? -23.155 11.971 -6.181 1.00 37.84 778 PRO A C 1
ATOM 6437 O O . PRO A 1 778 ? -23.529 13.059 -6.615 1.00 37.84 778 PRO A O 1
ATOM 6440 N N . GLY A 1 779 ? -22.471 11.845 -5.046 1.00 40.03 779 GLY A N 1
ATOM 6441 C CA . GLY A 1 779 ? -22.344 12.908 -4.069 1.00 40.03 779 GLY A CA 1
ATOM 6442 C C . GLY A 1 779 ? -21.269 13.898 -4.466 1.00 40.03 779 GLY A C 1
ATOM 6443 O O . GLY A 1 779 ? -20.147 13.772 -4.006 1.00 40.03 779 GLY A O 1
ATOM 6444 N N . ALA A 1 780 ? -21.682 14.925 -5.205 1.00 40.75 780 ALA A N 1
ATOM 6445 C CA . ALA A 1 780 ? -20.980 16.184 -5.410 1.00 40.75 780 ALA A CA 1
ATOM 6446 C C . ALA A 1 780 ? -19.663 16.122 -6.215 1.00 40.75 780 ALA A C 1
ATOM 6448 O O . ALA A 1 780 ? -18.939 15.136 -6.249 1.00 40.75 780 ALA A O 1
ATOM 6449 N N . HIS A 1 781 ? -19.373 17.227 -6.907 1.00 39.28 781 HIS A N 1
ATOM 6450 C CA . HIS A 1 781 ? -18.145 17.443 -7.679 1.00 39.28 781 HIS A CA 1
ATOM 6451 C C . HIS A 1 781 ? -16.897 17.065 -6.856 1.00 39.28 781 HIS A C 1
ATOM 6453 O O . HIS A 1 781 ? -16.868 17.361 -5.662 1.00 39.28 781 HIS A O 1
ATOM 6459 N N . TYR A 1 782 ? -15.840 16.541 -7.496 1.00 44.25 782 TYR A N 1
ATOM 6460 C CA . TYR A 1 782 ? -14.561 16.145 -6.864 1.00 44.25 782 TYR A CA 1
ATOM 6461 C C . TYR A 1 782 ? -13.985 17.172 -5.860 1.00 44.25 782 TYR A C 1
ATOM 6463 O O . TYR A 1 782 ? -13.250 16.825 -4.938 1.00 44.25 782 TYR A O 1
ATOM 6471 N N . LEU A 1 783 ? -14.321 18.459 -6.024 1.00 37.91 783 LEU A N 1
ATOM 6472 C CA . LEU A 1 783 ? -13.953 19.535 -5.103 1.00 37.91 783 LEU A CA 1
ATOM 6473 C C . LEU A 1 783 ? -14.620 19.387 -3.726 1.00 37.91 783 LEU A C 1
ATOM 6475 O O . LEU A 1 783 ? -13.956 19.572 -2.706 1.00 37.91 783 LEU A O 1
ATOM 6479 N N . ILE A 1 784 ? -15.912 19.048 -3.687 1.00 40.38 784 ILE A N 1
ATOM 6480 C CA . ILE A 1 784 ? -16.699 18.914 -2.454 1.00 40.38 784 ILE A CA 1
ATOM 6481 C C . ILE A 1 784 ? -16.291 17.648 -1.702 1.00 40.38 784 ILE A C 1
ATOM 6483 O O . ILE A 1 784 ? -16.050 17.728 -0.498 1.00 40.38 784 ILE A O 1
ATOM 6487 N N . THR A 1 785 ? -16.126 16.509 -2.382 1.00 43.69 785 THR A N 1
ATOM 6488 C CA . THR A 1 785 ? -15.549 15.299 -1.769 1.00 43.69 785 THR A CA 1
ATOM 6489 C C . THR A 1 785 ? -14.116 15.528 -1.326 1.00 43.69 785 THR A C 1
ATOM 6491 O O . THR A 1 785 ? -13.764 15.182 -0.202 1.00 43.69 785 THR A O 1
ATOM 6494 N N . GLY A 1 786 ? -13.335 16.278 -2.105 1.00 41.94 786 GLY A N 1
ATOM 6495 C CA . GLY A 1 786 ? -12.028 16.759 -1.679 1.00 41.94 786 GLY A CA 1
ATOM 6496 C C . GLY A 1 786 ? -12.053 17.636 -0.415 1.00 41.94 786 GLY A C 1
ATOM 6497 O O . GLY A 1 786 ? -11.025 17.731 0.257 1.00 41.94 786 GLY A O 1
ATOM 6498 N N . CYS A 1 787 ? -13.174 18.274 -0.072 1.00 44.34 787 CYS A N 1
ATOM 6499 C CA . CYS A 1 787 ? -13.327 19.070 1.153 1.00 44.34 787 CYS A CA 1
ATOM 6500 C C . CYS A 1 787 ? -13.937 18.283 2.322 1.00 44.34 787 CYS A C 1
ATOM 6502 O O . CYS A 1 787 ? -13.741 18.675 3.477 1.00 44.34 787 CYS A O 1
ATOM 6504 N N . LYS A 1 788 ? -14.666 17.193 2.053 1.00 46.03 788 LYS A N 1
ATOM 6505 C CA . LYS A 1 788 ? -15.238 16.331 3.091 1.00 46.03 788 LYS A CA 1
ATOM 6506 C C . LYS A 1 788 ? -14.111 15.605 3.828 1.00 46.03 788 LYS A C 1
ATOM 6508 O O . LYS A 1 788 ? -13.326 14.872 3.244 1.00 46.03 788 LYS A O 1
ATOM 6513 N N . ARG A 1 789 ? -14.044 15.807 5.147 1.00 51.94 789 ARG A N 1
ATOM 6514 C CA . ARG A 1 789 ? -13.078 15.133 6.039 1.00 51.94 789 ARG A CA 1
ATOM 6515 C C . ARG A 1 789 ? -13.511 13.730 6.462 1.00 51.94 789 ARG A C 1
ATOM 6517 O O . ARG A 1 789 ? -12.775 13.059 7.176 1.00 51.94 789 ARG A O 1
ATOM 6524 N N . ILE A 1 790 ? -14.716 13.322 6.078 1.00 59.66 790 ILE A N 1
ATOM 6525 C CA . ILE A 1 790 ? -15.360 12.106 6.559 1.00 59.66 790 ILE A CA 1
ATOM 6526 C C . ILE A 1 790 ? -15.843 11.324 5.344 1.00 59.66 790 ILE A C 1
ATOM 6528 O O . ILE A 1 790 ? -16.643 11.828 4.553 1.00 59.66 790 ILE A O 1
ATOM 6532 N N . LEU A 1 791 ? -15.344 10.098 5.225 1.00 66.31 791 LEU A N 1
ATOM 6533 C CA . LEU A 1 791 ? -15.851 9.090 4.307 1.00 66.31 791 LEU A CA 1
ATOM 6534 C C . LEU A 1 791 ? -17.147 8.491 4.892 1.00 66.31 791 LEU A C 1
ATOM 6536 O O . LEU A 1 791 ? -17.178 8.236 6.102 1.00 66.31 791 LEU A O 1
ATOM 6540 N N . PRO A 1 792 ? -18.217 8.285 4.103 1.00 65.06 792 PRO A N 1
ATOM 6541 C CA . PRO A 1 792 ? -19.426 7.645 4.610 1.00 65.06 792 PRO A CA 1
ATOM 6542 C C . PRO A 1 792 ? -19.146 6.188 5.006 1.00 65.06 792 PRO A C 1
ATOM 6544 O O . PRO A 1 792 ? -18.386 5.484 4.343 1.00 65.06 792 PRO A O 1
ATOM 6547 N N . VAL A 1 793 ? -19.767 5.744 6.100 1.00 66.81 793 VAL A N 1
ATOM 6548 C CA . VAL A 1 793 ? -19.700 4.352 6.561 1.00 66.81 793 VAL A CA 1
ATOM 6549 C C . VAL A 1 793 ? -20.687 3.536 5.734 1.00 66.81 793 VAL A C 1
ATOM 6551 O O . VAL A 1 793 ? -21.867 3.878 5.690 1.00 66.81 793 VAL A O 1
ATOM 6554 N N . LEU A 1 794 ? -20.206 2.477 5.082 1.00 67.94 794 LEU A N 1
ATOM 6555 C CA . LEU A 1 794 ? -21.065 1.586 4.304 1.00 67.94 794 LEU A CA 1
ATOM 6556 C C . LEU A 1 794 ? -22.028 0.806 5.209 1.00 67.94 794 LEU A C 1
ATOM 6558 O O . LEU A 1 794 ? -21.583 0.091 6.114 1.00 67.94 794 LEU A O 1
ATOM 6562 N N . GLY A 1 795 ? -23.323 0.851 4.897 1.00 64.25 795 GLY A N 1
ATOM 6563 C CA . GLY A 1 795 ? -24.350 0.051 5.570 1.00 64.25 795 GLY A CA 1
ATOM 6564 C C . GLY A 1 795 ? -24.199 -1.449 5.297 1.00 64.25 795 GLY A C 1
ATOM 6565 O O . GLY A 1 795 ? -23.524 -1.856 4.357 1.00 64.25 795 GLY A O 1
ATOM 6566 N N . TYR A 1 796 ? -24.775 -2.317 6.121 1.00 69.50 796 TYR A N 1
ATOM 6567 C CA . TYR A 1 796 ? -24.686 -3.773 5.998 1.00 69.50 796 TYR A CA 1
ATOM 6568 C C . TYR A 1 796 ? -25.084 -4.264 4.599 1.00 69.50 796 TYR A C 1
ATOM 6570 O O . TYR A 1 796 ? -26.202 -4.039 4.153 1.00 69.50 796 TYR A O 1
ATOM 6578 N N . LYS A 1 797 ? -24.154 -4.951 3.915 1.00 66.00 797 LYS A N 1
ATOM 6579 C CA . LYS A 1 797 ? -24.273 -5.426 2.519 1.00 66.00 797 LYS A CA 1
ATOM 6580 C C . LYS A 1 797 ? -24.460 -4.345 1.442 1.00 66.00 797 LYS A C 1
ATOM 6582 O O . LYS A 1 797 ? -24.633 -4.693 0.274 1.00 66.00 797 LYS A O 1
ATOM 6587 N N . GLU A 1 798 ? -24.326 -3.065 1.784 1.00 66.62 798 GLU A N 1
ATOM 6588 C CA . GLU A 1 798 ? -24.305 -1.984 0.800 1.00 66.62 798 GLU A CA 1
ATOM 6589 C C . GLU A 1 798 ? -23.134 -2.183 -0.177 1.00 66.62 798 GLU A C 1
ATOM 6591 O O . GLU A 1 798 ? -21.973 -2.332 0.233 1.00 66.62 798 GLU A O 1
ATOM 6596 N N . ILE A 1 799 ? -23.448 -2.208 -1.477 1.00 68.88 799 ILE A N 1
ATOM 6597 C CA . ILE A 1 799 ? -22.458 -2.348 -2.546 1.00 68.88 799 ILE A CA 1
ATOM 6598 C C . ILE A 1 799 ? -21.919 -0.952 -2.880 1.00 68.88 799 ILE A C 1
ATOM 6600 O O . ILE A 1 799 ? -22.675 -0.128 -3.405 1.00 68.88 799 ILE A O 1
ATOM 6604 N N . PRO A 1 800 ? -20.618 -0.683 -2.671 1.00 72.00 800 PRO A N 1
ATOM 6605 C CA . PRO A 1 800 ? -20.055 0.626 -2.964 1.00 72.00 800 PRO A CA 1
ATOM 6606 C C . PRO A 1 800 ? -20.149 0.946 -4.461 1.00 72.00 800 PRO A C 1
ATOM 6608 O O . PRO A 1 800 ? -19.737 0.163 -5.339 1.00 72.00 800 PRO A O 1
ATOM 6611 N N . ASN A 1 801 ? -20.694 2.126 -4.764 1.00 72.38 801 ASN A N 1
ATOM 6612 C CA . ASN A 1 801 ? -20.721 2.661 -6.122 1.00 72.38 801 ASN A CA 1
ATOM 6613 C C . ASN A 1 801 ? -19.295 3.048 -6.582 1.00 72.38 801 ASN A C 1
ATOM 6615 O O . ASN A 1 801 ? -18.348 3.058 -5.798 1.00 72.38 801 ASN A O 1
ATOM 6619 N N . SER A 1 802 ? -19.114 3.304 -7.880 1.00 72.94 802 SER A N 1
ATOM 6620 C CA . SER A 1 802 ? -17.801 3.681 -8.436 1.00 72.94 802 SER A CA 1
ATOM 6621 C C . SER A 1 802 ? -17.261 4.981 -7.840 1.00 72.94 802 SER A C 1
ATOM 6623 O O . SER A 1 802 ? -16.063 5.088 -7.603 1.00 72.94 802 SER A O 1
ATOM 6625 N N . ASN A 1 803 ? -18.143 5.941 -7.555 1.00 72.50 803 ASN A N 1
ATOM 6626 C CA . ASN A 1 803 ? -17.752 7.252 -7.042 1.00 72.50 803 ASN A CA 1
ATOM 6627 C C . ASN A 1 803 ? -17.212 7.160 -5.615 1.00 72.50 803 ASN A C 1
ATOM 6629 O O . ASN A 1 803 ? -16.189 7.754 -5.325 1.00 72.50 803 ASN A O 1
ATOM 6633 N N . LEU A 1 804 ? -17.825 6.343 -4.759 1.00 77.12 804 LEU A N 1
ATOM 6634 C CA . LEU A 1 804 ? -17.379 6.134 -3.387 1.00 77.12 804 LEU A CA 1
ATOM 6635 C C . LEU A 1 804 ? -15.999 5.469 -3.330 1.00 77.12 804 LEU A C 1
ATOM 6637 O O . LEU A 1 804 ? -15.232 5.737 -2.415 1.00 77.12 804 LEU A O 1
ATOM 6641 N N . ILE A 1 805 ? -15.666 4.626 -4.310 1.00 78.44 805 ILE A N 1
ATOM 6642 C CA . ILE A 1 805 ? -14.329 4.026 -4.429 1.00 78.44 805 ILE A CA 1
ATOM 6643 C C . ILE A 1 805 ? -13.304 5.082 -4.845 1.00 78.44 805 ILE A C 1
ATOM 6645 O O . ILE A 1 805 ? -12.230 5.149 -4.252 1.00 78.44 805 ILE A O 1
ATOM 6649 N N . ALA A 1 806 ? -13.644 5.923 -5.826 1.00 75.56 806 ALA A N 1
ATOM 6650 C CA . ALA A 1 806 ? -12.802 7.052 -6.212 1.00 75.56 806 ALA A CA 1
ATOM 6651 C C . ALA A 1 806 ? -12.607 8.021 -5.032 1.00 75.56 806 ALA A C 1
ATOM 6653 O O . ALA A 1 806 ? -11.482 8.405 -4.730 1.00 75.56 806 ALA A O 1
ATOM 6654 N N . ASP A 1 807 ? -13.672 8.331 -4.291 1.00 74.81 807 ASP A N 1
ATOM 6655 C CA . ASP A 1 807 ? -13.618 9.164 -3.089 1.00 74.81 807 ASP A CA 1
ATOM 6656 C C . ASP A 1 807 ? -12.764 8.524 -1.991 1.00 74.81 807 ASP A C 1
ATOM 6658 O O . ASP A 1 807 ? -11.992 9.221 -1.336 1.00 74.81 807 ASP A O 1
ATOM 6662 N N . ALA A 1 808 ? -12.862 7.205 -1.803 1.00 80.88 808 ALA A N 1
ATOM 6663 C CA . ALA A 1 808 ? -12.037 6.463 -0.856 1.00 80.88 808 ALA A CA 1
ATOM 6664 C C . ALA A 1 808 ? -10.554 6.521 -1.244 1.00 80.88 808 ALA A C 1
ATOM 6666 O O . ALA A 1 808 ? -9.707 6.759 -0.385 1.00 80.88 808 ALA A O 1
ATOM 6667 N N . MET A 1 809 ? -10.244 6.397 -2.538 1.00 82.12 809 MET A N 1
ATOM 6668 C CA . MET A 1 809 ? -8.886 6.547 -3.057 1.00 82.12 809 MET A CA 1
ATOM 6669 C C . MET A 1 809 ? -8.360 7.975 -2.857 1.00 82.12 809 MET A C 1
ATOM 6671 O O . MET A 1 809 ? -7.275 8.159 -2.310 1.00 82.12 809 MET A O 1
ATOM 6675 N N . VAL A 1 810 ? -9.143 8.998 -3.214 1.00 75.56 810 VAL A N 1
ATOM 6676 C CA . VAL A 1 810 ? -8.792 10.414 -2.997 1.00 75.56 810 VAL A CA 1
ATOM 6677 C C . VAL A 1 810 ? -8.596 10.708 -1.509 1.00 75.56 810 VAL A C 1
ATOM 6679 O O . VAL A 1 810 ? -7.677 11.438 -1.136 1.00 75.56 810 VAL A O 1
ATOM 6682 N N . TYR A 1 811 ? -9.432 10.134 -0.646 1.00 77.00 811 TYR A N 1
ATOM 6683 C CA . TYR A 1 811 ? -9.304 10.259 0.800 1.00 77.00 811 TYR A CA 1
ATOM 6684 C C . TYR A 1 811 ? -7.995 9.640 1.301 1.00 77.00 811 TYR A C 1
ATOM 6686 O O . TYR A 1 811 ? -7.263 10.298 2.037 1.00 77.00 811 TYR A O 1
ATOM 6694 N N . THR A 1 812 ? -7.647 8.434 0.847 1.00 80.25 812 THR A N 1
ATOM 6695 C CA . THR A 1 812 ? -6.368 7.780 1.162 1.00 80.25 812 THR A CA 1
ATOM 6696 C C . THR A 1 812 ? -5.165 8.587 0.696 1.00 80.25 812 THR A C 1
ATOM 6698 O O . THR A 1 812 ? -4.243 8.783 1.484 1.00 80.25 812 THR A O 1
ATOM 6701 N N . ILE A 1 813 ? -5.187 9.109 -0.535 1.00 77.06 813 ILE A N 1
ATOM 6702 C CA . ILE A 1 813 ? -4.104 9.946 -1.074 1.00 77.06 813 ILE A CA 1
ATOM 6703 C C . ILE A 1 813 ? -3.925 11.198 -0.217 1.00 77.06 813 ILE A C 1
ATOM 6705 O O . ILE A 1 813 ? -2.809 11.547 0.132 1.00 77.06 813 ILE A O 1
ATOM 6709 N N . LYS A 1 814 ? -5.013 11.867 0.181 1.00 73.31 814 LYS A N 1
ATOM 6710 C CA . LYS A 1 814 ? -4.923 13.092 0.994 1.00 73.31 814 LYS A CA 1
ATOM 6711 C C . LYS A 1 814 ? -4.415 12.861 2.409 1.00 73.31 814 LYS A C 1
ATOM 6713 O O . LYS A 1 814 ? -3.835 13.770 2.997 1.00 73.31 814 LYS A O 1
ATOM 6718 N N . GLN A 1 815 ? -4.722 11.701 2.976 1.00 73.06 815 GLN A N 1
ATOM 6719 C CA . GLN A 1 815 ? -4.342 11.356 4.341 1.00 73.06 815 GLN A CA 1
ATOM 6720 C C . GLN A 1 815 ? -2.996 10.633 4.408 1.00 73.06 815 GLN A C 1
ATOM 6722 O O . GLN A 1 815 ? -2.490 10.404 5.503 1.00 73.06 815 GLN A O 1
ATOM 6727 N N . ASN A 1 816 ? -2.427 10.264 3.256 1.00 76.50 816 ASN A N 1
ATOM 6728 C CA . ASN A 1 816 ? -1.239 9.426 3.126 1.00 76.50 816 ASN A CA 1
ATOM 6729 C C . ASN A 1 816 ? -1.357 8.085 3.889 1.00 76.50 816 ASN A C 1
ATOM 6731 O O . ASN A 1 816 ? -0.350 7.496 4.260 1.00 76.50 816 ASN A O 1
ATOM 6735 N N . PHE A 1 817 ? -2.575 7.602 4.157 1.00 81.19 817 PHE A N 1
ATOM 6736 C CA . PHE A 1 817 ? -2.830 6.434 5.005 1.00 81.19 817 PHE A CA 1
ATOM 6737 C C . PHE A 1 817 ? -4.123 5.723 4.595 1.00 81.19 817 PHE A C 1
ATOM 6739 O O . PHE A 1 817 ? -5.121 6.355 4.229 1.00 81.19 817 PHE A O 1
ATOM 6746 N N . VAL A 1 818 ? -4.121 4.392 4.666 1.00 84.50 818 VAL A N 1
ATOM 6747 C CA . VAL A 1 818 ? -5.304 3.574 4.383 1.00 84.50 818 VAL A CA 1
ATOM 6748 C C . VAL A 1 818 ? -6.067 3.310 5.683 1.00 84.50 818 VAL A C 1
ATOM 6750 O O . VAL A 1 818 ? -5.649 2.504 6.513 1.00 84.50 818 VAL A O 1
ATOM 6753 N N . PHE A 1 819 ? -7.203 3.988 5.848 1.00 79.69 819 PHE A N 1
ATOM 6754 C CA . PHE A 1 819 ? -8.076 3.843 7.017 1.00 79.69 819 PHE A CA 1
ATOM 6755 C C . PHE A 1 819 ? -8.988 2.608 6.950 1.00 79.69 819 PHE A C 1
ATOM 6757 O O . PHE A 1 819 ? -9.340 2.183 5.845 1.00 79.69 819 PHE A O 1
ATOM 6764 N N . PRO A 1 820 ? -9.446 2.076 8.104 1.00 79.88 820 PRO A N 1
ATOM 6765 C CA . PRO A 1 820 ? -10.363 0.934 8.166 1.00 79.88 820 PRO A CA 1
ATOM 6766 C C . PRO A 1 820 ? -11.590 1.061 7.253 1.00 79.88 820 PRO A C 1
ATOM 6768 O O . PRO A 1 820 ? -11.964 0.103 6.576 1.00 79.88 820 PRO A O 1
ATOM 6771 N N . GLU A 1 821 ? -12.190 2.250 7.160 1.00 78.06 821 GLU A N 1
ATOM 6772 C CA . GLU A 1 821 ? -13.389 2.465 6.346 1.00 78.06 821 GLU A CA 1
ATOM 6773 C C . GLU A 1 821 ? -13.101 2.402 4.846 1.00 78.06 821 GLU A C 1
ATOM 6775 O O . GLU A 1 821 ? -13.919 1.877 4.089 1.00 78.06 821 GLU A O 1
ATOM 6780 N N . VAL A 1 822 ? -11.928 2.884 4.418 1.00 81.12 822 VAL A N 1
ATOM 6781 C CA . VAL A 1 822 ? -11.470 2.733 3.030 1.00 81.12 822 VAL A CA 1
ATOM 6782 C C . VAL A 1 822 ? -11.325 1.252 2.716 1.00 81.12 822 VAL A C 1
ATOM 6784 O O . VAL A 1 822 ? -11.846 0.789 1.706 1.00 81.12 822 VAL A O 1
ATOM 6787 N N . ILE A 1 823 ? -10.674 0.492 3.600 1.00 82.75 823 ILE A N 1
ATOM 6788 C CA . ILE A 1 823 ? -10.461 -0.944 3.401 1.00 82.75 823 ILE A CA 1
ATOM 6789 C C . ILE A 1 823 ? -11.799 -1.675 3.312 1.00 82.75 823 ILE A C 1
ATOM 6791 O O . ILE A 1 823 ? -11.975 -2.481 2.409 1.00 82.75 823 ILE A O 1
ATOM 6795 N N . ASN A 1 824 ? -12.766 -1.360 4.176 1.00 79.31 824 ASN A N 1
ATOM 6796 C CA . ASN A 1 824 ? -14.100 -1.965 4.134 1.00 79.31 824 ASN A CA 1
ATOM 6797 C C . ASN A 1 824 ? -14.823 -1.676 2.800 1.00 79.31 824 ASN A C 1
ATOM 6799 O O . ASN A 1 824 ? -15.467 -2.560 2.236 1.00 79.31 824 ASN A O 1
ATOM 6803 N N . ILE A 1 825 ? -14.677 -0.466 2.243 1.00 80.62 825 ILE A N 1
ATOM 6804 C CA . ILE A 1 825 ? -15.190 -0.129 0.902 1.00 80.62 825 ILE A CA 1
ATOM 6805 C C . ILE A 1 825 ? -14.485 -0.942 -0.186 1.00 80.62 825 ILE A C 1
ATOM 6807 O O . ILE A 1 825 ? -15.152 -1.518 -1.051 1.00 80.62 825 ILE A O 1
ATOM 6811 N N . MET A 1 826 ? -13.155 -1.005 -0.146 1.00 80.44 826 MET A N 1
ATOM 6812 C CA . MET A 1 826 ? -12.366 -1.722 -1.147 1.00 80.44 826 MET A CA 1
ATOM 6813 C C . MET A 1 826 ? -12.643 -3.230 -1.103 1.00 80.44 826 MET A C 1
ATOM 6815 O O . MET A 1 826 ? -12.974 -3.822 -2.130 1.00 80.44 826 MET A O 1
ATOM 6819 N N . ASP A 1 827 ? -12.589 -3.845 0.077 1.00 81.19 827 ASP A N 1
ATOM 6820 C CA .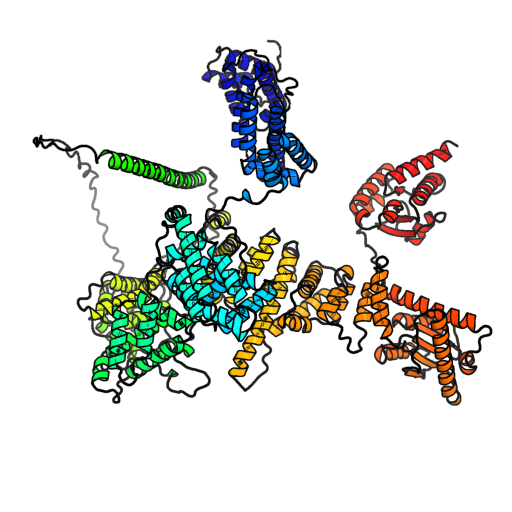 ASP A 1 827 ? -12.798 -5.281 0.274 1.00 81.19 827 ASP A CA 1
ATOM 6821 C C . ASP A 1 827 ? -14.207 -5.717 -0.154 1.00 81.19 827 ASP A C 1
ATOM 6823 O O . ASP A 1 827 ? -14.372 -6.656 -0.937 1.00 81.19 827 ASP A O 1
ATOM 6827 N N . ARG A 1 828 ? -15.246 -4.959 0.221 1.00 78.44 828 ARG A N 1
ATOM 6828 C CA . ARG A 1 828 ? -16.612 -5.228 -0.260 1.00 78.44 828 ARG A CA 1
ATOM 6829 C C . ARG A 1 828 ? -16.733 -5.128 -1.770 1.00 78.44 828 ARG A C 1
ATOM 6831 O O . ARG A 1 828 ? -17.478 -5.902 -2.377 1.00 78.44 828 ARG A O 1
ATOM 6838 N N . LYS A 1 829 ? -16.032 -4.189 -2.410 1.00 78.50 829 LYS A N 1
ATOM 6839 C CA . LYS A 1 829 ? -16.039 -4.099 -3.873 1.00 78.50 829 LYS A CA 1
ATOM 6840 C C . LYS A 1 829 ? -15.391 -5.322 -4.506 1.00 78.50 829 LYS A C 1
ATOM 6842 O O . LYS A 1 829 ? -15.978 -5.902 -5.422 1.00 78.50 829 LYS A O 1
ATOM 6847 N N . ILE A 1 830 ? -14.222 -5.700 -3.999 1.00 78.00 830 ILE A N 1
ATOM 6848 C CA . ILE A 1 830 ? -13.462 -6.868 -4.441 1.00 78.00 830 ILE A CA 1
ATOM 6849 C C . ILE A 1 830 ? -14.332 -8.129 -4.333 1.00 78.00 830 ILE A C 1
ATOM 6851 O O . ILE A 1 830 ? -14.428 -8.888 -5.296 1.00 78.00 830 ILE A O 1
ATOM 6855 N N . ASN A 1 831 ? -15.050 -8.298 -3.220 1.00 75.06 831 ASN A N 1
ATOM 6856 C CA . ASN A 1 831 ? -15.928 -9.445 -2.977 1.00 75.06 831 ASN A CA 1
ATOM 6857 C C . ASN A 1 831 ? -17.202 -9.464 -3.843 1.00 75.06 831 ASN A C 1
ATOM 6859 O O . ASN A 1 831 ? -17.748 -10.535 -4.090 1.00 75.06 831 ASN A O 1
ATOM 6863 N N . THR A 1 832 ? -17.688 -8.312 -4.321 1.00 71.00 832 THR A N 1
ATOM 6864 C CA . THR A 1 832 ? -18.975 -8.222 -5.047 1.00 71.00 832 THR A CA 1
ATOM 6865 C C . THR A 1 832 ? -18.846 -8.114 -6.564 1.00 71.00 832 THR A C 1
ATOM 6867 O O . THR A 1 832 ? -19.609 -8.756 -7.283 1.00 71.00 832 THR A O 1
ATOM 6870 N N . LYS A 1 833 ? -17.930 -7.280 -7.077 1.00 68.56 833 LYS A N 1
ATOM 6871 C CA . LYS A 1 833 ? -17.751 -7.025 -8.524 1.00 68.56 833 LYS A CA 1
ATOM 6872 C C . LYS A 1 833 ? -16.393 -7.480 -9.067 1.00 68.56 833 LYS A C 1
ATOM 6874 O O . LYS A 1 833 ? -16.133 -7.283 -10.253 1.00 68.56 833 LYS A O 1
ATOM 6879 N N . GLY A 1 834 ? -15.555 -8.087 -8.228 1.00 75.00 834 GLY A N 1
ATOM 6880 C CA . GLY A 1 834 ? -14.216 -8.535 -8.593 1.00 75.00 834 GLY A CA 1
ATOM 6881 C C . GLY A 1 834 ? -13.168 -7.418 -8.577 1.00 75.00 834 GLY A C 1
ATOM 6882 O O . GLY A 1 834 ? -13.477 -6.225 -8.546 1.00 75.00 834 GLY A O 1
ATOM 6883 N N . VAL A 1 835 ? -11.903 -7.835 -8.606 1.00 83.50 835 VAL A N 1
ATOM 6884 C CA . VAL A 1 835 ? -10.719 -6.974 -8.432 1.00 83.50 835 VAL A CA 1
ATOM 6885 C C . VAL A 1 835 ? -10.491 -6.012 -9.607 1.00 83.50 835 VAL A C 1
ATOM 6887 O O . VAL A 1 835 ? -9.997 -4.908 -9.399 1.00 83.50 835 VAL A O 1
ATOM 6890 N N . ASN A 1 836 ? -10.906 -6.372 -10.827 1.00 82.12 836 ASN A N 1
ATOM 6891 C CA . ASN A 1 836 ? -10.589 -5.608 -12.042 1.00 82.12 836 ASN A CA 1
ATOM 6892 C C . ASN A 1 836 ? -11.088 -4.158 -11.982 1.00 82.12 836 ASN A C 1
ATOM 6894 O O . ASN A 1 836 ? -10.298 -3.240 -12.168 1.00 82.12 836 ASN A O 1
ATOM 6898 N N . LEU A 1 837 ? -12.374 -3.962 -11.660 1.00 78.00 837 LEU A N 1
ATOM 6899 C CA . LEU A 1 837 ? -12.994 -2.632 -11.622 1.00 78.00 837 LEU A CA 1
ATOM 6900 C C . LEU A 1 837 ? -12.422 -1.758 -10.496 1.00 78.00 837 LEU A C 1
ATOM 6902 O O . LEU A 1 837 ? -12.401 -0.537 -10.609 1.00 78.00 837 LEU A O 1
ATOM 6906 N N . TRP A 1 838 ? -11.992 -2.373 -9.392 1.00 83.50 838 TRP A N 1
ATOM 6907 C CA . TRP A 1 838 ? -11.303 -1.660 -8.318 1.00 83.50 838 TRP A CA 1
ATOM 6908 C C . TRP A 1 838 ? -9.941 -1.151 -8.796 1.00 83.50 838 TRP A C 1
ATOM 6910 O O . TRP A 1 838 ? -9.666 0.041 -8.665 1.00 83.50 838 TRP A O 1
ATOM 6920 N N . CYS A 1 839 ? -9.137 -2.024 -9.416 1.00 82.94 839 CYS A N 1
ATOM 6921 C CA . CYS A 1 839 ? -7.858 -1.626 -9.995 1.00 82.94 839 CYS A CA 1
ATOM 6922 C C . CYS A 1 839 ? -8.040 -0.503 -11.019 1.00 82.94 839 CYS A C 1
ATOM 6924 O O . CYS A 1 839 ? -7.337 0.496 -10.921 1.00 82.94 839 CYS A O 1
ATOM 6926 N N . ASP A 1 840 ? -9.008 -0.623 -11.934 1.00 82.25 840 ASP A N 1
ATOM 6927 C CA . ASP A 1 840 ? -9.313 0.399 -12.945 1.00 82.25 840 ASP A CA 1
ATOM 6928 C C . ASP A 1 840 ? -9.521 1.786 -12.327 1.00 82.25 840 ASP A C 1
ATOM 6930 O O . ASP A 1 840 ? -8.897 2.766 -12.737 1.00 82.25 840 ASP A O 1
ATOM 6934 N N . LEU A 1 841 ? -10.383 1.873 -11.309 1.00 80.75 841 LEU A N 1
ATOM 6935 C CA . LEU A 1 841 ? -10.695 3.135 -10.638 1.00 80.75 841 LEU A CA 1
ATOM 6936 C C . LEU A 1 841 ? -9.474 3.694 -9.897 1.00 80.75 841 LEU A C 1
ATOM 6938 O O . LEU A 1 841 ? -9.192 4.886 -9.996 1.00 80.75 841 LEU A O 1
ATOM 6942 N N . CYS A 1 842 ? -8.710 2.846 -9.204 1.00 83.62 842 CYS A N 1
ATOM 6943 C CA . CYS A 1 842 ? -7.480 3.268 -8.532 1.00 83.62 842 CYS A CA 1
ATOM 6944 C C . CYS A 1 842 ? -6.418 3.767 -9.524 1.00 83.62 842 CYS A C 1
ATOM 6946 O O . CYS A 1 842 ? -5.781 4.788 -9.267 1.00 83.62 842 CYS A O 1
ATOM 6948 N N . PHE A 1 843 ? -6.254 3.096 -10.668 1.00 83.56 843 PHE A N 1
ATOM 6949 C CA . PHE A 1 843 ? -5.341 3.527 -11.728 1.00 83.56 843 PHE A CA 1
ATOM 6950 C C . PHE A 1 843 ? -5.753 4.872 -12.319 1.00 83.56 843 PHE A C 1
ATOM 6952 O O . PHE A 1 843 ? -4.897 5.731 -12.519 1.00 83.56 843 PHE A O 1
ATOM 6959 N N . GLN A 1 844 ? -7.049 5.097 -12.538 1.00 82.31 844 GLN A N 1
ATOM 6960 C CA . GLN A 1 844 ? -7.545 6.387 -13.018 1.00 82.31 844 GLN A CA 1
ATOM 6961 C C . GLN A 1 844 ? -7.224 7.536 -12.056 1.00 82.31 844 GLN A C 1
ATOM 6963 O O . GLN A 1 844 ? -6.884 8.620 -12.525 1.00 82.31 844 GLN A O 1
ATOM 6968 N N . GLU A 1 845 ? -7.288 7.319 -10.739 1.00 81.06 845 GLU A N 1
ATOM 6969 C CA . GLU A 1 845 ? -6.887 8.350 -9.772 1.00 81.06 845 GLU A CA 1
ATOM 6970 C C . GLU A 1 845 ? -5.367 8.563 -9.738 1.00 81.06 845 GLU A C 1
ATOM 6972 O O . GLU A 1 845 ? -4.927 9.707 -9.658 1.00 81.06 845 GLU A O 1
ATOM 6977 N N . ILE A 1 846 ? -4.556 7.505 -9.873 1.00 83.06 846 ILE A N 1
ATOM 6978 C CA . ILE A 1 846 ? -3.088 7.630 -9.960 1.00 83.06 846 ILE A CA 1
ATOM 6979 C C . ILE A 1 846 ? -2.685 8.463 -11.179 1.00 83.06 846 ILE A C 1
ATOM 6981 O O . ILE A 1 846 ? -1.867 9.370 -11.061 1.00 83.06 846 ILE A O 1
ATOM 6985 N N . LEU A 1 847 ? -3.292 8.204 -12.340 1.00 80.56 847 LEU A N 1
ATOM 6986 C CA . LEU A 1 847 ? -2.986 8.915 -13.586 1.00 80.56 847 LEU A CA 1
ATOM 6987 C C . LEU A 1 847 ? -3.410 10.397 -13.575 1.00 80.56 847 LEU A C 1
ATOM 6989 O O . LEU A 1 847 ? -3.025 11.140 -14.475 1.00 80.56 847 LEU A O 1
ATOM 6993 N N . ARG A 1 848 ? -4.196 10.839 -12.583 1.00 78.12 848 ARG A N 1
ATOM 6994 C CA . ARG A 1 848 ? -4.567 12.254 -12.393 1.00 78.12 848 ARG A CA 1
ATOM 6995 C C . ARG A 1 848 ? -3.554 13.045 -11.567 1.00 78.12 848 ARG A C 1
ATOM 6997 O O . ARG A 1 848 ? -3.682 14.265 -11.493 1.00 78.12 848 ARG A O 1
ATOM 7004 N N . LEU A 1 849 ? -2.593 12.381 -10.925 1.00 76.31 849 LEU A N 1
ATOM 7005 C CA . LEU A 1 849 ? -1.580 13.036 -10.102 1.00 76.31 849 LEU A CA 1
ATOM 7006 C C . LEU A 1 849 ? -0.467 13.617 -10.982 1.00 76.31 849 LEU A C 1
ATOM 7008 O O . LEU A 1 849 ? 0.025 12.965 -11.899 1.00 76.31 849 LEU A O 1
ATOM 7012 N N . GLU A 1 850 ? -0.059 14.851 -10.684 1.00 74.25 850 GLU A N 1
ATOM 7013 C CA . GLU A 1 850 ? 0.931 15.587 -11.484 1.00 74.25 850 GLU A CA 1
ATOM 7014 C C . GLU A 1 850 ? 2.317 15.640 -10.829 1.00 74.25 850 GLU A C 1
ATOM 7016 O O . GLU A 1 850 ? 3.289 16.001 -11.493 1.00 74.25 850 GLU A O 1
ATOM 7021 N N . THR A 1 851 ? 2.436 15.312 -9.536 1.00 70.69 851 THR A N 1
ATOM 7022 C CA . THR A 1 851 ? 3.701 15.439 -8.801 1.00 70.69 851 THR A CA 1
ATOM 7023 C C . THR A 1 851 ? 4.354 14.073 -8.542 1.00 70.69 851 THR A C 1
ATOM 7025 O O . THR A 1 851 ? 3.656 13.129 -8.167 1.00 70.69 851 THR A O 1
ATOM 7028 N N . PRO A 1 852 ? 5.687 13.940 -8.725 1.00 72.06 852 PRO A N 1
ATOM 7029 C CA . PRO A 1 852 ? 6.399 12.683 -8.474 1.00 72.06 852 PRO A CA 1
ATOM 7030 C C . PRO A 1 852 ? 6.208 12.151 -7.048 1.00 72.06 852 PRO A C 1
ATOM 7032 O O . PRO A 1 852 ? 5.950 10.965 -6.874 1.00 72.06 852 PRO A O 1
ATOM 7035 N N . ASP A 1 853 ? 6.261 13.032 -6.043 1.00 72.44 853 ASP A N 1
ATOM 7036 C CA . ASP A 1 853 ? 6.142 12.646 -4.632 1.00 72.44 853 ASP A CA 1
ATOM 7037 C C . ASP A 1 853 ? 4.758 12.049 -4.315 1.00 72.44 853 ASP A C 1
ATOM 7039 O O . ASP A 1 853 ? 4.655 11.027 -3.635 1.00 72.44 853 ASP A O 1
ATOM 7043 N N . GLU A 1 854 ? 3.678 12.649 -4.840 1.00 75.25 854 GLU A N 1
ATOM 7044 C CA . GLU A 1 854 ? 2.318 12.116 -4.676 1.00 75.25 854 GLU A CA 1
ATOM 7045 C C . GLU A 1 854 ? 2.149 10.785 -5.415 1.00 75.25 854 GLU A C 1
ATOM 7047 O O . GLU A 1 854 ? 1.504 9.875 -4.892 1.00 75.25 854 GLU A O 1
ATOM 7052 N N . LEU A 1 855 ? 2.738 10.641 -6.607 1.00 80.56 855 LEU A N 1
ATOM 7053 C CA . LEU A 1 855 ? 2.717 9.392 -7.373 1.00 80.56 855 LEU A CA 1
ATOM 7054 C C . LEU A 1 855 ? 3.451 8.263 -6.635 1.00 80.56 855 LEU A C 1
ATOM 7056 O O . LEU A 1 855 ? 2.909 7.166 -6.493 1.00 80.56 855 LEU A O 1
ATOM 7060 N N . ASP A 1 856 ? 4.649 8.518 -6.116 1.00 80.31 856 ASP A N 1
ATOM 7061 C CA . ASP A 1 856 ? 5.452 7.519 -5.400 1.00 80.31 856 ASP A CA 1
ATOM 7062 C C . ASP A 1 856 ? 4.798 7.070 -4.092 1.00 80.31 856 ASP A C 1
ATOM 7064 O O . ASP A 1 856 ? 4.773 5.877 -3.758 1.00 80.31 856 ASP A O 1
ATOM 7068 N N . LEU A 1 857 ? 4.190 8.008 -3.371 1.00 79.81 857 LEU A N 1
ATOM 7069 C CA . LEU A 1 857 ? 3.400 7.680 -2.198 1.00 79.81 857 LEU A CA 1
ATOM 7070 C C . LEU A 1 857 ? 2.159 6.862 -2.576 1.00 79.81 857 LEU A C 1
ATOM 7072 O O . LEU A 1 857 ? 1.894 5.818 -1.980 1.00 79.81 857 LEU A O 1
ATOM 7076 N N . THR A 1 858 ? 1.400 7.309 -3.578 1.00 84.56 858 THR A N 1
ATOM 7077 C CA . THR A 1 858 ? 0.133 6.671 -3.957 1.00 84.56 858 THR A CA 1
ATOM 7078 C C . THR A 1 858 ? 0.348 5.258 -4.487 1.00 84.56 858 THR A C 1
ATOM 7080 O O . THR A 1 858 ? -0.409 4.350 -4.146 1.00 84.56 858 THR A O 1
ATOM 7083 N N . THR A 1 859 ? 1.407 5.032 -5.266 1.00 87.25 859 THR A N 1
ATOM 7084 C CA . THR A 1 859 ? 1.792 3.687 -5.722 1.00 87.25 859 THR A CA 1
ATOM 7085 C C . THR A 1 859 ? 2.170 2.778 -4.546 1.00 87.25 859 THR A C 1
ATOM 7087 O O . THR A 1 859 ? 1.787 1.607 -4.526 1.00 87.25 859 THR A O 1
ATOM 7090 N N . SER A 1 860 ? 2.832 3.311 -3.515 1.00 86.06 860 SER A N 1
ATOM 7091 C CA . SER A 1 860 ? 3.155 2.575 -2.282 1.00 86.06 860 SER A CA 1
ATOM 7092 C C . SER A 1 860 ? 1.905 2.246 -1.447 1.00 86.06 860 SER A C 1
ATOM 7094 O O . SER A 1 860 ? 1.772 1.136 -0.919 1.00 86.06 860 SER A O 1
ATOM 7096 N N . LEU A 1 861 ? 0.936 3.163 -1.376 1.00 87.94 861 LEU A N 1
ATOM 7097 C CA . LEU A 1 861 ? -0.366 2.915 -0.747 1.00 87.94 861 LEU A CA 1
ATOM 7098 C C . LEU A 1 861 ? -1.182 1.878 -1.534 1.00 87.94 861 LEU A C 1
ATOM 7100 O O . LEU A 1 861 ? -1.796 1.003 -0.924 1.00 87.94 861 LEU A O 1
ATOM 7104 N N . LEU A 1 862 ? -1.142 1.906 -2.872 1.00 89.56 862 LEU A N 1
ATOM 7105 C CA . LEU A 1 862 ? -1.792 0.895 -3.713 1.00 89.56 862 LEU A CA 1
ATOM 7106 C C . LEU A 1 862 ? -1.195 -0.500 -3.496 1.00 89.56 862 LEU A C 1
ATOM 7108 O O . LEU A 1 862 ? -1.952 -1.462 -3.367 1.00 89.56 862 LEU A O 1
ATOM 7112 N N . LEU A 1 863 ? 0.134 -0.616 -3.386 1.00 89.69 863 LEU A N 1
ATOM 7113 C CA . LEU A 1 863 ? 0.789 -1.879 -3.018 1.00 89.69 863 LEU A CA 1
ATOM 7114 C C . LEU A 1 863 ? 0.295 -2.393 -1.666 1.00 89.69 863 LEU A C 1
ATOM 7116 O O . LEU A 1 863 ? -0.004 -3.578 -1.539 1.00 89.69 863 LEU A O 1
ATOM 7120 N N . SER A 1 864 ? 0.156 -1.494 -0.688 1.00 89.50 864 SER A N 1
ATOM 7121 C CA . SER A 1 864 ? -0.389 -1.828 0.632 1.00 89.50 864 SER A CA 1
ATOM 7122 C C . SER A 1 864 ? -1.801 -2.378 0.497 1.00 89.50 864 SER A C 1
ATOM 7124 O O . SER A 1 864 ? -2.059 -3.491 0.937 1.00 89.50 864 SER A O 1
ATOM 7126 N N . MET A 1 865 ? -2.695 -1.656 -0.188 1.00 89.00 865 MET A N 1
ATOM 7127 C CA . MET A 1 865 ? -4.077 -2.090 -0.436 1.00 89.00 865 MET A CA 1
ATOM 7128 C C . MET A 1 865 ? -4.153 -3.430 -1.180 1.00 89.00 865 MET A C 1
ATOM 7130 O O . MET A 1 865 ? -5.064 -4.217 -0.920 1.00 89.00 865 MET A O 1
ATOM 7134 N N . GLY A 1 866 ? -3.174 -3.739 -2.036 1.00 89.25 866 GLY A N 1
ATOM 7135 C CA . GLY A 1 866 ? -3.042 -5.041 -2.691 1.00 89.25 866 GLY A CA 1
ATOM 7136 C C . GLY A 1 866 ? -2.997 -6.219 -1.711 1.00 89.25 866 GLY A C 1
ATOM 7137 O O . GLY A 1 866 ? -3.470 -7.306 -2.043 1.00 89.25 866 GLY A O 1
ATOM 7138 N N . PHE A 1 867 ? -2.547 -6.004 -0.469 1.00 89.88 867 PHE A N 1
ATOM 7139 C CA . PHE A 1 867 ? -2.541 -7.042 0.559 1.00 89.88 867 PHE A CA 1
ATOM 7140 C C . PHE A 1 867 ? -3.923 -7.451 1.060 1.00 89.88 867 PHE A C 1
ATOM 7142 O O . PHE A 1 867 ? -3.974 -8.469 1.744 1.00 89.88 867 PHE A O 1
ATOM 7149 N N . CYS A 1 868 ? -5.019 -6.763 0.705 1.00 86.31 868 CYS A N 1
ATOM 7150 C CA . CYS A 1 868 ? -6.377 -7.249 0.995 1.00 86.31 868 CYS A CA 1
ATOM 7151 C C . CYS A 1 868 ? -6.621 -8.623 0.346 1.00 86.31 868 CYS A C 1
ATOM 7153 O O . CYS A 1 868 ? -7.145 -9.525 0.991 1.00 86.31 868 CYS A O 1
ATOM 7155 N N . LYS A 1 869 ? -6.160 -8.809 -0.901 1.00 85.12 869 LYS A N 1
ATOM 7156 C CA . LYS A 1 869 ? -6.125 -10.099 -1.611 1.00 85.12 869 LYS A CA 1
ATOM 7157 C C . LYS A 1 869 ? -4.871 -10.184 -2.493 1.00 85.12 869 LYS A C 1
ATOM 7159 O O . LYS A 1 869 ? -4.967 -9.945 -3.695 1.00 85.12 869 LYS A O 1
ATOM 7164 N N . PRO A 1 870 ? -3.696 -10.539 -1.935 1.00 87.88 870 PRO A N 1
ATOM 7165 C CA . PRO A 1 870 ? -2.409 -10.453 -2.635 1.00 87.88 870 PRO A CA 1
ATOM 7166 C C . PRO A 1 870 ? -2.399 -11.164 -3.987 1.00 87.88 870 PRO A C 1
ATOM 7168 O O . PRO A 1 870 ? -1.898 -10.634 -4.974 1.00 87.88 870 PRO A O 1
ATOM 7171 N N . ASP A 1 871 ? -2.989 -12.358 -4.022 1.00 83.44 871 ASP A N 1
ATOM 7172 C CA . ASP A 1 871 ? -3.076 -13.204 -5.207 1.00 83.44 871 ASP A CA 1
ATOM 7173 C C . ASP A 1 871 ? -3.751 -12.516 -6.388 1.00 83.44 871 ASP A C 1
ATOM 7175 O O . ASP A 1 871 ? -3.206 -12.457 -7.488 1.00 83.44 871 ASP A O 1
ATOM 7179 N N . GLU A 1 872 ? -4.960 -12.014 -6.156 1.00 86.25 872 GLU A N 1
ATOM 7180 C CA . GLU A 1 872 ? -5.789 -11.431 -7.201 1.00 86.25 872 GLU A CA 1
ATOM 7181 C C . GLU A 1 872 ? -5.336 -9.999 -7.496 1.00 86.25 872 GLU A C 1
ATOM 7183 O O . GLU A 1 872 ? -5.208 -9.619 -8.660 1.00 86.25 872 GLU A O 1
ATOM 7188 N N . CYS A 1 873 ? -5.034 -9.214 -6.458 1.00 90.69 873 CYS A N 1
ATOM 7189 C CA . CYS A 1 873 ? -4.677 -7.807 -6.589 1.00 90.69 873 CYS A CA 1
ATOM 7190 C C . CYS A 1 873 ? -3.355 -7.604 -7.325 1.00 90.69 873 CYS A C 1
ATOM 7192 O O . CYS A 1 873 ? -3.339 -6.852 -8.294 1.00 90.69 873 CYS A O 1
ATOM 7194 N N . PHE A 1 874 ? -2.256 -8.264 -6.940 1.00 92.88 874 PHE A N 1
ATOM 7195 C CA . PHE A 1 874 ? -0.969 -8.030 -7.613 1.00 92.88 874 PHE A CA 1
ATOM 7196 C C . PHE A 1 874 ? -0.971 -8.536 -9.059 1.00 92.88 874 PHE A C 1
ATOM 7198 O O . PHE A 1 874 ? -0.369 -7.915 -9.937 1.00 92.88 874 PHE A O 1
ATOM 7205 N N . ASN A 1 875 ? -1.722 -9.603 -9.344 1.00 90.06 875 ASN A N 1
ATOM 7206 C CA . ASN A 1 875 ? -1.931 -10.071 -10.709 1.00 90.06 875 ASN A CA 1
ATOM 7207 C C . ASN A 1 875 ? -2.678 -9.020 -11.554 1.00 90.06 875 ASN A C 1
ATOM 7209 O O . ASN A 1 875 ? -2.227 -8.673 -12.647 1.00 90.06 875 ASN A O 1
ATOM 7213 N N . GLN A 1 876 ? -3.775 -8.459 -11.032 1.00 90.75 876 GLN A N 1
ATOM 7214 C CA . GLN A 1 876 ? -4.558 -7.442 -11.743 1.00 90.75 876 GLN A CA 1
ATOM 7215 C C . GLN A 1 876 ? -3.846 -6.093 -11.858 1.00 90.75 876 GLN A C 1
ATOM 7217 O O . GLN A 1 876 ? -3.908 -5.479 -12.917 1.00 90.75 876 GLN A O 1
ATOM 7222 N N . ILE A 1 877 ? -3.122 -5.654 -10.825 1.00 93.06 877 ILE A N 1
ATOM 7223 C CA . ILE A 1 877 ? -2.300 -4.436 -10.871 1.00 93.06 877 ILE A CA 1
ATOM 7224 C C . ILE A 1 877 ? -1.268 -4.555 -11.998 1.00 93.06 877 ILE A C 1
ATOM 7226 O O . ILE A 1 877 ? -1.165 -3.669 -12.842 1.00 93.06 877 ILE A O 1
ATOM 7230 N N . THR A 1 878 ? -0.548 -5.677 -12.054 1.00 94.19 878 THR A N 1
ATOM 7231 C CA . THR A 1 878 ? 0.470 -5.937 -13.083 1.00 94.19 878 THR A CA 1
ATOM 7232 C C . THR A 1 878 ? -0.137 -5.937 -14.487 1.00 94.19 878 THR A C 1
ATOM 7234 O O . THR A 1 878 ? 0.399 -5.288 -15.386 1.00 94.19 878 THR A O 1
ATOM 7237 N N . LYS A 1 879 ? -1.278 -6.615 -14.678 1.00 91.56 879 LYS A N 1
ATOM 7238 C CA . LYS A 1 879 ? -1.999 -6.629 -15.961 1.00 91.56 879 LYS A CA 1
ATOM 7239 C C . LYS A 1 879 ? -2.433 -5.232 -16.385 1.00 91.56 879 LYS A C 1
ATOM 7241 O O . LYS A 1 879 ? -2.132 -4.833 -17.504 1.00 91.56 879 LYS A O 1
ATOM 7246 N N . HIS A 1 880 ? -3.057 -4.476 -15.484 1.00 89.81 880 HIS A N 1
ATOM 7247 C CA . HIS A 1 880 ? -3.551 -3.131 -15.775 1.00 89.81 880 HIS A CA 1
ATOM 7248 C C . HIS A 1 880 ? -2.452 -2.148 -16.150 1.00 89.81 880 HIS A C 1
ATOM 7250 O O . HIS A 1 880 ? -2.638 -1.375 -17.088 1.00 89.81 880 HIS A O 1
ATOM 7256 N N . ILE A 1 881 ? -1.294 -2.199 -15.483 1.00 91.94 881 ILE A N 1
ATOM 7257 C CA . ILE A 1 881 ? -0.137 -1.375 -15.860 1.00 91.94 881 ILE A CA 1
ATOM 7258 C C . ILE A 1 881 ? 0.284 -1.710 -17.291 1.00 91.94 881 ILE A C 1
ATOM 7260 O O . ILE A 1 881 ? 0.323 -0.830 -18.149 1.00 91.94 881 ILE A O 1
ATOM 7264 N N . VAL A 1 882 ? 0.550 -2.989 -17.563 1.00 92.19 882 VAL A N 1
ATOM 7265 C CA . VAL A 1 882 ? 1.066 -3.456 -18.858 1.00 92.19 882 VAL A CA 1
ATOM 7266 C C . VAL A 1 882 ? 0.075 -3.188 -19.989 1.00 92.19 882 VAL A C 1
ATOM 7268 O O . VAL A 1 882 ? 0.479 -2.743 -21.063 1.00 92.19 882 VAL A O 1
ATOM 7271 N N . ASP A 1 883 ? -1.216 -3.412 -19.755 1.00 89.69 883 ASP A N 1
ATOM 7272 C CA . ASP A 1 883 ? -2.263 -3.117 -20.729 1.00 89.69 883 ASP A CA 1
ATOM 7273 C C . ASP A 1 883 ? -2.404 -1.612 -20.955 1.00 89.69 883 ASP A C 1
ATOM 7275 O O . ASP A 1 883 ? -2.482 -1.191 -22.105 1.00 89.69 883 ASP A O 1
ATOM 7279 N N . SER A 1 884 ? -2.321 -0.786 -19.909 1.00 86.50 884 SER A N 1
ATOM 7280 C CA . SER A 1 884 ? -2.368 0.674 -20.054 1.00 86.50 884 SER A CA 1
ATOM 7281 C C . SER A 1 884 ? -1.193 1.226 -20.867 1.00 86.50 884 SER A C 1
ATOM 7283 O O . SER A 1 884 ? -1.371 2.190 -21.612 1.00 86.50 884 SER A O 1
ATOM 7285 N N . ILE A 1 885 ? -0.010 0.615 -20.753 1.00 87.06 885 ILE A N 1
ATOM 7286 C CA . ILE A 1 885 ? 1.204 1.019 -21.481 1.00 87.06 885 ILE A CA 1
ATOM 7287 C C . ILE A 1 885 ? 1.182 0.542 -22.928 1.00 87.06 885 ILE A C 1
ATOM 7289 O O . ILE A 1 885 ? 1.601 1.279 -23.810 1.00 87.06 885 ILE A O 1
ATOM 7293 N N . LEU A 1 886 ? 0.748 -0.692 -23.187 1.00 86.62 886 LEU A N 1
ATOM 7294 C CA . LEU A 1 886 ? 0.812 -1.281 -24.529 1.00 86.62 886 LEU A CA 1
ATOM 7295 C C . LEU A 1 886 ? -0.435 -0.988 -25.376 1.00 86.62 886 LEU A C 1
ATOM 7297 O O . LEU A 1 886 ? -0.421 -1.225 -26.584 1.00 86.62 886 LEU A O 1
ATOM 7301 N N . ASN A 1 887 ? -1.519 -0.495 -24.774 1.00 84.00 887 ASN A N 1
ATOM 7302 C CA . ASN A 1 887 ? -2.740 -0.158 -25.495 1.00 84.00 887 ASN A CA 1
ATOM 7303 C C . ASN A 1 887 ? -2.622 1.205 -26.200 1.00 84.00 887 ASN A C 1
ATOM 7305 O O . ASN A 1 887 ? -2.272 2.214 -25.587 1.00 84.00 887 ASN A O 1
ATOM 7309 N N . ALA A 1 888 ? -2.977 1.226 -27.489 1.00 73.88 888 ALA A N 1
ATOM 7310 C CA . ALA A 1 888 ? -2.928 2.386 -28.377 1.00 73.88 888 ALA A CA 1
ATOM 7311 C C . ALA A 1 888 ? -3.710 3.609 -27.853 1.00 73.88 888 ALA A C 1
ATOM 7313 O O . ALA A 1 888 ? -3.321 4.739 -28.146 1.00 73.88 888 ALA A O 1
ATOM 7314 N N . ASP A 1 889 ? -4.756 3.390 -27.051 1.00 74.12 889 ASP A N 1
ATOM 7315 C CA . ASP A 1 889 ? -5.619 4.461 -26.541 1.00 74.12 889 ASP A CA 1
ATOM 7316 C C . ASP A 1 889 ? -5.103 5.108 -25.245 1.00 74.12 889 ASP A C 1
ATOM 7318 O O . ASP A 1 889 ? -5.424 6.260 -24.962 1.00 74.12 889 ASP A O 1
ATOM 7322 N N . THR A 1 890 ? -4.305 4.394 -24.445 1.00 75.88 890 THR A N 1
ATOM 7323 C CA . THR A 1 890 ? -3.932 4.817 -23.078 1.00 75.88 890 THR A CA 1
ATOM 7324 C C . THR A 1 890 ? -2.437 5.040 -22.881 1.00 75.88 890 THR A C 1
ATOM 7326 O O . THR A 1 890 ? -2.052 5.727 -21.929 1.00 75.88 890 THR A O 1
ATOM 7329 N N . TRP A 1 891 ? -1.587 4.519 -23.777 1.00 75.44 891 TRP A N 1
ATOM 7330 C CA . TRP A 1 891 ? -0.130 4.573 -23.615 1.00 75.44 891 TRP A CA 1
ATOM 7331 C C . TRP A 1 891 ? 0.384 6.000 -23.435 1.00 75.44 891 TRP A C 1
ATOM 7333 O O . TRP A 1 891 ? 1.318 6.220 -22.666 1.00 75.44 891 TRP A O 1
ATOM 7343 N N . TYR A 1 892 ? -0.236 6.987 -24.090 1.00 75.75 892 TYR A N 1
ATOM 7344 C CA . TYR A 1 892 ? 0.215 8.376 -24.027 1.00 75.75 892 TYR A CA 1
ATOM 7345 C C . TYR A 1 892 ? 0.136 8.954 -22.608 1.00 75.75 892 TYR A C 1
ATOM 7347 O O . TYR A 1 892 ? 0.981 9.767 -22.255 1.00 75.75 892 TYR A O 1
ATOM 7355 N N . ILE A 1 893 ? -0.838 8.525 -21.792 1.00 73.31 893 ILE A N 1
ATOM 7356 C CA . ILE A 1 893 ? -0.975 8.960 -20.393 1.00 73.31 893 ILE A CA 1
ATOM 7357 C C . ILE A 1 893 ? 0.001 8.170 -19.519 1.00 73.31 893 ILE A C 1
ATOM 7359 O O . ILE A 1 893 ? 0.734 8.752 -18.726 1.00 73.31 893 ILE A O 1
ATOM 7363 N N . ALA A 1 894 ? 0.044 6.846 -19.692 1.00 70.56 894 ALA A N 1
ATOM 7364 C CA . ALA A 1 894 ? 0.835 5.952 -18.845 1.00 70.56 894 ALA A CA 1
ATOM 7365 C C . ALA A 1 894 ? 2.358 6.099 -19.042 1.00 70.56 894 ALA A C 1
ATOM 7367 O O . ALA A 1 894 ? 3.133 5.840 -18.125 1.00 70.56 894 ALA A O 1
ATOM 7368 N N . THR A 1 895 ? 2.800 6.515 -20.232 1.00 73.56 895 THR A N 1
ATOM 7369 C CA . THR A 1 895 ? 4.227 6.671 -20.569 1.00 73.56 895 THR A CA 1
ATOM 7370 C C . THR A 1 895 ? 4.746 8.101 -20.401 1.00 73.56 895 THR A C 1
ATOM 7372 O O . THR A 1 895 ? 5.951 8.324 -20.531 1.00 73.56 895 THR A O 1
ATOM 7375 N N . HIS A 1 896 ? 3.877 9.073 -20.098 1.00 77.69 896 HIS A N 1
ATOM 7376 C CA . HIS A 1 896 ? 4.298 10.456 -19.884 1.00 77.69 896 HIS A CA 1
ATOM 7377 C C . HIS A 1 896 ? 4.947 10.642 -18.509 1.00 77.69 896 HIS A C 1
ATOM 7379 O O . HIS A 1 896 ? 4.603 9.971 -17.533 1.00 77.69 896 HIS A O 1
ATOM 7385 N N . GLN A 1 897 ? 5.884 11.584 -18.411 1.00 69.25 897 GLN A N 1
ATOM 7386 C CA . GLN A 1 897 ? 6.415 11.995 -17.114 1.00 69.25 897 GLN A CA 1
ATOM 7387 C C . GLN A 1 897 ? 5.422 12.913 -16.381 1.00 69.25 897 GLN A C 1
ATOM 7389 O O . GLN A 1 897 ? 4.728 13.694 -17.036 1.00 69.25 897 GLN A O 1
ATOM 7394 N N . PRO A 1 898 ? 5.363 12.853 -15.037 1.00 69.19 898 PRO A N 1
ATOM 7395 C CA . PRO A 1 898 ? 6.193 12.024 -14.150 1.00 69.19 898 PRO A CA 1
ATOM 7396 C C . PRO A 1 898 ? 5.678 10.590 -13.911 1.00 69.19 898 PRO A C 1
ATOM 7398 O O . PRO A 1 898 ? 6.373 9.802 -13.274 1.00 69.19 898 PRO A O 1
ATOM 7401 N N . GLY A 1 899 ? 4.506 10.222 -14.443 1.00 76.50 899 GLY A N 1
ATOM 7402 C CA . GLY A 1 899 ? 3.871 8.913 -14.222 1.00 76.50 899 GLY A CA 1
ATOM 7403 C C . GLY A 1 899 ? 4.727 7.703 -14.614 1.00 76.50 899 GLY A C 1
ATOM 7404 O O . GLY A 1 899 ? 4.684 6.682 -13.927 1.00 76.50 899 GLY A O 1
ATOM 7405 N N . ARG A 1 900 ? 5.550 7.830 -15.665 1.00 84.12 900 ARG A N 1
ATOM 7406 C CA . ARG A 1 900 ? 6.390 6.748 -16.210 1.00 84.12 900 ARG A CA 1
ATOM 7407 C C . ARG A 1 900 ? 7.224 6.017 -15.146 1.00 84.12 900 ARG A C 1
ATOM 7409 O O . ARG A 1 900 ? 7.095 4.802 -15.021 1.00 84.12 900 ARG A O 1
ATOM 7416 N N . SER A 1 901 ? 8.046 6.736 -14.378 1.00 84.75 901 SER A N 1
ATOM 7417 C CA . SER A 1 901 ? 8.977 6.125 -13.413 1.00 84.75 901 SER A CA 1
ATOM 7418 C C . SER A 1 901 ? 8.246 5.528 -12.206 1.00 84.75 901 SER A C 1
ATOM 7420 O O . SER A 1 901 ? 8.550 4.413 -11.787 1.00 84.75 901 SER A O 1
ATOM 7422 N N . ALA A 1 902 ? 7.210 6.206 -11.697 1.00 85.38 902 ALA A N 1
ATOM 7423 C CA . ALA A 1 902 ? 6.402 5.694 -10.587 1.00 85.38 902 ALA A CA 1
ATOM 7424 C C . ALA A 1 902 ? 5.665 4.392 -10.962 1.00 85.38 902 ALA A C 1
ATOM 7426 O O . ALA A 1 902 ? 5.628 3.442 -10.177 1.00 85.38 902 ALA A O 1
ATOM 7427 N N . LEU A 1 903 ? 5.120 4.310 -12.182 1.00 91.38 903 LEU A N 1
ATOM 7428 C CA . LEU A 1 903 ? 4.457 3.105 -12.692 1.00 91.38 903 LEU A CA 1
ATOM 7429 C C . LEU A 1 903 ? 5.444 1.967 -12.979 1.00 91.38 903 LEU A C 1
ATOM 7431 O O . LEU A 1 903 ? 5.135 0.815 -12.675 1.00 91.38 903 LEU A O 1
ATOM 7435 N N . ALA A 1 904 ? 6.628 2.269 -13.517 1.00 91.50 904 ALA A N 1
ATOM 7436 C CA . ALA A 1 904 ? 7.699 1.289 -13.708 1.00 91.50 904 ALA A CA 1
ATOM 7437 C C . ALA A 1 904 ? 8.123 0.662 -12.371 1.00 91.50 904 ALA A C 1
ATOM 7439 O O . ALA A 1 904 ? 8.158 -0.563 -12.232 1.00 91.50 904 ALA A O 1
ATOM 7440 N N . ARG A 1 905 ? 8.326 1.492 -11.346 1.00 90.38 905 ARG A N 1
ATOM 7441 C CA . ARG A 1 905 ? 8.653 1.050 -9.987 1.00 90.38 905 ARG A CA 1
ATOM 7442 C C . ARG A 1 905 ? 7.533 0.243 -9.336 1.00 90.38 905 ARG A C 1
ATOM 7444 O O . ARG A 1 905 ? 7.794 -0.784 -8.706 1.00 90.38 905 ARG A O 1
ATOM 7451 N N . LEU A 1 906 ? 6.279 0.677 -9.498 1.00 92.31 906 LEU A N 1
ATOM 7452 C CA . LEU A 1 906 ? 5.105 -0.072 -9.044 1.00 92.31 906 LEU A CA 1
ATOM 7453 C C . LEU A 1 906 ? 5.045 -1.456 -9.703 1.00 92.31 906 LEU A C 1
ATOM 7455 O O . LEU A 1 906 ? 4.767 -2.438 -9.015 1.00 92.31 906 LEU A O 1
ATOM 7459 N N . LEU A 1 907 ? 5.339 -1.543 -11.004 1.00 95.19 907 LEU A N 1
ATOM 7460 C CA . LEU A 1 907 ? 5.338 -2.799 -11.749 1.00 95.19 907 LEU A CA 1
ATOM 7461 C C . LEU A 1 907 ? 6.373 -3.779 -11.189 1.00 95.19 907 LEU A C 1
ATOM 7463 O O . LEU A 1 907 ? 6.007 -4.903 -10.853 1.00 95.19 907 LEU A O 1
ATOM 7467 N N . VAL A 1 908 ? 7.626 -3.345 -11.007 1.00 93.69 908 VAL A N 1
ATOM 7468 C CA . VAL A 1 908 ? 8.694 -4.174 -10.414 1.00 93.69 908 VAL A CA 1
ATOM 7469 C C . VAL A 1 908 ? 8.282 -4.684 -9.031 1.00 93.69 908 VAL A C 1
ATOM 7471 O O . VAL A 1 908 ? 8.327 -5.885 -8.764 1.00 93.69 908 VAL A O 1
ATOM 7474 N N . ARG A 1 909 ? 7.804 -3.789 -8.157 1.00 92.44 909 ARG A N 1
ATOM 7475 C CA . ARG A 1 909 ? 7.382 -4.147 -6.793 1.00 92.44 909 ARG A CA 1
ATOM 7476 C C . ARG A 1 909 ? 6.200 -5.118 -6.788 1.00 92.44 909 ARG A C 1
ATOM 7478 O O . ARG A 1 909 ? 6.207 -6.074 -6.014 1.00 92.44 909 ARG A O 1
ATOM 7485 N N . SER A 1 910 ? 5.213 -4.906 -7.660 1.00 94.12 910 SER A N 1
ATOM 7486 C CA . SER A 1 910 ? 4.060 -5.799 -7.827 1.00 94.12 910 SER A CA 1
ATOM 7487 C C . SER A 1 910 ? 4.494 -7.190 -8.301 1.00 94.12 910 SER A C 1
ATOM 7489 O O . SER A 1 910 ? 4.054 -8.190 -7.738 1.00 94.12 910 SER A O 1
ATOM 7491 N N . MET A 1 911 ? 5.426 -7.275 -9.257 1.00 95.19 911 MET A N 1
ATOM 7492 C CA . MET A 1 911 ? 5.981 -8.547 -9.736 1.00 95.19 911 MET A CA 1
ATOM 7493 C C . MET A 1 911 ? 6.761 -9.297 -8.647 1.00 95.19 911 MET A C 1
ATOM 7495 O O . MET A 1 911 ? 6.571 -10.504 -8.488 1.00 95.19 911 MET A O 1
ATOM 7499 N N . CYS A 1 912 ? 7.572 -8.604 -7.840 1.00 92.94 912 CYS A N 1
ATOM 7500 C CA . CYS A 1 912 ? 8.226 -9.219 -6.680 1.00 92.94 912 CYS A CA 1
ATOM 7501 C C . CYS A 1 912 ? 7.195 -9.757 -5.676 1.00 92.94 912 CYS A C 1
ATOM 7503 O O . CYS A 1 912 ? 7.328 -10.882 -5.195 1.00 92.94 912 CYS A O 1
ATOM 7505 N N . CYS A 1 913 ? 6.121 -9.003 -5.412 1.00 92.56 913 CYS A N 1
ATOM 7506 C CA . CYS A 1 913 ? 5.033 -9.470 -4.553 1.00 92.56 913 CYS A CA 1
ATOM 7507 C C . CYS A 1 913 ? 4.329 -10.704 -5.145 1.00 92.56 913 CYS A C 1
ATOM 7509 O O . CYS A 1 913 ? 4.045 -11.646 -4.414 1.00 92.56 913 CYS A O 1
ATOM 7511 N N . MET A 1 914 ? 4.098 -10.755 -6.461 1.00 92.94 914 MET A N 1
ATOM 7512 C CA . MET A 1 914 ? 3.526 -11.929 -7.139 1.00 92.94 914 MET A CA 1
ATOM 7513 C C . MET A 1 914 ? 4.383 -13.187 -6.962 1.00 92.94 914 MET A C 1
ATOM 7515 O O . MET A 1 914 ? 3.839 -14.271 -6.736 1.00 92.94 914 MET A O 1
ATOM 7519 N N . ILE A 1 915 ? 5.710 -13.048 -7.047 1.00 91.44 915 ILE A N 1
ATOM 7520 C CA . ILE A 1 915 ? 6.655 -14.147 -6.818 1.00 91.44 915 ILE A CA 1
ATOM 7521 C C . ILE A 1 915 ? 6.583 -14.618 -5.365 1.00 91.44 915 ILE A C 1
ATOM 7523 O O . ILE A 1 915 ? 6.415 -15.816 -5.137 1.00 91.44 915 ILE A O 1
ATOM 7527 N N . TRP A 1 916 ? 6.638 -13.688 -4.405 1.00 90.12 916 TRP A N 1
ATOM 7528 C CA . TRP A 1 916 ? 6.513 -13.991 -2.976 1.00 90.12 916 TRP A CA 1
ATOM 7529 C C . TRP A 1 916 ? 5.219 -14.755 -2.673 1.00 90.12 916 TRP A C 1
ATOM 7531 O O . TRP A 1 916 ? 5.238 -15.797 -2.021 1.00 90.12 916 TRP A O 1
ATOM 7541 N N . VAL A 1 917 ? 4.092 -14.288 -3.216 1.00 88.06 917 VAL A N 1
ATOM 7542 C CA . VAL A 1 917 ? 2.790 -14.943 -3.055 1.00 88.06 917 VAL A CA 1
ATOM 7543 C C . VAL A 1 917 ? 2.810 -16.378 -3.603 1.00 88.06 917 VAL A C 1
ATOM 7545 O O . VAL A 1 917 ? 2.342 -17.303 -2.934 1.00 88.06 917 VAL A O 1
ATOM 7548 N N . ALA A 1 918 ? 3.373 -16.588 -4.797 1.00 85.75 918 ALA A N 1
ATOM 7549 C CA . ALA A 1 918 ? 3.470 -17.913 -5.413 1.00 85.75 918 ALA A CA 1
ATOM 7550 C C . ALA A 1 918 ? 4.369 -18.872 -4.607 1.00 85.75 918 ALA A C 1
ATOM 7552 O O . ALA A 1 918 ? 4.082 -20.067 -4.502 1.00 85.75 918 ALA A O 1
ATOM 7553 N N . GLU A 1 919 ? 5.452 -18.371 -4.012 1.00 82.75 919 GLU A N 1
ATOM 7554 C CA . GLU A 1 919 ? 6.366 -19.169 -3.186 1.00 82.75 919 GLU A CA 1
ATOM 7555 C C . GLU A 1 919 ? 5.768 -19.507 -1.819 1.00 82.75 919 GLU A C 1
ATOM 7557 O O . GLU A 1 919 ? 5.764 -20.677 -1.422 1.00 82.75 919 GLU A O 1
ATOM 7562 N N . ASN A 1 920 ? 5.145 -18.538 -1.150 1.00 75.69 920 ASN A N 1
ATOM 7563 C CA . ASN A 1 920 ? 4.481 -18.769 0.132 1.00 75.69 920 ASN A CA 1
ATOM 7564 C C . ASN A 1 920 ? 3.273 -19.708 0.007 1.00 75.69 920 ASN A C 1
ATOM 7566 O O . ASN A 1 920 ? 3.031 -20.536 0.891 1.00 75.69 920 ASN A O 1
ATOM 7570 N N . LYS A 1 921 ? 2.567 -19.692 -1.132 1.00 68.19 921 LYS A N 1
ATOM 7571 C CA . LYS A 1 921 ? 1.553 -20.708 -1.454 1.00 68.19 921 LYS A CA 1
ATOM 7572 C C . LYS A 1 921 ? 2.129 -22.113 -1.562 1.00 68.19 921 LYS A C 1
ATOM 7574 O O . LYS A 1 921 ? 1.496 -23.058 -1.092 1.00 68.19 921 LYS A O 1
ATOM 7579 N N . LYS A 1 922 ? 3.301 -22.275 -2.185 1.00 52.59 922 LYS A N 1
ATOM 7580 C CA . LYS A 1 922 ? 3.951 -23.589 -2.301 1.00 52.59 922 LYS A CA 1
ATOM 7581 C C . LYS A 1 922 ? 4.315 -24.137 -0.933 1.00 52.59 922 LYS A C 1
ATOM 7583 O O . LYS A 1 922 ? 4.056 -25.308 -0.698 1.00 52.59 922 LYS A O 1
ATOM 7588 N N . HIS A 1 923 ? 4.813 -23.309 -0.018 1.00 44.31 923 HIS A N 1
ATOM 7589 C CA . HIS A 1 923 ? 5.069 -23.751 1.351 1.00 44.31 923 HIS A CA 1
ATOM 7590 C C . HIS A 1 923 ? 3.790 -24.246 2.041 1.00 44.31 923 HIS A C 1
ATOM 7592 O O . HIS A 1 923 ? 3.799 -25.356 2.568 1.00 44.31 923 HIS A O 1
ATOM 7598 N N . LYS A 1 924 ? 2.665 -23.521 1.934 1.00 49.75 924 LYS A N 1
ATOM 7599 C CA . LYS A 1 924 ? 1.370 -23.982 2.478 1.00 49.75 924 LYS A CA 1
ATOM 7600 C C . LYS A 1 924 ? 0.863 -25.270 1.797 1.00 49.75 924 LYS A C 1
ATOM 7602 O O . LYS A 1 924 ? 0.337 -26.147 2.467 1.00 49.75 924 LYS A O 1
ATOM 7607 N N . LYS A 1 925 ? 1.062 -25.438 0.482 1.00 39.91 925 LYS A N 1
ATOM 7608 C CA . LYS A 1 925 ? 0.650 -26.653 -0.258 1.00 39.91 925 LYS A CA 1
ATOM 7609 C C . LYS A 1 925 ? 1.553 -27.868 -0.025 1.00 39.91 925 LYS A C 1
ATOM 7611 O O . LYS A 1 925 ? 1.039 -28.979 -0.016 1.00 39.91 925 LYS A O 1
ATOM 7616 N N . ILE A 1 926 ? 2.862 -27.684 0.158 1.00 37.78 926 ILE A N 1
ATOM 7617 C CA . ILE A 1 926 ? 3.814 -28.777 0.440 1.00 37.78 926 ILE A CA 1
ATOM 7618 C C . ILE A 1 926 ? 3.521 -29.405 1.805 1.00 37.78 926 ILE A C 1
ATOM 7620 O O . ILE A 1 926 ? 3.700 -30.609 1.962 1.00 37.78 926 ILE A O 1
ATOM 7624 N N . PHE A 1 927 ? 3.020 -28.616 2.760 1.00 40.25 927 PHE A N 1
ATOM 7625 C CA . PHE A 1 927 ? 2.479 -29.162 4.003 1.00 40.25 927 PHE A CA 1
ATOM 7626 C C . PHE A 1 927 ? 1.170 -29.934 3.795 1.00 40.25 927 PHE A C 1
ATOM 7628 O O . PHE A 1 927 ? 0.954 -30.907 4.506 1.00 40.25 927 PHE A O 1
ATOM 7635 N N . ASN A 1 928 ? 0.363 -29.568 2.791 1.00 39.88 928 ASN A N 1
ATOM 7636 C CA . ASN A 1 928 ? -1.017 -30.045 2.691 1.00 39.88 928 ASN A CA 1
ATOM 7637 C C . ASN A 1 928 ? -1.293 -31.122 1.635 1.00 39.88 928 ASN A C 1
ATOM 7639 O O . ASN A 1 928 ? -2.364 -31.703 1.694 1.00 39.88 928 ASN A O 1
ATOM 7643 N N . ASN A 1 929 ? -0.441 -31.388 0.636 1.00 38.62 929 ASN A N 1
ATOM 7644 C CA . ASN A 1 929 ? -0.705 -32.482 -0.313 1.00 38.62 929 ASN A CA 1
ATOM 7645 C C . ASN A 1 929 ? 0.545 -32.960 -1.069 1.00 38.62 929 ASN A C 1
ATOM 7647 O O . ASN A 1 929 ? 1.084 -32.270 -1.938 1.00 38.62 929 ASN A O 1
ATOM 7651 N N . GLN A 1 930 ? 0.925 -34.219 -0.831 1.00 38.91 930 GLN A N 1
ATOM 7652 C CA . GLN A 1 930 ? 1.451 -35.065 -1.898 1.00 38.91 930 GLN A CA 1
ATOM 7653 C C . GLN A 1 930 ? 0.275 -35.390 -2.827 1.00 38.91 930 GLN A C 1
ATOM 7655 O O . GLN A 1 930 ? -0.750 -35.846 -2.340 1.00 38.91 930 GLN A O 1
ATOM 7660 N N . ILE A 1 931 ? 0.464 -35.207 -4.139 1.00 36.41 931 ILE A N 1
ATOM 7661 C CA . ILE A 1 931 ? -0.342 -35.714 -5.272 1.00 36.41 931 ILE A CA 1
ATOM 7662 C C . ILE A 1 931 ? -0.940 -34.613 -6.173 1.00 36.41 931 ILE A C 1
ATOM 7664 O O . ILE A 1 931 ? -1.936 -33.962 -5.880 1.00 36.41 931 ILE A O 1
ATOM 7668 N N . SER A 1 932 ? -0.366 -34.600 -7.381 1.00 36.62 932 SER A N 1
ATOM 7669 C CA . SER A 1 932 ? -0.967 -34.343 -8.699 1.00 36.62 932 SER A CA 1
ATOM 7670 C C . SER A 1 932 ? -1.037 -32.923 -9.277 1.00 36.62 932 SER A C 1
ATOM 7672 O O . SER A 1 932 ? -1.552 -31.982 -8.691 1.00 36.62 932 SER A O 1
ATOM 7674 N N . ASN A 1 933 ? -0.556 -32.896 -10.527 1.00 42.22 933 ASN A N 1
ATOM 7675 C CA . ASN A 1 933 ? -0.639 -31.906 -11.597 1.00 42.22 933 ASN A CA 1
ATOM 7676 C C . ASN A 1 933 ? 0.068 -30.568 -11.355 1.00 42.22 933 ASN A C 1
ATOM 7678 O O . ASN A 1 933 ? -0.344 -29.737 -10.555 1.00 42.22 933 ASN A O 1
ATOM 7682 N N . VAL A 1 934 ? 1.143 -30.360 -12.125 1.00 49.62 934 VAL A N 1
ATOM 7683 C CA . VAL A 1 934 ? 1.862 -29.089 -12.271 1.00 49.62 934 VAL A CA 1
ATOM 7684 C C . VAL A 1 934 ? 0.939 -28.095 -12.987 1.00 49.62 934 VAL A C 1
ATOM 7686 O O . VAL A 1 934 ? 1.121 -27.789 -14.161 1.00 49.62 934 VAL A O 1
ATOM 7689 N N . GLU A 1 935 ? -0.112 -27.627 -12.316 1.00 54.91 935 GLU A N 1
ATOM 7690 C CA . GLU A 1 935 ? -0.784 -26.401 -12.731 1.00 54.91 935 GLU A CA 1
ATOM 7691 C C . GLU A 1 935 ? 0.223 -25.267 -12.560 1.00 54.91 935 GLU A C 1
ATOM 7693 O O . GLU A 1 935 ? 0.716 -25.002 -11.459 1.00 54.91 935 GLU A O 1
ATOM 7698 N N . ILE A 1 936 ? 0.587 -24.649 -13.683 1.00 65.31 936 ILE A N 1
ATOM 7699 C CA . ILE A 1 936 ? 1.468 -23.486 -13.707 1.00 65.31 936 ILE A CA 1
ATOM 7700 C C . ILE A 1 936 ? 0.794 -22.403 -12.870 1.00 65.31 936 ILE A C 1
ATOM 7702 O O . ILE A 1 936 ? -0.358 -22.042 -13.119 1.00 65.31 936 ILE A O 1
ATOM 7706 N N . ASP A 1 937 ? 1.510 -21.905 -11.863 1.00 78.81 937 ASP A N 1
ATOM 7707 C CA . ASP A 1 937 ? 0.990 -20.867 -10.983 1.00 78.81 937 ASP A CA 1
ATOM 7708 C C . ASP A 1 937 ? 0.560 -19.646 -11.827 1.00 78.81 937 ASP A C 1
ATOM 7710 O O . ASP A 1 937 ? 1.355 -19.151 -12.637 1.00 78.81 937 ASP A O 1
ATOM 7714 N N . PRO A 1 938 ? -0.685 -19.155 -11.681 1.00 82.31 938 PRO A N 1
ATOM 7715 C CA . PRO A 1 938 ? -1.223 -18.089 -12.525 1.00 82.31 938 PRO A CA 1
ATOM 7716 C C . PRO A 1 938 ? -0.409 -16.794 -12.439 1.00 82.31 938 PRO A C 1
ATOM 7718 O O . PRO A 1 938 ? -0.384 -16.022 -13.404 1.00 82.31 938 PRO A O 1
ATOM 7721 N N . ASN A 1 939 ? 0.274 -16.548 -11.318 1.00 87.19 939 ASN A N 1
ATOM 7722 C CA . ASN A 1 939 ? 1.142 -15.389 -11.161 1.00 87.19 939 ASN A CA 1
ATOM 7723 C C . ASN A 1 939 ? 2.408 -15.545 -12.002 1.00 87.19 939 ASN A C 1
ATOM 7725 O O . ASN A 1 939 ? 2.742 -14.639 -12.760 1.00 87.19 939 ASN A O 1
ATOM 7729 N N . ILE A 1 940 ? 3.051 -16.712 -11.946 1.00 89.19 940 ILE A N 1
ATOM 7730 C CA . ILE A 1 940 ? 4.250 -17.008 -12.742 1.00 89.19 940 ILE A CA 1
ATOM 7731 C C . ILE A 1 940 ? 3.942 -16.952 -14.243 1.00 89.19 940 ILE A C 1
ATOM 7733 O O . ILE A 1 940 ? 4.654 -16.281 -14.985 1.00 89.19 940 ILE A O 1
ATOM 7737 N N . ASN A 1 941 ? 2.823 -17.540 -14.676 1.00 88.62 941 ASN A N 1
ATOM 7738 C CA . ASN A 1 941 ? 2.374 -17.456 -16.070 1.00 88.62 941 ASN A CA 1
ATOM 7739 C C . ASN A 1 941 ? 2.145 -15.999 -16.518 1.00 88.62 941 ASN A C 1
ATOM 7741 O O . ASN A 1 941 ? 2.486 -15.609 -17.632 1.00 88.62 941 ASN A O 1
ATOM 7745 N N . THR A 1 942 ? 1.594 -15.155 -15.639 1.00 91.75 942 THR A N 1
ATOM 7746 C CA . THR A 1 942 ? 1.393 -13.731 -15.952 1.00 91.75 942 THR A CA 1
ATOM 7747 C C . THR A 1 942 ? 2.731 -13.018 -16.173 1.00 91.75 942 THR A C 1
ATOM 7749 O O . THR A 1 942 ? 2.835 -12.232 -17.112 1.00 91.75 942 THR A O 1
ATOM 7752 N N . LEU A 1 943 ? 3.769 -13.321 -15.383 1.00 93.38 943 LEU A N 1
ATOM 7753 C CA . LEU A 1 943 ? 5.111 -12.754 -15.573 1.00 93.38 943 LEU A CA 1
ATOM 7754 C C . LEU A 1 943 ? 5.714 -13.157 -16.926 1.00 93.38 943 LEU A C 1
ATOM 7756 O O . LEU A 1 943 ? 6.173 -12.290 -17.670 1.00 93.38 943 LEU A O 1
ATOM 7760 N N . GLU A 1 944 ? 5.640 -14.441 -17.290 1.00 91.12 944 GLU A N 1
ATOM 7761 C CA . GLU A 1 944 ? 6.120 -14.939 -18.590 1.00 91.12 944 GLU A CA 1
ATOM 7762 C C . GLU A 1 944 ? 5.431 -14.231 -19.766 1.00 91.12 944 GLU A C 1
ATOM 7764 O O . GLU A 1 944 ? 6.083 -13.833 -20.740 1.00 91.12 944 GLU A O 1
ATOM 7769 N N . ILE A 1 945 ? 4.115 -14.014 -19.660 1.00 91.81 945 ILE A N 1
ATOM 7770 C CA . ILE A 1 945 ? 3.332 -13.284 -20.663 1.00 91.81 945 ILE A CA 1
ATOM 7771 C C . ILE A 1 945 ? 3.799 -11.829 -20.770 1.00 91.81 945 ILE A C 1
ATOM 7773 O O . ILE A 1 945 ? 3.938 -11.324 -21.887 1.00 91.81 945 ILE A O 1
ATOM 7777 N N . VAL A 1 946 ? 4.054 -11.148 -19.648 1.00 94.62 946 VAL A N 1
ATOM 7778 C CA . VAL A 1 946 ? 4.501 -9.745 -19.654 1.00 94.62 946 VAL A CA 1
ATOM 7779 C C . VAL A 1 946 ? 5.865 -9.604 -20.325 1.00 94.62 946 VAL A C 1
ATOM 7781 O O . VAL A 1 946 ? 5.982 -8.826 -21.272 1.00 94.62 946 VAL A O 1
ATOM 7784 N N . PHE A 1 947 ? 6.867 -10.395 -19.929 1.00 94.25 947 PHE A N 1
ATOM 7785 C CA . PHE A 1 947 ? 8.195 -10.344 -20.557 1.00 94.25 947 PHE A CA 1
ATOM 7786 C C . PHE A 1 947 ? 8.146 -10.713 -22.043 1.00 94.25 947 PHE A C 1
ATOM 7788 O O . PHE A 1 947 ? 8.793 -10.064 -22.867 1.00 94.25 947 PHE A O 1
ATOM 7795 N N . SER A 1 948 ? 7.308 -11.682 -22.419 1.00 91.69 948 SER A N 1
ATOM 7796 C CA . SER A 1 948 ? 7.078 -12.028 -23.826 1.00 91.69 948 SER A CA 1
ATOM 7797 C C . SER A 1 948 ? 6.461 -10.873 -24.622 1.00 91.69 948 SER A C 1
ATOM 7799 O O . SER A 1 948 ? 6.827 -10.657 -25.779 1.00 91.69 948 SER A O 1
ATOM 7801 N N . ARG A 1 949 ? 5.520 -10.121 -24.032 1.00 93.75 949 ARG A N 1
ATOM 7802 C CA . ARG A 1 949 ? 4.914 -8.933 -24.659 1.00 93.75 949 ARG A CA 1
ATOM 7803 C C . ARG A 1 949 ? 5.914 -7.787 -24.779 1.00 93.75 949 ARG A C 1
ATOM 7805 O O . ARG A 1 949 ? 5.987 -7.189 -25.847 1.00 93.75 949 ARG A O 1
ATOM 7812 N N . PHE A 1 950 ? 6.707 -7.525 -23.742 1.00 93.94 950 PHE A N 1
ATOM 7813 C CA . PHE A 1 950 ? 7.757 -6.505 -23.784 1.00 93.94 950 PHE A CA 1
ATOM 7814 C C . PHE A 1 950 ? 8.802 -6.821 -24.851 1.00 93.94 950 PHE A C 1
ATOM 7816 O O . PHE A 1 950 ? 9.095 -5.965 -25.681 1.00 93.94 950 PHE A O 1
ATOM 7823 N N . TYR A 1 951 ? 9.284 -8.064 -24.921 1.00 90.50 951 TYR A N 1
ATOM 7824 C CA . TYR A 1 951 ? 10.211 -8.471 -25.973 1.00 90.50 951 TYR A CA 1
ATOM 7825 C C . TYR A 1 951 ? 9.619 -8.251 -27.370 1.00 90.50 951 TYR A C 1
ATOM 7827 O O . TYR A 1 951 ? 10.264 -7.626 -28.209 1.00 90.50 951 TYR A O 1
ATOM 7835 N N . LYS A 1 952 ? 8.366 -8.665 -27.608 1.00 89.19 952 LYS A N 1
ATOM 7836 C CA . LYS A 1 952 ? 7.677 -8.425 -28.889 1.00 89.19 952 LYS A CA 1
ATOM 7837 C C . LYS A 1 952 ? 7.574 -6.941 -29.244 1.00 89.19 952 LYS A C 1
ATOM 7839 O O . LYS A 1 952 ? 7.769 -6.602 -30.406 1.00 89.19 952 LYS A O 1
ATOM 7844 N N . GLU A 1 953 ? 7.311 -6.070 -28.272 1.00 87.69 953 GLU A N 1
ATOM 7845 C CA . GLU A 1 953 ? 7.244 -4.623 -28.505 1.00 87.69 953 GLU A CA 1
ATOM 7846 C C . GLU A 1 953 ? 8.608 -4.062 -28.949 1.00 87.69 953 GLU A C 1
ATOM 7848 O O . GLU A 1 953 ? 8.681 -3.273 -29.896 1.00 87.69 953 GLU A O 1
ATOM 7853 N N . THR A 1 954 ? 9.709 -4.543 -28.353 1.00 83.25 954 THR A N 1
ATOM 7854 C CA . THR A 1 954 ? 11.072 -4.141 -28.756 1.00 83.25 954 THR A CA 1
ATOM 7855 C C . THR A 1 954 ? 11.471 -4.637 -30.145 1.00 83.25 954 THR A C 1
ATOM 7857 O O . THR A 1 954 ? 12.285 -4.006 -30.814 1.00 83.25 954 THR A O 1
ATOM 7860 N N . LEU A 1 955 ? 10.888 -5.735 -30.638 1.00 81.69 955 LEU A N 1
ATOM 7861 C CA . LEU A 1 955 ? 11.180 -6.239 -31.986 1.00 81.69 955 LEU A CA 1
ATOM 7862 C C . LEU A 1 955 ? 10.658 -5.314 -33.094 1.00 81.69 955 LEU A C 1
ATOM 7864 O O . LEU A 1 955 ? 11.000 -5.505 -34.257 1.00 81.69 955 LEU A O 1
ATOM 7868 N N . SER A 1 956 ? 9.857 -4.299 -32.751 1.00 75.81 956 SER A N 1
ATOM 7869 C CA . SER A 1 956 ? 9.424 -3.284 -33.711 1.00 75.81 956 SER A CA 1
ATOM 7870 C C . SER A 1 956 ? 10.559 -2.392 -34.228 1.00 75.81 956 SER A C 1
ATOM 7872 O O . SER A 1 956 ? 10.343 -1.689 -35.210 1.00 75.81 956 SER A O 1
ATOM 7874 N N . GLY A 1 957 ? 11.748 -2.420 -33.610 1.00 69.25 957 GLY A N 1
ATOM 7875 C CA . GLY A 1 957 ? 12.941 -1.741 -34.129 1.00 69.25 957 GLY A CA 1
ATOM 7876 C C . GLY A 1 957 ? 12.953 -0.217 -33.948 1.00 69.25 957 GLY A C 1
ATOM 7877 O O . GLY A 1 957 ? 13.826 0.452 -34.491 1.00 69.25 957 GLY A O 1
ATOM 7878 N N . HIS A 1 958 ? 11.989 0.351 -33.218 1.00 73.50 958 HIS A N 1
ATOM 7879 C CA . HIS A 1 958 ? 11.845 1.797 -33.045 1.00 73.50 958 HIS A CA 1
ATOM 7880 C C . HIS A 1 958 ? 11.753 2.181 -31.568 1.00 73.50 958 HIS A C 1
ATOM 7882 O O . HIS A 1 958 ? 11.042 1.531 -30.798 1.00 73.50 958 HIS A O 1
ATOM 7888 N N . LEU A 1 959 ? 12.392 3.293 -31.193 1.00 75.62 959 LEU A N 1
ATOM 7889 C CA . LEU A 1 959 ? 12.333 3.867 -29.847 1.00 75.62 959 LEU A CA 1
ATOM 7890 C C . LEU A 1 959 ? 10.993 4.588 -29.600 1.00 75.62 959 LEU A C 1
ATOM 7892 O O . LEU A 1 959 ? 10.902 5.814 -29.566 1.00 75.62 959 LEU A O 1
ATOM 7896 N N . LYS A 1 960 ? 9.911 3.818 -29.484 1.00 81.19 960 LYS A N 1
ATOM 7897 C CA . LYS A 1 960 ? 8.582 4.342 -29.141 1.00 81.19 960 LYS A CA 1
ATOM 7898 C C . LYS A 1 960 ? 8.503 4.677 -27.647 1.00 81.19 960 LYS A C 1
ATOM 7900 O O . LYS A 1 960 ? 9.216 4.065 -26.856 1.00 81.19 960 LYS A O 1
ATOM 7905 N N . PRO A 1 961 ? 7.553 5.523 -27.214 1.00 82.19 961 PRO A N 1
ATOM 7906 C CA . PRO A 1 961 ? 7.337 5.790 -25.788 1.00 82.19 961 PRO A CA 1
ATOM 7907 C C . PRO A 1 961 ? 7.035 4.533 -24.952 1.00 82.19 961 PRO A C 1
ATOM 7909 O O . PRO A 1 961 ? 7.387 4.477 -23.776 1.00 82.19 961 PRO A O 1
ATOM 7912 N N . THR A 1 962 ? 6.451 3.496 -25.565 1.00 88.12 962 THR A N 1
ATOM 7913 C CA . THR A 1 962 ? 6.283 2.162 -24.962 1.00 88.12 962 THR A CA 1
ATOM 7914 C C . THR A 1 962 ? 7.625 1.482 -24.686 1.00 88.12 962 THR A C 1
ATOM 7916 O O . THR A 1 962 ? 7.835 0.966 -23.593 1.00 88.12 962 THR A O 1
ATOM 7919 N N . VAL A 1 963 ? 8.568 1.541 -25.632 1.00 86.69 963 VAL A N 1
ATOM 7920 C CA . VAL A 1 963 ? 9.944 1.048 -25.461 1.00 86.69 963 VAL A CA 1
ATOM 7921 C C . VAL A 1 963 ? 10.695 1.883 -24.424 1.00 86.69 963 VAL A C 1
ATOM 7923 O O . VAL A 1 963 ? 11.376 1.313 -23.580 1.00 86.69 963 VAL A O 1
ATOM 7926 N N . SER A 1 964 ? 10.507 3.206 -24.398 1.00 85.81 964 SER A N 1
ATOM 7927 C CA . SER A 1 964 ? 11.075 4.065 -23.349 1.00 85.81 964 SER A CA 1
ATOM 7928 C C . SER A 1 964 ? 10.558 3.710 -21.950 1.00 85.81 964 SER A C 1
ATOM 7930 O O . SER A 1 964 ? 11.326 3.752 -20.995 1.00 85.81 964 SER A O 1
ATOM 7932 N N . PHE A 1 965 ? 9.282 3.328 -21.807 1.00 91.19 965 PHE A N 1
ATOM 7933 C CA . PHE A 1 965 ? 8.780 2.770 -20.546 1.00 91.19 965 PHE A CA 1
ATOM 7934 C C . PHE A 1 965 ? 9.475 1.447 -20.209 1.00 91.19 965 PHE A C 1
ATOM 7936 O O . PHE A 1 965 ? 9.847 1.238 -19.062 1.00 91.19 965 PHE A O 1
ATOM 7943 N N . ILE A 1 966 ? 9.657 0.551 -21.186 1.00 92.38 966 ILE A N 1
ATOM 7944 C CA . ILE A 1 966 ? 10.327 -0.740 -20.965 1.00 92.38 966 ILE A CA 1
ATOM 7945 C C . ILE A 1 966 ? 11.781 -0.531 -20.511 1.00 92.38 966 ILE A C 1
ATOM 7947 O O . ILE A 1 966 ? 12.224 -1.218 -19.594 1.00 92.38 966 ILE A O 1
ATOM 7951 N N . LEU A 1 967 ? 12.501 0.430 -21.097 1.00 89.00 967 LEU A N 1
ATOM 7952 C CA . LEU A 1 967 ? 13.846 0.823 -20.659 1.00 89.00 967 LEU A CA 1
ATOM 7953 C C . LEU A 1 967 ? 13.839 1.311 -19.205 1.00 89.00 967 LEU A C 1
ATOM 7955 O O . LEU A 1 967 ? 14.626 0.828 -18.395 1.00 89.00 967 LEU A O 1
ATOM 7959 N N . GLU A 1 968 ? 12.900 2.191 -18.849 1.00 89.75 968 GLU A N 1
ATOM 7960 C CA . GLU A 1 968 ? 12.722 2.663 -17.469 1.00 89.75 968 GLU A CA 1
ATOM 7961 C C . GLU A 1 968 ? 12.379 1.513 -16.506 1.00 89.75 968 GLU A C 1
ATOM 7963 O O . GLU A 1 968 ? 12.894 1.457 -15.396 1.00 89.75 968 GLU A O 1
ATOM 7968 N N . PHE A 1 969 ? 11.541 0.563 -16.929 1.00 94.31 969 PHE A N 1
ATOM 7969 C CA . PHE A 1 969 ? 11.216 -0.636 -16.157 1.00 94.31 969 PHE A CA 1
ATOM 7970 C C . PHE A 1 969 ? 12.452 -1.502 -15.900 1.00 94.31 969 PHE A C 1
ATOM 7972 O O . PHE A 1 969 ? 12.653 -1.940 -14.770 1.00 94.31 969 PHE A O 1
ATOM 7979 N N . ILE A 1 970 ? 13.295 -1.724 -16.912 1.00 93.00 970 ILE A N 1
ATOM 7980 C CA . ILE A 1 970 ? 14.554 -2.461 -16.748 1.00 93.00 970 ILE A CA 1
ATOM 7981 C C . ILE A 1 970 ? 15.508 -1.711 -15.816 1.00 93.00 970 ILE A C 1
ATOM 7983 O O . ILE A 1 970 ? 16.130 -2.338 -14.959 1.00 93.00 970 ILE A O 1
ATOM 7987 N N . TYR A 1 971 ? 15.581 -0.385 -15.932 1.00 90.44 971 TYR A N 1
ATOM 7988 C CA . TYR A 1 971 ? 16.362 0.448 -15.025 1.00 90.44 971 TYR A CA 1
ATOM 7989 C C . TYR A 1 971 ? 15.867 0.328 -13.575 1.00 90.44 971 TYR A C 1
ATOM 7991 O O . TYR A 1 971 ? 16.648 -0.044 -12.701 1.00 90.44 971 TYR A O 1
ATOM 7999 N N . GLU A 1 972 ? 14.571 0.549 -13.320 1.00 90.50 972 GLU A N 1
ATOM 8000 C CA . GLU A 1 972 ? 13.941 0.418 -11.995 1.00 90.50 972 GLU A CA 1
ATOM 8001 C C . GLU A 1 972 ? 14.104 -0.998 -11.420 1.00 90.50 972 GLU A C 1
ATOM 8003 O O . GLU A 1 972 ? 14.319 -1.163 -10.220 1.00 90.50 972 GLU A O 1
ATOM 8008 N N . MET A 1 973 ? 14.077 -2.028 -12.269 1.00 92.00 973 MET A N 1
ATOM 8009 C CA . MET A 1 973 ? 14.349 -3.411 -11.877 1.00 92.00 973 MET A CA 1
ATOM 8010 C C . MET A 1 973 ? 15.817 -3.612 -11.475 1.00 92.00 973 MET A C 1
ATOM 8012 O O . MET A 1 973 ? 16.082 -4.271 -10.475 1.00 92.00 973 MET A O 1
ATOM 8016 N N . ALA A 1 974 ? 16.771 -3.022 -12.199 1.00 86.69 974 ALA A N 1
ATOM 8017 C CA . ALA A 1 974 ? 18.196 -3.123 -11.887 1.00 86.69 974 ALA A CA 1
ATOM 8018 C C . ALA A 1 974 ? 18.600 -2.311 -10.642 1.00 86.69 974 ALA A C 1
ATOM 8020 O O . ALA A 1 974 ? 19.528 -2.697 -9.927 1.00 86.69 974 ALA A O 1
ATOM 8021 N N . ILE A 1 975 ? 17.933 -1.187 -10.352 1.00 84.38 975 ILE A N 1
ATOM 8022 C CA . ILE A 1 975 ? 18.169 -0.399 -9.126 1.00 84.38 975 ILE A CA 1
ATOM 8023 C C . ILE A 1 975 ? 17.385 -0.894 -7.909 1.00 84.38 975 ILE A C 1
ATOM 8025 O O . ILE A 1 975 ? 17.662 -0.455 -6.788 1.00 84.38 975 ILE A O 1
ATOM 8029 N N . ALA A 1 976 ? 16.445 -1.820 -8.106 1.00 86.56 976 ALA A N 1
ATOM 8030 C CA . ALA A 1 976 ? 15.674 -2.405 -7.025 1.00 86.56 976 ALA A CA 1
ATOM 8031 C C . ALA A 1 976 ? 16.582 -3.125 -6.001 1.00 86.56 976 ALA A C 1
ATOM 8033 O O . ALA A 1 976 ? 17.642 -3.663 -6.335 1.00 86.56 976 ALA A O 1
ATOM 8034 N N . PRO A 1 977 ? 16.187 -3.133 -4.716 1.00 81.38 977 PRO A N 1
ATOM 8035 C CA . PRO A 1 977 ? 16.950 -3.795 -3.666 1.00 81.38 977 PRO A CA 1
ATOM 8036 C C . PRO A 1 977 ? 17.033 -5.303 -3.919 1.00 81.38 977 PRO A C 1
ATOM 8038 O O . PRO A 1 977 ? 16.031 -5.947 -4.207 1.00 81.38 977 PRO A O 1
ATOM 8041 N N . GLN A 1 978 ? 18.225 -5.881 -3.754 1.00 82.50 978 GLN A N 1
ATOM 8042 C CA . GLN A 1 978 ? 18.472 -7.296 -4.038 1.00 82.50 978 GLN A CA 1
ATOM 8043 C C . GLN A 1 978 ? 17.705 -8.207 -3.070 1.00 82.50 978 GLN A C 1
ATOM 8045 O O . GLN A 1 978 ? 18.068 -8.380 -1.897 1.00 82.50 978 GLN A O 1
ATOM 8050 N N . THR A 1 979 ? 16.608 -8.785 -3.557 1.00 84.88 979 THR A N 1
ATOM 8051 C CA . THR A 1 979 ? 15.770 -9.749 -2.837 1.00 84.88 979 THR A CA 1
ATOM 8052 C C . THR A 1 979 ? 15.754 -11.113 -3.540 1.00 84.88 979 THR A C 1
ATOM 8054 O O . THR A 1 979 ? 16.077 -11.189 -4.731 1.00 84.88 979 THR A O 1
ATOM 8057 N N . PRO A 1 980 ? 15.413 -12.210 -2.832 1.00 84.50 980 PRO A N 1
ATOM 8058 C CA . PRO A 1 980 ? 15.213 -13.516 -3.468 1.00 84.50 980 PRO A CA 1
ATOM 8059 C C . PRO A 1 980 ? 14.192 -13.456 -4.612 1.00 84.50 980 PRO A C 1
ATOM 8061 O O . PRO A 1 980 ? 14.407 -14.032 -5.677 1.00 84.50 980 PRO A O 1
ATOM 8064 N N . GLU A 1 981 ? 13.121 -12.683 -4.426 1.00 90.62 981 GLU A N 1
ATOM 8065 C CA . GLU A 1 981 ? 12.072 -12.474 -5.420 1.00 90.62 981 GLU A CA 1
ATOM 8066 C C . GLU A 1 981 ? 12.599 -11.721 -6.643 1.00 90.62 981 GLU A C 1
ATOM 8068 O O . GLU A 1 981 ? 12.308 -12.122 -7.766 1.00 90.62 981 GLU A O 1
ATOM 8073 N N . LEU A 1 982 ? 13.415 -10.678 -6.445 1.00 90.12 982 LEU A N 1
ATOM 8074 C CA . LEU A 1 982 ? 14.056 -9.944 -7.539 1.00 90.12 982 LEU A CA 1
ATOM 8075 C C . LEU A 1 982 ? 15.046 -10.828 -8.308 1.00 90.12 982 LEU A C 1
ATOM 8077 O O . LEU A 1 982 ? 15.060 -10.818 -9.534 1.00 90.12 982 LEU A O 1
ATOM 8081 N N . SER A 1 983 ? 15.820 -11.652 -7.598 1.00 87.19 983 SER A N 1
ATOM 8082 C CA . SER A 1 983 ? 16.747 -12.609 -8.222 1.00 87.19 983 SER A CA 1
ATOM 8083 C C . SER A 1 983 ? 15.994 -13.595 -9.117 1.00 87.19 983 SER A C 1
ATOM 8085 O O . SER A 1 983 ? 16.420 -13.911 -10.226 1.00 87.19 983 SER A O 1
ATOM 8087 N N . LYS A 1 984 ? 14.820 -14.044 -8.665 1.00 88.50 984 LYS A N 1
ATOM 8088 C CA . LYS A 1 984 ? 13.927 -14.867 -9.476 1.00 88.50 984 LYS A CA 1
ATOM 8089 C C . LYS A 1 984 ? 13.272 -14.076 -10.607 1.00 88.50 984 LYS A C 1
ATOM 8091 O O . LYS A 1 984 ? 13.083 -14.637 -11.682 1.00 88.50 984 LYS A O 1
ATOM 8096 N N . LEU A 1 985 ? 12.970 -12.793 -10.419 1.00 91.56 985 LEU A N 1
ATOM 8097 C CA . LEU A 1 985 ? 12.461 -11.928 -11.483 1.00 91.56 985 LEU A CA 1
ATOM 8098 C C . LEU A 1 985 ? 13.473 -11.794 -12.634 1.00 91.56 985 LEU A C 1
ATOM 8100 O O . LEU A 1 985 ? 13.074 -11.882 -13.794 1.00 91.56 985 LEU A O 1
ATOM 8104 N N . TYR A 1 986 ? 14.774 -11.697 -12.334 1.00 89.56 986 TYR A N 1
ATOM 8105 C CA . TYR A 1 986 ? 15.831 -11.686 -13.353 1.00 89.56 986 TYR A CA 1
ATOM 8106 C C . TYR A 1 986 ? 15.835 -12.939 -14.232 1.00 89.56 986 TYR A C 1
ATOM 8108 O O . TYR A 1 986 ? 16.126 -12.840 -15.420 1.00 89.56 986 TYR A O 1
ATOM 8116 N N . SER A 1 987 ? 15.426 -14.101 -13.708 1.00 86.56 987 SER A N 1
ATOM 8117 C CA . SER A 1 987 ? 15.363 -15.337 -14.504 1.00 86.56 987 SER A CA 1
ATOM 8118 C C . SER A 1 987 ? 14.357 -15.288 -15.666 1.00 86.56 987 SER A C 1
ATOM 8120 O O . SER A 1 987 ? 14.489 -16.053 -16.619 1.00 86.56 987 SER A O 1
ATOM 8122 N N . PHE A 1 988 ? 13.383 -14.367 -15.633 1.00 89.50 988 PHE A N 1
ATOM 8123 C CA . PHE A 1 988 ? 12.443 -14.144 -16.740 1.00 89.50 988 PHE A CA 1
ATOM 8124 C C . PHE A 1 988 ? 13.007 -13.216 -17.830 1.00 89.50 988 PHE A C 1
ATOM 8126 O O . PHE A 1 988 ? 12.445 -13.122 -18.925 1.00 89.50 988 PHE A O 1
ATOM 8133 N N . VAL A 1 989 ? 14.120 -12.529 -17.558 1.00 88.88 989 VAL A N 1
ATOM 8134 C CA . VAL A 1 989 ? 14.762 -11.597 -18.485 1.00 88.88 989 VAL A CA 1
ATOM 8135 C C . VAL A 1 989 ? 15.691 -12.378 -19.408 1.00 88.88 989 VAL A C 1
ATOM 8137 O O . VAL A 1 989 ? 16.756 -12.841 -19.011 1.00 88.88 989 VAL A O 1
ATOM 8140 N N . SER A 1 990 ? 15.318 -12.519 -20.679 1.00 85.88 990 SER A N 1
ATOM 8141 C CA . SER A 1 990 ? 16.209 -13.162 -21.653 1.00 85.88 990 SER A CA 1
ATOM 8142 C C . SER A 1 990 ? 17.352 -12.230 -22.080 1.00 85.88 990 SER A C 1
ATOM 8144 O O . SER A 1 990 ? 17.140 -11.036 -22.295 1.00 85.88 990 SER A O 1
ATOM 8146 N N . ARG A 1 991 ? 18.554 -12.776 -22.313 1.00 80.56 991 ARG A N 1
ATOM 8147 C CA . ARG A 1 991 ? 19.685 -12.004 -22.872 1.00 80.56 991 ARG A CA 1
ATOM 8148 C C . ARG A 1 991 ? 19.331 -11.346 -24.207 1.00 80.56 991 ARG A C 1
ATOM 8150 O O . ARG A 1 991 ? 19.636 -10.181 -24.421 1.00 80.56 991 ARG A O 1
ATOM 8157 N N . LYS A 1 992 ? 18.588 -12.054 -25.070 1.00 81.12 992 LYS A N 1
ATOM 8158 C CA . LYS A 1 992 ? 18.088 -11.528 -26.357 1.00 81.12 992 LYS A CA 1
ATOM 8159 C C . LYS A 1 992 ? 17.258 -10.256 -26.194 1.00 81.12 992 LYS A C 1
ATOM 8161 O O . LYS A 1 992 ? 17.327 -9.377 -27.045 1.00 81.12 992 LYS A O 1
ATOM 8166 N N . PHE A 1 993 ? 16.468 -10.168 -25.129 1.00 86.62 993 PHE A N 1
ATOM 8167 C CA . PHE A 1 993 ? 15.666 -8.986 -24.838 1.00 86.62 993 PHE A CA 1
ATOM 8168 C C . PHE A 1 993 ? 16.542 -7.796 -24.437 1.00 86.62 993 PHE A C 1
ATOM 8170 O O . PHE A 1 993 ? 16.365 -6.714 -24.990 1.00 86.62 993 PHE A O 1
ATOM 8177 N N . ILE A 1 994 ? 17.536 -8.013 -23.572 1.00 85.31 994 ILE A N 1
ATOM 8178 C CA . ILE A 1 994 ? 18.488 -6.971 -23.162 1.00 85.31 994 ILE A CA 1
ATOM 8179 C C . ILE A 1 994 ? 19.365 -6.509 -24.332 1.00 85.31 994 ILE A C 1
ATOM 8181 O O . ILE A 1 994 ? 19.498 -5.308 -24.540 1.00 85.31 994 ILE A O 1
ATOM 8185 N N . PHE A 1 995 ? 19.873 -7.427 -25.160 1.00 79.06 995 PHE A N 1
ATOM 8186 C CA . PHE A 1 995 ? 20.605 -7.066 -26.379 1.00 79.06 995 PHE A CA 1
ATOM 8187 C C . PHE A 1 995 ? 19.756 -6.244 -27.344 1.00 79.06 995 PHE A C 1
ATOM 8189 O O . PHE A 1 995 ? 20.249 -5.296 -27.945 1.00 79.06 995 PHE A O 1
ATOM 8196 N N . ASN A 1 996 ? 18.473 -6.580 -27.492 1.00 79.31 996 ASN A N 1
ATOM 8197 C CA . ASN A 1 996 ? 17.593 -5.814 -28.364 1.00 79.31 996 ASN A CA 1
ATOM 8198 C C . ASN A 1 996 ? 17.324 -4.405 -27.815 1.00 79.31 996 ASN A C 1
ATOM 8200 O O . ASN A 1 996 ? 17.272 -3.457 -28.587 1.00 79.31 996 ASN A O 1
ATOM 8204 N N . LEU A 1 997 ? 17.197 -4.249 -26.495 1.00 83.31 997 LEU A N 1
ATOM 8205 C CA . LEU A 1 997 ? 17.078 -2.930 -25.870 1.00 83.31 997 LEU A CA 1
ATOM 8206 C C . LEU A 1 997 ? 18.362 -2.105 -26.021 1.00 83.31 997 LEU A C 1
ATOM 8208 O O . LEU A 1 997 ? 18.272 -0.948 -26.412 1.00 83.31 997 LEU A O 1
ATOM 8212 N N . ALA A 1 998 ? 19.535 -2.703 -25.795 1.00 78.19 998 ALA A N 1
ATOM 8213 C CA . ALA A 1 998 ? 20.822 -2.028 -25.979 1.00 78.19 998 ALA A CA 1
ATOM 8214 C C . ALA A 1 998 ? 21.057 -1.598 -27.436 1.00 78.19 998 ALA A C 1
ATOM 8216 O O . ALA A 1 998 ? 21.618 -0.541 -27.682 1.00 78.19 998 ALA A O 1
ATOM 8217 N N . ARG A 1 999 ? 20.561 -2.367 -28.414 1.00 73.38 999 ARG A N 1
ATOM 8218 C CA . ARG A 1 999 ? 20.567 -1.964 -29.832 1.00 73.38 999 ARG A CA 1
ATOM 8219 C C . ARG A 1 999 ? 19.650 -0.776 -30.131 1.00 73.38 999 ARG A C 1
ATOM 8221 O O . ARG A 1 999 ? 19.923 -0.032 -31.064 1.00 73.38 999 ARG A O 1
ATOM 8228 N N . LEU A 1 1000 ? 18.542 -0.630 -29.401 1.00 74.81 1000 LEU A N 1
ATOM 8229 C CA . LEU A 1 1000 ? 17.589 0.470 -29.591 1.00 74.81 1000 LEU A CA 1
ATOM 8230 C C . LEU A 1 1000 ? 18.027 1.751 -28.876 1.00 74.81 1000 LEU A C 1
ATOM 8232 O O . LEU A 1 1000 ? 17.779 2.838 -29.392 1.00 74.81 1000 LEU A O 1
ATOM 8236 N N . ASP A 1 1001 ? 18.625 1.617 -27.692 1.00 75.00 1001 ASP A N 1
ATOM 8237 C CA . ASP A 1 1001 ? 19.130 2.723 -26.879 1.00 75.00 1001 ASP A CA 1
ATOM 8238 C C . ASP A 1 1001 ? 20.331 2.274 -26.020 1.00 75.00 1001 ASP A C 1
ATOM 8240 O O . ASP A 1 1001 ? 20.155 1.866 -24.863 1.00 75.00 1001 ASP A O 1
ATOM 8244 N N . PRO A 1 1002 ? 21.557 2.328 -26.570 1.00 68.19 1002 PRO A N 1
ATOM 8245 C CA . PRO A 1 1002 ? 22.753 1.875 -25.864 1.00 68.19 1002 PRO A CA 1
ATOM 8246 C C . PRO A 1 1002 ? 23.073 2.740 -24.635 1.00 68.19 1002 PRO A C 1
ATOM 8248 O O . PRO A 1 1002 ? 23.558 2.220 -23.636 1.00 68.19 1002 PRO A O 1
ATOM 8251 N N . PHE A 1 1003 ? 22.730 4.035 -24.641 1.00 69.19 1003 PHE A N 1
ATOM 8252 C CA . PHE A 1 1003 ? 22.976 4.922 -23.495 1.00 69.19 1003 PHE A CA 1
ATOM 8253 C C . PHE A 1 1003 ? 22.130 4.552 -22.271 1.00 69.19 1003 PHE A C 1
ATOM 8255 O O . PHE A 1 1003 ? 22.601 4.665 -21.138 1.00 69.19 1003 PHE A O 1
ATOM 8262 N N . SER A 1 1004 ? 20.886 4.114 -22.488 1.00 77.31 1004 SER A N 1
ATOM 8263 C CA . SER A 1 1004 ? 19.985 3.731 -21.395 1.00 77.31 1004 SER A CA 1
ATOM 8264 C C . SER A 1 1004 ? 20.263 2.333 -20.842 1.00 77.31 1004 SER A C 1
ATOM 8266 O O . SER A 1 1004 ? 19.967 2.081 -19.674 1.00 77.31 1004 SER A O 1
ATOM 8268 N N . VAL A 1 1005 ? 20.814 1.413 -21.645 1.00 79.75 1005 VAL A N 1
ATOM 8269 C CA . VAL A 1 1005 ? 21.135 0.041 -21.214 1.00 79.75 1005 VAL A CA 1
ATOM 8270 C C . VAL A 1 1005 ? 22.639 -0.106 -21.005 1.00 79.75 1005 VAL A C 1
ATOM 8272 O O . VAL A 1 1005 ? 23.353 -0.699 -21.810 1.00 79.75 1005 VAL A O 1
ATOM 8275 N N . THR A 1 1006 ? 23.120 0.425 -19.885 1.00 76.12 1006 THR A N 1
ATOM 8276 C CA . THR A 1 1006 ? 24.545 0.396 -19.546 1.00 76.12 1006 THR A CA 1
ATOM 8277 C C . THR A 1 1006 ? 25.036 -1.002 -19.170 1.00 76.12 1006 THR A C 1
ATOM 8279 O O . THR A 1 1006 ? 24.264 -1.902 -18.816 1.00 76.12 1006 THR A O 1
ATOM 8282 N N . ILE A 1 1007 ? 26.360 -1.178 -19.182 1.00 69.44 1007 ILE A N 1
ATOM 8283 C CA . ILE A 1 1007 ? 27.002 -2.425 -18.755 1.00 69.44 1007 ILE A CA 1
ATOM 8284 C C . ILE A 1 1007 ? 26.668 -2.777 -17.296 1.00 69.44 1007 ILE A C 1
ATOM 8286 O O . ILE A 1 1007 ? 26.456 -3.945 -16.982 1.00 69.44 1007 ILE A O 1
ATOM 8290 N N . ASP A 1 1008 ? 26.492 -1.778 -16.425 1.00 71.88 1008 ASP A N 1
ATOM 8291 C CA . ASP A 1 1008 ? 26.086 -1.976 -15.029 1.00 71.88 1008 ASP A CA 1
ATOM 8292 C C . ASP A 1 1008 ? 24.706 -2.632 -14.902 1.00 71.88 1008 ASP A C 1
ATOM 8294 O O . ASP A 1 1008 ? 24.495 -3.485 -14.037 1.00 71.88 1008 ASP A O 1
ATOM 8298 N N . ILE A 1 1009 ? 23.762 -2.257 -15.772 1.00 80.12 1009 ILE A N 1
ATOM 8299 C CA . ILE A 1 1009 ? 22.423 -2.858 -15.810 1.00 80.12 1009 ILE A CA 1
ATOM 8300 C C . ILE A 1 1009 ? 22.532 -4.323 -16.235 1.00 80.12 1009 ILE A C 1
ATOM 8302 O O . ILE A 1 1009 ? 21.941 -5.190 -15.587 1.00 80.12 1009 ILE A O 1
ATOM 8306 N N . TYR A 1 1010 ? 23.323 -4.614 -17.273 1.00 79.69 1010 TYR A N 1
ATOM 8307 C CA . TYR A 1 1010 ? 23.579 -5.988 -17.710 1.00 79.69 1010 TYR A CA 1
ATOM 8308 C C . TYR A 1 1010 ? 24.195 -6.828 -16.582 1.00 79.69 1010 TYR A C 1
ATOM 8310 O O . TYR A 1 1010 ? 23.699 -7.916 -16.274 1.00 79.69 1010 TYR A O 1
ATOM 8318 N N . TYR A 1 1011 ? 25.221 -6.296 -15.909 1.00 75.56 1011 TYR A N 1
ATOM 8319 C CA . TYR A 1 1011 ? 25.898 -6.969 -14.802 1.00 75.56 1011 TYR A CA 1
ATOM 8320 C C . TYR A 1 1011 ? 24.958 -7.282 -13.643 1.00 75.56 1011 TYR A C 1
ATOM 8322 O O . TYR A 1 1011 ? 24.987 -8.398 -13.129 1.00 75.56 1011 TYR A O 1
ATOM 8330 N N . ARG A 1 1012 ? 24.096 -6.340 -13.243 1.00 79.69 1012 ARG A N 1
ATOM 8331 C CA . ARG A 1 1012 ? 23.156 -6.563 -12.133 1.00 79.69 1012 ARG A CA 1
ATOM 8332 C C . ARG A 1 1012 ? 22.120 -7.647 -12.411 1.00 79.69 1012 ARG A C 1
ATOM 8334 O O . ARG A 1 1012 ? 21.650 -8.263 -11.458 1.00 79.69 1012 ARG A O 1
ATOM 8341 N N . ILE A 1 1013 ? 21.753 -7.856 -13.675 1.00 82.75 1013 ILE A N 1
ATOM 8342 C CA . ILE A 1 1013 ? 20.740 -8.843 -14.068 1.00 82.75 1013 ILE A CA 1
ATOM 8343 C C . ILE A 1 1013 ? 21.365 -10.235 -14.248 1.00 82.75 1013 ILE A C 1
ATOM 8345 O O . ILE A 1 1013 ? 20.763 -11.221 -13.826 1.00 82.75 1013 ILE A O 1
ATOM 8349 N N . PHE A 1 1014 ? 22.558 -10.335 -14.850 1.00 78.81 1014 PHE A N 1
ATOM 8350 C CA . PHE A 1 1014 ? 23.156 -11.622 -15.244 1.00 78.81 1014 PHE A CA 1
ATOM 8351 C C . PHE A 1 1014 ? 24.398 -12.060 -14.443 1.00 78.81 1014 PHE A C 1
ATOM 8353 O O . PHE A 1 1014 ? 24.890 -13.152 -14.699 1.00 78.81 1014 PHE A O 1
ATOM 8360 N N . ASN A 1 1015 ? 24.896 -11.261 -13.486 1.00 68.06 1015 ASN A N 1
ATOM 8361 C CA . ASN A 1 1015 ? 25.961 -11.616 -12.527 1.00 68.06 1015 ASN A CA 1
ATOM 8362 C C . ASN A 1 1015 ? 27.152 -12.414 -13.110 1.00 68.06 1015 ASN A C 1
ATOM 8364 O O . ASN A 1 1015 ? 27.318 -13.559 -12.727 1.00 68.06 1015 ASN A O 1
ATOM 8368 N N . PHE A 1 1016 ? 27.995 -11.845 -13.987 1.00 53.88 1016 PHE A N 1
ATOM 8369 C CA . PHE A 1 1016 ? 29.235 -12.456 -14.544 1.00 53.88 1016 PHE A CA 1
ATOM 8370 C C . PHE A 1 1016 ? 29.170 -13.922 -15.044 1.00 53.88 1016 PHE A C 1
ATOM 8372 O O . PHE A 1 1016 ? 30.201 -14.446 -15.464 1.00 53.88 1016 PHE A O 1
ATOM 8379 N N . ASP A 1 1017 ? 28.006 -14.578 -15.046 1.00 49.78 1017 ASP A N 1
ATOM 8380 C CA . ASP A 1 1017 ? 27.806 -15.966 -15.454 1.00 49.78 1017 ASP A CA 1
ATOM 8381 C C . ASP A 1 1017 ? 27.824 -16.032 -16.990 1.00 49.78 1017 ASP A C 1
ATOM 8383 O O . ASP A 1 1017 ? 26.835 -16.343 -17.662 1.00 49.78 1017 ASP A O 1
ATOM 8387 N N . ASP A 1 1018 ? 28.974 -15.714 -17.578 1.00 44.94 1018 ASP A N 1
ATOM 8388 C CA . ASP A 1 1018 ? 29.333 -16.127 -18.925 1.00 44.94 1018 ASP A CA 1
ATOM 8389 C C . ASP A 1 1018 ? 29.666 -17.620 -18.845 1.00 44.94 1018 ASP A C 1
ATOM 8391 O O . ASP A 1 1018 ? 30.808 -18.030 -18.650 1.00 44.94 1018 ASP A O 1
ATOM 8395 N N . ASN A 1 1019 ? 28.639 -18.463 -18.981 1.00 45.06 1019 ASN A N 1
ATOM 8396 C CA . ASN A 1 1019 ? 28.786 -19.900 -19.235 1.00 45.06 1019 ASN A CA 1
ATOM 8397 C C . ASN A 1 1019 ? 29.402 -20.162 -20.632 1.00 45.06 1019 ASN A C 1
ATOM 8399 O O . ASN A 1 1019 ? 28.854 -20.931 -21.414 1.00 45.06 1019 ASN A O 1
ATOM 8403 N N . GLY A 1 1020 ? 30.509 -19.502 -20.975 1.00 44.75 1020 GLY A N 1
ATOM 8404 C CA . GLY A 1 1020 ? 31.237 -19.661 -22.238 1.00 44.75 1020 GLY A CA 1
ATOM 8405 C C . GLY A 1 1020 ? 30.612 -18.983 -23.461 1.00 44.75 1020 GLY A C 1
ATOM 8406 O O . GLY A 1 1020 ? 31.310 -18.770 -24.444 1.00 44.75 1020 GLY A O 1
ATOM 8407 N N . ASP A 1 1021 ? 29.340 -18.589 -23.415 1.00 46.28 1021 ASP A N 1
ATOM 8408 C CA . ASP A 1 1021 ? 28.752 -17.755 -24.462 1.00 46.28 1021 ASP A CA 1
ATOM 8409 C C . ASP A 1 1021 ? 29.219 -16.314 -24.242 1.00 46.28 1021 ASP A C 1
ATOM 8411 O O . ASP A 1 1021 ? 28.918 -15.767 -23.185 1.00 46.28 1021 ASP A O 1
ATOM 8415 N N . ASN A 1 1022 ? 29.915 -15.724 -25.222 1.00 49.50 1022 ASN A N 1
ATOM 8416 C CA . ASN A 1 1022 ? 30.525 -14.378 -25.282 1.00 49.50 1022 ASN A CA 1
ATOM 8417 C C . ASN A 1 1022 ? 29.574 -13.184 -24.995 1.00 49.50 1022 ASN A C 1
ATOM 8419 O O . ASN A 1 1022 ? 29.640 -12.151 -25.659 1.00 49.50 1022 ASN A O 1
ATOM 8423 N N . GLY A 1 1023 ? 28.645 -13.297 -24.049 1.00 57.88 1023 GLY A N 1
ATOM 8424 C CA . GLY A 1 1023 ? 27.541 -12.377 -23.827 1.00 57.88 1023 GLY A CA 1
ATOM 8425 C C . GLY A 1 1023 ? 28.003 -11.024 -23.310 1.00 57.88 1023 GLY A C 1
ATOM 8426 O O . GLY A 1 1023 ? 27.522 -10.008 -23.808 1.00 57.88 1023 GLY A O 1
ATOM 8427 N N . ILE A 1 1024 ? 28.959 -10.986 -22.372 1.00 58.44 1024 ILE A N 1
ATOM 8428 C CA . ILE A 1 1024 ? 29.556 -9.720 -21.914 1.00 58.44 1024 ILE A CA 1
ATOM 8429 C C . ILE A 1 1024 ? 30.324 -9.047 -23.048 1.00 58.44 1024 ILE A C 1
ATOM 8431 O O . ILE A 1 1024 ? 30.174 -7.844 -23.236 1.00 58.44 1024 ILE A O 1
ATOM 8435 N N . LEU A 1 1025 ? 31.098 -9.805 -23.830 1.00 53.38 1025 LEU A N 1
ATOM 8436 C CA . LEU A 1 1025 ? 31.865 -9.257 -24.951 1.00 53.38 1025 LEU A CA 1
ATOM 8437 C C . LEU A 1 1025 ? 30.933 -8.678 -26.030 1.00 53.38 1025 LEU A C 1
ATOM 8439 O O . LEU A 1 1025 ? 31.133 -7.548 -26.471 1.00 53.38 1025 LEU A O 1
ATOM 8443 N N . GLN A 1 1026 ? 29.870 -9.409 -26.388 1.00 56.97 1026 GLN A N 1
ATOM 8444 C CA . GLN A 1 1026 ? 28.807 -8.952 -27.295 1.00 56.97 1026 GLN A CA 1
ATOM 8445 C C . GLN A 1 1026 ? 28.066 -7.724 -26.747 1.00 56.97 1026 GLN A C 1
ATOM 8447 O O . GLN A 1 1026 ? 27.661 -6.843 -27.500 1.00 56.97 1026 GLN A O 1
ATOM 8452 N N . PHE A 1 1027 ? 27.862 -7.643 -25.431 1.00 61.78 1027 PHE A N 1
ATOM 8453 C CA . PHE A 1 1027 ? 27.220 -6.485 -24.811 1.00 61.78 1027 PHE A CA 1
ATOM 8454 C C . PHE A 1 1027 ? 28.143 -5.260 -24.764 1.00 61.78 1027 PHE A C 1
ATOM 8456 O O . PHE A 1 1027 ? 27.694 -4.126 -24.944 1.00 61.78 1027 PHE A O 1
ATOM 8463 N N . ALA A 1 1028 ? 29.430 -5.481 -24.498 1.00 58.62 1028 ALA A N 1
ATOM 8464 C CA . ALA A 1 1028 ? 30.445 -4.441 -24.422 1.00 58.62 1028 ALA A CA 1
ATOM 8465 C C . ALA A 1 1028 ? 30.719 -3.834 -25.801 1.00 58.62 1028 ALA A C 1
ATOM 8467 O O . ALA A 1 1028 ? 30.764 -2.614 -25.908 1.00 58.62 1028 ALA A O 1
ATOM 8468 N N . THR A 1 1029 ? 30.811 -4.655 -26.850 1.00 54.38 1029 THR A N 1
ATOM 8469 C CA . THR A 1 1029 ? 30.922 -4.192 -28.248 1.00 54.38 1029 THR A CA 1
ATOM 8470 C C . THR A 1 1029 ? 29.739 -3.308 -28.640 1.00 54.38 1029 THR A C 1
ATOM 8472 O O . THR A 1 1029 ? 29.953 -2.198 -29.112 1.00 54.38 1029 THR A O 1
ATOM 8475 N N . LEU A 1 1030 ? 28.503 -3.695 -28.293 1.00 55.84 1030 LEU A N 1
ATOM 8476 C CA . LEU A 1 1030 ? 27.316 -2.844 -28.492 1.00 55.84 1030 LEU A CA 1
ATOM 8477 C C . LEU A 1 1030 ? 27.384 -1.484 -27.761 1.00 55.84 1030 LEU A C 1
ATOM 8479 O O . LEU A 1 1030 ? 26.759 -0.527 -28.210 1.00 55.84 1030 LEU A O 1
ATOM 8483 N N . ASN A 1 1031 ? 28.112 -1.379 -26.642 1.00 54.22 1031 ASN A N 1
ATOM 8484 C CA . ASN A 1 1031 ? 28.280 -0.129 -25.883 1.00 54.22 1031 ASN A CA 1
ATOM 8485 C C . ASN A 1 1031 ? 29.524 0.684 -26.288 1.00 54.22 1031 ASN A C 1
ATOM 8487 O O . ASN A 1 1031 ? 29.565 1.893 -26.056 1.00 54.22 1031 ASN A O 1
ATOM 8491 N N . GLN A 1 1032 ? 30.534 0.055 -26.899 1.00 48.31 1032 GLN A N 1
ATOM 8492 C CA . GLN A 1 1032 ? 31.765 0.713 -27.360 1.00 48.31 1032 GLN A CA 1
ATOM 8493 C C . GLN A 1 1032 ? 31.526 1.750 -28.468 1.00 48.31 1032 GLN A C 1
ATOM 8495 O O . GLN A 1 1032 ? 32.431 2.528 -28.757 1.00 48.31 1032 GLN A O 1
ATOM 8500 N N . ILE A 1 1033 ? 30.310 1.829 -29.021 1.00 41.06 1033 ILE A N 1
ATOM 8501 C CA . ILE A 1 1033 ? 29.936 2.753 -30.099 1.00 41.06 1033 ILE A CA 1
ATOM 8502 C C . ILE A 1 1033 ? 30.285 4.229 -29.776 1.00 41.06 1033 ILE A C 1
ATOM 8504 O O . ILE A 1 1033 ? 30.575 4.964 -30.711 1.00 41.06 1033 ILE A O 1
ATOM 8508 N N . PHE A 1 1034 ? 30.346 4.705 -28.515 1.00 38.56 1034 PHE A N 1
ATOM 8509 C CA . PHE A 1 1034 ? 30.563 6.155 -28.270 1.00 38.56 1034 PHE A CA 1
ATOM 8510 C C . PHE A 1 1034 ? 31.393 6.608 -27.046 1.00 38.56 1034 PHE A C 1
ATOM 8512 O O . PHE A 1 1034 ? 31.538 7.815 -26.834 1.00 38.56 1034 PHE A O 1
ATOM 8519 N N . LEU A 1 1035 ? 32.005 5.725 -26.249 1.00 33.31 1035 LEU A N 1
ATOM 8520 C CA . LEU A 1 1035 ? 32.804 6.137 -25.074 1.00 33.31 1035 LEU A CA 1
ATOM 8521 C C . LEU A 1 1035 ? 34.261 6.505 -25.430 1.00 33.31 1035 LEU A C 1
ATOM 8523 O O . LEU A 1 1035 ? 35.211 5.931 -24.907 1.00 33.31 1035 LEU A O 1
ATOM 8527 N N . TYR A 1 1036 ? 34.452 7.510 -26.291 1.00 36.84 1036 TYR A N 1
ATOM 8528 C CA . TYR A 1 1036 ? 35.790 8.012 -26.651 1.00 36.84 1036 TYR A CA 1
ATOM 8529 C C . TYR A 1 1036 ? 36.458 8.866 -25.545 1.00 36.84 1036 TYR A C 1
ATOM 8531 O O . TYR A 1 1036 ? 37.639 9.174 -25.653 1.00 36.84 1036 TYR A O 1
ATOM 8539 N N . ASN A 1 1037 ? 35.748 9.247 -24.468 1.00 35.75 1037 ASN A N 1
ATOM 8540 C CA . ASN A 1 1037 ? 36.255 10.242 -23.500 1.00 35.75 1037 ASN A CA 1
ATOM 8541 C C . ASN A 1 1037 ? 36.535 9.758 -22.061 1.00 35.75 1037 ASN A C 1
ATOM 8543 O O . ASN A 1 1037 ? 37.208 10.480 -21.331 1.00 35.75 1037 ASN A O 1
ATOM 8547 N N . GLU A 1 1038 ? 36.123 8.558 -21.637 1.00 35.38 1038 GLU A N 1
ATOM 8548 C CA . GLU A 1 1038 ? 36.432 8.033 -20.282 1.00 35.38 1038 GLU A CA 1
ATOM 8549 C C . GLU A 1 1038 ? 37.308 6.768 -20.327 1.00 35.38 1038 GLU A C 1
ATOM 8551 O O . GLU A 1 1038 ? 37.148 5.816 -19.566 1.00 35.38 1038 GLU A O 1
ATOM 8556 N N . PHE A 1 1039 ? 38.281 6.778 -21.240 1.00 35.69 1039 PHE A N 1
ATOM 8557 C CA . PHE A 1 1039 ? 39.104 5.628 -21.626 1.00 35.69 1039 PHE A CA 1
ATOM 8558 C C . PHE A 1 1039 ? 39.967 5.020 -20.498 1.00 35.69 1039 PHE A C 1
ATOM 8560 O O . PHE A 1 1039 ? 40.445 3.903 -20.647 1.00 35.69 1039 PHE A O 1
ATOM 8567 N N . PHE A 1 1040 ? 40.205 5.696 -19.365 1.00 35.62 1040 PHE A N 1
ATOM 8568 C CA . PHE A 1 1040 ? 41.275 5.274 -18.444 1.00 35.62 1040 PHE A CA 1
ATOM 8569 C C . PHE A 1 1040 ? 40.862 4.240 -17.380 1.00 35.62 1040 PHE A C 1
ATOM 8571 O O . PHE A 1 1040 ? 41.631 3.322 -17.098 1.00 35.62 1040 PHE A O 1
ATOM 8578 N N . GLU A 1 1041 ? 39.662 4.332 -16.795 1.00 34.03 1041 GLU A N 1
ATOM 8579 C CA . GLU A 1 1041 ? 39.237 3.364 -15.764 1.00 34.03 1041 GLU A CA 1
ATOM 8580 C C . GLU A 1 1041 ? 38.706 2.058 -16.370 1.00 34.03 1041 GLU A C 1
ATOM 8582 O O . GLU A 1 1041 ? 38.983 0.976 -15.845 1.00 34.03 1041 GLU A O 1
ATOM 8587 N N . LEU A 1 1042 ? 38.029 2.131 -17.524 1.00 39.59 1042 LEU A N 1
ATOM 8588 C CA . LEU A 1 1042 ? 37.545 0.936 -18.217 1.00 39.59 1042 LEU A CA 1
ATOM 8589 C C . LEU A 1 1042 ? 38.695 0.123 -18.832 1.00 39.59 1042 LEU A C 1
ATOM 8591 O O . LEU A 1 1042 ? 38.621 -1.101 -18.835 1.00 39.59 1042 LEU A O 1
ATOM 8595 N N . TYR A 1 1043 ? 39.778 0.773 -19.282 1.00 36.84 1043 TYR A N 1
ATOM 8596 C CA . TYR A 1 1043 ? 40.969 0.090 -19.803 1.00 36.84 1043 TYR A CA 1
ATOM 8597 C C . TYR A 1 1043 ? 41.640 -0.783 -18.737 1.00 36.84 1043 TYR A C 1
ATOM 8599 O O . TYR A 1 1043 ? 42.032 -1.906 -19.031 1.00 36.84 1043 TYR A O 1
ATOM 8607 N N . ILE A 1 1044 ? 41.691 -0.337 -17.474 1.00 39.31 1044 ILE A N 1
ATOM 8608 C CA . ILE A 1 1044 ? 42.212 -1.153 -16.361 1.00 39.31 1044 ILE A CA 1
ATOM 8609 C C . ILE A 1 1044 ? 41.281 -2.340 -16.059 1.00 39.31 1044 ILE A C 1
ATOM 8611 O O . ILE A 1 1044 ? 41.757 -3.437 -15.761 1.00 39.31 1044 ILE A O 1
ATOM 8615 N N . TYR A 1 1045 ? 39.962 -2.150 -16.162 1.00 36.62 1045 TYR A N 1
ATOM 8616 C CA . TYR A 1 1045 ? 38.991 -3.219 -15.911 1.00 36.62 1045 TYR A CA 1
ATOM 8617 C C . TYR A 1 1045 ? 38.975 -4.264 -17.039 1.00 36.62 1045 TYR A C 1
ATOM 8619 O O . TYR A 1 1045 ? 38.961 -5.465 -16.770 1.00 36.62 1045 TYR A O 1
ATOM 8627 N N . LEU A 1 1046 ? 39.068 -3.818 -18.295 1.00 37.84 1046 LEU A N 1
ATOM 8628 C CA . LEU A 1 1046 ? 39.248 -4.681 -19.460 1.00 37.84 1046 LEU A CA 1
ATOM 8629 C C . LEU A 1 1046 ? 40.614 -5.363 -19.445 1.00 37.84 1046 LEU A C 1
ATOM 8631 O O . LEU A 1 1046 ? 40.640 -6.547 -19.722 1.00 37.84 1046 LEU A O 1
ATOM 8635 N N . LEU A 1 1047 ? 41.707 -4.719 -19.018 1.00 33.88 1047 LEU A N 1
ATOM 8636 C CA . LEU A 1 1047 ? 43.011 -5.376 -18.801 1.00 33.88 1047 LEU A CA 1
ATOM 8637 C C . LEU A 1 1047 ? 42.932 -6.532 -17.793 1.00 33.88 1047 LEU A C 1
ATOM 8639 O O . LEU A 1 1047 ? 43.658 -7.521 -17.910 1.00 33.88 1047 LEU A O 1
ATOM 8643 N N . TYR A 1 1048 ? 42.051 -6.428 -16.795 1.00 35.94 1048 TYR A N 1
ATOM 8644 C CA . TYR A 1 1048 ? 41.843 -7.501 -15.824 1.00 35.94 1048 TYR A CA 1
ATOM 8645 C C . TYR A 1 1048 ? 41.014 -8.663 -16.397 1.00 35.94 1048 TYR A C 1
ATOM 8647 O O . TYR A 1 1048 ? 41.263 -9.816 -16.049 1.00 35.94 1048 TYR A O 1
ATOM 8655 N N . VAL A 1 1049 ? 40.059 -8.381 -17.292 1.00 37.09 1049 VAL A N 1
ATOM 8656 C CA . VAL A 1 1049 ? 39.252 -9.401 -17.992 1.00 37.09 1049 VAL A CA 1
ATOM 8657 C C . VAL A 1 1049 ? 40.014 -10.022 -19.174 1.00 37.09 1049 VAL A C 1
ATOM 8659 O O . VAL A 1 1049 ? 39.937 -11.232 -19.369 1.00 37.09 1049 VAL A O 1
ATOM 8662 N N . TYR A 1 1050 ? 40.811 -9.240 -19.906 1.00 34.47 1050 TYR A N 1
ATOM 8663 C CA . TYR A 1 1050 ? 41.644 -9.691 -21.026 1.00 34.47 1050 TYR A CA 1
ATOM 8664 C C . TYR A 1 1050 ? 42.749 -10.641 -20.575 1.00 34.47 1050 TYR A C 1
ATOM 8666 O O . TYR A 1 1050 ? 43.011 -11.614 -21.266 1.00 34.47 1050 TYR A O 1
ATOM 8674 N N . ASN A 1 1051 ? 43.294 -10.470 -19.366 1.00 32.56 1051 ASN A N 1
ATOM 8675 C CA . ASN A 1 1051 ? 44.207 -11.454 -18.765 1.00 32.56 1051 ASN A CA 1
ATOM 8676 C C . ASN A 1 1051 ? 43.571 -12.844 -18.519 1.00 32.56 1051 ASN A C 1
ATOM 8678 O O . ASN A 1 1051 ? 44.231 -13.722 -17.966 1.00 32.56 1051 ASN A O 1
ATOM 8682 N N . LYS A 1 1052 ? 42.292 -13.051 -18.866 1.00 32.16 1052 LYS A N 1
ATOM 8683 C CA . LYS A 1 1052 ? 41.588 -14.335 -18.763 1.00 32.16 1052 LYS A CA 1
ATOM 8684 C C . LYS A 1 1052 ? 41.057 -14.901 -20.087 1.00 32.16 1052 LYS A C 1
ATOM 8686 O O . LYS A 1 1052 ? 40.530 -16.011 -20.058 1.00 32.16 1052 LYS A O 1
ATOM 8691 N N . MET A 1 1053 ? 41.143 -14.185 -21.211 1.00 36.31 1053 MET A N 1
ATOM 8692 C CA . MET A 1 1053 ? 40.761 -14.719 -22.527 1.00 36.31 1053 MET A CA 1
ATOM 8693 C C . MET A 1 1053 ? 42.021 -15.181 -23.253 1.00 36.31 1053 MET A C 1
ATOM 8695 O O . MET A 1 1053 ? 42.723 -14.371 -23.841 1.00 36.31 1053 MET A O 1
ATOM 8699 N N . ASP A 1 1054 ? 42.327 -16.476 -23.161 1.00 48.16 1054 ASP A N 1
ATOM 8700 C CA . ASP A 1 1054 ? 43.663 -16.966 -23.498 1.00 48.16 1054 ASP A CA 1
ATOM 8701 C C . ASP A 1 1054 ? 44.018 -16.915 -25.007 1.00 48.16 1054 ASP A C 1
ATOM 8703 O O . ASP A 1 1054 ? 45.183 -16.655 -25.288 1.00 48.16 1054 ASP A O 1
ATOM 8707 N N . LEU A 1 1055 ? 43.120 -17.136 -25.995 1.00 61.56 1055 LEU A N 1
ATOM 8708 C CA . LEU A 1 1055 ? 43.522 -17.250 -27.426 1.00 61.56 1055 LEU A CA 1
ATOM 8709 C C . LEU A 1 1055 ? 42.398 -16.918 -28.461 1.00 61.56 1055 LEU A C 1
ATOM 8711 O O . LEU A 1 1055 ? 41.239 -17.280 -28.258 1.00 61.56 1055 LEU A O 1
ATOM 8715 N N . MET A 1 1056 ? 42.731 -16.291 -29.604 1.00 70.81 1056 MET A N 1
ATOM 8716 C CA . MET A 1 1056 ? 41.889 -16.051 -30.793 1.00 70.81 1056 MET A CA 1
ATOM 8717 C C . MET A 1 1056 ? 41.791 -17.317 -31.662 1.00 70.81 1056 MET A C 1
ATOM 8719 O O . MET A 1 1056 ? 42.777 -17.812 -32.209 1.00 70.81 1056 MET A O 1
ATOM 8723 N N . ASN A 1 1057 ? 40.573 -17.832 -31.825 1.00 79.94 1057 ASN A N 1
ATOM 8724 C CA . ASN A 1 1057 ? 40.302 -19.060 -32.573 1.00 79.94 1057 ASN A CA 1
ATOM 8725 C C . ASN A 1 1057 ? 40.236 -18.826 -34.089 1.00 79.94 1057 ASN A C 1
ATOM 8727 O O . ASN A 1 1057 ? 39.609 -17.871 -34.566 1.00 79.94 1057 ASN A O 1
ATOM 8731 N N . TRP A 1 1058 ? 40.827 -19.751 -34.851 1.00 88.69 1058 TRP A N 1
ATOM 8732 C CA . TRP A 1 1058 ? 40.953 -19.648 -36.303 1.00 88.69 1058 TRP A CA 1
ATOM 8733 C C . TRP A 1 1058 ? 40.629 -20.951 -37.045 1.00 88.69 1058 TRP A C 1
ATOM 8735 O O . TRP A 1 1058 ? 40.607 -22.036 -36.461 1.00 88.69 1058 TRP A O 1
ATOM 8745 N N . ALA A 1 1059 ? 40.353 -20.835 -38.346 1.00 90.06 1059 ALA A N 1
ATOM 8746 C CA . ALA A 1 1059 ? 40.022 -21.956 -39.225 1.00 90.06 1059 ALA A CA 1
ATOM 8747 C C . ALA A 1 1059 ? 40.723 -21.873 -40.587 1.00 90.06 1059 ALA A C 1
ATOM 8749 O O . ALA A 1 1059 ? 41.132 -20.799 -41.037 1.00 90.06 1059 ALA A O 1
ATOM 8750 N N . VAL A 1 1060 ? 40.797 -23.018 -41.273 1.00 92.00 1060 VAL A N 1
ATOM 8751 C CA . VAL A 1 1060 ? 41.382 -23.134 -42.617 1.00 92.00 1060 VAL A CA 1
ATOM 8752 C C . VAL A 1 1060 ? 40.328 -23.556 -43.630 1.00 92.00 1060 VAL A C 1
ATOM 8754 O O . VAL A 1 1060 ? 39.608 -24.532 -43.424 1.00 92.00 1060 VAL A O 1
ATOM 8757 N N . ILE A 1 1061 ? 40.275 -22.860 -44.764 1.00 90.56 1061 ILE A N 1
ATOM 8758 C CA . ILE A 1 1061 ? 39.476 -23.255 -45.929 1.00 90.56 1061 ILE A CA 1
ATOM 8759 C C . ILE A 1 1061 ? 40.421 -23.441 -47.112 1.00 90.56 1061 ILE A C 1
ATOM 8761 O O . ILE A 1 1061 ? 41.113 -22.500 -47.484 1.00 90.56 1061 ILE A O 1
ATOM 8765 N N . TYR A 1 1062 ? 40.450 -24.612 -47.745 1.00 88.31 1062 TYR A N 1
ATOM 8766 C CA . TYR A 1 1062 ? 41.316 -24.833 -48.909 1.00 88.31 1062 TYR A CA 1
ATOM 8767 C C . TYR A 1 1062 ? 40.580 -25.406 -50.125 1.00 88.31 1062 TYR A C 1
ATOM 8769 O O . TYR A 1 1062 ? 39.519 -26.024 -50.017 1.00 88.31 1062 TYR A O 1
ATOM 8777 N N . SER A 1 1063 ? 41.152 -25.169 -51.307 1.00 84.94 1063 SER A N 1
ATOM 8778 C CA . SER A 1 1063 ? 40.658 -25.638 -52.609 1.00 84.94 1063 SER A CA 1
ATOM 8779 C C . SER A 1 1063 ? 41.819 -25.964 -53.551 1.00 84.94 1063 SER A C 1
ATOM 8781 O O . SER A 1 1063 ? 42.880 -25.349 -53.455 1.00 84.94 1063 SER A O 1
ATOM 8783 N N . ASP A 1 1064 ? 41.609 -26.919 -54.462 1.00 80.06 1064 ASP A N 1
ATOM 8784 C CA . ASP A 1 1064 ? 42.579 -27.342 -55.487 1.00 80.06 1064 ASP A CA 1
ATOM 8785 C C . ASP A 1 1064 ? 43.944 -27.829 -54.945 1.00 80.06 1064 ASP A C 1
ATOM 8787 O O . ASP A 1 1064 ? 44.970 -27.705 -55.615 1.00 80.06 1064 ASP A O 1
ATOM 8791 N N . VAL A 1 1065 ? 43.970 -28.417 -53.743 1.00 81.88 1065 VAL A N 1
ATOM 8792 C CA . VAL A 1 1065 ? 45.177 -29.015 -53.144 1.00 81.88 1065 VAL A CA 1
ATOM 8793 C C . VAL A 1 1065 ? 45.170 -30.524 -53.391 1.00 81.88 1065 VAL A C 1
ATOM 8795 O O . VAL A 1 1065 ? 44.162 -31.188 -53.169 1.00 81.88 1065 VAL A O 1
ATOM 8798 N N . LEU A 1 1066 ? 46.290 -31.077 -53.865 1.00 81.75 1066 LEU A N 1
ATOM 8799 C CA . LEU A 1 1066 ? 46.452 -32.527 -54.010 1.00 81.75 1066 LEU A CA 1
ATOM 8800 C C . LEU A 1 1066 ? 46.434 -33.193 -52.626 1.00 81.75 1066 LEU A C 1
ATOM 8802 O O . LEU A 1 1066 ? 47.079 -32.696 -51.707 1.00 81.75 1066 LEU A O 1
ATOM 8806 N N . GLU A 1 1067 ? 45.766 -34.342 -52.494 1.00 78.81 1067 GLU A N 1
ATOM 8807 C CA . GLU A 1 1067 ? 45.610 -35.048 -51.208 1.00 78.81 1067 GLU A CA 1
ATOM 8808 C C . GLU A 1 1067 ? 46.955 -35.301 -50.496 1.00 78.81 1067 GLU A C 1
ATOM 8810 O O . GLU A 1 1067 ? 47.057 -35.168 -49.281 1.00 78.81 1067 GLU A O 1
ATOM 8815 N N . GLU A 1 1068 ? 48.015 -35.586 -51.262 1.00 82.94 1068 GLU A N 1
ATOM 8816 C CA . GLU A 1 1068 ? 49.381 -35.818 -50.759 1.00 82.94 1068 GLU A CA 1
ATOM 8817 C C . GLU A 1 1068 ? 50.026 -34.570 -50.128 1.00 82.94 1068 GLU A C 1
ATOM 8819 O O . GLU A 1 1068 ? 50.976 -34.681 -49.360 1.00 82.94 1068 GLU A O 1
ATOM 8824 N N . SER A 1 1069 ? 49.540 -33.375 -50.463 1.00 85.31 1069 SER A N 1
ATOM 8825 C CA . SER A 1 1069 ? 50.076 -32.089 -49.999 1.00 85.31 1069 SER A CA 1
ATOM 8826 C C . SER A 1 1069 ? 49.228 -31.449 -48.896 1.00 85.31 1069 SER A C 1
ATOM 8828 O O . SER A 1 1069 ? 49.589 -30.391 -48.391 1.00 85.31 1069 SER A O 1
ATOM 8830 N N . LYS A 1 1070 ? 48.109 -32.073 -48.510 1.00 84.50 1070 LYS A N 1
ATOM 8831 C CA . LYS A 1 1070 ? 47.160 -31.540 -47.523 1.00 84.50 1070 LYS A CA 1
ATOM 8832 C C . LYS A 1 1070 ? 47.754 -31.421 -46.122 1.00 84.50 1070 LYS A C 1
ATOM 8834 O O . LYS A 1 1070 ? 47.577 -30.392 -45.482 1.00 84.50 1070 LYS A O 1
ATOM 8839 N N . GLU A 1 1071 ? 48.455 -32.450 -45.648 1.00 85.38 1071 GLU A N 1
ATOM 8840 C CA . GLU A 1 1071 ? 49.089 -32.415 -44.321 1.00 85.38 1071 GLU A CA 1
ATOM 8841 C C . GLU A 1 1071 ? 50.163 -31.323 -44.262 1.00 85.38 1071 GLU A C 1
ATOM 8843 O O . GLU A 1 1071 ? 50.151 -30.503 -43.351 1.00 85.38 1071 GLU A O 1
ATOM 8848 N N . VAL A 1 1072 ? 50.994 -31.235 -45.308 1.00 88.31 1072 VAL A N 1
ATOM 8849 C CA . VAL A 1 1072 ? 52.028 -30.197 -45.454 1.00 88.31 1072 VAL A CA 1
ATOM 8850 C C . VAL A 1 1072 ? 51.415 -28.796 -45.485 1.00 88.31 1072 VAL A C 1
ATOM 8852 O O . VAL A 1 1072 ? 51.953 -27.865 -44.896 1.00 88.31 1072 VAL A O 1
ATOM 8855 N N . LEU A 1 1073 ? 50.273 -28.631 -46.158 1.00 89.81 1073 LEU A N 1
ATOM 8856 C CA . LEU A 1 1073 ? 49.546 -27.366 -46.182 1.00 89.81 1073 LEU A CA 1
ATOM 8857 C C . LEU A 1 1073 ? 49.102 -26.947 -44.774 1.00 89.81 1073 LEU A C 1
ATOM 8859 O O . LEU A 1 1073 ? 49.318 -25.804 -44.385 1.00 89.81 1073 LEU A O 1
ATOM 8863 N N . ILE A 1 1074 ? 48.460 -27.854 -44.033 1.00 88.38 1074 ILE A N 1
ATOM 8864 C CA . ILE A 1 1074 ? 47.930 -27.564 -42.695 1.00 88.38 1074 ILE A CA 1
ATOM 8865 C C . ILE A 1 1074 ? 49.076 -27.245 -41.728 1.00 88.38 1074 ILE A C 1
ATOM 8867 O O . ILE A 1 1074 ? 48.967 -26.284 -40.969 1.00 88.38 1074 ILE A O 1
ATOM 8871 N N . GLU A 1 1075 ? 50.180 -27.993 -41.798 1.00 88.88 1075 GLU A N 1
ATOM 8872 C CA . GLU A 1 1075 ? 51.396 -27.737 -41.016 1.00 88.88 1075 GLU A CA 1
ATOM 8873 C C . GLU A 1 1075 ? 51.953 -26.337 -41.314 1.00 88.88 1075 GLU A C 1
ATOM 8875 O O . GLU A 1 1075 ? 52.043 -25.508 -40.412 1.00 88.88 1075 GLU A O 1
ATOM 8880 N N . ASN A 1 1076 ? 52.176 -26.006 -42.590 1.00 91.31 1076 ASN A N 1
ATOM 8881 C CA . ASN A 1 1076 ? 52.699 -24.696 -42.988 1.00 91.31 1076 ASN A CA 1
ATOM 8882 C C . ASN A 1 1076 ? 51.787 -23.528 -42.575 1.00 91.31 1076 ASN A C 1
ATOM 8884 O O . ASN A 1 1076 ? 52.277 -22.448 -42.246 1.00 91.31 1076 ASN A O 1
ATOM 8888 N N . VAL A 1 1077 ? 50.461 -23.702 -42.635 1.00 91.38 1077 VAL A N 1
ATOM 8889 C CA . VAL A 1 1077 ? 49.508 -22.669 -42.192 1.00 91.38 1077 VAL A CA 1
ATOM 8890 C C . VAL A 1 1077 ? 49.553 -22.508 -40.671 1.00 91.38 1077 VAL A C 1
ATOM 8892 O O . VAL A 1 1077 ? 49.489 -21.384 -40.182 1.00 91.38 1077 VAL A O 1
ATOM 8895 N N . THR A 1 1078 ? 49.693 -23.602 -39.925 1.00 90.56 1078 THR A N 1
ATOM 8896 C CA . THR A 1 1078 ? 49.799 -23.568 -38.456 1.00 90.56 1078 THR A CA 1
ATOM 8897 C C . THR A 1 1078 ? 51.089 -22.876 -38.013 1.00 90.56 1078 THR A C 1
ATOM 8899 O O . THR A 1 1078 ? 51.059 -22.022 -37.124 1.00 90.56 1078 THR A O 1
ATOM 8902 N N . ASP A 1 1079 ? 52.199 -23.151 -38.700 1.00 87.44 1079 ASP A N 1
ATOM 8903 C CA . ASP A 1 1079 ? 53.470 -22.453 -38.491 1.00 87.44 1079 ASP A CA 1
ATOM 8904 C C . ASP A 1 1079 ? 53.340 -20.954 -38.794 1.00 87.44 1079 ASP A C 1
ATOM 8906 O O . ASP A 1 1079 ? 53.788 -20.115 -38.015 1.00 87.44 1079 ASP A O 1
ATOM 8910 N N . PHE A 1 1080 ? 52.668 -20.597 -39.894 1.00 89.25 1080 PHE A N 1
ATOM 8911 C CA . PHE A 1 1080 ? 52.410 -19.201 -40.249 1.00 89.25 1080 PHE A CA 1
ATOM 8912 C C . PHE A 1 1080 ? 51.609 -18.457 -39.173 1.00 89.25 1080 PHE A C 1
ATOM 8914 O O . PHE A 1 1080 ? 51.975 -17.339 -38.817 1.00 89.25 1080 PHE A O 1
ATOM 8921 N N . VAL A 1 1081 ? 50.542 -19.063 -38.642 1.00 88.00 1081 VAL A N 1
ATOM 8922 C CA . VAL A 1 1081 ? 49.725 -18.449 -37.581 1.00 88.00 1081 VAL A CA 1
ATOM 8923 C C . VAL A 1 1081 ? 50.510 -18.320 -36.273 1.00 88.00 1081 VAL A C 1
ATOM 8925 O O . VAL A 1 1081 ? 50.350 -17.325 -35.570 1.00 88.00 1081 VAL A O 1
ATOM 8928 N N . SER A 1 1082 ? 51.399 -19.269 -35.974 1.00 84.12 1082 SER A N 1
ATOM 8929 C CA . SER A 1 1082 ? 52.284 -19.190 -34.804 1.00 84.12 1082 SER A CA 1
ATOM 8930 C C . SER A 1 1082 ? 53.245 -18.001 -34.908 1.00 84.12 1082 SER A C 1
ATOM 8932 O O . SER A 1 1082 ? 53.337 -17.213 -33.972 1.00 84.12 1082 SER A O 1
ATOM 8934 N N . ILE A 1 1083 ? 53.880 -17.807 -36.071 1.00 85.25 1083 ILE A N 1
ATOM 8935 C CA . ILE A 1 1083 ? 54.756 -16.649 -36.327 1.00 85.25 1083 ILE A CA 1
ATOM 8936 C C . ILE A 1 1083 ? 53.958 -15.340 -36.283 1.00 85.25 1083 ILE A C 1
ATOM 8938 O O . ILE A 1 1083 ? 54.416 -14.351 -35.724 1.00 85.25 1083 ILE A O 1
ATOM 8942 N N . LEU A 1 1084 ? 52.745 -15.333 -36.842 1.00 84.19 1084 LEU A N 1
ATOM 8943 C CA . LEU A 1 1084 ? 51.859 -14.170 -36.800 1.00 84.19 1084 LEU A CA 1
ATOM 8944 C C . LEU A 1 1084 ? 51.499 -13.779 -35.359 1.00 84.19 1084 LEU A C 1
ATOM 8946 O O . LEU A 1 1084 ? 51.401 -12.593 -35.068 1.00 84.19 1084 LEU A O 1
ATOM 8950 N N . SER A 1 1085 ? 51.315 -14.761 -34.471 1.00 82.12 1085 SER A N 1
ATOM 8951 C CA . SER A 1 1085 ? 51.061 -14.524 -33.048 1.00 82.12 1085 SER A CA 1
ATOM 8952 C C . SER A 1 1085 ? 52.282 -13.931 -32.341 1.00 82.12 1085 SER A C 1
ATOM 8954 O O . SER A 1 1085 ? 52.117 -13.007 -31.555 1.00 82.12 1085 SER A O 1
ATOM 8956 N N . GLU A 1 1086 ? 53.490 -14.426 -32.634 1.00 79.56 1086 GLU A N 1
ATOM 8957 C CA . GLU A 1 1086 ? 54.739 -13.874 -32.082 1.00 79.56 1086 GLU A CA 1
ATOM 8958 C C . GLU A 1 1086 ? 54.972 -12.427 -32.549 1.00 79.56 1086 GLU A C 1
ATOM 8960 O O . GLU A 1 1086 ? 55.271 -11.556 -31.737 1.00 79.56 1086 GLU A O 1
ATOM 8965 N N . GLU A 1 1087 ? 54.760 -12.141 -33.837 1.00 78.94 1087 GLU A N 1
ATOM 8966 C CA . GLU A 1 1087 ? 54.939 -10.787 -34.377 1.00 78.94 1087 GLU A CA 1
ATOM 8967 C C . GLU A 1 1087 ? 53.855 -9.816 -33.879 1.00 78.94 1087 GLU A C 1
ATOM 8969 O O . GLU A 1 1087 ? 54.117 -8.633 -33.666 1.00 78.94 1087 GLU A O 1
ATOM 8974 N N . ALA A 1 1088 ? 52.618 -10.293 -33.695 1.00 72.56 1088 ALA A N 1
ATOM 8975 C CA . ALA A 1 1088 ? 51.556 -9.491 -33.096 1.00 72.56 1088 ALA A CA 1
ATOM 8976 C C . ALA A 1 1088 ? 51.908 -9.104 -31.652 1.00 72.56 1088 ALA A C 1
ATOM 8978 O O . ALA A 1 1088 ? 51.765 -7.934 -31.297 1.00 72.56 1088 ALA A O 1
ATOM 8979 N N . ASP A 1 1089 ? 52.440 -10.044 -30.863 1.00 70.81 1089 ASP A N 1
ATOM 8980 C CA . ASP A 1 1089 ? 52.918 -9.772 -29.505 1.00 70.81 1089 ASP A CA 1
ATOM 8981 C C . ASP A 1 1089 ? 54.061 -8.736 -29.501 1.00 70.81 1089 ASP A C 1
ATOM 8983 O O . ASP A 1 1089 ? 54.052 -7.821 -28.676 1.00 70.81 1089 ASP A O 1
ATOM 8987 N N . ASP A 1 1090 ? 55.001 -8.810 -30.450 1.00 70.06 1090 ASP A N 1
ATOM 8988 C CA . ASP A 1 1090 ? 56.098 -7.836 -30.589 1.00 70.06 1090 ASP A CA 1
ATOM 8989 C C . ASP A 1 1090 ? 55.618 -6.429 -31.001 1.00 70.06 1090 ASP A C 1
ATOM 8991 O O . ASP A 1 1090 ? 56.244 -5.421 -30.653 1.00 70.06 1090 ASP A O 1
ATOM 8995 N N . LEU A 1 1091 ? 54.491 -6.342 -31.714 1.00 67.25 1091 LEU A N 1
ATOM 8996 C CA . LEU A 1 1091 ? 53.833 -5.087 -32.093 1.00 67.25 1091 LEU A CA 1
ATOM 8997 C C . LEU A 1 1091 ? 52.881 -4.546 -31.009 1.00 67.25 1091 LEU A C 1
ATOM 8999 O O . LEU A 1 1091 ? 52.165 -3.577 -31.270 1.00 67.25 1091 LEU A O 1
ATOM 9003 N N . ASP A 1 1092 ? 52.855 -5.146 -29.811 1.00 58.69 1092 ASP A N 1
ATOM 9004 C CA . ASP A 1 1092 ? 51.877 -4.871 -28.743 1.00 58.69 1092 ASP A CA 1
ATOM 9005 C C . ASP A 1 1092 ? 50.406 -5.051 -29.204 1.00 58.69 1092 ASP A C 1
ATOM 9007 O O . ASP A 1 1092 ? 49.464 -4.509 -28.614 1.00 58.69 1092 ASP A O 1
ATOM 9011 N N . LEU A 1 1093 ? 50.174 -5.837 -30.259 1.00 56.75 1093 LEU A N 1
ATOM 9012 C CA . LEU A 1 1093 ? 48.847 -6.209 -30.738 1.00 56.75 1093 LEU A CA 1
ATOM 9013 C C . LEU A 1 1093 ? 48.410 -7.480 -29.998 1.00 56.75 1093 LEU A C 1
ATOM 9015 O O . LEU A 1 1093 ? 48.873 -8.571 -30.303 1.00 56.75 1093 LEU A O 1
ATOM 9019 N N . LEU A 1 1094 ? 47.487 -7.347 -29.035 1.00 53.00 1094 LEU A N 1
ATOM 9020 C CA . LEU A 1 1094 ? 46.950 -8.440 -28.196 1.00 53.00 1094 LEU A CA 1
ATOM 9021 C C . LEU A 1 1094 ? 46.123 -9.474 -29.001 1.00 53.00 1094 LEU A C 1
ATOM 9023 O O . LEU A 1 1094 ? 44.904 -9.575 -28.841 1.00 53.00 1094 LEU A O 1
ATOM 9027 N N . CYS A 1 1095 ? 46.773 -10.231 -29.885 1.00 59.88 1095 CYS A N 1
ATOM 9028 C CA . CYS A 1 1095 ? 46.174 -11.220 -30.781 1.00 59.88 1095 CYS A CA 1
ATOM 9029 C C . CYS A 1 1095 ? 46.859 -12.588 -30.623 1.00 59.88 1095 CYS A C 1
ATOM 9031 O O . CYS A 1 1095 ? 47.341 -13.152 -31.604 1.00 59.88 1095 CYS A O 1
ATOM 9033 N N . SER A 1 1096 ? 46.898 -13.139 -29.407 1.00 66.06 1096 SER A N 1
ATOM 9034 C CA . SER A 1 1096 ? 47.412 -14.492 -29.182 1.00 66.06 1096 SER A CA 1
ATOM 9035 C C . SER A 1 1096 ? 46.514 -15.507 -29.899 1.00 66.06 1096 SER A C 1
ATOM 9037 O O . SER A 1 1096 ? 45.339 -15.625 -29.575 1.00 66.06 1096 SER A O 1
ATOM 9039 N N . MET A 1 1097 ? 47.009 -16.211 -30.917 1.00 75.81 1097 MET A N 1
ATOM 9040 C CA . MET A 1 1097 ? 46.192 -17.131 -31.731 1.00 75.81 1097 MET A CA 1
ATOM 9041 C C . MET A 1 1097 ? 46.166 -18.543 -31.132 1.00 75.81 1097 MET A C 1
ATOM 9043 O O . MET A 1 1097 ? 47.136 -18.989 -30.525 1.00 75.81 1097 MET A O 1
ATOM 9047 N N . ALA A 1 1098 ? 45.074 -19.290 -31.329 1.00 78.44 1098 ALA A N 1
ATOM 9048 C CA . ALA A 1 1098 ? 44.995 -20.693 -30.913 1.00 78.44 1098 ALA A CA 1
ATOM 9049 C C . ALA A 1 1098 ? 46.130 -21.532 -31.538 1.00 78.44 1098 ALA A C 1
ATOM 9051 O O . ALA A 1 1098 ? 46.472 -21.341 -32.702 1.00 78.44 1098 ALA A O 1
ATOM 9052 N N . SER A 1 1099 ? 46.700 -22.490 -30.799 1.00 79.31 1099 SER A N 1
ATOM 9053 C CA . SER A 1 1099 ? 47.843 -23.286 -31.287 1.00 79.31 1099 SER A CA 1
ATOM 9054 C C . SER A 1 1099 ? 47.502 -24.217 -32.454 1.00 79.31 1099 SER A C 1
ATOM 9056 O O . SER A 1 1099 ? 48.385 -24.623 -33.200 1.00 79.31 1099 SER A O 1
ATOM 9058 N N . GLU A 1 1100 ? 46.229 -24.585 -32.599 1.00 82.56 1100 GLU A N 1
ATOM 9059 C CA . GLU A 1 1100 ? 45.726 -25.439 -33.674 1.00 82.56 1100 GLU A CA 1
ATOM 9060 C C . GLU A 1 1100 ? 44.444 -24.831 -34.265 1.00 82.56 1100 GLU A C 1
ATOM 9062 O O . GLU A 1 1100 ? 43.680 -24.185 -33.536 1.00 82.56 1100 GLU A O 1
ATOM 9067 N N . PRO A 1 1101 ? 44.171 -25.042 -35.566 1.00 88.75 1101 PRO A N 1
ATOM 9068 C CA . PRO A 1 1101 ? 42.920 -24.602 -36.165 1.00 88.75 1101 PRO A CA 1
ATOM 9069 C C . PRO A 1 1101 ? 41.737 -25.369 -35.568 1.00 88.75 1101 PRO A C 1
ATOM 9071 O O . PRO A 1 1101 ? 41.759 -26.596 -35.479 1.00 88.75 1101 PRO A O 1
ATOM 9074 N N . VAL A 1 1102 ? 40.654 -24.656 -35.250 1.00 84.31 1102 VAL A N 1
ATOM 9075 C CA . VAL A 1 1102 ? 39.413 -25.253 -34.719 1.00 84.31 1102 VAL A CA 1
ATOM 9076 C C . VAL A 1 1102 ? 38.779 -26.197 -35.738 1.00 84.31 1102 VAL A C 1
ATOM 9078 O O . VAL A 1 1102 ? 38.244 -27.250 -35.391 1.00 84.31 1102 VAL A O 1
ATOM 9081 N N . VAL A 1 1103 ? 38.840 -25.821 -37.017 1.00 89.50 1103 VAL A N 1
ATOM 9082 C CA . VAL A 1 1103 ? 38.301 -26.623 -38.110 1.00 89.50 1103 VAL A CA 1
ATOM 9083 C C . VAL A 1 1103 ? 39.052 -26.368 -39.414 1.00 89.50 1103 VAL A C 1
ATOM 9085 O O . VAL A 1 1103 ? 39.530 -25.264 -39.687 1.00 89.50 1103 VAL A O 1
ATOM 9088 N N . VAL A 1 1104 ? 39.125 -27.409 -40.243 1.00 90.12 1104 VAL A N 1
ATOM 9089 C CA . VAL A 1 1104 ? 39.694 -27.364 -41.590 1.00 90.12 1104 VAL A CA 1
ATOM 9090 C C . VAL A 1 1104 ? 38.643 -27.861 -42.582 1.00 90.12 1104 VAL A C 1
ATOM 9092 O O . VAL A 1 1104 ? 38.201 -29.010 -42.504 1.00 90.12 1104 VAL A O 1
ATOM 9095 N N . TYR A 1 1105 ? 38.244 -27.011 -43.527 1.00 88.88 1105 TYR A N 1
ATOM 9096 C CA . TYR A 1 1105 ? 37.267 -27.343 -44.561 1.00 88.88 1105 TYR A CA 1
ATOM 9097 C C . TYR A 1 1105 ? 37.885 -27.387 -45.959 1.00 88.88 1105 TYR A C 1
ATOM 9099 O O . TYR A 1 1105 ? 38.601 -26.483 -46.385 1.00 88.88 1105 TYR A O 1
ATOM 9107 N N . GLU A 1 1106 ? 37.525 -28.430 -46.702 1.00 84.56 1106 GLU A N 1
ATOM 9108 C CA . GLU A 1 1106 ? 37.849 -28.579 -48.117 1.00 84.56 1106 GLU A CA 1
ATOM 9109 C C . GLU A 1 1106 ? 36.665 -28.161 -48.985 1.00 84.56 1106 GLU A C 1
ATOM 9111 O O . GLU A 1 1106 ? 35.537 -28.625 -48.785 1.00 84.56 1106 GLU A O 1
ATOM 9116 N N . ASN A 1 1107 ? 36.920 -27.326 -49.990 1.00 81.19 1107 ASN A N 1
ATOM 9117 C CA . ASN A 1 1107 ? 35.920 -27.024 -51.002 1.00 81.19 1107 ASN A CA 1
ATOM 9118 C C . ASN A 1 1107 ? 35.895 -28.100 -52.100 1.00 81.19 1107 ASN A C 1
ATOM 9120 O O . ASN A 1 1107 ? 36.616 -28.016 -53.091 1.00 81.19 1107 ASN A O 1
ATOM 9124 N N . VAL A 1 1108 ? 35.032 -29.104 -51.921 1.00 71.75 1108 VAL A N 1
ATOM 9125 C CA . VAL A 1 1108 ? 34.838 -30.206 -52.884 1.00 71.75 1108 VAL A CA 1
ATOM 9126 C C . VAL A 1 1108 ? 33.906 -29.803 -54.043 1.00 71.75 1108 VAL A C 1
ATOM 9128 O O . VAL A 1 1108 ? 33.941 -30.401 -55.123 1.00 71.75 1108 VAL A O 1
ATOM 9131 N N . GLU A 1 1109 ? 33.052 -28.791 -53.847 1.00 61.56 1109 GLU A N 1
ATOM 9132 C CA . GLU A 1 1109 ? 32.097 -28.337 -54.862 1.00 61.56 1109 GLU A CA 1
ATOM 9133 C C . GLU A 1 1109 ? 32.814 -27.439 -55.890 1.00 61.56 1109 GLU A C 1
ATOM 9135 O O . GLU A 1 1109 ? 33.131 -26.281 -55.626 1.00 61.56 1109 GLU A O 1
ATOM 9140 N N . LYS A 1 1110 ? 33.033 -27.957 -57.109 1.00 56.22 1110 LYS A N 1
ATOM 9141 C CA . LYS A 1 1110 ? 33.651 -27.233 -58.247 1.00 56.22 1110 LYS A CA 1
ATOM 9142 C C . LYS A 1 1110 ? 32.865 -26.004 -58.741 1.00 56.22 1110 LYS A C 1
ATOM 9144 O O . LYS A 1 1110 ? 33.254 -25.396 -59.735 1.00 56.22 1110 LYS A O 1
ATOM 9149 N N . ASP A 1 1111 ? 31.782 -25.636 -58.065 1.00 54.22 1111 ASP A N 1
ATOM 9150 C CA . ASP A 1 1111 ? 30.888 -24.543 -58.450 1.00 54.22 1111 ASP A CA 1
ATOM 9151 C C . ASP A 1 1111 ? 31.394 -23.166 -57.970 1.00 54.22 1111 ASP A C 1
ATOM 9153 O O . ASP A 1 1111 ? 30.742 -22.150 -58.199 1.00 54.22 1111 ASP A O 1
ATOM 9157 N N . GLY A 1 1112 ? 32.565 -23.102 -57.321 1.00 54.47 1112 GLY A N 1
ATOM 9158 C CA . GLY A 1 1112 ? 33.242 -21.847 -56.960 1.00 54.47 1112 GLY A CA 1
ATOM 9159 C C . GLY A 1 1112 ? 32.587 -21.056 -55.820 1.00 54.47 1112 GLY A C 1
ATOM 9160 O O . GLY A 1 1112 ? 33.110 -20.028 -55.398 1.00 54.47 1112 GLY A O 1
ATOM 9161 N N . THR A 1 1113 ? 31.464 -21.519 -55.267 1.00 64.00 1113 THR A N 1
ATOM 9162 C CA . THR A 1 1113 ? 30.749 -20.800 -54.207 1.00 64.00 1113 THR A CA 1
ATOM 9163 C C . THR A 1 1113 ? 31.232 -21.219 -52.819 1.00 64.00 1113 THR A C 1
ATOM 9165 O O . THR A 1 1113 ? 30.685 -22.138 -52.214 1.00 64.00 1113 THR A O 1
ATOM 9168 N N . PHE A 1 1114 ? 32.202 -20.487 -52.263 1.00 74.19 1114 PHE A N 1
ATOM 9169 C CA . PHE A 1 1114 ? 32.615 -20.605 -50.851 1.00 74.19 1114 PHE A CA 1
ATOM 9170 C C . PHE A 1 1114 ? 31.490 -20.269 -49.846 1.00 74.19 1114 PHE A C 1
ATOM 9172 O O . PHE A 1 1114 ? 31.628 -20.523 -48.653 1.00 74.19 1114 PHE A O 1
ATOM 9179 N N . GLU A 1 1115 ? 30.359 -19.728 -50.312 1.00 76.06 1115 GLU A N 1
ATOM 9180 C CA . GLU A 1 1115 ? 29.234 -19.264 -49.489 1.00 76.06 1115 GLU A CA 1
ATOM 9181 C C . GLU A 1 1115 ? 28.729 -20.318 -48.491 1.00 76.06 1115 GLU A C 1
ATOM 9183 O O . GLU A 1 1115 ? 28.574 -20.011 -47.310 1.00 76.06 1115 GLU A O 1
ATOM 9188 N N . LYS A 1 1116 ? 28.547 -21.576 -48.923 1.00 79.25 1116 LYS A N 1
ATOM 9189 C CA . LYS A 1 1116 ? 28.088 -22.654 -48.030 1.00 79.25 1116 LYS A CA 1
ATOM 9190 C C . LYS A 1 1116 ? 29.093 -22.967 -46.922 1.00 79.25 1116 LYS A C 1
ATOM 9192 O O . LYS A 1 1116 ? 28.678 -23.336 -45.828 1.00 79.25 1116 LYS A O 1
ATOM 9197 N N . LEU A 1 1117 ? 30.395 -22.846 -47.197 1.00 83.81 1117 LEU A N 1
ATOM 9198 C CA . LEU A 1 1117 ? 31.442 -23.115 -46.209 1.00 83.81 1117 LEU A CA 1
ATOM 9199 C C . LEU A 1 1117 ? 31.496 -22.015 -45.153 1.00 83.81 1117 LEU A C 1
ATOM 9201 O O . LEU A 1 1117 ? 31.567 -22.338 -43.975 1.00 83.81 1117 LEU A O 1
ATOM 9205 N N . TYR A 1 1118 ? 31.376 -20.745 -45.549 1.00 83.44 1118 TYR A N 1
ATOM 9206 C CA . TYR A 1 1118 ? 31.273 -19.637 -44.594 1.00 83.44 1118 TYR A CA 1
ATOM 9207 C C . TYR A 1 1118 ? 29.992 -19.708 -43.758 1.00 83.44 1118 TYR A C 1
ATOM 9209 O O . TYR A 1 1118 ? 30.038 -19.514 -42.546 1.00 83.44 1118 TYR A O 1
ATOM 9217 N N . GLU A 1 1119 ? 28.854 -20.044 -44.373 1.00 77.75 1119 GLU A N 1
ATOM 9218 C CA . GLU A 1 1119 ? 27.607 -20.248 -43.632 1.00 77.75 1119 GLU A CA 1
ATOM 9219 C C . GLU A 1 1119 ? 27.718 -21.421 -42.646 1.00 77.75 1119 GLU A C 1
ATOM 9221 O O . GLU A 1 1119 ? 27.222 -21.327 -41.523 1.00 77.75 1119 GLU A O 1
ATOM 9226 N N . LYS A 1 1120 ? 28.370 -22.516 -43.055 1.00 81.00 1120 LYS A N 1
ATOM 9227 C CA . LYS A 1 1120 ? 28.621 -23.682 -42.204 1.00 81.00 1120 LYS A CA 1
ATOM 9228 C C . LYS A 1 1120 ? 29.566 -23.339 -41.053 1.00 81.00 1120 LYS A C 1
ATOM 9230 O O . LYS A 1 1120 ? 29.225 -23.638 -39.917 1.00 81.00 1120 LYS A O 1
ATOM 9235 N N . LEU A 1 1121 ? 30.677 -22.657 -41.334 1.00 80.50 1121 LEU A N 1
ATOM 9236 C CA . LEU A 1 1121 ? 31.640 -22.196 -40.334 1.00 80.50 1121 LEU A CA 1
ATOM 9237 C C . LEU A 1 1121 ? 30.954 -21.320 -39.281 1.00 80.50 1121 LEU A C 1
ATOM 9239 O O . LEU A 1 1121 ? 31.034 -21.622 -38.101 1.00 80.50 1121 LEU A O 1
ATOM 9243 N N . ASN A 1 1122 ? 30.182 -20.318 -39.703 1.00 74.00 1122 ASN A N 1
ATOM 9244 C CA . ASN A 1 1122 ? 29.476 -19.423 -38.783 1.00 74.00 1122 ASN A CA 1
ATOM 9245 C C . ASN A 1 1122 ? 28.379 -20.126 -37.952 1.00 74.00 1122 ASN A C 1
ATOM 9247 O O . ASN A 1 1122 ? 28.022 -19.664 -36.873 1.00 74.00 1122 ASN A O 1
ATOM 9251 N N . LYS A 1 1123 ? 27.796 -21.225 -38.452 1.00 73.44 1123 LYS A N 1
ATOM 9252 C CA . LYS A 1 1123 ? 26.773 -21.995 -37.720 1.00 73.44 1123 LYS A CA 1
ATOM 9253 C C . LYS A 1 1123 ? 27.360 -23.043 -36.779 1.00 73.44 1123 LYS A C 1
ATOM 9255 O O . LYS A 1 1123 ? 26.798 -23.245 -35.708 1.00 73.44 1123 LYS A O 1
ATOM 9260 N N . GLU A 1 1124 ? 28.394 -23.759 -37.216 1.00 77.38 1124 GLU A N 1
ATOM 9261 C CA . GLU A 1 1124 ? 28.998 -24.872 -36.471 1.00 77.38 1124 GLU A CA 1
ATOM 9262 C C . GLU A 1 1124 ? 30.098 -24.401 -35.517 1.00 77.38 1124 GLU A C 1
ATOM 9264 O O . GLU A 1 1124 ? 30.249 -24.995 -34.455 1.00 77.38 1124 GLU A O 1
ATOM 9269 N N . HIS A 1 1125 ? 30.810 -23.332 -35.881 1.00 75.75 1125 HIS A N 1
ATOM 9270 C CA . HIS A 1 1125 ? 31.968 -22.797 -35.164 1.00 75.75 1125 HIS A CA 1
ATOM 9271 C C . HIS A 1 1125 ? 31.912 -21.260 -35.048 1.00 75.75 1125 HIS A C 1
ATOM 9273 O O . HIS A 1 1125 ? 32.795 -20.570 -35.568 1.00 75.75 1125 HIS A O 1
ATOM 9279 N N . PRO A 1 1126 ? 30.876 -20.683 -34.403 1.00 63.09 1126 PRO A N 1
ATOM 9280 C CA . PRO A 1 1126 ? 30.765 -19.232 -34.210 1.00 63.09 1126 PRO A CA 1
ATOM 9281 C C . PRO A 1 1126 ? 31.914 -18.634 -33.377 1.00 63.09 1126 PRO A C 1
ATOM 9283 O O . PRO A 1 1126 ? 32.084 -17.420 -33.355 1.00 63.09 1126 PRO A O 1
ATOM 9286 N N . GLU A 1 1127 ? 32.694 -19.465 -32.681 1.00 63.94 1127 GLU A N 1
ATOM 9287 C CA . GLU A 1 1127 ? 33.901 -19.076 -31.952 1.00 63.94 1127 GLU A CA 1
ATOM 9288 C C . GLU A 1 1127 ? 35.077 -18.672 -32.856 1.00 63.94 1127 GLU A C 1
ATOM 9290 O O . GLU A 1 1127 ? 36.017 -18.045 -32.370 1.00 63.94 1127 GLU A O 1
ATOM 9295 N N . VAL A 1 1128 ? 35.054 -19.027 -34.145 1.00 75.31 1128 VAL A N 1
ATOM 9296 C CA . VAL A 1 1128 ? 36.122 -18.700 -35.099 1.00 75.31 1128 VAL A CA 1
ATOM 9297 C C . VAL A 1 1128 ? 35.990 -17.248 -35.552 1.00 75.31 1128 VAL A C 1
ATOM 9299 O O . VAL A 1 1128 ? 34.978 -16.874 -36.135 1.00 75.31 1128 VAL A O 1
ATOM 9302 N N . MET A 1 1129 ? 37.044 -16.450 -35.360 1.00 71.25 1129 MET A N 1
ATOM 9303 C CA . MET A 1 1129 ? 37.099 -15.058 -35.838 1.00 71.25 1129 MET A CA 1
ATOM 9304 C C . MET A 1 1129 ? 38.025 -14.868 -37.042 1.00 71.25 1129 MET A C 1
ATOM 9306 O O . MET A 1 1129 ? 37.782 -13.993 -37.875 1.00 71.25 1129 MET A O 1
ATOM 9310 N N . TYR A 1 1130 ? 39.075 -15.684 -37.155 1.00 83.94 1130 TYR A N 1
ATOM 9311 C CA . TYR A 1 1130 ? 40.096 -15.561 -38.196 1.00 83.94 1130 TYR A CA 1
ATOM 9312 C C . TYR A 1 1130 ? 40.070 -16.761 -39.153 1.00 83.94 1130 TYR A C 1
ATOM 9314 O O . TYR A 1 1130 ? 40.002 -17.916 -38.733 1.00 83.94 1130 TYR A O 1
ATOM 9322 N N . VAL A 1 1131 ? 40.102 -16.499 -40.460 1.00 87.88 1131 VAL A N 1
ATOM 9323 C CA . VAL A 1 1131 ? 40.012 -17.530 -41.501 1.00 87.88 1131 VAL A CA 1
ATOM 9324 C C . VAL A 1 1131 ? 41.153 -17.382 -42.496 1.00 87.88 1131 VAL A C 1
ATOM 9326 O O . VAL A 1 1131 ? 41.265 -16.369 -43.194 1.00 87.88 1131 VAL A O 1
ATOM 9329 N N . VAL A 1 1132 ? 41.947 -18.445 -42.621 1.00 91.00 1132 VAL A N 1
ATOM 9330 C CA . VAL A 1 1132 ? 42.978 -18.580 -43.652 1.00 91.00 1132 VAL A CA 1
ATOM 9331 C C . VAL A 1 1132 ? 42.406 -19.375 -44.820 1.00 91.00 1132 VAL A C 1
ATOM 9333 O O . VAL A 1 1132 ? 42.083 -20.557 -44.688 1.00 91.00 1132 VAL A O 1
ATOM 9336 N N . GLN A 1 1133 ? 42.278 -18.735 -45.980 1.00 90.38 1133 GLN A N 1
ATOM 9337 C CA . GLN A 1 1133 ? 41.778 -19.372 -47.192 1.00 90.38 1133 GLN A CA 1
ATOM 9338 C C . GLN A 1 1133 ? 42.907 -19.611 -48.197 1.00 90.38 1133 GLN A C 1
ATOM 9340 O O . GLN A 1 1133 ? 43.587 -18.671 -48.603 1.00 90.38 1133 GLN A O 1
ATOM 9345 N N . VAL A 1 1134 ? 43.072 -20.855 -48.650 1.00 87.69 1134 VAL A N 1
ATOM 9346 C CA . VAL A 1 1134 ? 44.063 -21.236 -49.665 1.00 87.69 1134 VAL A CA 1
ATOM 9347 C C . VAL A 1 1134 ? 43.378 -21.684 -50.955 1.00 87.69 1134 VAL A C 1
ATOM 9349 O O . VAL A 1 1134 ? 42.505 -22.555 -50.951 1.00 87.69 1134 VAL A O 1
ATOM 9352 N N . MET A 1 1135 ? 43.778 -21.110 -52.090 1.00 84.50 1135 MET A N 1
ATOM 9353 C CA . MET A 1 1135 ? 43.179 -21.436 -53.387 1.00 84.50 1135 MET A CA 1
ATOM 9354 C C . MET A 1 1135 ? 44.174 -21.438 -54.547 1.00 84.50 1135 MET A C 1
ATOM 9356 O O . MET A 1 1135 ? 45.133 -20.669 -54.560 1.00 84.50 1135 MET A O 1
ATOM 9360 N N . GLY A 1 1136 ? 43.958 -22.319 -55.530 1.00 72.69 1136 GLY A N 1
ATOM 9361 C CA . GLY A 1 1136 ? 44.879 -22.500 -56.660 1.00 72.69 1136 GLY A CA 1
ATOM 9362 C C . GLY A 1 1136 ? 44.929 -21.291 -57.600 1.00 72.69 1136 GLY A C 1
ATOM 9363 O O . GLY A 1 1136 ? 46.006 -20.842 -57.984 1.00 72.69 1136 GLY A O 1
ATOM 9364 N N . ASN A 1 1137 ? 43.770 -20.710 -57.925 1.00 66.94 1137 ASN A N 1
ATOM 9365 C CA . ASN A 1 1137 ? 43.667 -19.502 -58.746 1.00 66.94 1137 ASN A CA 1
ATOM 9366 C C . ASN A 1 1137 ? 43.249 -18.298 -57.888 1.00 66.94 1137 ASN A C 1
ATOM 9368 O O . ASN A 1 1137 ? 42.076 -18.161 -57.554 1.00 66.94 1137 ASN A O 1
ATOM 9372 N N . LYS A 1 1138 ? 44.173 -17.362 -57.612 1.00 61.06 1138 LYS A N 1
ATOM 9373 C CA . LYS A 1 1138 ? 43.851 -16.015 -57.082 1.00 61.06 1138 LYS A CA 1
ATOM 9374 C C . LYS A 1 1138 ? 43.178 -15.141 -58.156 1.00 61.06 1138 LYS A C 1
ATOM 9376 O O . LYS A 1 1138 ? 43.665 -14.065 -58.515 1.00 61.06 1138 LYS A O 1
ATOM 9381 N N . ALA A 1 1139 ? 42.074 -15.600 -58.740 1.00 65.38 1139 ALA A N 1
ATOM 9382 C CA . ALA A 1 1139 ? 41.259 -14.731 -59.572 1.00 65.38 1139 ALA A CA 1
ATOM 9383 C C . ALA A 1 1139 ? 40.677 -13.628 -58.672 1.00 65.38 1139 ALA A C 1
ATOM 9385 O O . ALA A 1 1139 ? 40.009 -13.916 -57.683 1.00 65.38 1139 ALA A O 1
ATOM 9386 N N . LYS A 1 1140 ? 40.907 -12.352 -59.017 1.00 69.12 1140 LYS A N 1
ATOM 9387 C CA . LYS A 1 1140 ? 40.440 -11.199 -58.214 1.00 69.12 1140 LYS A CA 1
ATOM 9388 C C . LYS A 1 1140 ? 38.951 -11.264 -57.851 1.00 69.12 1140 LYS A C 1
ATOM 9390 O O . LYS A 1 1140 ? 38.555 -10.707 -56.837 1.00 69.12 1140 LYS A O 1
ATOM 9395 N N . GLN A 1 1141 ? 38.123 -11.899 -58.684 1.00 69.31 1141 GLN A N 1
ATOM 9396 C CA . GLN A 1 1141 ? 36.691 -12.042 -58.422 1.00 69.31 1141 GLN A CA 1
ATOM 9397 C C . GLN A 1 1141 ? 36.397 -12.946 -57.222 1.00 69.31 1141 GLN A C 1
ATOM 9399 O O . GLN A 1 1141 ? 35.571 -12.570 -56.394 1.00 69.31 1141 GLN A O 1
ATOM 9404 N N . ASP A 1 1142 ? 37.099 -14.071 -57.087 1.00 69.12 1142 ASP A N 1
ATOM 9405 C CA . ASP A 1 1142 ? 36.857 -15.019 -55.997 1.00 69.12 1142 ASP A CA 1
ATOM 9406 C C . ASP A 1 1142 ? 37.366 -14.468 -54.659 1.00 69.12 1142 ASP A C 1
ATOM 9408 O O . ASP A 1 1142 ? 36.732 -14.657 -53.622 1.00 69.12 1142 ASP A O 1
ATOM 9412 N N . GLU A 1 1143 ? 38.460 -13.700 -54.683 1.00 72.50 1143 GLU A N 1
ATOM 9413 C CA . GLU A 1 1143 ? 38.968 -12.978 -53.510 1.00 72.50 1143 GLU A CA 1
ATOM 9414 C C . GLU A 1 1143 ? 37.984 -11.890 -53.046 1.00 72.50 1143 GLU A C 1
ATOM 9416 O O . GLU A 1 1143 ? 37.676 -11.795 -51.858 1.00 72.50 1143 GLU A O 1
ATOM 9421 N N . ILE A 1 1144 ? 37.441 -11.090 -53.976 1.00 71.69 1144 ILE A N 1
ATOM 9422 C CA . ILE A 1 1144 ? 36.416 -10.078 -53.665 1.00 71.69 1144 ILE A CA 1
ATOM 9423 C C . ILE A 1 1144 ? 35.169 -10.747 -53.084 1.00 71.69 1144 ILE A C 1
ATOM 9425 O O . ILE A 1 1144 ? 34.622 -10.267 -52.091 1.00 71.69 1144 ILE A O 1
ATOM 9429 N N . PHE A 1 1145 ? 34.734 -11.861 -53.675 1.00 73.25 1145 PHE A N 1
ATOM 9430 C CA . PHE A 1 1145 ? 33.573 -12.606 -53.202 1.00 73.25 1145 PHE A CA 1
ATOM 9431 C C . PHE A 1 1145 ? 33.799 -13.190 -51.802 1.00 73.25 1145 PHE A C 1
ATOM 9433 O O . PHE A 1 1145 ? 32.945 -13.042 -50.929 1.00 73.25 1145 PHE A O 1
ATOM 9440 N N . SER A 1 1146 ? 34.970 -13.776 -51.551 1.00 78.44 1146 SER A N 1
ATOM 9441 C CA . SER A 1 1146 ? 35.316 -14.339 -50.242 1.00 78.44 1146 SER A CA 1
ATOM 9442 C C . SER A 1 1146 ? 35.414 -13.249 -49.171 1.00 78.44 1146 SER A C 1
ATOM 9444 O O . SER A 1 1146 ? 34.871 -13.415 -48.083 1.00 78.44 1146 SER A O 1
ATOM 9446 N N . ARG A 1 1147 ? 35.984 -12.076 -49.494 1.00 77.94 1147 ARG A N 1
ATOM 9447 C CA . ARG A 1 1147 ? 35.975 -10.906 -48.594 1.00 77.94 1147 ARG A CA 1
ATOM 9448 C C . ARG A 1 1147 ? 34.566 -10.411 -48.295 1.00 77.94 1147 ARG A C 1
ATOM 9450 O O . ARG A 1 1147 ? 34.289 -10.039 -47.160 1.00 77.94 1147 ARG A O 1
ATOM 9457 N N . MET A 1 1148 ? 33.677 -10.417 -49.288 1.00 70.06 1148 MET A N 1
ATOM 9458 C CA . MET A 1 1148 ? 32.276 -10.039 -49.099 1.00 70.06 1148 MET A CA 1
ATOM 9459 C C . MET A 1 1148 ? 31.561 -11.009 -48.150 1.00 70.06 1148 MET A C 1
ATOM 9461 O O . MET A 1 1148 ? 30.826 -10.567 -47.270 1.00 70.06 1148 MET A O 1
ATOM 9465 N N . MET A 1 1149 ? 31.814 -12.315 -48.285 1.00 74.56 1149 MET A N 1
ATOM 9466 C CA . MET A 1 1149 ? 31.257 -13.333 -47.391 1.00 74.56 1149 MET A CA 1
ATOM 9467 C C . MET A 1 1149 ? 31.842 -13.248 -45.982 1.00 74.56 1149 MET A C 1
ATOM 9469 O O . MET A 1 1149 ? 31.082 -13.240 -45.021 1.00 74.56 1149 MET A O 1
ATOM 9473 N N . ALA A 1 1150 ? 33.158 -13.100 -45.843 1.00 70.50 1150 ALA A N 1
ATOM 9474 C CA . ALA A 1 1150 ? 33.792 -12.908 -44.544 1.00 70.50 1150 ALA A CA 1
ATOM 9475 C C . ALA A 1 1150 ? 33.244 -11.661 -43.829 1.00 70.50 1150 ALA A C 1
ATOM 9477 O O . ALA A 1 1150 ? 32.839 -11.747 -42.676 1.00 70.50 1150 ALA A O 1
ATOM 9478 N N . SER A 1 1151 ? 33.092 -10.538 -44.541 1.00 66.44 1151 SER A N 1
ATOM 9479 C CA . SER A 1 1151 ? 32.477 -9.319 -43.994 1.00 66.44 1151 SER A CA 1
ATOM 9480 C C . SER A 1 1151 ? 31.019 -9.530 -43.574 1.00 66.44 1151 SER A C 1
ATOM 9482 O O . SER A 1 1151 ? 30.598 -9.006 -42.551 1.00 66.44 1151 SER A O 1
ATOM 9484 N N . LYS A 1 1152 ? 30.244 -10.311 -44.340 1.00 67.75 1152 LYS A N 1
ATOM 9485 C CA . LYS A 1 1152 ? 28.841 -10.639 -44.030 1.00 67.75 1152 LYS A CA 1
ATOM 9486 C C . LYS A 1 1152 ? 28.697 -11.438 -42.729 1.00 67.75 1152 LYS A C 1
ATOM 9488 O O . LYS A 1 1152 ? 27.673 -11.305 -42.066 1.00 67.75 1152 LYS A O 1
ATOM 9493 N N . TYR A 1 1153 ? 29.677 -12.280 -42.403 1.00 67.12 1153 TYR A N 1
ATOM 9494 C CA . TYR A 1 1153 ? 29.666 -13.133 -41.211 1.00 67.12 1153 TYR A CA 1
ATOM 9495 C C . TYR A 1 1153 ? 30.562 -12.616 -40.077 1.00 67.12 1153 TYR A C 1
ATOM 9497 O O . TYR A 1 1153 ? 30.711 -13.320 -39.088 1.00 67.12 1153 TYR A O 1
ATOM 9505 N N . GLY A 1 1154 ? 31.149 -11.420 -40.203 1.00 65.94 1154 GLY A N 1
ATOM 9506 C CA . GLY A 1 1154 ? 32.046 -10.878 -39.180 1.00 65.94 1154 GLY A CA 1
ATOM 9507 C C . GLY A 1 1154 ? 33.310 -11.724 -38.998 1.00 65.94 1154 GLY A C 1
ATOM 9508 O O . GLY A 1 1154 ? 33.655 -12.093 -37.885 1.00 65.94 1154 GLY A O 1
ATOM 9509 N N . LEU A 1 1155 ? 33.983 -12.073 -40.095 1.00 73.50 1155 LEU A N 1
ATOM 9510 C CA . LEU A 1 1155 ? 35.209 -12.871 -40.090 1.00 73.50 1155 LEU A CA 1
ATOM 9511 C C . LEU A 1 1155 ? 36.370 -12.077 -40.694 1.00 73.50 1155 LEU A C 1
ATOM 9513 O O . LEU A 1 1155 ? 36.221 -11.385 -41.708 1.00 73.50 1155 LEU A O 1
ATOM 9517 N N . ILE A 1 1156 ? 37.556 -12.245 -40.121 1.00 76.62 1156 ILE A N 1
ATOM 9518 C CA . ILE A 1 1156 ? 38.802 -11.692 -40.647 1.00 76.62 1156 ILE A CA 1
ATOM 9519 C C . ILE A 1 1156 ? 39.386 -12.701 -41.632 1.00 76.62 1156 ILE A C 1
ATOM 9521 O O . ILE A 1 1156 ? 39.759 -13.809 -41.259 1.00 76.62 1156 ILE A O 1
ATOM 9525 N N . LEU A 1 1157 ? 39.445 -12.321 -42.909 1.00 85.12 1157 LEU A N 1
ATOM 9526 C CA . LEU A 1 1157 ? 39.891 -13.202 -43.985 1.00 85.12 1157 LEU A CA 1
ATOM 9527 C C . LEU A 1 1157 ? 41.287 -12.843 -44.487 1.00 85.12 1157 LEU A C 1
ATOM 9529 O O . LEU A 1 1157 ? 41.547 -11.684 -44.837 1.00 85.12 1157 LEU A O 1
ATOM 9533 N N . GLN A 1 1158 ? 42.108 -13.876 -44.669 1.00 86.94 1158 GLN A N 1
ATOM 9534 C CA . GLN A 1 1158 ? 43.386 -13.804 -45.366 1.00 86.94 1158 GLN A CA 1
ATOM 9535 C C . GLN A 1 1158 ? 43.470 -14.878 -46.452 1.00 86.94 1158 GLN A C 1
ATOM 9537 O O . GLN A 1 1158 ? 43.221 -16.054 -46.195 1.00 86.94 1158 GLN A O 1
ATOM 9542 N N . VAL A 1 1159 ? 43.775 -14.461 -47.685 1.00 86.62 1159 VAL A N 1
ATOM 9543 C CA . VAL A 1 1159 ? 43.722 -15.334 -48.867 1.00 86.62 1159 VAL A CA 1
ATOM 9544 C C . VAL A 1 1159 ? 45.120 -15.555 -49.435 1.00 86.62 1159 VAL A C 1
ATOM 9546 O O . VAL A 1 1159 ? 45.797 -14.604 -49.835 1.00 86.62 1159 VAL A O 1
ATOM 9549 N N . PHE A 1 1160 ? 45.514 -16.819 -49.549 1.00 87.62 1160 PHE A N 1
ATOM 9550 C CA . PHE A 1 1160 ? 46.814 -17.251 -50.055 1.00 87.62 1160 PHE A CA 1
ATOM 9551 C C . PHE A 1 1160 ? 46.676 -18.188 -51.253 1.00 87.62 1160 PHE A C 1
ATOM 9553 O O . PHE A 1 1160 ? 45.632 -18.805 -51.479 1.00 87.62 1160 PHE A O 1
ATOM 9560 N N . SER A 1 1161 ? 47.733 -18.262 -52.061 1.00 86.31 1161 SER A N 1
ATOM 9561 C CA . SER A 1 1161 ? 47.782 -19.219 -53.165 1.00 86.31 1161 SER A CA 1
ATOM 9562 C C . SER A 1 1161 ? 48.290 -20.566 -52.662 1.00 86.31 1161 SER A C 1
ATOM 9564 O O . SER A 1 1161 ? 49.023 -20.628 -51.673 1.00 86.31 1161 SER A O 1
ATOM 9566 N N . VAL A 1 1162 ? 47.923 -21.653 -53.343 1.00 84.62 1162 VAL A N 1
ATOM 9567 C CA . VAL A 1 1162 ? 48.441 -22.993 -53.006 1.00 84.62 1162 VAL A CA 1
ATOM 9568 C C . VAL A 1 1162 ? 49.973 -23.015 -53.054 1.00 84.62 1162 VAL A C 1
ATOM 9570 O O . VAL A 1 1162 ? 50.599 -23.578 -52.161 1.00 84.62 1162 VAL A O 1
ATOM 9573 N N . ASP A 1 1163 ? 50.585 -22.334 -54.027 1.00 83.31 1163 ASP A N 1
ATOM 9574 C CA . ASP A 1 1163 ? 52.044 -22.255 -54.151 1.00 83.31 1163 ASP A CA 1
ATOM 9575 C C . ASP A 1 1163 ? 52.701 -21.496 -52.983 1.00 83.31 1163 ASP A C 1
ATOM 9577 O O . ASP A 1 1163 ? 53.765 -21.896 -52.510 1.00 83.31 1163 ASP A O 1
ATOM 9581 N N . GLU A 1 1164 ? 52.089 -20.411 -52.495 1.00 84.81 1164 GLU A N 1
ATOM 9582 C CA . GLU A 1 1164 ? 52.577 -19.669 -51.319 1.00 84.81 1164 GLU A CA 1
ATOM 9583 C C . GLU A 1 1164 ? 52.520 -20.534 -50.055 1.00 84.81 1164 GLU A C 1
ATOM 9585 O O . GLU A 1 1164 ? 53.495 -20.603 -49.303 1.00 84.81 1164 GLU A O 1
ATOM 9590 N N . ALA A 1 1165 ? 51.396 -21.225 -49.855 1.00 86.44 1165 ALA A N 1
ATOM 9591 C CA . ALA A 1 1165 ? 51.169 -22.046 -48.676 1.00 86.44 1165 ALA A CA 1
ATOM 9592 C C . ALA A 1 1165 ? 52.064 -23.295 -48.661 1.00 86.44 1165 ALA A C 1
ATOM 9594 O O . ALA A 1 1165 ? 52.658 -23.611 -47.635 1.00 86.44 1165 ALA A O 1
ATOM 9595 N N . LEU A 1 1166 ? 52.240 -23.985 -49.795 1.00 85.56 1166 LEU A N 1
ATOM 9596 C CA . LEU A 1 1166 ? 53.105 -25.172 -49.876 1.00 85.56 1166 LEU A CA 1
ATOM 9597 C C . LEU A 1 1166 ? 54.601 -24.841 -49.777 1.00 85.56 1166 LEU A C 1
ATOM 9599 O O . LEU A 1 1166 ? 55.381 -25.680 -49.330 1.00 85.56 1166 LEU A O 1
ATOM 9603 N N . ASN A 1 1167 ? 55.008 -23.620 -50.135 1.00 84.62 1167 ASN A N 1
ATOM 9604 C CA . ASN A 1 1167 ? 56.385 -23.152 -49.953 1.00 84.62 1167 ASN A CA 1
ATOM 9605 C C . ASN A 1 1167 ? 56.684 -22.640 -48.529 1.00 84.62 1167 ASN A C 1
ATOM 9607 O O . ASN A 1 1167 ? 57.795 -22.152 -48.289 1.00 84.62 1167 ASN A O 1
ATOM 9611 N N . GLY A 1 1168 ? 55.729 -22.750 -47.599 1.00 82.00 1168 GLY A N 1
ATOM 9612 C CA . GLY A 1 1168 ? 55.885 -22.333 -46.205 1.00 82.00 1168 GLY A CA 1
ATOM 9613 C C . GLY A 1 1168 ? 55.943 -20.816 -46.036 1.00 82.00 1168 GLY A C 1
ATOM 9614 O O . GLY A 1 1168 ? 56.753 -20.331 -45.255 1.00 82.00 1168 GLY A O 1
ATOM 9615 N N . PHE A 1 1169 ? 55.158 -20.063 -46.820 1.00 83.75 1169 PHE A N 1
ATOM 9616 C CA . PHE A 1 1169 ? 54.996 -18.608 -46.669 1.00 83.75 1169 PHE A CA 1
ATOM 9617 C C . PHE A 1 1169 ? 56.312 -17.811 -46.682 1.00 83.75 1169 PHE A C 1
ATOM 9619 O O . PHE A 1 1169 ? 56.492 -16.832 -45.962 1.00 83.75 1169 PHE A O 1
ATOM 9626 N N . LYS A 1 1170 ? 57.265 -18.215 -47.528 1.00 77.75 1170 LYS A N 1
ATOM 9627 C CA . LYS A 1 1170 ? 58.544 -17.510 -47.684 1.00 77.75 1170 LYS A CA 1
ATOM 9628 C C . LYS A 1 1170 ? 58.361 -16.216 -48.473 1.00 77.75 1170 LYS A C 1
ATOM 9630 O O . LYS A 1 1170 ? 58.418 -16.221 -49.701 1.00 77.75 1170 LYS A O 1
ATOM 9635 N N . PHE A 1 1171 ? 58.147 -15.118 -47.758 1.00 80.12 1171 PHE A N 1
ATOM 9636 C CA . PHE A 1 1171 ? 58.088 -13.775 -48.329 1.00 80.12 1171 PHE A CA 1
ATOM 9637 C C . PHE A 1 1171 ? 59.495 -13.194 -48.533 1.00 80.12 1171 PHE A C 1
ATOM 9639 O O . PHE A 1 1171 ? 60.402 -13.458 -47.746 1.00 80.12 1171 PHE A O 1
ATOM 9646 N N . ASP A 1 1172 ? 59.672 -12.364 -49.567 1.00 79.00 1172 ASP A N 1
ATOM 9647 C CA . ASP A 1 1172 ? 60.953 -11.689 -49.843 1.00 79.00 1172 ASP A CA 1
ATOM 9648 C C . ASP A 1 1172 ? 61.386 -10.753 -48.696 1.00 79.00 1172 ASP A C 1
ATOM 9650 O O . ASP A 1 1172 ? 62.580 -10.546 -48.480 1.00 79.00 1172 ASP A O 1
ATOM 9654 N N . ASN A 1 1173 ? 60.417 -10.195 -47.961 1.00 83.00 1173 ASN A N 1
ATOM 9655 C CA . ASN A 1 1173 ? 60.627 -9.404 -46.751 1.00 83.00 1173 ASN A CA 1
ATOM 9656 C C . ASN A 1 1173 ? 59.625 -9.846 -45.662 1.00 83.00 1173 ASN A C 1
ATOM 9658 O O . ASN A 1 1173 ? 58.492 -9.359 -45.671 1.00 83.00 1173 ASN A O 1
ATOM 9662 N N . PRO A 1 1174 ? 60.002 -10.794 -44.782 1.00 76.44 1174 PRO A N 1
ATOM 9663 C CA . PRO A 1 1174 ? 59.100 -11.382 -43.794 1.00 76.44 1174 PRO A CA 1
ATOM 9664 C C . PRO A 1 1174 ? 58.524 -10.342 -42.833 1.00 76.44 1174 PRO A C 1
ATOM 9666 O O . PRO A 1 1174 ? 57.308 -10.249 -42.735 1.00 76.44 1174 PRO A O 1
ATOM 9669 N N . GLU A 1 1175 ? 59.377 -9.518 -42.215 1.00 74.69 1175 GLU A N 1
ATOM 9670 C CA . GLU A 1 1175 ? 58.981 -8.507 -41.218 1.00 74.69 1175 GLU A CA 1
ATOM 9671 C C . GLU A 1 1175 ? 57.889 -7.583 -41.779 1.00 74.69 1175 GLU A C 1
ATOM 9673 O O . GLU A 1 1175 ? 56.795 -7.487 -41.235 1.00 74.69 1175 GLU A O 1
ATOM 9678 N N . ALA A 1 1176 ? 58.122 -7.000 -42.961 1.00 78.50 1176 ALA A N 1
ATOM 9679 C CA . ALA A 1 1176 ? 57.142 -6.111 -43.588 1.00 78.50 1176 ALA A CA 1
ATOM 9680 C C . ALA A 1 1176 ? 55.839 -6.825 -43.994 1.00 78.50 1176 ALA A C 1
ATOM 9682 O O . ALA A 1 1176 ? 54.779 -6.200 -44.035 1.00 78.50 1176 ALA A O 1
ATOM 9683 N N . ALA A 1 1177 ? 55.903 -8.116 -44.340 1.00 80.38 1177 ALA A N 1
ATOM 9684 C CA . ALA A 1 1177 ? 54.718 -8.892 -44.689 1.00 80.38 1177 ALA A CA 1
ATOM 9685 C C . ALA A 1 1177 ? 53.869 -9.197 -43.446 1.00 80.38 1177 ALA A C 1
ATOM 9687 O O . ALA A 1 1177 ? 52.657 -8.985 -43.482 1.00 80.38 1177 ALA A O 1
ATOM 9688 N N . PHE A 1 1178 ? 54.494 -9.641 -42.351 1.00 82.88 1178 PHE A N 1
ATOM 9689 C CA . PHE A 1 1178 ? 53.800 -9.907 -41.091 1.00 82.88 1178 PHE A CA 1
ATOM 9690 C C . PHE A 1 1178 ? 53.248 -8.625 -40.463 1.00 82.88 1178 PHE A C 1
ATOM 9692 O O . PHE A 1 1178 ? 52.079 -8.612 -40.092 1.00 82.88 1178 PHE A O 1
ATOM 9699 N N . GLU A 1 1179 ? 53.988 -7.514 -40.487 1.00 77.06 1179 GLU A N 1
ATOM 9700 C CA . GLU A 1 1179 ? 53.482 -6.203 -40.052 1.00 77.06 1179 GLU A CA 1
ATOM 9701 C C . GLU A 1 1179 ? 52.244 -5.780 -40.866 1.00 77.06 1179 GLU A C 1
ATOM 9703 O O . GLU A 1 1179 ? 51.240 -5.326 -40.313 1.00 77.06 1179 GLU A O 1
ATOM 9708 N N . GLN A 1 1180 ? 52.249 -6.009 -42.187 1.00 80.50 1180 GLN A N 1
ATOM 9709 C CA . GLN A 1 1180 ? 51.085 -5.745 -43.037 1.00 80.50 1180 GLN A CA 1
ATOM 9710 C C . GLN A 1 1180 ? 49.886 -6.641 -42.683 1.00 80.50 1180 GLN A C 1
ATOM 9712 O O . GLN A 1 1180 ? 48.736 -6.197 -42.763 1.00 80.50 1180 GLN A O 1
ATOM 9717 N N . PHE A 1 1181 ? 50.128 -7.897 -42.314 1.00 84.50 1181 PHE A N 1
ATOM 9718 C CA . PHE A 1 1181 ? 49.084 -8.835 -41.909 1.00 84.50 1181 PHE A CA 1
ATOM 9719 C C . PHE A 1 1181 ? 48.489 -8.477 -40.551 1.00 84.50 1181 PHE A C 1
ATOM 9721 O O . PHE A 1 1181 ? 47.265 -8.404 -40.438 1.00 84.50 1181 PHE A O 1
ATOM 9728 N N . CYS A 1 1182 ? 49.331 -8.163 -39.570 1.00 79.50 1182 CYS A N 1
ATOM 9729 C CA . CYS A 1 1182 ? 48.920 -7.664 -38.265 1.00 79.50 1182 CYS A CA 1
ATOM 9730 C C . CYS A 1 1182 ? 48.129 -6.358 -38.402 1.00 79.50 1182 CYS A C 1
ATOM 9732 O O . CYS A 1 1182 ? 47.021 -6.257 -37.881 1.00 79.50 1182 CYS A O 1
ATOM 9734 N N . SER A 1 1183 ? 48.604 -5.414 -39.222 1.00 73.94 1183 SER A N 1
ATOM 9735 C CA . SER A 1 1183 ? 47.875 -4.174 -39.505 1.00 73.94 1183 SER A CA 1
ATOM 9736 C C . SER A 1 1183 ? 46.544 -4.426 -40.224 1.00 73.94 1183 SER A C 1
ATOM 9738 O O . SER A 1 1183 ? 45.569 -3.714 -39.997 1.00 73.94 1183 SER A O 1
ATOM 9740 N N . HIS A 1 1184 ? 46.438 -5.440 -41.090 1.00 77.56 1184 HIS A N 1
ATOM 9741 C CA . HIS A 1 1184 ? 45.153 -5.819 -41.695 1.00 77.56 1184 HIS A CA 1
ATOM 9742 C C . HIS A 1 1184 ? 44.184 -6.399 -40.661 1.00 77.56 1184 HIS A C 1
ATOM 9744 O O . HIS A 1 1184 ? 43.008 -6.038 -40.684 1.00 77.56 1184 HIS A O 1
ATOM 9750 N N . ILE A 1 1185 ? 44.663 -7.258 -39.757 1.00 72.75 1185 ILE A N 1
ATOM 9751 C CA . ILE A 1 1185 ? 43.869 -7.810 -38.650 1.00 72.75 1185 ILE A CA 1
ATOM 9752 C C . ILE A 1 1185 ? 43.387 -6.682 -37.746 1.00 72.75 1185 ILE A C 1
ATOM 9754 O O . ILE A 1 1185 ? 42.189 -6.587 -37.503 1.00 72.75 1185 ILE A O 1
ATOM 9758 N N . GLU A 1 1186 ? 44.277 -5.779 -37.342 1.00 65.81 1186 GLU A N 1
ATOM 9759 C CA . GLU A 1 1186 ? 43.955 -4.600 -36.541 1.00 65.81 1186 GLU A CA 1
ATOM 9760 C C . GLU A 1 1186 ? 42.921 -3.721 -37.249 1.00 65.81 1186 GLU A C 1
ATOM 9762 O O . GLU A 1 1186 ? 41.848 -3.473 -36.713 1.00 65.81 1186 GLU A O 1
ATOM 9767 N N . ASN A 1 1187 ? 43.172 -3.321 -38.498 1.00 65.56 1187 ASN A N 1
ATOM 9768 C CA . ASN A 1 1187 ? 42.233 -2.510 -39.270 1.00 65.56 1187 ASN A CA 1
ATOM 9769 C C . ASN A 1 1187 ? 40.879 -3.198 -39.435 1.00 65.56 1187 ASN A C 1
ATOM 9771 O O . ASN A 1 1187 ? 39.859 -2.515 -39.540 1.00 65.56 1187 ASN A O 1
ATOM 9775 N N . ARG A 1 1188 ? 40.845 -4.534 -39.521 1.00 62.97 1188 ARG A N 1
ATOM 9776 C CA . ARG A 1 1188 ? 39.594 -5.265 -39.702 1.00 62.97 1188 ARG A CA 1
ATOM 9777 C C . ARG A 1 1188 ? 38.872 -5.537 -38.396 1.00 62.97 1188 ARG A C 1
ATOM 9779 O O . ARG A 1 1188 ? 37.654 -5.468 -38.425 1.00 62.97 1188 ARG A O 1
ATOM 9786 N N . LEU A 1 1189 ? 39.577 -5.718 -37.284 1.00 58.94 1189 LEU A N 1
ATOM 9787 C CA . LEU A 1 1189 ? 39.017 -5.661 -35.935 1.00 58.94 1189 LEU A CA 1
ATOM 9788 C C . LEU A 1 1189 ? 38.418 -4.283 -35.686 1.00 58.94 1189 LEU A C 1
ATOM 9790 O O . LEU A 1 1189 ? 37.238 -4.193 -35.378 1.00 58.94 1189 LEU A O 1
ATOM 9794 N N . THR A 1 1190 ? 39.177 -3.218 -35.944 1.00 53.31 1190 THR A N 1
ATOM 9795 C CA . THR A 1 1190 ? 38.707 -1.834 -35.846 1.00 53.31 1190 THR A CA 1
ATOM 9796 C C . THR A 1 1190 ? 37.495 -1.614 -36.734 1.00 53.31 1190 THR A C 1
ATOM 9798 O O . THR A 1 1190 ? 36.489 -1.120 -36.254 1.00 53.31 1190 THR A O 1
ATOM 9801 N N . LYS A 1 1191 ? 37.512 -2.073 -37.992 1.00 49.31 1191 LYS A N 1
ATOM 9802 C CA . LYS A 1 1191 ? 36.338 -1.964 -38.864 1.00 49.31 1191 LYS A CA 1
ATOM 9803 C C . LYS A 1 1191 ? 35.181 -2.871 -38.486 1.00 49.31 1191 LYS A C 1
ATOM 9805 O O . LYS A 1 1191 ? 34.069 -2.522 -38.815 1.00 49.31 1191 LYS A O 1
ATOM 9810 N N . MET A 1 1192 ? 35.392 -4.052 -37.918 1.00 47.84 1192 MET A N 1
ATOM 9811 C CA . MET A 1 1192 ? 34.295 -4.914 -37.465 1.00 47.84 1192 MET A CA 1
ATOM 9812 C C . MET A 1 1192 ? 33.640 -4.298 -36.244 1.00 47.84 1192 MET A C 1
ATOM 9814 O O . MET A 1 1192 ? 32.420 -4.250 -36.181 1.00 47.84 1192 MET A O 1
ATOM 9818 N N . VAL A 1 1193 ? 34.455 -3.728 -35.357 1.00 40.06 1193 VAL A N 1
ATOM 9819 C CA . VAL A 1 1193 ? 33.994 -2.838 -34.303 1.00 40.06 1193 VAL A CA 1
ATOM 9820 C C . VAL A 1 1193 ? 33.227 -1.679 -34.949 1.00 40.06 1193 VAL A C 1
ATOM 9822 O O . VAL A 1 1193 ? 32.056 -1.546 -34.664 1.00 40.06 1193 VAL A O 1
ATOM 9825 N N . GLU A 1 1194 ? 33.764 -0.928 -35.914 1.00 37.25 1194 GLU A N 1
ATOM 9826 C CA . GLU A 1 1194 ? 33.070 0.199 -36.577 1.00 37.25 1194 GLU A CA 1
ATOM 9827 C C . GLU A 1 1194 ? 31.806 -0.186 -37.389 1.00 37.25 1194 GLU A C 1
ATOM 9829 O O . GLU A 1 1194 ? 30.822 0.550 -37.362 1.00 37.25 1194 GLU A O 1
ATOM 9834 N N . GLU A 1 1195 ? 31.806 -1.307 -38.121 1.00 37.38 1195 GLU A N 1
ATOM 9835 C CA . GLU A 1 1195 ? 30.729 -1.786 -39.009 1.00 37.38 1195 GLU A CA 1
ATOM 9836 C C . GLU A 1 1195 ? 29.604 -2.460 -38.204 1.00 37.38 1195 GLU A C 1
ATOM 9838 O O . GLU A 1 1195 ? 28.430 -2.236 -38.512 1.00 37.38 1195 GLU A O 1
ATOM 9843 N N . GLU A 1 1196 ? 29.917 -3.219 -37.143 1.00 32.44 1196 GLU A N 1
ATOM 9844 C CA . GLU A 1 1196 ? 28.907 -3.642 -36.158 1.00 32.44 1196 GLU A CA 1
ATOM 9845 C C . GLU A 1 1196 ? 28.417 -2.455 -35.316 1.00 32.44 1196 GLU A C 1
ATOM 9847 O O . GLU A 1 1196 ? 27.256 -2.444 -34.899 1.00 32.44 1196 GLU A O 1
ATOM 9852 N N . ASN A 1 1197 ? 29.245 -1.414 -35.167 1.00 31.12 1197 ASN A N 1
ATOM 9853 C CA . ASN A 1 1197 ? 28.882 -0.168 -34.504 1.00 31.12 1197 ASN A CA 1
ATOM 9854 C C . ASN A 1 1197 ? 28.047 0.785 -35.375 1.00 31.12 1197 ASN A C 1
ATOM 9856 O O . ASN A 1 1197 ? 27.449 1.682 -34.796 1.00 31.12 1197 ASN A O 1
ATOM 9860 N N . ASN A 1 1198 ? 27.939 0.623 -36.706 1.00 29.53 1198 ASN A N 1
ATOM 9861 C CA . ASN A 1 1198 ? 27.168 1.548 -37.564 1.00 29.53 1198 ASN A CA 1
ATOM 9862 C C . ASN A 1 1198 ? 26.609 0.937 -38.873 1.00 29.53 1198 ASN A C 1
ATOM 9864 O O . ASN A 1 1198 ? 26.716 1.506 -39.958 1.00 29.53 1198 ASN A O 1
ATOM 9868 N N . GLY A 1 1199 ? 25.873 -0.176 -38.791 1.00 31.14 1199 GLY A N 1
ATOM 9869 C CA . GLY A 1 1199 ? 24.937 -0.571 -39.866 1.00 31.14 1199 GLY A CA 1
ATOM 9870 C C . GLY A 1 1199 ? 23.674 0.308 -39.957 1.00 31.14 1199 GLY A C 1
ATOM 9871 O O . GLY A 1 1199 ? 22.908 0.229 -40.919 1.00 31.14 1199 GLY A O 1
ATOM 9872 N N . LEU A 1 1200 ? 23.449 1.151 -38.952 1.00 26.23 1200 LEU A N 1
ATOM 9873 C CA . LEU A 1 1200 ? 22.461 2.217 -38.950 1.00 26.23 1200 LEU A CA 1
ATOM 9874 C C . LEU A 1 1200 ? 23.203 3.479 -38.536 1.00 26.23 1200 LEU A C 1
ATOM 9876 O O . LEU A 1 1200 ? 23.051 3.933 -37.405 1.00 26.23 1200 LEU A O 1
ATOM 9880 N N . ASP A 1 1201 ? 23.975 4.056 -39.466 1.00 26.95 1201 ASP A N 1
ATOM 9881 C CA . ASP A 1 1201 ? 24.154 5.505 -39.474 1.00 26.95 1201 ASP A CA 1
ATOM 9882 C C . ASP A 1 1201 ? 22.783 6.074 -39.124 1.00 26.95 1201 ASP A C 1
ATOM 9884 O O . ASP A 1 1201 ? 21.819 5.882 -39.884 1.00 26.95 1201 ASP A O 1
ATOM 9888 N N . LEU A 1 1202 ? 22.674 6.686 -37.941 1.00 26.05 1202 LEU A N 1
ATOM 9889 C CA . LEU A 1 1202 ? 21.575 7.559 -37.569 1.00 26.05 1202 LEU A CA 1
ATOM 9890 C C . LEU A 1 1202 ? 21.620 8.688 -38.589 1.00 26.05 1202 LEU A C 1
ATOM 9892 O O . LEU A 1 1202 ? 22.098 9.790 -38.342 1.00 26.05 1202 LEU A O 1
ATOM 9896 N N . THR A 1 1203 ? 21.144 8.381 -39.788 1.00 30.08 1203 THR A N 1
ATOM 9897 C CA . THR A 1 1203 ? 20.737 9.326 -40.789 1.00 30.08 1203 THR A CA 1
ATOM 9898 C C . THR A 1 1203 ? 19.647 10.061 -40.053 1.00 30.08 1203 THR A C 1
ATOM 9900 O O . THR A 1 1203 ? 18.535 9.561 -39.901 1.00 30.08 1203 THR A O 1
ATOM 9903 N N . VAL A 1 1204 ? 20.009 11.187 -39.442 1.00 33.81 1204 VAL A N 1
ATOM 9904 C CA . VAL A 1 1204 ? 19.051 12.071 -38.807 1.00 33.81 1204 VAL A CA 1
ATOM 9905 C C . VAL A 1 1204 ? 18.158 12.509 -39.955 1.00 33.81 1204 VAL A C 1
ATOM 9907 O O . VAL A 1 1204 ? 18.522 13.353 -40.773 1.00 33.81 1204 VAL A O 1
ATOM 9910 N N . TYR A 1 1205 ? 17.032 11.819 -40.112 1.00 34.38 1205 TYR A N 1
ATOM 9911 C CA . TYR A 1 1205 ? 16.077 12.110 -41.160 1.00 34.38 1205 TYR A CA 1
ATOM 9912 C C . TYR A 1 1205 ? 15.380 13.394 -40.743 1.00 34.38 1205 TYR A C 1
ATOM 9914 O O . TYR A 1 1205 ? 14.485 13.406 -39.902 1.00 34.38 1205 TYR A O 1
ATOM 9922 N N . PHE A 1 1206 ? 15.832 14.504 -41.313 1.00 49.47 1206 PHE A N 1
ATOM 9923 C CA . PHE A 1 1206 ? 15.152 15.773 -41.156 1.00 49.47 1206 PHE A CA 1
ATOM 9924 C C . PHE A 1 1206 ? 13.898 15.754 -42.028 1.00 49.47 1206 PHE A C 1
ATOM 9926 O O . PHE A 1 1206 ? 13.977 15.718 -43.260 1.00 49.47 1206 PHE A O 1
ATOM 9933 N N . ASP A 1 1207 ? 12.732 15.764 -41.382 1.00 49.69 1207 ASP A N 1
ATOM 9934 C CA . ASP A 1 1207 ? 11.451 15.811 -42.076 1.00 49.69 1207 ASP A CA 1
ATOM 9935 C C . ASP A 1 1207 ? 11.381 17.002 -43.045 1.00 49.69 1207 ASP A C 1
ATOM 9937 O O . ASP A 1 1207 ? 11.808 18.127 -42.750 1.00 49.69 1207 ASP A O 1
ATOM 9941 N N . ILE A 1 1208 ? 10.799 16.747 -44.222 1.00 54.12 1208 ILE A N 1
ATOM 9942 C CA . ILE A 1 1208 ? 10.593 17.767 -45.252 1.00 54.12 1208 ILE A CA 1
ATOM 9943 C C . ILE A 1 1208 ? 9.535 18.756 -44.749 1.00 54.12 1208 ILE A C 1
ATOM 9945 O O . ILE A 1 1208 ? 8.332 18.484 -44.784 1.00 54.12 1208 ILE A O 1
ATOM 9949 N N . ASP A 1 1209 ? 9.977 19.939 -44.336 1.00 65.88 1209 ASP A N 1
ATOM 9950 C CA . ASP A 1 1209 ? 9.112 21.005 -43.836 1.00 65.88 1209 ASP A CA 1
ATOM 9951 C C . ASP A 1 1209 ? 8.444 21.728 -45.028 1.00 65.88 1209 ASP A C 1
ATOM 9953 O O . ASP A 1 1209 ? 9.055 21.878 -46.094 1.00 65.88 1209 ASP A O 1
ATOM 9957 N N . PRO A 1 1210 ? 7.197 22.226 -44.917 1.00 68.12 1210 PRO A N 1
ATOM 9958 C CA . PRO A 1 1210 ? 6.617 23.131 -45.914 1.00 68.12 1210 PRO A CA 1
ATOM 9959 C C . PRO A 1 1210 ? 7.529 24.311 -46.308 1.00 68.12 1210 PRO A C 1
ATOM 9961 O O . PRO A 1 1210 ? 7.425 24.799 -47.438 1.00 68.12 1210 PRO A O 1
ATOM 9964 N N . ILE A 1 1211 ? 8.446 24.741 -45.438 1.00 70.56 1211 ILE A N 1
ATOM 9965 C CA . ILE A 1 1211 ? 9.471 25.753 -45.750 1.00 70.56 1211 ILE A CA 1
ATOM 9966 C C . ILE A 1 1211 ? 10.469 25.273 -46.802 1.00 70.56 1211 ILE A C 1
ATOM 9968 O O . ILE A 1 1211 ? 10.849 26.060 -47.671 1.00 70.56 1211 ILE A O 1
ATOM 9972 N N . ASP A 1 1212 ? 10.816 23.987 -46.814 1.00 68.19 1212 ASP A N 1
ATOM 9973 C CA . ASP A 1 1212 ? 11.734 23.409 -47.800 1.00 68.19 1212 ASP A CA 1
ATOM 9974 C C . ASP A 1 1212 ? 11.143 23.537 -49.215 1.00 68.19 1212 ASP A C 1
ATOM 9976 O O . ASP A 1 1212 ? 11.854 23.799 -50.185 1.00 68.19 1212 ASP A O 1
ATOM 9980 N N . ARG A 1 1213 ? 9.807 23.472 -49.345 1.00 69.00 1213 ARG A N 1
ATOM 9981 C CA . ARG A 1 1213 ? 9.110 23.735 -50.619 1.00 69.00 1213 ARG A CA 1
ATOM 9982 C C . ARG A 1 1213 ? 9.183 25.206 -51.035 1.00 69.00 1213 ARG A C 1
ATOM 9984 O O . ARG A 1 1213 ? 9.246 25.491 -52.231 1.00 69.00 1213 ARG A O 1
ATOM 9991 N N . GLN A 1 1214 ? 9.164 26.140 -50.079 1.00 69.81 1214 GLN A N 1
ATOM 9992 C CA . GLN A 1 1214 ? 9.307 27.571 -50.370 1.00 69.81 1214 GLN A CA 1
ATOM 9993 C C . GLN A 1 1214 ? 10.738 27.916 -50.791 1.00 69.81 1214 GLN A C 1
ATOM 9995 O O . GLN A 1 1214 ? 10.912 28.672 -51.747 1.00 69.81 1214 GLN A O 1
ATOM 10000 N N . LEU A 1 1215 ? 11.737 27.325 -50.131 1.00 66.31 1215 LEU A N 1
ATOM 10001 C CA . LEU A 1 1215 ? 13.157 27.475 -50.460 1.00 66.31 1215 LEU A CA 1
ATOM 10002 C C . LEU A 1 1215 ? 13.503 26.858 -51.824 1.00 66.31 1215 LEU A C 1
ATOM 10004 O O . LEU A 1 1215 ? 14.238 27.465 -52.598 1.00 66.31 1215 LEU A O 1
ATOM 10008 N N . ALA A 1 1216 ? 12.905 25.712 -52.168 1.00 62.69 1216 ALA A N 1
ATOM 10009 C CA . ALA A 1 1216 ? 13.086 25.075 -53.475 1.00 62.69 1216 ALA A CA 1
ATOM 10010 C C . ALA A 1 1216 ? 12.425 25.847 -54.637 1.00 62.69 1216 ALA A C 1
ATOM 10012 O O . ALA A 1 1216 ? 12.805 25.684 -55.801 1.00 62.69 1216 ALA A O 1
ATOM 10013 N N . SER A 1 1217 ? 11.424 26.692 -54.361 1.00 60.06 1217 SER A N 1
ATOM 10014 C CA . SER A 1 1217 ? 10.821 27.545 -55.388 1.00 60.06 1217 SER A CA 1
ATOM 10015 C C . SER A 1 1217 ? 11.822 28.633 -55.802 1.00 60.06 1217 SER A C 1
ATOM 10017 O O . SER A 1 1217 ? 12.389 29.295 -54.940 1.00 60.06 1217 SER A O 1
ATOM 10019 N N . LYS A 1 1218 ? 12.062 28.823 -57.113 1.00 55.53 1218 LYS A N 1
ATOM 10020 C CA . LYS A 1 1218 ? 13.060 29.757 -57.698 1.00 55.53 1218 LYS A CA 1
ATOM 10021 C C . LYS A 1 1218 ? 12.780 31.246 -57.398 1.00 55.53 1218 LYS A C 1
ATOM 10023 O O . LYS A 1 1218 ? 12.628 32.060 -58.312 1.00 55.53 1218 LYS A O 1
ATOM 10028 N N . SER A 1 1219 ? 12.676 31.637 -56.133 1.00 51.97 1219 SER A N 1
ATOM 10029 C CA . SER A 1 1219 ? 12.495 33.024 -55.730 1.00 51.97 1219 SER A CA 1
ATOM 10030 C C . SER A 1 1219 ? 13.847 33.741 -55.804 1.00 51.97 1219 SER A C 1
ATOM 10032 O O . SER A 1 1219 ? 14.835 33.311 -55.220 1.00 51.97 1219 SER A O 1
ATOM 10034 N N . LYS A 1 1220 ? 13.919 34.826 -56.585 1.00 56.41 1220 LYS A N 1
ATOM 10035 C CA . LYS A 1 1220 ? 15.171 35.557 -56.868 1.00 56.41 1220 LYS A CA 1
ATOM 10036 C C . LYS A 1 1220 ? 15.652 36.462 -55.718 1.00 56.41 1220 LYS A C 1
ATOM 10038 O O . LYS A 1 1220 ? 16.600 37.216 -55.923 1.00 56.41 1220 LYS A O 1
ATOM 10043 N N . ASN A 1 1221 ? 14.995 36.446 -54.555 1.00 70.88 1221 ASN A N 1
ATOM 10044 C CA . ASN A 1 1221 ? 15.267 37.391 -53.471 1.00 70.88 1221 ASN A CA 1
ATOM 10045 C C . ASN A 1 1221 ? 16.077 36.730 -52.342 1.00 70.88 1221 ASN A C 1
ATOM 10047 O O . ASN A 1 1221 ? 15.502 36.049 -51.497 1.00 70.88 1221 ASN A O 1
ATOM 10051 N N . GLU A 1 1222 ? 17.393 36.959 -52.323 1.00 71.69 1222 GLU A N 1
ATOM 10052 C CA . GLU A 1 1222 ? 18.321 36.384 -51.332 1.00 71.69 1222 GLU A CA 1
ATOM 10053 C C . GLU A 1 1222 ? 17.938 36.719 -49.885 1.00 71.69 1222 GLU A C 1
ATOM 10055 O O . GLU A 1 1222 ? 18.030 35.857 -49.017 1.00 71.69 1222 GLU A O 1
ATOM 10060 N N . GLU A 1 1223 ? 17.442 37.933 -49.623 1.00 76.25 1223 GLU A N 1
ATOM 10061 C CA . GLU A 1 1223 ? 17.047 38.350 -48.272 1.00 76.25 1223 GLU A CA 1
ATOM 10062 C C . GLU A 1 1223 ? 15.845 37.541 -47.759 1.00 76.25 1223 GLU A C 1
ATOM 10064 O O . GLU A 1 1223 ? 15.736 37.240 -46.571 1.00 76.25 1223 GLU A O 1
ATOM 10069 N N . LYS A 1 1224 ? 14.949 37.136 -48.670 1.00 77.00 1224 LYS A N 1
ATOM 10070 C CA . LYS A 1 1224 ? 13.823 36.260 -48.336 1.00 77.00 1224 LYS A CA 1
ATOM 10071 C C . LYS A 1 1224 ? 14.303 34.836 -48.044 1.00 77.00 1224 LYS A C 1
ATOM 10073 O O . LYS A 1 1224 ? 13.815 34.225 -47.099 1.00 77.00 1224 LYS A O 1
ATOM 10078 N N . THR A 1 1225 ? 15.255 34.327 -48.826 1.00 79.44 1225 THR A N 1
ATOM 10079 C CA . THR A 1 1225 ? 15.853 32.997 -48.624 1.00 79.44 1225 THR A CA 1
ATOM 10080 C C . THR A 1 1225 ? 16.606 32.919 -47.295 1.00 79.44 1225 THR A C 1
ATOM 10082 O O . THR A 1 1225 ? 16.428 31.953 -46.562 1.00 79.44 1225 THR A O 1
ATOM 10085 N N . LEU A 1 1226 ? 17.373 33.956 -46.938 1.00 81.44 1226 LEU A N 1
ATOM 10086 C CA . LEU A 1 1226 ? 18.076 34.053 -45.652 1.00 81.44 1226 LEU A CA 1
ATOM 10087 C C . LEU A 1 1226 ? 17.114 34.005 -44.459 1.00 81.44 1226 LEU A C 1
ATOM 10089 O O . LEU A 1 1226 ? 17.310 33.185 -43.570 1.00 81.44 1226 LEU A O 1
ATOM 10093 N N . LYS A 1 1227 ? 16.027 34.791 -44.478 1.00 81.62 1227 LYS A N 1
ATOM 10094 C CA . LYS A 1 1227 ? 15.010 34.762 -43.406 1.00 81.62 1227 LYS A CA 1
ATOM 10095 C C . LYS A 1 1227 ? 14.334 33.394 -43.264 1.00 81.62 1227 LYS A C 1
ATOM 10097 O O . LYS A 1 1227 ? 13.998 32.980 -42.159 1.00 81.62 1227 LYS A O 1
ATOM 10102 N N . LEU A 1 1228 ? 14.125 32.685 -44.376 1.00 81.00 1228 LEU A N 1
ATOM 10103 C CA . LEU A 1 1228 ? 13.577 31.325 -44.357 1.00 81.00 1228 LEU A CA 1
ATOM 10104 C C . LEU A 1 1228 ? 14.579 30.305 -43.791 1.00 81.00 1228 LEU A C 1
ATOM 10106 O O . LEU A 1 1228 ? 14.167 29.408 -43.060 1.00 81.00 1228 LEU A O 1
ATOM 10110 N N . LEU A 1 1229 ? 15.875 30.450 -44.090 1.00 83.00 1229 LEU A N 1
ATOM 10111 C CA . LEU A 1 1229 ? 16.930 29.615 -43.506 1.00 83.00 1229 LEU A CA 1
ATOM 10112 C C . LEU A 1 1229 ? 17.106 2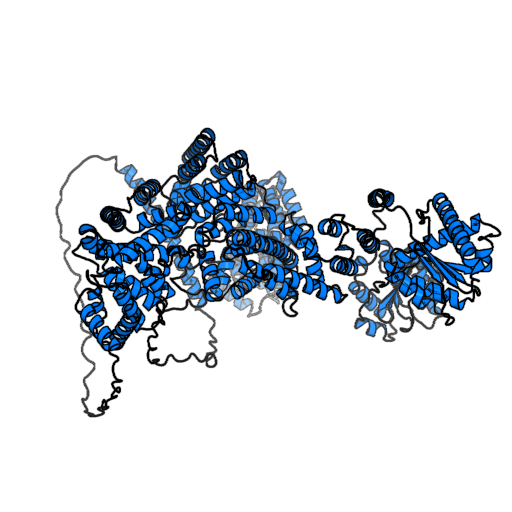9.869 -42.006 1.00 83.00 1229 LEU A C 1
ATOM 10114 O O . LEU A 1 1229 ? 17.267 28.909 -41.265 1.00 83.00 1229 LEU A O 1
ATOM 10118 N N . GLU A 1 1230 ? 17.037 31.122 -41.546 1.00 84.69 1230 GLU A N 1
ATOM 10119 C CA . GLU A 1 1230 ? 17.086 31.458 -40.113 1.00 84.69 1230 GLU A CA 1
ATOM 10120 C C . GLU A 1 1230 ? 15.936 30.794 -39.351 1.00 84.69 1230 GLU A C 1
ATOM 10122 O O . GLU A 1 1230 ? 16.155 30.162 -38.321 1.00 84.69 1230 GLU A O 1
ATOM 10127 N N . TYR A 1 1231 ? 14.725 30.842 -39.911 1.00 82.44 1231 TYR A N 1
ATOM 10128 C CA . TYR A 1 1231 ? 13.582 30.144 -39.331 1.00 82.44 1231 TYR A CA 1
ATOM 10129 C C . TYR A 1 1231 ? 13.766 28.614 -39.337 1.00 82.44 1231 TYR A C 1
ATOM 10131 O O . TYR A 1 1231 ? 13.399 27.939 -38.375 1.00 82.44 1231 TYR A O 1
ATOM 10139 N N . LYS A 1 1232 ? 14.333 28.035 -40.409 1.00 80.75 1232 LYS A N 1
ATOM 10140 C CA . LYS A 1 1232 ? 14.635 26.592 -40.461 1.00 80.75 1232 LYS A CA 1
ATOM 10141 C C . LYS A 1 1232 ? 15.696 26.216 -39.420 1.00 80.75 1232 LYS A C 1
ATOM 10143 O O . LYS A 1 1232 ? 15.537 25.191 -38.772 1.00 80.75 1232 LYS A O 1
ATOM 10148 N N . LEU A 1 1233 ? 16.726 27.041 -39.222 1.00 83.31 1233 LEU A N 1
ATOM 10149 C CA . LEU A 1 1233 ? 17.772 26.820 -38.222 1.00 83.31 1233 LEU A CA 1
ATOM 10150 C C . LEU A 1 1233 ? 17.197 26.732 -36.803 1.00 83.31 1233 LEU A C 1
ATOM 10152 O O . LEU A 1 1233 ? 17.521 25.789 -36.086 1.00 83.31 1233 LEU A O 1
ATOM 10156 N N . GLU A 1 1234 ? 16.315 27.661 -36.418 1.00 81.38 1234 GLU A N 1
ATOM 10157 C CA . GLU A 1 1234 ? 15.642 27.607 -35.109 1.00 81.38 1234 GLU A CA 1
ATOM 10158 C C . GLU A 1 1234 ? 14.833 26.314 -34.932 1.00 81.38 1234 GLU A C 1
ATOM 10160 O O . GLU A 1 1234 ? 14.841 25.724 -33.855 1.00 81.38 1234 GLU A O 1
ATOM 10165 N N . LYS A 1 1235 ? 14.177 25.835 -35.997 1.00 78.69 1235 LYS A N 1
ATOM 10166 C CA . LYS A 1 1235 ? 13.417 24.576 -35.977 1.00 78.69 1235 LYS A CA 1
ATOM 10167 C C . LYS A 1 1235 ? 14.278 23.320 -35.912 1.00 78.69 1235 LYS A C 1
ATOM 10169 O O . LYS A 1 1235 ? 13.834 22.332 -35.341 1.00 78.69 1235 LYS A O 1
ATOM 10174 N N . LEU A 1 1236 ? 15.451 23.328 -36.542 1.00 77.38 1236 LEU A N 1
ATOM 10175 C CA . LEU A 1 1236 ? 16.330 22.159 -36.586 1.00 77.38 1236 LEU A CA 1
ATOM 10176 C C . LEU A 1 1236 ? 16.947 21.847 -35.216 1.00 77.38 1236 LEU A C 1
ATOM 10178 O O . LEU A 1 1236 ? 17.400 20.727 -35.020 1.00 77.38 1236 LEU A O 1
ATOM 10182 N N . GLY A 1 1237 ? 16.996 22.814 -34.289 1.00 77.12 1237 GLY A N 1
ATOM 10183 C CA . GLY A 1 1237 ? 17.506 22.577 -32.934 1.00 77.12 1237 GLY A CA 1
ATOM 10184 C C . GLY A 1 1237 ? 18.971 22.126 -32.890 1.00 77.12 1237 GLY A C 1
ATOM 10185 O O . GLY A 1 1237 ? 19.388 21.492 -31.930 1.00 77.12 1237 GLY A O 1
ATOM 10186 N N . LEU A 1 1238 ? 19.771 22.450 -33.917 1.00 78.25 1238 LEU A N 1
ATOM 10187 C CA . LEU A 1 1238 ? 21.119 21.886 -34.116 1.00 78.25 1238 LEU A CA 1
ATOM 10188 C C . LEU A 1 1238 ? 22.090 22.144 -32.957 1.00 78.25 1238 LEU A C 1
ATOM 10190 O O . LEU A 1 1238 ? 23.092 21.447 -32.843 1.00 78.25 1238 LEU A O 1
ATOM 10194 N N . LYS A 1 1239 ? 21.810 23.137 -32.108 1.00 74.31 1239 LYS A N 1
ATOM 10195 C CA . LYS A 1 1239 ? 22.651 23.489 -30.961 1.00 74.31 1239 LYS A CA 1
ATOM 10196 C C . LYS A 1 1239 ? 22.675 22.403 -29.880 1.00 74.31 1239 LYS A C 1
ATOM 10198 O O . LYS A 1 1239 ? 23.651 22.326 -29.147 1.00 74.31 1239 LYS A O 1
ATOM 10203 N N . ASP A 1 1240 ? 21.624 21.587 -29.818 1.00 67.12 1240 ASP A N 1
ATOM 10204 C CA . ASP A 1 1240 ? 21.506 20.473 -28.872 1.00 67.12 1240 ASP A CA 1
ATOM 10205 C C . ASP A 1 1240 ? 21.944 19.134 -29.499 1.00 67.12 1240 ASP A C 1
ATOM 10207 O O . ASP A 1 1240 ? 22.071 18.137 -28.796 1.00 67.12 1240 ASP A O 1
ATOM 10211 N N . ILE A 1 1241 ? 22.159 19.106 -30.823 1.00 67.00 1241 ILE A N 1
ATOM 10212 C CA . ILE A 1 1241 ? 22.499 17.900 -31.599 1.00 67.00 1241 ILE A CA 1
ATOM 10213 C C . ILE A 1 1241 ? 23.999 17.847 -31.904 1.00 67.00 1241 ILE A C 1
ATOM 10215 O O . ILE A 1 1241 ? 24.613 16.789 -31.822 1.00 67.00 1241 ILE A O 1
ATOM 10219 N N . LEU A 1 1242 ? 24.591 18.982 -32.285 1.00 70.31 1242 LEU A N 1
ATOM 10220 C CA . LEU A 1 1242 ? 26.008 19.074 -32.623 1.00 70.31 1242 LEU A CA 1
ATOM 10221 C C . LEU A 1 1242 ? 26.860 19.386 -31.394 1.00 70.31 1242 LEU A C 1
ATOM 10223 O O . LEU A 1 1242 ? 26.435 20.105 -30.488 1.00 70.31 1242 LEU A O 1
ATOM 10227 N N . THR A 1 1243 ? 28.113 18.932 -31.415 1.00 74.06 1243 THR A N 1
ATOM 10228 C CA . THR A 1 1243 ? 29.128 19.421 -30.477 1.00 74.06 1243 THR A CA 1
ATOM 10229 C C . THR A 1 1243 ? 29.313 20.927 -30.651 1.00 74.06 1243 THR A C 1
ATOM 10231 O O . THR A 1 1243 ? 29.098 21.476 -31.735 1.00 74.06 1243 THR A O 1
ATOM 10234 N N . THR A 1 1244 ? 29.724 21.621 -29.586 1.00 76.31 1244 THR A N 1
ATOM 10235 C CA . THR A 1 1244 ? 29.920 23.077 -29.630 1.00 76.31 1244 THR A CA 1
ATOM 10236 C C . THR A 1 1244 ? 30.833 23.472 -30.788 1.00 76.31 1244 THR A C 1
ATOM 10238 O O . THR A 1 1244 ? 30.475 24.360 -31.550 1.00 76.31 1244 THR A O 1
ATOM 10241 N N . GLU A 1 1245 ? 31.955 22.766 -30.966 1.00 76.19 1245 GLU A N 1
ATOM 10242 C CA . GLU A 1 1245 ? 32.932 23.016 -32.033 1.00 76.19 1245 GLU A CA 1
ATOM 10243 C C . GLU A 1 1245 ? 32.323 22.844 -33.429 1.00 76.19 1245 GLU A C 1
ATOM 10245 O O . GLU A 1 1245 ? 32.400 23.779 -34.229 1.00 76.19 1245 GLU A O 1
ATOM 10250 N N . ALA A 1 1246 ? 31.622 21.730 -33.678 1.00 78.25 1246 ALA A N 1
ATOM 10251 C CA . ALA A 1 1246 ? 30.932 21.486 -34.944 1.00 78.25 1246 ALA A CA 1
ATOM 10252 C C . ALA A 1 1246 ? 29.836 22.528 -35.205 1.00 78.25 1246 ALA A C 1
ATOM 10254 O O . ALA A 1 1246 ? 29.671 23.006 -36.328 1.00 78.25 1246 ALA A O 1
ATOM 10255 N N . TYR A 1 1247 ? 29.094 22.943 -34.174 1.00 85.81 1247 TYR A N 1
ATOM 10256 C CA . TYR A 1 1247 ? 28.088 23.998 -34.296 1.00 85.81 1247 TYR A CA 1
ATOM 10257 C C . TYR A 1 1247 ? 28.726 25.346 -34.673 1.00 85.81 1247 TYR A C 1
ATOM 10259 O O . TYR A 1 1247 ? 28.174 26.076 -35.502 1.00 85.81 1247 TYR A O 1
ATOM 10267 N N . GLU A 1 1248 ? 29.899 25.682 -34.118 1.00 86.38 1248 GLU A N 1
ATOM 10268 C CA . GLU A 1 1248 ? 30.618 26.913 -34.476 1.00 86.38 1248 GLU A CA 1
ATOM 10269 C C . GLU A 1 1248 ? 31.220 26.875 -35.882 1.00 86.38 1248 GLU A C 1
ATOM 10271 O O . GLU A 1 1248 ? 31.347 27.927 -36.520 1.00 86.38 1248 GLU A O 1
ATOM 10276 N N . SER A 1 1249 ? 31.593 25.692 -36.366 1.00 87.88 1249 SER A N 1
ATOM 10277 C CA . SER A 1 1249 ? 32.241 25.490 -37.659 1.00 87.88 1249 SER A CA 1
ATOM 10278 C C . SER A 1 1249 ? 31.288 25.095 -38.788 1.00 87.88 1249 SER A C 1
ATOM 10280 O O . SER A 1 1249 ? 31.747 24.806 -39.890 1.00 87.88 1249 SER A O 1
ATOM 10282 N N . SER A 1 1250 ? 29.970 25.131 -38.565 1.00 91.75 1250 SER A N 1
ATOM 10283 C CA . SER A 1 1250 ? 28.977 24.705 -39.558 1.00 91.75 1250 SER A CA 1
ATOM 10284 C C . SER A 1 1250 ? 28.279 25.844 -40.311 1.00 91.75 1250 SER A C 1
ATOM 10286 O O . SER A 1 1250 ? 28.063 26.952 -39.802 1.00 91.75 1250 SER A O 1
ATOM 10288 N N . LEU A 1 1251 ? 27.858 25.543 -41.543 1.00 90.69 1251 LEU A N 1
ATOM 10289 C CA . LEU A 1 1251 ? 27.090 26.418 -42.431 1.00 90.69 1251 LEU A CA 1
ATOM 10290 C C . LEU A 1 1251 ? 25.859 25.686 -42.985 1.00 90.69 1251 LEU A C 1
ATOM 10292 O O . LEU A 1 1251 ? 25.963 24.554 -43.451 1.00 90.69 1251 LEU A O 1
ATOM 10296 N N . LEU A 1 1252 ? 24.708 26.361 -43.040 1.00 90.69 1252 LEU A N 1
ATOM 10297 C CA . LEU A 1 1252 ? 23.575 25.918 -43.857 1.00 90.69 1252 LEU A CA 1
ATOM 10298 C C . LEU A 1 1252 ? 23.733 26.411 -45.297 1.00 90.69 1252 LEU A C 1
ATOM 10300 O O . LEU A 1 1252 ? 23.939 27.602 -45.543 1.00 90.69 1252 LEU A O 1
ATOM 10304 N N . VAL A 1 1253 ? 23.585 25.496 -46.248 1.00 88.12 1253 VAL A N 1
ATOM 10305 C CA . VAL A 1 1253 ? 23.815 25.703 -47.679 1.00 88.12 1253 VAL A CA 1
ATOM 10306 C C . VAL A 1 1253 ? 22.546 25.364 -48.451 1.00 88.12 1253 VAL A C 1
ATOM 10308 O O . VAL A 1 1253 ? 22.000 24.270 -48.319 1.00 88.12 1253 VAL A O 1
ATOM 10311 N N . THR A 1 1254 ? 22.082 26.284 -49.296 1.00 86.75 1254 THR A N 1
ATOM 10312 C CA . THR A 1 1254 ? 20.972 26.045 -50.233 1.00 86.75 1254 THR A CA 1
ATOM 10313 C C . THR A 1 1254 ? 21.228 26.711 -51.588 1.00 86.75 1254 THR A C 1
ATOM 10315 O O . THR A 1 1254 ? 22.179 27.475 -51.762 1.00 86.75 1254 THR A O 1
ATOM 10318 N N . GLY A 1 1255 ? 20.369 26.430 -52.568 1.00 77.62 1255 GLY A N 1
ATOM 10319 C CA . GLY A 1 1255 ? 20.459 26.956 -53.935 1.00 77.62 1255 GLY A CA 1
ATOM 10320 C C . GLY A 1 1255 ? 21.153 26.020 -54.930 1.00 77.62 1255 GLY A C 1
ATOM 10321 O O . GLY A 1 1255 ? 21.217 26.343 -56.116 1.00 77.62 1255 GLY A O 1
ATOM 10322 N N . TYR A 1 1256 ? 21.626 24.857 -54.476 1.00 81.12 1256 TYR A N 1
ATOM 10323 C CA . TYR A 1 1256 ? 22.101 23.782 -55.343 1.00 81.12 1256 TYR A CA 1
ATOM 10324 C C . TYR A 1 1256 ? 20.922 22.925 -55.865 1.00 81.12 1256 TYR A C 1
ATOM 10326 O O . TYR A 1 1256 ? 19.833 22.938 -55.279 1.00 81.12 1256 TYR A O 1
ATOM 10334 N N . PRO A 1 1257 ? 21.082 22.191 -56.984 1.00 75.31 1257 PRO A N 1
ATOM 10335 C CA . PRO A 1 1257 ? 20.035 21.316 -57.509 1.00 75.31 1257 PRO A CA 1
ATOM 10336 C C . PRO A 1 1257 ? 19.623 20.242 -56.496 1.00 75.31 1257 PRO A C 1
ATOM 10338 O O . PRO A 1 1257 ? 20.468 19.511 -55.997 1.00 75.31 1257 PRO A O 1
ATOM 10341 N N . THR A 1 1258 ? 18.321 20.065 -56.253 1.00 76.50 1258 THR A N 1
ATOM 10342 C CA . THR A 1 1258 ? 17.791 19.113 -55.249 1.00 76.50 1258 THR A CA 1
ATOM 10343 C C . THR A 1 1258 ? 18.158 17.642 -55.490 1.00 76.50 1258 THR A C 1
ATOM 10345 O O . THR A 1 1258 ? 17.855 16.800 -54.658 1.00 76.50 1258 THR A O 1
ATOM 10348 N N . GLU A 1 1259 ? 18.754 17.327 -56.639 1.00 75.56 1259 GLU A N 1
ATOM 10349 C CA . GLU A 1 1259 ? 19.227 15.992 -57.029 1.00 75.56 1259 GLU A CA 1
ATOM 10350 C C . GLU A 1 1259 ? 20.689 15.734 -56.615 1.00 75.56 1259 GLU A C 1
ATOM 10352 O O . GLU A 1 1259 ? 21.246 14.675 -56.904 1.00 75.56 1259 GLU A O 1
ATOM 10357 N N . TRP A 1 1260 ? 21.359 16.717 -56.007 1.00 77.31 1260 TRP A N 1
ATOM 10358 C CA . TRP A 1 1260 ? 22.732 16.563 -55.538 1.00 77.31 1260 TRP A CA 1
ATOM 10359 C C . TRP A 1 1260 ? 22.771 15.805 -54.212 1.00 77.31 1260 TRP A C 1
ATOM 10361 O O . TRP A 1 1260 ? 21.987 16.069 -53.306 1.00 77.31 1260 TRP A O 1
ATOM 10371 N N . ASN A 1 1261 ? 23.707 14.863 -54.121 1.00 76.00 1261 ASN A N 1
ATOM 10372 C CA . ASN A 1 1261 ? 24.042 14.160 -52.889 1.00 76.00 1261 ASN A CA 1
ATOM 10373 C C . ASN A 1 1261 ? 25.058 14.969 -52.064 1.00 76.00 1261 ASN A C 1
ATOM 10375 O O . ASN A 1 1261 ? 25.637 15.940 -52.560 1.00 76.00 1261 ASN A O 1
ATOM 10379 N N . SER A 1 1262 ? 25.300 14.534 -50.825 1.00 74.81 1262 SER A N 1
ATOM 10380 C CA . SER A 1 1262 ? 26.281 15.128 -49.904 1.00 74.81 1262 SER A CA 1
ATOM 10381 C C . SER A 1 1262 ? 27.650 15.324 -50.559 1.00 74.81 1262 SER A C 1
ATOM 10383 O O . SER A 1 1262 ? 28.207 16.414 -50.494 1.00 74.81 1262 SER A O 1
ATOM 10385 N N . TYR A 1 1263 ? 28.128 14.330 -51.313 1.00 74.38 1263 TYR A N 1
ATOM 10386 C CA . TYR A 1 1263 ? 29.401 14.406 -52.036 1.00 74.38 1263 TYR A CA 1
ATOM 10387 C C . TYR A 1 1263 ? 29.471 15.572 -53.041 1.00 74.38 1263 TYR A C 1
ATOM 10389 O O . TYR A 1 1263 ? 30.441 16.327 -53.063 1.00 74.38 1263 TYR A O 1
ATOM 10397 N N . LYS A 1 1264 ? 28.429 15.774 -53.861 1.00 78.56 1264 LYS A N 1
ATOM 10398 C CA . LYS A 1 1264 ? 28.379 16.898 -54.817 1.00 78.56 1264 LYS A CA 1
ATOM 10399 C C . LYS A 1 1264 ? 28.295 18.254 -54.123 1.00 78.56 1264 LYS A C 1
ATOM 10401 O O . LYS A 1 1264 ? 28.837 19.225 -54.640 1.00 78.56 1264 LYS A O 1
ATOM 10406 N N . VAL A 1 1265 ? 27.613 18.323 -52.981 1.00 81.75 1265 VAL A N 1
ATOM 10407 C CA . VAL A 1 1265 ? 27.540 19.547 -52.173 1.00 81.75 1265 VAL A CA 1
ATOM 10408 C C . VAL A 1 1265 ? 28.894 19.844 -51.527 1.00 81.75 1265 VAL A C 1
ATOM 10410 O O . VAL A 1 1265 ? 29.342 20.985 -51.590 1.00 81.75 1265 VAL A O 1
ATOM 10413 N N . GLY A 1 1266 ? 29.584 18.830 -50.999 1.00 80.56 1266 GLY A N 1
ATOM 10414 C CA . GLY A 1 1266 ? 30.956 18.954 -50.498 1.00 80.56 1266 GLY A CA 1
ATOM 10415 C C . GLY A 1 1266 ? 31.923 19.458 -51.570 1.00 80.56 1266 GLY A C 1
ATOM 10416 O O . GLY A 1 1266 ? 32.760 20.309 -51.291 1.00 80.56 1266 GLY A O 1
ATOM 10417 N N . GLY A 1 1267 ? 31.724 19.052 -52.828 1.00 79.94 1267 GLY A N 1
ATOM 10418 C CA . GLY A 1 1267 ? 32.486 19.554 -53.975 1.00 79.94 1267 GLY A CA 1
ATOM 10419 C C . GLY A 1 1267 ? 32.390 21.068 -54.221 1.00 79.94 1267 GLY A C 1
ATOM 10420 O O . GLY A 1 1267 ? 33.278 21.617 -54.861 1.00 79.94 1267 GLY A O 1
ATOM 10421 N N . ILE A 1 1268 ? 31.372 21.767 -53.694 1.00 80.75 1268 ILE A N 1
ATOM 10422 C CA . ILE A 1 1268 ? 31.294 23.245 -53.734 1.00 80.75 1268 ILE A CA 1
ATOM 10423 C C . ILE A 1 1268 ? 32.432 23.869 -52.909 1.00 80.75 1268 ILE A C 1
ATOM 10425 O O . ILE A 1 1268 ? 32.880 24.978 -53.190 1.00 80.75 1268 ILE A O 1
ATOM 10429 N N . PHE A 1 1269 ? 32.894 23.149 -51.889 1.00 85.50 1269 PHE A N 1
ATOM 10430 C CA . PHE A 1 1269 ? 33.875 23.594 -50.912 1.00 85.50 1269 PHE A CA 1
ATOM 10431 C C . PHE A 1 1269 ? 35.205 22.848 -51.056 1.00 85.50 1269 PHE A C 1
ATOM 10433 O O . PHE A 1 1269 ? 35.946 22.771 -50.087 1.00 85.50 1269 PHE A O 1
ATOM 10440 N N . SER A 1 1270 ? 35.528 22.314 -52.241 1.00 80.00 1270 SER A N 1
ATOM 10441 C CA . SER A 1 1270 ? 36.727 21.487 -52.468 1.00 80.00 1270 SER A CA 1
ATOM 10442 C C . SER A 1 1270 ? 38.050 22.148 -52.069 1.00 80.00 1270 SER A C 1
ATOM 10444 O O . SER A 1 1270 ? 39.017 21.451 -51.783 1.00 80.00 1270 SER A O 1
ATOM 10446 N N . ASP A 1 1271 ? 38.092 23.481 -52.054 1.00 80.56 1271 ASP A N 1
ATOM 10447 C CA . ASP A 1 1271 ? 39.270 24.265 -51.667 1.00 80.56 1271 ASP A CA 1
ATOM 10448 C C . ASP A 1 1271 ? 39.433 24.396 -50.139 1.00 80.56 1271 ASP A C 1
ATOM 10450 O O . ASP A 1 1271 ? 40.390 25.009 -49.665 1.00 80.56 1271 ASP A O 1
ATOM 10454 N N . PHE A 1 1272 ? 38.499 23.844 -49.359 1.00 84.94 1272 PHE A N 1
ATOM 10455 C CA . PHE A 1 1272 ? 38.453 23.928 -47.903 1.00 84.94 1272 PHE A CA 1
ATOM 10456 C C . PHE A 1 1272 ? 38.321 22.528 -47.286 1.00 84.94 1272 PHE A C 1
ATOM 10458 O O . PHE A 1 1272 ? 37.605 21.687 -47.829 1.00 84.94 1272 PHE A O 1
ATOM 10465 N N . PRO A 1 1273 ? 38.961 22.259 -46.137 1.00 79.19 1273 PRO A N 1
ATOM 10466 C CA . PRO A 1 1273 ? 38.780 20.998 -45.427 1.00 79.19 1273 PRO A CA 1
ATOM 10467 C C . PRO A 1 1273 ? 37.371 20.936 -44.820 1.00 79.19 1273 PRO A C 1
ATOM 10469 O O . PRO A 1 1273 ? 37.036 21.658 -43.874 1.00 79.19 1273 PRO A O 1
ATOM 10472 N N . VAL A 1 1274 ? 36.533 20.094 -45.422 1.00 83.44 1274 VAL A N 1
ATOM 10473 C CA . VAL A 1 1274 ? 35.177 19.772 -44.968 1.00 83.44 1274 VAL A CA 1
ATOM 10474 C C . VAL A 1 1274 ? 35.247 18.491 -44.146 1.00 83.44 1274 VAL A C 1
ATOM 10476 O O . VAL A 1 1274 ? 35.745 17.483 -44.643 1.00 83.44 1274 VAL A O 1
ATOM 10479 N N . GLU A 1 1275 ? 34.743 18.534 -42.916 1.00 80.00 1275 GLU A N 1
ATOM 10480 C CA . GLU A 1 1275 ? 34.626 17.353 -42.055 1.00 80.00 1275 GLU A CA 1
ATOM 10481 C C . GLU A 1 1275 ? 33.411 16.513 -42.439 1.00 80.00 1275 GLU A C 1
ATOM 10483 O O . GLU A 1 1275 ? 33.526 15.300 -42.580 1.00 80.00 1275 GLU A O 1
ATOM 10488 N N . ASP A 1 1276 ? 32.256 17.158 -42.645 1.00 82.00 1276 ASP A N 1
ATOM 10489 C CA . ASP A 1 1276 ? 31.006 16.448 -42.919 1.00 82.00 1276 ASP A CA 1
ATOM 10490 C C . ASP A 1 1276 ? 29.993 17.282 -43.728 1.00 82.00 1276 ASP A C 1
ATOM 10492 O O . ASP A 1 1276 ? 30.008 18.521 -43.731 1.00 82.00 1276 ASP A O 1
ATOM 10496 N N . VAL A 1 1277 ? 29.096 16.588 -44.439 1.00 83.69 1277 VAL A N 1
ATOM 10497 C CA . VAL A 1 1277 ? 27.993 17.156 -45.224 1.00 83.69 1277 VAL A CA 1
ATOM 10498 C C . VAL A 1 1277 ? 26.703 16.358 -45.010 1.00 83.69 1277 VAL A C 1
ATOM 10500 O O . VAL A 1 1277 ? 26.450 15.347 -45.670 1.00 83.69 1277 VAL A O 1
ATOM 10503 N N . LEU A 1 1278 ? 25.807 16.902 -44.188 1.00 80.00 1278 LEU A N 1
ATOM 10504 C CA . LEU A 1 1278 ? 24.500 16.324 -43.864 1.00 80.00 1278 LEU A CA 1
ATOM 10505 C C . LEU A 1 1278 ? 23.374 16.994 -44.664 1.00 80.00 1278 LEU A C 1
ATOM 10507 O O . LEU A 1 1278 ? 23.294 18.218 -44.762 1.00 80.00 1278 LEU A O 1
ATOM 10511 N N . ILE A 1 1279 ? 22.456 16.216 -45.240 1.00 79.06 1279 ILE A N 1
ATOM 10512 C CA . ILE A 1 1279 ? 21.279 16.761 -45.941 1.00 79.06 1279 ILE A CA 1
ATOM 10513 C C . ILE A 1 1279 ? 20.151 16.967 -44.925 1.00 79.06 1279 ILE A C 1
ATOM 10515 O O . ILE A 1 1279 ? 19.550 16.007 -44.456 1.00 79.06 1279 ILE A O 1
ATOM 10519 N N . VAL A 1 1280 ? 19.837 18.228 -44.616 1.00 80.88 1280 VAL A N 1
ATOM 10520 C CA . VAL A 1 1280 ? 18.879 18.610 -43.555 1.00 80.88 1280 VAL A CA 1
ATOM 10521 C C . VAL A 1 1280 ? 17.499 19.033 -44.075 1.00 80.88 1280 VAL A C 1
ATOM 10523 O O . VAL A 1 1280 ? 16.643 19.524 -43.336 1.00 80.88 1280 VAL A O 1
ATOM 10526 N N . GLY A 1 1281 ? 17.279 18.892 -45.379 1.00 76.25 1281 GLY A N 1
ATOM 10527 C CA . GLY A 1 1281 ? 16.016 19.201 -46.035 1.00 76.25 1281 GLY A CA 1
ATOM 10528 C C . GLY A 1 1281 ? 16.134 19.114 -47.552 1.00 76.25 1281 GLY A C 1
ATOM 10529 O O . GLY A 1 1281 ? 17.209 18.899 -48.115 1.00 76.25 1281 GLY A O 1
ATOM 10530 N N . LYS A 1 1282 ? 15.016 19.301 -48.258 1.00 76.12 1282 LYS A N 1
ATOM 10531 C CA . LYS A 1 1282 ? 14.995 19.193 -49.725 1.00 76.12 1282 LYS A CA 1
ATOM 10532 C C . LYS A 1 1282 ? 15.754 20.359 -50.384 1.00 76.12 1282 LYS A C 1
ATOM 10534 O O . LYS A 1 1282 ? 15.185 21.428 -50.588 1.00 76.12 1282 LYS A O 1
ATOM 10539 N N . GLY A 1 1283 ? 17.017 20.129 -50.754 1.00 77.94 1283 GLY A N 1
ATOM 10540 C CA . GLY A 1 1283 ? 17.919 21.153 -51.308 1.00 77.94 1283 GLY A CA 1
ATOM 10541 C C . GLY A 1 1283 ? 18.573 22.045 -50.247 1.00 77.94 1283 GLY A C 1
ATOM 10542 O O . GLY A 1 1283 ? 18.913 23.196 -50.539 1.00 77.94 1283 GLY A O 1
ATOM 10543 N N . ILE A 1 1284 ? 18.687 21.546 -49.013 1.00 85.69 1284 ILE A N 1
ATOM 10544 C CA . ILE A 1 1284 ? 19.365 22.218 -47.903 1.00 85.69 1284 ILE A CA 1
ATOM 10545 C C . ILE A 1 1284 ? 20.341 21.224 -47.281 1.00 85.69 1284 ILE A C 1
ATOM 10547 O O . ILE A 1 1284 ? 19.952 20.119 -46.907 1.00 85.69 1284 ILE A O 1
ATOM 10551 N N . SER A 1 1285 ? 21.597 21.631 -47.149 1.00 87.69 1285 SER A N 1
ATOM 10552 C CA . SER A 1 1285 ? 22.633 20.845 -46.484 1.00 87.69 1285 SER A CA 1
ATOM 10553 C C . SER A 1 1285 ? 23.274 21.633 -45.362 1.00 87.69 1285 SER A C 1
ATOM 10555 O O . SER A 1 1285 ? 23.400 22.852 -45.446 1.00 87.69 1285 SER A O 1
ATOM 10557 N N . LEU A 1 1286 ? 23.690 20.920 -44.333 1.00 90.81 1286 LEU A N 1
ATOM 10558 C CA . LEU A 1 1286 ? 24.580 21.381 -43.292 1.00 90.81 1286 LEU A CA 1
ATOM 10559 C C . LEU A 1 1286 ? 25.991 20.919 -43.652 1.00 90.81 1286 LEU A C 1
ATOM 10561 O O . LEU A 1 1286 ? 26.190 19.744 -43.943 1.00 90.81 1286 LEU A O 1
ATOM 10565 N N . VAL A 1 1287 ? 26.936 21.850 -43.698 1.00 90.88 1287 VAL A N 1
ATOM 10566 C CA . VAL A 1 1287 ? 28.338 21.571 -44.025 1.00 90.88 1287 VAL A CA 1
ATOM 10567 C C . VAL A 1 1287 ? 29.189 21.993 -42.845 1.00 90.88 1287 VAL A C 1
ATOM 10569 O O . VAL A 1 1287 ? 29.135 23.163 -42.453 1.00 90.88 1287 VAL A O 1
ATOM 10572 N N . THR A 1 1288 ? 29.957 21.057 -42.304 1.00 90.44 1288 THR A N 1
ATOM 10573 C CA . THR A 1 1288 ? 30.822 21.250 -41.139 1.00 90.44 1288 THR A CA 1
ATOM 10574 C C . THR A 1 1288 ? 32.274 21.298 -41.592 1.00 90.44 1288 THR A C 1
ATOM 10576 O O . THR A 1 1288 ? 32.717 20.475 -42.393 1.00 90.44 1288 THR A O 1
ATOM 10579 N N . PHE A 1 1289 ? 33.004 22.303 -41.122 1.00 89.94 1289 PHE A N 1
ATOM 10580 C CA . PHE A 1 1289 ? 34.411 22.514 -41.450 1.00 89.94 1289 PHE A CA 1
ATOM 10581 C C . PHE A 1 1289 ? 35.283 22.227 -40.233 1.00 89.94 1289 PHE A C 1
ATOM 10583 O O . PHE A 1 1289 ? 34.835 22.373 -39.101 1.00 89.94 1289 PHE A O 1
ATOM 10590 N N . GLU A 1 1290 ? 36.561 21.958 -40.475 1.00 80.62 1290 GLU A N 1
ATOM 10591 C CA . GLU A 1 1290 ? 37.548 21.688 -39.420 1.00 80.62 1290 GLU A CA 1
ATOM 10592 C C . GLU A 1 1290 ? 37.656 22.837 -38.398 1.00 80.62 1290 GLU A C 1
ATOM 10594 O O . GLU A 1 1290 ? 37.893 22.635 -37.212 1.00 80.62 1290 GLU A O 1
ATOM 10599 N N . THR A 1 1291 ? 37.453 24.091 -38.830 1.00 83.50 1291 THR A N 1
ATOM 10600 C CA . THR A 1 1291 ? 37.413 25.233 -37.907 1.00 83.50 1291 THR A CA 1
ATOM 10601 C C . THR A 1 1291 ? 36.411 26.304 -38.332 1.00 83.50 1291 THR A C 1
ATOM 10603 O O . THR A 1 1291 ? 36.156 26.539 -39.517 1.00 83.50 1291 THR A O 1
ATOM 10606 N N . LYS A 1 1292 ? 35.914 27.077 -37.358 1.00 85.50 1292 LYS A N 1
ATOM 10607 C CA . LYS A 1 1292 ? 35.060 28.254 -37.611 1.00 85.50 1292 LYS A CA 1
ATOM 10608 C C . LYS A 1 1292 ? 35.706 29.330 -38.491 1.00 85.50 1292 LYS A C 1
ATOM 10610 O O . LYS A 1 1292 ? 35.006 30.097 -39.154 1.00 85.50 1292 LYS A O 1
ATOM 10615 N N . PHE A 1 1293 ? 37.039 29.398 -38.518 1.00 84.88 1293 PHE A N 1
ATOM 10616 C CA . PHE A 1 1293 ? 37.776 30.324 -39.382 1.00 84.88 1293 PHE A CA 1
ATOM 10617 C C . PHE A 1 1293 ? 37.688 29.903 -40.849 1.00 84.88 1293 PHE A C 1
ATOM 10619 O O . PHE A 1 1293 ? 37.453 30.748 -41.714 1.00 84.88 1293 PHE A O 1
ATOM 10626 N N . ILE A 1 1294 ? 37.808 28.601 -41.110 1.00 85.06 1294 ILE A N 1
ATOM 10627 C CA . ILE A 1 1294 ? 37.664 28.008 -42.442 1.00 85.06 1294 ILE A CA 1
ATOM 10628 C C . ILE A 1 1294 ? 36.222 28.166 -42.921 1.00 85.06 1294 ILE A C 1
ATOM 10630 O O . ILE A 1 1294 ? 36.011 28.630 -44.037 1.00 85.06 1294 ILE A O 1
ATOM 10634 N N . ALA A 1 1295 ? 35.233 27.938 -42.051 1.00 87.94 1295 ALA A N 1
ATOM 10635 C CA . ALA A 1 1295 ? 33.827 28.200 -42.366 1.00 87.94 1295 ALA A CA 1
ATOM 10636 C C . ALA A 1 1295 ? 33.580 29.668 -42.782 1.00 87.94 1295 ALA A C 1
ATOM 10638 O O . ALA A 1 1295 ? 32.883 29.938 -43.763 1.00 87.94 1295 ALA A O 1
ATOM 10639 N N . ALA A 1 1296 ? 34.190 30.638 -42.085 1.00 85.62 1296 ALA A N 1
ATOM 10640 C CA . ALA A 1 1296 ? 34.086 32.057 -42.441 1.00 85.62 1296 ALA A CA 1
ATOM 10641 C C . ALA A 1 1296 ? 34.734 32.381 -43.801 1.00 85.62 1296 ALA A C 1
ATOM 10643 O O . ALA A 1 1296 ? 34.173 33.164 -44.575 1.00 85.62 1296 ALA A O 1
ATOM 10644 N N . GLN A 1 1297 ? 35.902 31.795 -44.090 1.00 83.75 1297 GLN A N 1
ATOM 10645 C CA . GLN A 1 1297 ? 36.617 31.963 -45.361 1.00 83.75 1297 GLN A CA 1
ATOM 10646 C C . GLN A 1 1297 ? 35.866 31.314 -46.528 1.00 83.75 1297 GLN A C 1
ATOM 10648 O O . GLN A 1 1297 ? 35.677 31.959 -47.560 1.00 83.75 1297 GLN A O 1
ATOM 10653 N N . ALA A 1 1298 ? 35.374 30.089 -46.338 1.00 84.88 1298 ALA A N 1
ATOM 10654 C CA . ALA A 1 1298 ? 34.563 29.357 -47.302 1.00 84.88 1298 ALA A CA 1
ATOM 10655 C C . ALA A 1 1298 ? 33.295 30.134 -47.666 1.00 84.88 1298 ALA A C 1
ATOM 10657 O O . ALA A 1 1298 ? 33.007 30.361 -48.845 1.00 84.88 1298 ALA A O 1
ATOM 10658 N N . ALA A 1 1299 ? 32.587 30.642 -46.651 1.00 84.94 1299 ALA A N 1
ATOM 10659 C CA . ALA A 1 1299 ? 31.422 31.491 -46.853 1.00 84.94 1299 ALA A CA 1
ATOM 10660 C C . ALA A 1 1299 ? 31.764 32.759 -47.654 1.00 84.94 1299 ALA A C 1
ATOM 10662 O O . ALA A 1 1299 ? 31.041 33.110 -48.585 1.00 84.94 1299 ALA A O 1
ATOM 10663 N N . ALA A 1 1300 ? 32.869 33.436 -47.330 1.00 81.50 1300 ALA A N 1
ATOM 10664 C CA . ALA A 1 1300 ? 33.266 34.665 -48.013 1.00 81.50 1300 ALA A CA 1
ATOM 10665 C C . ALA A 1 1300 ? 33.689 34.437 -49.477 1.00 81.50 1300 ALA A C 1
ATOM 10667 O O . ALA A 1 1300 ? 33.269 35.192 -50.357 1.00 81.50 1300 ALA A O 1
ATOM 10668 N N . ASN A 1 1301 ? 34.469 33.388 -49.759 1.00 79.12 1301 ASN A N 1
ATOM 10669 C CA . ASN A 1 1301 ? 34.944 33.085 -51.113 1.00 79.12 1301 ASN A CA 1
ATOM 10670 C C . ASN A 1 1301 ? 33.799 32.705 -52.056 1.00 79.12 1301 ASN A C 1
ATOM 10672 O O . ASN A 1 1301 ? 33.714 33.242 -53.161 1.00 79.12 1301 ASN A O 1
ATOM 10676 N N . ILE A 1 1302 ? 32.870 31.850 -51.619 1.00 73.81 1302 ILE A N 1
ATOM 10677 C CA . ILE A 1 1302 ? 31.751 31.421 -52.474 1.00 73.81 1302 ILE A CA 1
ATOM 10678 C C . ILE A 1 1302 ? 30.763 32.564 -52.720 1.00 73.81 1302 ILE A C 1
ATOM 10680 O O . ILE A 1 1302 ? 30.227 32.694 -53.822 1.00 73.81 1302 ILE A O 1
ATOM 10684 N N . ILE A 1 1303 ? 30.551 33.448 -51.737 1.00 68.44 1303 ILE A N 1
ATOM 10685 C CA . ILE A 1 1303 ? 29.738 34.656 -51.944 1.00 68.44 1303 ILE A CA 1
ATOM 10686 C C . ILE A 1 1303 ? 30.364 35.565 -53.019 1.00 68.44 1303 ILE A C 1
ATOM 10688 O O . ILE A 1 1303 ? 29.616 36.163 -53.792 1.00 68.44 1303 ILE A O 1
ATOM 10692 N N . ASN A 1 1304 ? 31.696 35.628 -53.125 1.00 64.69 1304 ASN A N 1
ATOM 10693 C CA . ASN A 1 1304 ? 32.392 36.394 -54.168 1.00 64.69 1304 ASN A CA 1
ATOM 10694 C C . ASN A 1 1304 ? 32.376 35.702 -55.549 1.00 64.69 1304 ASN A C 1
ATOM 10696 O O . ASN A 1 1304 ? 32.234 36.382 -56.570 1.00 64.69 1304 ASN A O 1
ATOM 10700 N N . LEU A 1 1305 ? 32.432 34.364 -55.594 1.00 58.75 1305 LEU A N 1
ATOM 10701 C CA . LEU A 1 1305 ? 32.341 33.556 -56.826 1.00 58.75 1305 LEU A CA 1
ATOM 10702 C C . LEU A 1 1305 ? 30.978 33.658 -57.541 1.00 58.75 1305 LEU A C 1
ATOM 10704 O O . LEU A 1 1305 ? 30.864 33.286 -58.709 1.00 58.75 1305 LEU A O 1
ATOM 10708 N N . LYS A 1 1306 ? 29.954 34.247 -56.896 1.00 52.69 1306 LYS A N 1
ATOM 10709 C CA . LYS A 1 1306 ? 28.615 34.528 -57.467 1.00 52.69 1306 LYS A CA 1
ATOM 10710 C C . LYS A 1 1306 ? 28.617 35.300 -58.799 1.00 52.69 1306 LYS A C 1
ATOM 10712 O O . LYS A 1 1306 ? 27.553 35.467 -59.396 1.00 52.69 1306 LYS A O 1
ATOM 10717 N N . SER A 1 1307 ? 29.760 35.815 -59.250 1.00 48.31 1307 SER A N 1
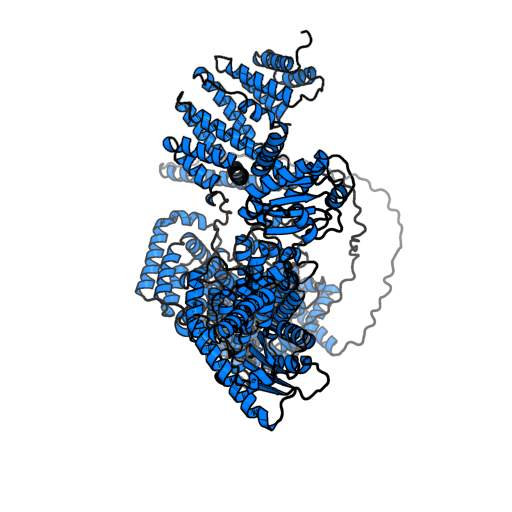ATOM 10718 C CA . SER A 1 1307 ? 29.898 36.496 -60.536 1.00 48.31 1307 SER A CA 1
ATOM 10719 C C . SER A 1 1307 ? 29.996 35.545 -61.741 1.00 48.31 1307 SER A C 1
ATOM 10721 O O . SER A 1 1307 ? 29.592 35.953 -62.830 1.00 48.31 1307 SER A O 1
ATOM 10723 N N . GLU A 1 1308 ? 30.424 34.287 -61.572 1.00 48.06 1308 GLU A N 1
ATOM 10724 C CA . GLU A 1 1308 ? 30.631 33.357 -62.701 1.00 48.06 1308 GLU A CA 1
ATOM 10725 C C . GLU A 1 1308 ? 29.596 32.221 -62.780 1.00 48.06 1308 GLU A C 1
ATOM 10727 O O . GLU A 1 1308 ? 29.154 31.865 -63.878 1.00 48.06 1308 GLU A O 1
ATOM 10732 N N . ASP A 1 1309 ? 29.122 31.701 -61.644 1.00 48.72 1309 ASP A N 1
ATOM 10733 C CA . ASP A 1 1309 ? 28.218 30.549 -61.634 1.00 48.72 1309 ASP A CA 1
ATOM 10734 C C . ASP A 1 1309 ? 26.734 30.928 -61.731 1.00 48.72 1309 ASP A C 1
ATOM 10736 O O . ASP A 1 1309 ? 26.187 31.721 -60.963 1.00 48.72 1309 ASP A O 1
ATOM 10740 N N . LYS A 1 1310 ? 26.017 30.282 -62.662 1.00 54.44 1310 LYS A N 1
ATOM 10741 C CA . LYS A 1 1310 ? 24.563 30.465 -62.864 1.00 54.44 1310 LYS A CA 1
ATOM 10742 C C . LYS A 1 1310 ? 23.713 30.078 -61.640 1.00 54.44 1310 LYS A C 1
ATOM 10744 O O . LYS A 1 1310 ? 22.523 30.406 -61.614 1.00 54.44 1310 LYS A O 1
ATOM 10749 N N . ASN A 1 1311 ? 24.292 29.400 -60.649 1.00 57.88 1311 ASN A N 1
ATOM 10750 C CA . ASN A 1 1311 ? 23.619 28.983 -59.424 1.00 57.88 1311 ASN A CA 1
ATOM 10751 C C . ASN A 1 1311 ? 23.898 29.989 -58.300 1.00 57.88 1311 ASN A C 1
ATOM 10753 O O . ASN A 1 1311 ? 25.023 30.132 -57.835 1.00 57.88 1311 ASN A O 1
ATOM 10757 N N . LYS A 1 1312 ? 22.855 30.682 -57.830 1.00 66.56 1312 LYS A N 1
ATOM 10758 C CA . LYS A 1 1312 ? 22.961 31.566 -56.662 1.00 66.56 1312 LYS A CA 1
ATOM 10759 C C . LYS A 1 1312 ? 22.875 30.749 -55.374 1.00 66.56 1312 LYS A C 1
ATOM 10761 O O . LYS A 1 1312 ? 21.781 30.576 -54.837 1.00 66.56 1312 LYS A O 1
ATOM 10766 N N . TYR A 1 1313 ? 24.013 30.263 -54.887 1.00 78.69 1313 TYR A N 1
ATOM 10767 C CA . TYR A 1 1313 ? 24.091 29.627 -53.572 1.00 78.69 1313 TYR A CA 1
ATOM 10768 C C . TYR A 1 1313 ? 23.844 30.656 -52.459 1.00 78.69 1313 TYR A C 1
ATOM 10770 O O . TYR A 1 1313 ? 24.323 31.796 -52.516 1.00 78.69 1313 TYR A O 1
ATOM 10778 N N . VAL A 1 1314 ? 23.076 30.260 -51.446 1.00 82.38 1314 VAL A N 1
ATOM 10779 C CA . VAL A 1 1314 ? 22.823 31.058 -50.240 1.00 82.38 1314 VAL A CA 1
ATOM 10780 C C . VAL A 1 1314 ? 23.366 30.279 -49.049 1.00 82.38 1314 VAL A C 1
ATOM 10782 O O . VAL A 1 1314 ? 23.019 29.115 -48.857 1.00 82.38 1314 VAL A O 1
ATOM 10785 N N . LEU A 1 1315 ? 24.241 30.935 -48.289 1.00 87.12 1315 LEU A N 1
ATOM 10786 C CA . LEU A 1 1315 ? 25.007 30.361 -47.187 1.00 87.12 1315 LEU A CA 1
ATOM 10787 C C . LEU A 1 1315 ? 24.630 31.093 -45.897 1.00 87.12 1315 LEU A C 1
ATOM 10789 O O . LEU A 1 1315 ? 24.669 32.326 -45.861 1.00 87.12 1315 LEU A O 1
ATOM 10793 N N . LEU A 1 1316 ? 24.273 30.349 -44.851 1.00 88.50 1316 LEU A N 1
ATOM 10794 C CA . LEU A 1 1316 ? 23.964 30.879 -43.524 1.00 88.50 1316 LEU A CA 1
ATOM 10795 C C . LEU A 1 1316 ? 24.864 30.205 -42.477 1.00 88.50 1316 LEU A C 1
ATOM 10797 O O . LEU A 1 1316 ? 24.595 29.068 -42.090 1.00 88.50 1316 LEU A O 1
ATOM 10801 N N . PRO A 1 1317 ? 25.905 30.895 -41.983 1.00 90.12 1317 PRO A N 1
ATOM 10802 C CA . PRO A 1 1317 ? 26.639 30.436 -40.809 1.00 90.12 1317 PRO A CA 1
ATOM 10803 C C . PRO A 1 1317 ? 25.732 30.312 -39.581 1.00 90.12 1317 PRO A C 1
ATOM 10805 O O . PRO A 1 1317 ? 24.835 31.141 -39.391 1.00 90.12 1317 PRO A O 1
ATOM 10808 N N . LEU A 1 1318 ? 25.956 29.299 -38.741 1.00 88.75 1318 LEU A N 1
ATOM 10809 C CA . LEU A 1 1318 ? 25.093 29.052 -37.578 1.00 88.75 1318 LEU A CA 1
ATOM 10810 C C . LEU A 1 1318 ? 25.279 30.091 -36.460 1.00 88.75 1318 LEU A C 1
ATOM 10812 O O . LEU A 1 1318 ? 24.316 30.432 -35.773 1.00 88.75 1318 LEU A O 1
ATOM 10816 N N . ILE A 1 1319 ? 26.494 30.633 -36.312 1.00 87.62 1319 ILE A N 1
ATOM 10817 C CA . ILE A 1 1319 ? 26.852 31.613 -35.275 1.00 87.62 1319 ILE A CA 1
ATOM 10818 C C . ILE A 1 1319 ? 27.031 33.017 -35.862 1.00 87.62 1319 ILE A C 1
ATOM 10820 O O . ILE A 1 1319 ? 27.638 33.207 -36.919 1.00 87.62 1319 ILE A O 1
ATOM 10824 N N . GLU A 1 1320 ? 26.545 34.022 -35.131 1.00 84.06 1320 GLU A N 1
ATOM 10825 C CA . GLU A 1 1320 ? 26.569 35.432 -35.535 1.00 84.06 1320 GLU A CA 1
ATOM 10826 C C . GLU A 1 1320 ? 27.991 35.988 -35.741 1.00 84.06 1320 GLU A C 1
ATOM 10828 O O . GLU A 1 1320 ? 28.221 36.771 -36.663 1.00 84.06 1320 GLU A O 1
ATOM 10833 N N . ASP A 1 1321 ? 28.970 35.536 -34.957 1.00 83.62 1321 ASP A N 1
ATOM 10834 C CA . ASP A 1 1321 ? 30.372 35.950 -35.094 1.00 83.62 1321 ASP A CA 1
ATOM 10835 C C . ASP A 1 1321 ? 30.957 35.551 -36.458 1.00 83.62 1321 ASP A C 1
ATOM 10837 O O . ASP A 1 1321 ? 31.611 36.360 -37.124 1.00 83.62 1321 ASP A O 1
ATOM 10841 N N . VAL A 1 1322 ? 30.646 34.339 -36.931 1.00 85.12 1322 VAL A N 1
ATOM 10842 C CA . VAL A 1 1322 ? 31.059 33.829 -38.250 1.00 85.12 1322 VAL A CA 1
ATOM 10843 C C . VAL A 1 1322 ? 30.323 34.577 -39.372 1.00 85.12 1322 VAL A C 1
ATOM 10845 O O . VAL A 1 1322 ? 30.918 34.909 -40.405 1.00 85.12 1322 VAL A O 1
ATOM 10848 N N . ARG A 1 1323 ? 29.050 34.951 -39.163 1.00 85.06 1323 ARG A N 1
ATOM 10849 C CA . ARG A 1 1323 ? 28.299 35.828 -40.089 1.00 85.06 1323 ARG A CA 1
ATOM 10850 C C . ARG A 1 1323 ? 28.920 37.219 -40.194 1.00 85.06 1323 ARG A C 1
ATOM 10852 O O . ARG A 1 1323 ? 29.025 37.775 -41.287 1.00 85.06 1323 ARG A O 1
ATOM 10859 N N . CYS A 1 1324 ? 29.345 37.792 -39.073 1.00 83.38 1324 CYS A N 1
ATOM 10860 C CA . CYS A 1 1324 ? 30.008 39.091 -39.044 1.00 83.38 1324 CYS A CA 1
ATOM 10861 C C . CYS A 1 1324 ? 31.388 39.033 -39.712 1.00 83.38 1324 CYS A C 1
ATOM 10863 O O . CYS A 1 1324 ? 31.743 39.943 -40.466 1.00 83.38 1324 CYS A O 1
ATOM 10865 N N . ALA A 1 1325 ? 32.154 37.968 -39.463 1.00 81.06 1325 ALA A N 1
ATOM 10866 C CA . ALA A 1 1325 ? 33.471 37.756 -40.055 1.00 81.06 1325 ALA A CA 1
ATOM 10867 C C . ALA A 1 1325 ? 33.393 37.574 -41.578 1.00 81.06 1325 ALA A C 1
ATOM 10869 O O . ALA A 1 1325 ? 34.095 38.275 -42.305 1.00 81.06 1325 ALA A O 1
ATOM 10870 N N . SER A 1 1326 ? 32.493 36.718 -42.069 1.00 80.19 1326 SER A N 1
ATOM 10871 C CA . SER A 1 1326 ? 32.295 36.490 -43.510 1.00 80.19 1326 SER A CA 1
ATOM 10872 C C . SER A 1 1326 ? 31.899 37.771 -44.254 1.00 80.19 1326 SER A C 1
ATOM 10874 O O . SER A 1 1326 ? 32.518 38.093 -45.266 1.00 80.19 1326 SER A O 1
ATOM 10876 N N . LYS A 1 1327 ? 30.970 38.578 -43.709 1.00 80.38 1327 LYS A N 1
ATOM 10877 C CA . LYS A 1 1327 ? 30.606 39.898 -44.274 1.00 80.38 1327 LYS A CA 1
ATOM 10878 C C . LYS A 1 1327 ? 31.797 40.860 -44.354 1.00 80.38 1327 LYS A C 1
ATOM 10880 O O . LYS A 1 1327 ? 31.946 41.582 -45.342 1.00 80.38 1327 LYS A O 1
ATOM 10885 N N . LYS A 1 1328 ? 32.652 40.889 -43.326 1.00 78.38 1328 LYS A N 1
ATOM 10886 C CA . LYS A 1 1328 ? 33.874 41.711 -43.330 1.00 78.38 1328 LYS A CA 1
ATOM 10887 C C . LYS A 1 1328 ? 34.872 41.218 -44.375 1.00 78.38 1328 LYS A C 1
ATOM 10889 O O . LYS A 1 1328 ? 35.398 42.036 -45.120 1.00 78.38 1328 LYS A O 1
ATOM 10894 N N . LEU A 1 1329 ? 35.086 39.906 -44.468 1.00 72.94 1329 LEU A N 1
ATOM 10895 C CA . LEU A 1 1329 ? 35.984 39.295 -45.450 1.00 72.94 1329 LEU A CA 1
ATOM 10896 C C . LEU A 1 1329 ? 35.522 39.561 -46.888 1.00 72.94 1329 LEU A C 1
ATOM 10898 O O . LEU A 1 1329 ? 36.353 39.899 -47.721 1.00 72.94 1329 LEU A O 1
ATOM 10902 N N . THR A 1 1330 ? 34.216 39.528 -47.179 1.00 69.19 1330 THR A N 1
ATOM 10903 C CA . THR A 1 1330 ? 33.690 39.869 -48.519 1.00 69.19 1330 THR A CA 1
ATOM 10904 C C . THR A 1 1330 ? 33.919 41.328 -48.931 1.00 69.19 1330 THR A C 1
ATOM 10906 O O . THR A 1 1330 ? 33.952 41.632 -50.122 1.00 69.19 1330 THR A O 1
ATOM 10909 N N . LEU A 1 1331 ? 34.091 42.251 -47.976 1.00 66.50 1331 LEU A N 1
ATOM 10910 C CA . LEU A 1 1331 ? 34.383 43.658 -48.277 1.00 66.50 1331 LEU A CA 1
ATOM 10911 C C . LEU A 1 1331 ? 35.853 43.883 -48.651 1.00 66.50 1331 LEU A C 1
ATOM 10913 O O . LEU A 1 1331 ? 36.134 44.812 -49.399 1.00 66.50 1331 LEU A O 1
ATOM 10917 N N . ILE A 1 1332 ? 36.782 43.048 -48.170 1.00 55.12 1332 ILE A N 1
ATOM 10918 C CA . ILE A 1 1332 ? 38.225 43.268 -48.356 1.00 55.12 1332 ILE A CA 1
ATOM 10919 C C . ILE A 1 1332 ? 38.617 43.242 -49.846 1.00 55.12 1332 ILE A C 1
ATOM 10921 O O . ILE A 1 1332 ? 39.213 44.222 -50.289 1.00 55.12 1332 ILE A O 1
ATOM 10925 N N . PRO A 1 1333 ? 38.224 42.239 -50.661 1.00 51.78 1333 PRO A N 1
ATOM 10926 C CA . PRO A 1 1333 ? 38.545 42.229 -52.090 1.00 51.78 1333 PRO A CA 1
ATOM 10927 C C . PRO A 1 1333 ? 37.820 43.297 -52.910 1.00 51.78 1333 PRO A C 1
ATOM 10929 O O . PRO A 1 1333 ? 38.256 43.586 -54.009 1.00 51.78 1333 PRO A O 1
ATOM 10932 N N . ASN A 1 1334 ? 36.704 43.851 -52.420 1.00 50.94 1334 ASN A N 1
ATOM 10933 C CA . ASN A 1 1334 ? 35.985 44.926 -53.117 1.00 50.94 1334 ASN A CA 1
ATOM 10934 C C . ASN A 1 1334 ? 36.563 46.320 -52.813 1.00 50.94 1334 ASN A C 1
ATOM 10936 O O . ASN A 1 1334 ? 36.238 47.283 -53.507 1.00 50.94 1334 ASN A O 1
ATOM 10940 N N . VAL A 1 1335 ? 37.344 46.448 -51.735 1.00 47.62 1335 VAL A N 1
ATOM 10941 C CA . VAL A 1 1335 ? 38.049 47.684 -51.363 1.00 47.62 1335 VAL A CA 1
ATOM 10942 C C . VAL A 1 1335 ? 39.483 47.690 -51.904 1.00 47.62 1335 VAL A C 1
ATOM 10944 O O . VAL A 1 1335 ? 40.000 48.768 -52.200 1.00 47.62 1335 VAL A O 1
ATOM 10947 N N . CYS A 1 1336 ? 40.116 46.517 -52.012 1.00 32.81 1336 CYS A N 1
ATOM 10948 C CA . CYS A 1 1336 ? 41.345 46.318 -52.784 1.00 32.81 1336 CYS A CA 1
ATOM 10949 C C . CYS A 1 1336 ? 41.077 46.462 -54.284 1.00 32.81 1336 CYS A C 1
ATOM 10951 O O . CYS A 1 1336 ? 41.968 47.022 -54.964 1.00 32.81 1336 CYS A O 1
#

Secondary structure (DSSP, 8-state):
--S--HHHHHHHHHHHHHTT-S-HHHHHHHHHHHHTTPPPPHHHHHHHHHHHHHHHHH-SS--GGGHHHHHHHHHHHTTTSHHHHHHHHHS--SS--GGGHHHHHHHHHHHHHHHHH---SSSSHHHHHHHHHHHHHHHHHHHHHHT-TT-HHHHHHHHHHHHHHHH-HHHHHHHHHHHHH-HHHHHHHHHHHHHHHTT-HHHHHHIIIIIIS--GGGS---SS-------HHHHHHHHHHHT-TTS-HHHHHHHHHHHHHHTT--HHHHHHHHHHHHHHHHHT--SHHHHHHHHHIIIIIHHHHHHIIIIIS----HHHHHHHHHHHHT-HHHHHHHHHHHTS-HHHHHHHHHHHTTSS-HHHHHHHHHHHHHHHHH-HHHHTTTTTSPP-----HHHHHHHHHHHHTS-TT-HHHHHHHHHHHHHH-HHHHHHHHHHHHHTT-HHHHHHHHHHHHHHHHS--TTS-HHHHHHHHHHHHHHHHHHHHHHHH-TTS-HHHHHT--TT---TTGGGSHHHIIIIIS-----PPPPP--------TT----------SSHHHHHHHHHHHHHHHHHHHHHHHHHHHHHHHHHHHHHTS---------------------------S--------------------------HHHHHHHHHHHHHHTT--SS-TT--HHHHHTTHHHHHHHHHHHHHTTSS-GGGGGGGTT-HHHHHHHHHHHHTS---HHHHHHHHHHHHHHHT---SSHHHHHHHHHHHHHHHHHHHHHHHTT--------HHHHHH-S-PPPPPTTPPPPHHHHHHHHHHHHHHTS--HHHHHHHHHHHHHH-HHHHHHHHHHHHTT---HHHHHHHHHHHHHHHTTSHHHHHHHHHHHHHHHHHSTTTHHHHTSTTHHHHHHHHHHHHHHHHHHHHHHHHHHHHHH------PPPHHHHHHHHHHHHHHHHHTT-S--HHHHHHHHHHHHHHHS---HHHHHHHTT--HHHHHHHHHH-TTTS-HHHHHHHHTT---SS-HHHHHHHHHTTS--S-HHHHHHHHHHHHTT---B-EEEEE-S--GGGHHHHHHHHHHHHHHHHHHHHHTT----B-SS-SEEEE---TT--THHHHHHHHHH-TT--EEEEEES---HHHHHHHHHHHHHTT-EEEEEEHHHHHTT---SSHHHHHHHHHHHHHHHHHHHHHHHS-TT---------HHHHHHHS----HHHHHHHHHHHHHHHTGGGTS-HHHHHTEEEEE-S-TT--HHHHHGGGTTS-EEEEEEEETTEEEEEESSHHHHHHHHHHHHHHTTT-SS--EEEESSHHHHHHHHHHHHHHHH-

Sequence (1336 aa):
MPEQDIVVKIFNIIKCAALGKVKNSEFSSIIRNTIKNKILTKKEMHQVCGLIIKSLFEEEKYSLKYFNLLESLINLCVISGDIVIGAILKTKFEKLENKHIGNFFLLFRFVDFLVSKKKPVSSKGNDTMKLAEEILSIFNWYVELITWNGSENFTNYVVKRLFILLKNRYNCVLLHAVSKKSSECKKLLESRALVLEDKYPVISTYIRENVLIFKSILERPYLTGLKHDFEAVSSMITIYATTRRLESAKDIAEAIYMISKNLQFTKTKMLYDMFKGILYNFVNNKTAHEGNLLFSFAIVKFPKIIKSLLYDLRVLDKMDIVTILGKLVTESKIINIVESQCKFCFWEILIRELRRHDLINESDMNDAISIRSSEYNNKEDEFEEALYLKPNLNFSLEEGLNAWESLIKLPFDNLSTVFTGLKHVIKEGGDSFDGILMTIWFKEELGNLTRLFSKINYLCQCKNDSLDENSKAIRLELFDITLILLFKLYYHFPDFSIEEFVGLTKEEDNDNEENFLFYIWNVNINKNVNIPKDCDENVSELDWNNIQVTVINDLSDDIETELNQIFSEKEDDENKYIRKSLEQEDKKIIQDNEEKMECTENEIESEDFNKNIEEKNEEEIKKENMDDEKMSKDNYIKTDNLKCIEKVENEEDIKIRKIVNDLYEDKPFWNEESDFTQIIKLIPKIAYTLCEDLRKKLYEKNAIWCFRSIPSFIICLFQSLETACNTRARNDVLDAIQLVFKKGNFEDKTLYDRWHFVFNILGNKVNELIRDKCYLPPGAHYLITGCKRILPVLGYKEIPNSNLIADAMVYTIKQNFVFPEVINIMDRKINTKGVNLWCDLCFQEILRLETPDELDLTTSLLLSMGFCKPDECFNQITKHIVDSILNADTWYIATHQPGRSALARLLVRSMCCMIWVAENKKHKKIFNNQISNVEIDPNINTLEIVFSRFYKETLSGHLKPTVSFILEFIYEMAIAPQTPELSKLYSFVSRKFIFNLARLDPFSVTIDIYYRIFNFDDNGDNGILQFATLNQIFLYNEFFELYIYLLYVYNKMDLMNWAVIYSDVLEESKEVLIENVTDFVSILSEEADDLDLLCSMASEPVVVYENVEKDGTFEKLYEKLNKEHPEVMYVVQVMGNKAKQDEIFSRMMASKYGLILQVFSVDEALNGFKFDNPEAAFEQFCSHIENRLTKMVEEENNGLDLTVYFDIDPIDRQLASKSKNEEKTLKLLEYKLEKLGLKDILTTEAYESSLLVTGYPTEWNSYKVGGIFSDFPVEDVLIVGKGISLVTFETKFIAAQAAANIINLKSEDKNKYVLLPLIEDVRCASKKLTLIPNVC

Radius of gyration: 45.97 Å; chains: 1; bounding box: 138×118×120 Å

InterPro domains:
  IPR021429 Mediator complex, subunit Med24, [PF11277] (224-489)

Foldseek 3Di:
DPDDDLLVVLLVLLVCVLVVNDDLVCSVVVNCVSCVPPDDDLVSLLSNLLSLLVVLQVDLALRCSCLSVVVVSVVVCVVPLPSNLVSVLPPPCVDDDPSSLSVVVSVLVVVVVSLVPDDFPDPDPVSLLVVLVSLLSVLLVLLVQLPDPNDPVSNVVSVVSSVVSLLPLSNLVSLQVNVVVDVVSVVSLLVSLVSCCVPPVVVSCSSVCCRPVNPVPSPPCPVVRDPDPAFLLLQLLLLCLFQVVQDALLRSLVVLVLLCQLVVHDPLRSVLNNVVSLLVQLLPPPALLSVLSSLLCLQQSVLSNVVCCCPVVVVDDLVSVLVSLVVVLVVLVSQLLNCLLAVHNSQLSNLVSNVVSVSYDPVSSVVSVVSSVVVCVVPVVVNVVSNPDDHSHDEDLVCLVVLVVVQVPPDPVDVVSNLVSLLVVLQVFDSSVSSNCSNCSSVSNQLVVLLVLLVQLLVLLAPDPPDDPVCLVCSVVSNLSSLLVNLLNCLSCVVQDLCSSNVPDVPDPPVCSCVRLSNCLPPVFDLAQAADADDDPCPPPPPPVPPPPPVPVDPDDPVVVVVVVVVVVVVVVVVVVVVVVVVVVVVVVVVVPVVDDDDDDDDDDDDDDDDDPDDDDPPPPDDDDDDDDDDDDDDPPDPPDPPPPPDDQDPLNVVLVVLLVCLLVLHDLDDSNDNNSVSLSCLSVNLNVQLVCVVVPVDALQSNLSCLQRLSSVSSNVVSLVNYDLHPSSLSVLVSLLVNLVVPPDPDPSSSSSSSNSCVSCVQLSVLSNVVPDDPPLPDDPVVLLVDLDQDAAGRLRQDDLSSLLSLLSNCLVVLHRHSRNLVNQLSNCVPVNQQSSLVSLVVSLLPDQDLVSNLSSLSNLCSSCVSPVQRSLLNNLVVLLCQCPPPVRVVSCLDPPNLLSSLSSNLSSLLSLQVVVVVVVVVVVVRDDDDDPPPRPSNVSLLVSLVVLLVVLVVLAPDSSLVSVLSSLVSLLPRRDDPSSLVSLVSHDLSSLLSSCLHPVPSSDLSSVCSSPPPPPVVPCSSVSNVLSNVLDPPDPPPPVVVVVVVVLVPPQAAAEEEEEEPDDPVCVVLLQVLVLVVVCVLQVLCVVVVNSHHHDSHHPYYHYDPDPPLDCLVVLVCCCVVPVSHAEYEYEYADPPVVSVVNVVVSCLVSNHQYDYYYPVCSSVSNDDPDVSVVSVVVSVSVVVSVVVSSVCVSPPPPPLVPQDADPLLVVLPPPDPDLVVNQVSVVVVLVVVPVVVVDDPFQLLQKKKKAQDQLPDDQVVVVVLQVVFAWPGWHDNHRRIIMTGGPGSVSSLVSLLVVCVVVVPDPTDMHMGRSDVVSVVSNVVSNVPVVVD

pLDDT: mean 70.29, std 18.27, range [20.69, 95.25]